Protein 3LQ1 (pdb70)

CATH classification: 3.40.50.970 (+2 more: 3.40.50.1220, 3.40.50.970)

Secondary structure (DSSP, 8-state):
--HHHHHHHHHHHHHHHHHHTT--EEEE---TTTHHHHHHHHH-SS-EEEE-SSHHHHHHHHHHHHHHH---EEEEE-SSHHHHTTHHHHHHHHHTT--EEEEEEE--GGGTTSS-TT----TTTTGGGSSEEEEPPP---SHHHHHHHHHHHHHHHHHHHSSSP--EEEEEE-PSP-----SS-----EEEEE-HHHHHHHHHHTTTS-EEEEE-S---TT-HHHHHHHHHHHT--EEE-GGGSTTSBSS--SSEE--HHHHTTSHHHHHHT--SEEEEESS--S-HHHHHHHHH--SSEEEEE-TT-----TT---SEEE-S-HHHHHHHHHHHS-STT--HHHHHHHHHHHHHHHHHHHHHS---TTHHHHHHHHHS-SEEEEEE-SSHHHHHHHHH----SSEEEEE---SS--SSSHHHHHHHHTTTSSSEEEEEEHHHHHHTGGGGHHHHHTT--EEEEEE------THHHHHHTTPEEEE--SHHHHHHHHHHHTTSSSEEEEEE-/--HHHHHHHHHHHHHHHHHHHT--EEEE---TTTHHHHHHHHS-SS-EEEE-SSHHHHHHHHHHHHHHH---EEEEE-SSHHHHTTHHHHHHHHHTT--EEEEEEE--GGGSSSS-TT----TTTTGGGSSEEEEPPPP--SHHHHHHHHHHHHHHHHHHHSSSP--EEEEEE-PSP-----SS-S----EEEEE-HHHHHHHHHHTTTS-EEEEE-S---TT-HHHHHHHHHHHT--EEE-TTSSTTSBS---SSEE--HHHHTTSHHHHHHT--SEEEEESS--S-HHHHHHHHH--SSEEEEE-TT-----TT---SEEE-S-HHHHHHHHHHHS-SS---HHHHHHHHHHHHHHHHHHHHHTTS--B--HHHHHHHHHHHS-SEEEEEE-TTTHHHHHHHH----SSEEEEE---SS--SSSHHHHHHHHTTTSSSEEEEEEHHHHHHTGGGGHHHHHTT--EEEEEE------HHHHHHHTT-EEEEESBHHHHHHHHHHHHTSSSEEEEEE-

Sequence (1031 aa):
TNHEQVLTDYLAAFIEELVQAGVKEAIISPGSRSTPLALMMAEHPILKIYVDVDERSAGFFALGLAKASKRPVVLLCTSGTAAANYFPAVAEANLSQIPLIVLTADRPHELRNVGAPQAMDQLHLYGSHVKDFTDMALPENSEEMLRYAKWHGSRAVDIAMKTPRGPVHLNFPLREPLVPILEPSPFYYTHEVLDDSSIQKMVTECTGKKGVFVVGPIDKKELEQPMVDLAKKLGWPILADPLSGLRSYGALDEVVIDQYDAFLKEAEIIDKLTPEVVIRFGSMPVSKPLKNWLEQLSDIRFYVVDPGAAWKDPIKAVTDMIHCDERFLLDIMQQNMPDDAKDAAWLNGWTSYNKVAREIVLAEMANEEGKIVAELRRLLPDKAGLFIGNSMPIRDVDTYFSQIDKKIKMLANRGANGIDGVVSSALGASVVFQPMFLLIGDLSFYHDMNGLLMAKKYKMNLTIVIVNNDELDFRFAAAFYDADYHEAKSVDELEEAIDKASYHKGLDIIEVKTNHEQVLTDYLAAFIEELVQAGVKEAIISPGSRSTPLALMMAEHPILKIYVDVDERSAGFFALGLAKASKRPVVLLCTSGTAAANYFPAVAEANLSQIPLIVLTADRPHELRNVGAPQAMDQLHLYGSHVKDFTDMALPENSEEMLRYAKWHGSRAVDIAMKTPRGPVHLNFPLREPLVPILEPSPFTYYTHEVLDDSSIQKMVTECTGKKGVFVVGPIDKKELEQPMVDLAKKLGWPILADPLSGLRSYGALDEVVIDQYDAFLKEAEIIDKLTPEVVIRFGSMPVSKPLKNWLEQLSDIRFYVVDPGAAWKDPIKAVTDMIHCDERFLLDIMQQNMPDDAKDAAWLNGWTSYNKVAREIVLAEMANTTILEEGKIVAELRRLLPDKAGLFIGNSMPIRDVDTYFSQIDKKIKMLANRGANGIDGVVSSALGASVVFQPMFLLIGDLSFYHDMNGLLMAKKYKMNLTIVIVNNDELDFRFAAAFYDADYHEAKSVDELEEAIDKASYHKGLDIIEVK

Structure (mmCIF, N/CA/C/O backbone):
data_3LQ1
#
_entry.id   3LQ1
#
_cell.length_a   99.695
_cell.length_b   99.695
_cell.length_c   259.982
_cell.angle_alpha   90.00
_cell.angle_beta   90.00
_cell.angle_gamma   90.00
#
_symmetry.space_group_name_H-M   'P 43 2 2'
#
loop_
_entity.id
_entity.type
_entity.pdbx_description
1 polymer '2-succinyl-5-enolpyruvyl-6-hydroxy-3-cyclohexene-1-carboxylate synthase'
2 water water
#
loop_
_atom_site.group_PDB
_atom_site.id
_atom_site.type_symbol
_atom_site.label_atom_id
_atom_site.label_alt_id
_atom_site.label_comp_id
_atom_site.label_asym_id
_atom_site.label_entity_id
_atom_site.label_seq_id
_atom_site.pdbx_PDB_ins_code
_atom_site.Cartn_x
_atom_site.Cartn_y
_atom_site.Cartn_z
_atom_site.occupancy
_atom_site.B_iso_or_equiv
_atom_site.auth_seq_id
_atom_site.auth_comp_id
_atom_site.auth_asym_id
_atom_site.auth_atom_id
_atom_site.pdbx_PDB_model_num
ATOM 1 N N . THR A 1 4 ? -13.972 55.107 34.322 1.00 114.37 2 THR A N 1
ATOM 2 C CA . THR A 1 4 ? -12.832 56.030 34.628 1.00 117.59 2 THR A CA 1
ATOM 3 C C . THR A 1 4 ? -11.483 55.301 34.738 1.00 115.34 2 THR A C 1
ATOM 4 O O . THR A 1 4 ? -10.424 55.932 34.668 1.00 115.08 2 THR A O 1
ATOM 8 N N . ASN A 1 5 ? -11.532 53.980 34.908 1.00 112.04 3 ASN A N 1
ATOM 9 C CA . ASN A 1 5 ? -10.332 53.141 34.914 1.00 107.34 3 ASN A CA 1
ATOM 10 C C . ASN A 1 5 ? -9.981 52.662 33.501 1.00 101.61 3 ASN A C 1
ATOM 11 O O . ASN A 1 5 ? -10.878 52.428 32.688 1.00 95.84 3 ASN A O 1
ATOM 16 N N . HIS A 1 6 ? -8.680 52.502 33.242 1.00 96.86 4 HIS A N 1
ATOM 17 C CA . HIS A 1 6 ? -8.108 52.244 31.903 1.00 94.17 4 HIS A CA 1
ATOM 18 C C . HIS A 1 6 ? -8.812 51.194 31.033 1.00 93.47 4 HIS A C 1
ATOM 19 O O . HIS A 1 6 ? -9.063 51.431 29.849 1.00 92.66 4 HIS A O 1
ATOM 26 N N . GLU A 1 7 ? -9.121 50.041 31.621 1.00 92.67 5 GLU A N 1
ATOM 27 C CA . GLU A 1 7 ? -9.724 48.932 30.878 1.00 89.45 5 GLU A CA 1
ATOM 28 C C . GLU A 1 7 ? -11.212 49.144 30.580 1.00 84.70 5 GLU A C 1
ATOM 29 O O . GLU A 1 7 ? -11.720 48.650 29.573 1.00 83.45 5 GLU A O 1
ATOM 35 N N . GLN A 1 8 ? -11.899 49.874 31.459 1.00 81.48 6 GLN A N 1
ATOM 36 C CA . GLN A 1 8 ? -13.290 50.275 31.232 1.00 82.03 6 GLN A CA 1
ATOM 37 C C . GLN A 1 8 ? -13.396 51.292 30.104 1.00 79.91 6 GLN A C 1
ATOM 38 O O . GLN A 1 8 ? -14.328 51.235 29.297 1.00 77.46 6 GLN A O 1
ATOM 44 N N . VAL A 1 9 ? -12.440 52.222 30.085 1.00 78.77 7 VAL A N 1
ATOM 45 C CA . VAL A 1 9 ? -12.328 53.275 29.075 1.00 76.41 7 VAL A CA 1
ATOM 46 C C . VAL A 1 9 ? -12.240 52.648 27.686 1.00 76.65 7 VAL A C 1
ATOM 47 O O . VAL A 1 9 ? -13.017 52.990 26.792 1.00 78.26 7 VAL A O 1
ATOM 51 N N . LEU A 1 10 ? -11.314 51.701 27.547 1.00 75.77 8 LEU A N 1
ATOM 52 C CA . LEU A 1 10 ? -11.106 50.932 26.326 1.00 72.27 8 LEU A CA 1
ATOM 53 C C . LEU A 1 10 ? -12.356 50.164 25.895 1.00 74.77 8 LEU A C 1
ATOM 54 O O . LEU A 1 10 ? -12.655 50.081 24.706 1.00 79.38 8 LEU A O 1
ATOM 59 N N . THR A 1 11 ? -13.083 49.618 26.866 1.00 76.15 9 THR A N 1
ATOM 60 C CA . THR A 1 11 ? -14.279 48.826 26.590 1.00 75.90 9 THR A CA 1
ATOM 61 C C . THR A 1 11 ? -15.449 49.708 26.132 1.00 76.55 9 THR A C 1
ATOM 62 O O . THR A 1 11 ? -16.113 49.383 25.154 1.00 74.66 9 THR A O 1
ATOM 66 N N . ASP A 1 12 ? -15.669 50.826 26.825 1.00 77.42 10 ASP A N 1
ATOM 67 C CA . ASP A 1 12 ? -16.737 51.776 26.492 1.00 76.93 10 ASP A CA 1
ATOM 68 C C . ASP A 1 12 ? -16.572 52.389 25.101 1.00 77.14 10 ASP A C 1
ATOM 69 O O . ASP A 1 12 ? -17.544 52.531 24.355 1.00 78.32 10 ASP A O 1
ATOM 74 N N . TYR A 1 13 ? -15.329 52.745 24.780 1.00 76.51 11 TYR A N 1
ATOM 75 C CA . TYR A 1 13 ? -14.956 53.375 23.516 1.00 72.94 11 TYR A CA 1
ATOM 76 C C . TYR A 1 13 ? -15.221 52.467 22.322 1.00 70.38 11 TYR A C 1
ATOM 77 O O . TYR A 1 13 ? -15.890 52.869 21.367 1.00 69.04 11 TYR A O 1
ATOM 86 N N . LEU A 1 14 ? -14.708 51.241 22.392 1.00 68.21 12 LEU A N 1
ATOM 87 C CA . LEU A 1 14 ? -14.827 50.292 21.290 1.00 70.10 12 LEU A CA 1
ATOM 88 C C . LEU A 1 14 ? -16.247 49.766 21.125 1.00 72.67 12 LEU A C 1
ATOM 89 O O . LEU A 1 14 ? -16.705 49.580 19.999 1.00 74.61 12 LEU A O 1
ATOM 94 N N . ALA A 1 15 ? -16.942 49.554 22.245 1.00 72.77 13 ALA A N 1
ATOM 95 C CA . ALA A 1 15 ? -18.326 49.067 22.233 1.00 70.11 13 ALA A CA 1
ATOM 96 C C . ALA A 1 15 ? -19.279 50.047 21.563 1.00 70.91 13 ALA A C 1
ATOM 97 O O . ALA A 1 15 ? -20.192 49.632 20.855 1.00 70.85 13 ALA A O 1
ATOM 99 N N . ALA A 1 16 ? -19.053 51.341 21.792 1.00 71.33 14 ALA A N 1
ATOM 100 C CA . ALA A 1 16 ? -19.822 52.404 21.154 1.00 71.88 14 ALA A CA 1
ATOM 101 C C . ALA A 1 16 ? -19.646 52.377 19.635 1.00 73.67 14 ALA A C 1
ATOM 102 O O . ALA A 1 16 ? -20.620 52.519 18.889 1.00 73.97 14 ALA A O 1
ATOM 104 N N . PHE A 1 17 ? -18.403 52.173 19.198 1.00 72.57 15 PHE A N 1
ATOM 105 C CA . PHE A 1 17 ? -18.053 52.093 17.784 1.00 71.96 15 PHE A CA 1
ATOM 106 C C . PHE A 1 17 ? -18.634 50.847 17.126 1.00 73.26 15 PHE A C 1
ATOM 107 O O . PHE A 1 17 ? -19.328 50.952 16.114 1.00 78.22 15 PHE A O 1
ATOM 115 N N . ILE A 1 18 ? -18.351 49.684 17.713 1.00 73.42 16 ILE A N 1
ATOM 116 C CA . ILE A 1 18 ? -18.771 48.383 17.174 1.00 73.25 16 ILE A CA 1
ATOM 117 C C . ILE A 1 18 ? -20.297 48.247 17.109 1.00 76.62 16 ILE A C 1
ATOM 118 O O . ILE A 1 18 ? -20.830 47.741 16.117 1.00 80.26 16 ILE A O 1
ATOM 123 N N . GLU A 1 19 ? -20.989 48.729 18.144 1.00 77.91 17 GLU A N 1
ATOM 124 C CA . GLU A 1 19 ? -22.457 48.718 18.176 1.00 78.68 17 GLU A CA 1
ATOM 125 C C . GLU A 1 19 ? -23.062 49.494 17.003 1.00 76.50 17 GLU A C 1
ATOM 126 O O . GLU A 1 19 ? -24.028 49.033 16.391 1.00 73.05 17 GLU A O 1
ATOM 132 N N . GLU A 1 20 ? -22.478 50.648 16.678 1.00 77.53 18 GLU A N 1
ATOM 133 C CA . GLU A 1 20 ? -22.960 51.450 15.551 1.00 79.52 18 GLU A CA 1
ATOM 134 C C . GLU A 1 20 ? -22.726 50.820 14.182 1.00 75.98 18 GLU A C 1
ATOM 135 O O . GLU A 1 20 ? -23.550 50.988 13.287 1.00 76.73 18 GLU A O 1
ATOM 141 N N . LEU A 1 21 ? -21.617 50.098 14.031 1.00 74.46 19 LEU A N 1
ATOM 142 C CA . LEU A 1 21 ? -21.341 49.348 12.806 1.00 70.20 19 LEU A CA 1
ATOM 143 C C . LEU A 1 21 ? -22.434 48.320 12.524 1.00 71.94 19 LEU A C 1
ATOM 144 O O . LEU A 1 21 ? -22.938 48.242 11.403 1.00 74.62 19 LEU A O 1
ATOM 149 N N . VAL A 1 22 ? -22.805 47.554 13.551 1.00 70.38 20 VAL A N 1
ATOM 150 C CA . VAL A 1 22 ? -23.853 46.538 13.433 1.00 72.13 20 VAL A CA 1
ATOM 151 C C . VAL A 1 22 ? -25.219 47.183 13.191 1.00 71.82 20 VAL A C 1
ATOM 152 O O . VAL A 1 22 ? -26.010 46.702 12.375 1.00 77.70 20 VAL A O 1
ATOM 156 N N . GLN A 1 23 ? -25.465 48.298 13.872 1.00 74.01 21 GLN A N 1
ATOM 157 C CA . GLN A 1 23 ? -26.714 49.046 13.738 1.00 76.94 21 GLN A CA 1
ATOM 158 C C . GLN A 1 23 ? -26.846 49.732 12.369 1.00 71.13 21 GLN A C 1
ATOM 159 O O . GLN A 1 23 ? -27.949 50.074 11.949 1.00 71.01 21 GLN A O 1
ATOM 165 N N . ALA A 1 24 ? -25.723 49.925 11.679 1.00 68.45 22 ALA A N 1
ATOM 166 C CA . ALA A 1 24 ? -25.726 50.525 10.346 1.00 70.59 22 ALA A CA 1
ATOM 167 C C . ALA A 1 24 ? -25.694 49.491 9.216 1.00 73.02 22 ALA A C 1
ATOM 168 O O . ALA A 1 24 ? -25.682 49.856 8.036 1.00 77.29 22 ALA A O 1
ATOM 170 N N . GLY A 1 25 ? -25.670 48.208 9.575 1.00 69.61 23 GLY A N 1
ATOM 171 C CA . GLY A 1 25 ? -25.832 47.145 8.588 1.00 70.47 23 GLY A CA 1
ATOM 172 C C . GLY A 1 25 ? -24.707 46.140 8.423 1.00 73.75 23 GLY A C 1
ATOM 173 O O . GLY A 1 25 ? -24.804 45.245 7.576 1.00 74.13 23 GLY A O 1
ATOM 174 N N . VAL A 1 26 ? -23.642 46.277 9.213 1.00 71.75 24 VAL A N 1
ATOM 175 C CA . VAL A 1 26 ? -22.555 45.294 9.195 1.00 67.96 24 VAL A CA 1
ATOM 176 C C . VAL A 1 26 ? -23.005 44.050 9.948 1.00 68.19 24 VAL A C 1
ATOM 177 O O . VAL A 1 26 ? -23.377 44.124 11.119 1.00 71.54 24 VAL A O 1
ATOM 181 N N . LYS A 1 27 ? -22.988 42.914 9.258 1.00 70.16 25 LYS A N 1
ATOM 182 C CA . LYS A 1 27 ? -23.367 41.637 9.853 1.00 71.38 25 LYS A CA 1
ATOM 183 C C . LYS A 1 27 ? -22.160 40.709 9.995 1.00 72.96 25 LYS A C 1
ATOM 184 O O . LYS A 1 27 ? -22.156 39.819 10.845 1.00 76.18 25 LYS A O 1
ATOM 190 N N . GLU A 1 28 ? -21.139 40.927 9.164 1.00 74.94 26 GLU A N 1
ATOM 191 C CA . GLU A 1 28 ? -19.946 40.073 9.145 1.00 74.62 26 GLU A CA 1
ATOM 192 C C . GLU A 1 28 ? -18.643 40.839 9.358 1.00 71.87 26 GLU A C 1
ATOM 193 O O . GLU A 1 28 ? -18.468 41.949 8.854 1.00 75.34 26 GLU A O 1
ATOM 199 N N . ALA A 1 29 ? -17.729 40.218 10.098 1.00 68.03 27 ALA A N 1
ATOM 200 C CA . ALA A 1 29 ? -16.392 40.754 10.310 1.00 64.55 27 ALA A CA 1
ATOM 201 C C . ALA A 1 29 ? -15.362 39.682 9.986 1.00 62.19 27 ALA A C 1
ATOM 202 O O . ALA A 1 29 ? -15.541 38.517 10.343 1.00 64.08 27 ALA A O 1
ATOM 204 N N . ILE A 1 30 ? -14.294 40.081 9.299 1.00 58.63 28 ILE A N 1
ATOM 205 C CA . ILE A 1 30 ? -13.235 39.162 8.894 1.00 62.76 28 ILE A CA 1
ATOM 206 C C . ILE A 1 30 ? -11.955 39.531 9.641 1.00 69.53 28 ILE A C 1
ATOM 207 O O . ILE A 1 30 ? -11.276 40.505 9.300 1.00 69.14 28 ILE A O 1
ATOM 212 N N . ILE A 1 31 ? -11.639 38.737 10.660 1.00 71.74 29 ILE A N 1
ATOM 213 C CA . ILE A 1 31 ? -10.600 39.062 11.635 1.00 69.81 29 ILE A CA 1
ATOM 214 C C . ILE A 1 31 ? -9.286 38.341 11.343 1.00 68.58 29 ILE A C 1
ATOM 215 O O . ILE A 1 31 ? -9.279 37.158 11.011 1.00 75.30 29 ILE A O 1
ATOM 220 N N . SER A 1 32 ? -8.181 39.072 11.455 1.00 66.69 30 SER A N 1
ATOM 221 C CA . SER A 1 32 ? -6.850 38.482 11.477 1.00 72.63 30 SER A CA 1
ATOM 222 C C . SER A 1 32 ? -6.221 38.720 12.853 1.00 76.70 30 SER A C 1
ATOM 223 O O . SER A 1 32 ? -6.311 39.829 13.385 1.00 77.03 30 SER A O 1
ATOM 226 N N . PRO A 1 33 ? -5.590 37.679 13.438 1.00 80.96 31 PRO A N 1
ATOM 227 C CA . PRO A 1 33 ? -5.108 37.767 14.817 1.00 79.79 31 PRO A CA 1
ATOM 228 C C . PRO A 1 33 ? -3.804 38.546 14.978 1.00 79.16 31 PRO A C 1
ATOM 229 O O . PRO A 1 33 ? -3.083 38.775 14.005 1.00 81.51 31 PRO A O 1
ATOM 233 N N . GLY A 1 34 ? -3.522 38.940 16.215 1.00 77.27 32 GLY A N 1
ATOM 234 C CA . GLY A 1 34 ? -2.310 39.668 16.562 1.00 77.09 32 GLY A CA 1
ATOM 235 C C . GLY A 1 34 ? -2.468 40.332 17.914 1.00 78.58 32 GLY A C 1
ATOM 236 O O . GLY A 1 34 ? -3.564 40.334 18.478 1.00 77.42 32 GLY A O 1
ATOM 237 N N . SER A 1 35 ? -1.373 40.895 18.423 1.00 80.56 33 SER A N 1
ATOM 238 C CA . SER A 1 35 ? -1.340 41.533 19.743 1.00 83.73 33 SER A CA 1
ATOM 239 C C . SER A 1 35 ? -2.307 42.711 19.866 1.00 82.79 33 SER A C 1
ATOM 240 O O . SER A 1 35 ? -3.145 42.737 20.766 1.00 83.14 33 SER A O 1
ATOM 243 N N . ARG A 1 36 ? -2.194 43.663 18.942 1.00 83.72 34 ARG A N 1
ATOM 244 C CA . ARG A 1 36 ? -2.913 44.936 19.030 1.00 83.12 34 ARG A CA 1
ATOM 245 C C . ARG A 1 36 ? -4.369 44.847 18.570 1.00 82.83 34 ARG A C 1
ATOM 246 O O . ARG A 1 36 ? -5.186 45.684 18.946 1.00 82.88 34 ARG A O 1
ATOM 254 N N . SER A 1 37 ? -4.692 43.833 17.768 1.00 82.84 35 SER A N 1
ATOM 255 C CA . SER A 1 37 ? -6.057 43.649 17.267 1.00 85.47 35 SER A CA 1
ATOM 256 C C . SER A 1 37 ? -6.956 42.908 18.254 1.00 90.12 35 SER A C 1
ATOM 257 O O . SER A 1 37 ? -8.179 42.887 18.087 1.00 89.81 35 SER A O 1
ATOM 260 N N . THR A 1 38 ? -6.335 42.308 19.272 1.00 92.72 36 THR A N 1
ATOM 261 C CA . THR A 1 38 ? -7.024 41.490 20.283 1.00 92.96 36 THR A CA 1
ATOM 262 C C . THR A 1 38 ? -8.252 42.133 20.968 1.00 90.50 36 THR A C 1
ATOM 263 O O . THR A 1 38 ? -9.305 41.496 21.008 1.00 89.17 36 THR A O 1
ATOM 267 N N . PRO A 1 39 ? -8.140 43.390 21.478 1.00 89.13 37 PRO A N 1
ATOM 268 C CA . PRO A 1 39 ? -9.329 43.929 22.163 1.00 90.28 37 PRO A CA 1
ATOM 269 C C . PRO A 1 39 ? -10.524 44.209 21.243 1.00 90.97 37 PRO A C 1
ATOM 270 O O . PRO A 1 39 ? -11.677 44.076 21.670 1.00 91.40 37 PRO A O 1
ATOM 274 N N . LEU A 1 40 ? -10.240 44.582 19.998 1.00 88.89 38 LEU A N 1
ATOM 275 C CA . LEU A 1 40 ? -11.275 44.789 18.996 1.00 86.45 38 LEU A CA 1
ATOM 276 C C . LEU A 1 40 ? -11.875 43.464 18.531 1.00 86.27 38 LEU A C 1
ATOM 277 O O . LEU A 1 40 ? -13.064 43.393 18.239 1.00 88.37 38 LEU A O 1
ATOM 282 N N . ALA A 1 41 ? -11.050 42.421 18.476 1.00 82.95 39 ALA A N 1
ATOM 283 C CA . ALA A 1 41 ? -11.491 41.096 18.045 1.00 80.82 39 ALA A CA 1
ATOM 284 C C . ALA A 1 41 ? -12.336 40.398 19.106 1.00 84.49 39 ALA A C 1
ATOM 285 O O . ALA A 1 41 ? -13.332 39.744 18.780 1.00 83.87 39 ALA A O 1
ATOM 287 N N . LEU A 1 42 ? -11.928 40.539 20.369 1.00 87.39 40 LEU A N 1
ATOM 288 C CA . LEU A 1 42 ? -12.632 39.937 21.502 1.00 88.23 40 LEU A CA 1
ATOM 289 C C . LEU A 1 42 ? -14.021 40.532 21.685 1.00 86.95 40 LEU A C 1
ATOM 290 O O . LEU A 1 42 ? -14.982 39.810 21.969 1.00 85.85 40 LEU A O 1
ATOM 295 N N . MET A 1 43 ? -14.121 41.847 21.516 1.00 85.53 41 MET A N 1
ATOM 296 C CA . MET A 1 43 ? -15.378 42.540 21.744 1.00 88.74 41 MET A CA 1
ATOM 297 C C . MET A 1 43 ? -16.351 42.395 20.575 1.00 90.67 41 MET A C 1
ATOM 298 O O . MET A 1 43 ? -17.566 42.438 20.770 1.00 94.01 41 MET A O 1
ATOM 303 N N . MET A 1 44 ? -15.818 42.211 19.368 1.00 89.16 42 MET A N 1
ATOM 304 C CA . MET A 1 44 ? -16.650 41.896 18.210 1.00 85.86 42 MET A CA 1
ATOM 305 C C . MET A 1 44 ? -17.228 40.487 18.342 1.00 85.30 42 MET A C 1
ATOM 306 O O . MET A 1 44 ? -18.368 40.238 17.942 1.00 87.14 42 MET A O 1
ATOM 311 N N . ALA A 1 45 ? -16.436 39.581 18.916 1.00 85.07 43 ALA A N 1
ATOM 312 C CA . ALA A 1 45 ? -16.860 38.207 19.192 1.00 84.43 43 ALA A CA 1
ATOM 313 C C . ALA A 1 45 ? -17.987 38.148 20.217 1.00 88.07 43 ALA A C 1
ATOM 314 O O . ALA A 1 45 ? -18.865 37.285 20.132 1.00 89.19 43 ALA A O 1
ATOM 316 N N . GLU A 1 46 ? -17.960 39.079 21.171 1.00 87.68 44 GLU A N 1
ATOM 317 C CA . GLU A 1 46 ? -18.991 39.178 22.200 1.00 88.42 44 GLU A CA 1
ATOM 318 C C . GLU A 1 46 ? -20.324 39.737 21.702 1.00 87.51 44 GLU A C 1
ATOM 319 O O . GLU A 1 46 ? -21.355 39.544 22.353 1.00 90.98 44 GLU A O 1
ATOM 325 N N . HIS A 1 47 ? -20.303 40.427 20.561 1.00 86.01 45 HIS A N 1
ATOM 326 C CA . HIS A 1 47 ? -21.521 40.986 19.984 1.00 84.61 45 HIS A CA 1
ATOM 327 C C . HIS A 1 47 ? -22.436 39.881 19.455 1.00 87.40 45 HIS A C 1
ATOM 328 O O . HIS A 1 47 ? -22.012 39.077 18.619 1.00 89.23 45 HIS A O 1
ATOM 335 N N . PRO A 1 48 ? -23.690 39.842 19.955 1.00 88.43 46 PRO A N 1
ATOM 336 C CA . PRO A 1 48 ? -24.695 38.807 19.674 1.00 88.25 46 PRO A CA 1
ATOM 337 C C . PRO A 1 48 ? -25.039 38.599 18.194 1.00 89.61 46 PRO A C 1
ATOM 338 O O . PRO A 1 48 ? -25.131 37.455 17.745 1.00 92.73 46 PRO A O 1
ATOM 342 N N . ILE A 1 49 ? -25.220 39.687 17.450 1.00 88.06 47 ILE A N 1
ATOM 343 C CA . ILE A 1 49 ? -25.661 39.602 16.055 1.00 87.43 47 ILE A CA 1
ATOM 344 C C . ILE A 1 49 ? -24.479 39.386 15.095 1.00 85.52 47 ILE A C 1
ATOM 345 O O . ILE A 1 49 ? -24.601 38.680 14.089 1.00 87.44 47 ILE A O 1
ATOM 350 N N . LEU A 1 50 ? -23.336 39.975 15.433 1.00 81.53 48 LEU A N 1
ATOM 351 C CA . LEU A 1 50 ? -22.179 40.010 14.544 1.00 79.02 48 LEU A CA 1
ATOM 352 C C . LEU A 1 50 ? -21.494 38.649 14.387 1.00 79.83 48 LEU A C 1
ATOM 353 O O . LEU A 1 50 ? -20.994 38.075 15.357 1.00 83.28 48 LEU A O 1
ATOM 358 N N . LYS A 1 51 ? -21.496 38.147 13.153 1.00 76.71 49 LYS A N 1
ATOM 359 C CA . LYS A 1 51 ? -20.836 36.894 12.800 1.00 75.99 49 LYS A CA 1
ATOM 360 C C . LYS A 1 51 ? -19.369 37.160 12.465 1.00 74.78 49 LYS A C 1
ATOM 361 O O . LYS A 1 51 ? -19.035 38.223 11.943 1.00 76.26 49 LYS A O 1
ATOM 367 N N . ILE A 1 52 ? -18.502 36.193 12.761 1.00 71.95 50 ILE A N 1
ATOM 368 C CA . ILE A 1 52 ? -17.059 36.370 12.608 1.00 70.88 50 ILE A CA 1
ATOM 369 C C . ILE A 1 52 ? -16.361 35.231 11.868 1.00 73.60 50 ILE A C 1
ATOM 370 O O . ILE A 1 52 ? -16.655 34.053 12.093 1.00 77.72 50 ILE A O 1
ATOM 375 N N . TYR A 1 53 ? -15.455 35.613 10.967 1.00 70.68 51 TYR A N 1
ATOM 376 C CA . TYR A 1 53 ? -14.601 34.678 10.241 1.00 68.38 51 TYR A CA 1
ATOM 377 C C . TYR A 1 53 ? -13.147 35.030 10.537 1.00 67.13 51 TYR A C 1
ATOM 378 O O . TYR A 1 53 ? -12.761 36.194 10.458 1.00 70.72 51 TYR A O 1
ATOM 387 N N . VAL A 1 54 ? -12.346 34.031 10.890 1.00 65.92 52 VAL A N 1
ATOM 388 C CA . VAL A 1 54 ? -10.939 34.259 11.203 1.00 64.32 52 VAL A CA 1
ATOM 389 C C . VAL A 1 54 ? -10.060 33.782 10.055 1.00 69.69 52 VAL A C 1
ATOM 390 O O . VAL A 1 54 ? -10.035 32.591 9.735 1.00 76.90 52 VAL A O 1
ATOM 394 N N . ASP A 1 55 ? -9.349 34.723 9.438 1.00 68.09 53 ASP A N 1
ATOM 395 C CA . ASP A 1 55 ? -8.386 34.412 8.388 1.00 68.07 53 ASP A CA 1
ATOM 396 C C . ASP A 1 55 ? -7.014 34.909 8.829 1.00 68.36 53 ASP A C 1
ATOM 397 O O . ASP A 1 55 ? -6.800 36.108 8.990 1.00 74.88 53 ASP A O 1
ATOM 402 N N . VAL A 1 56 ? -6.090 33.975 9.026 1.00 68.29 54 VAL A N 1
ATOM 403 C CA . VAL A 1 56 ? -4.761 34.292 9.555 1.00 72.03 54 VAL A CA 1
ATOM 404 C C . VAL A 1 56 ? -3.836 34.914 8.504 1.00 71.85 54 VAL A C 1
ATOM 405 O O . VAL A 1 56 ? -2.849 35.566 8.847 1.00 79.25 54 VAL A O 1
ATOM 409 N N . ASP A 1 57 ? -4.163 34.709 7.231 1.00 71.55 55 ASP A N 1
ATOM 410 C CA . ASP A 1 57 ? -3.527 35.439 6.143 1.00 66.29 55 ASP A CA 1
ATOM 411 C C . ASP A 1 57 ? -4.373 36.676 5.868 1.00 67.08 55 ASP A C 1
ATOM 412 O O . ASP A 1 57 ? -5.539 36.566 5.475 1.00 66.90 55 ASP A O 1
ATOM 417 N N . GLU A 1 58 ? -3.775 37.847 6.075 1.00 62.45 56 GLU A N 1
ATOM 418 C CA . GLU A 1 58 ? -4.466 39.125 5.894 1.00 60.96 56 GLU A CA 1
ATOM 419 C C . GLU A 1 58 ? -4.789 39.419 4.427 1.00 60.70 56 GLU A C 1
ATOM 420 O O . GLU A 1 58 ? -5.807 40.053 4.130 1.00 56.16 56 GLU A O 1
ATOM 426 N N . ARG A 1 59 ? -3.924 38.965 3.519 1.00 56.74 57 ARG A N 1
ATOM 427 C CA . ARG A 1 59 ? -4.182 39.113 2.090 1.00 59.41 57 ARG A CA 1
ATOM 428 C C . ARG A 1 59 ? -5.428 38.330 1.694 1.00 62.98 57 ARG A C 1
ATOM 429 O O . ARG A 1 59 ? -6.318 38.861 1.023 1.00 63.16 57 ARG A O 1
ATOM 437 N N . SER A 1 60 ? -5.483 37.079 2.145 1.00 62.91 58 SER A N 1
ATOM 438 C CA . SER A 1 60 ? -6.635 36.206 1.949 1.00 63.31 58 SER A CA 1
ATOM 439 C C . SER A 1 60 ? -7.901 36.747 2.625 1.00 64.09 58 SER A C 1
ATOM 440 O O . SER A 1 60 ? -8.992 36.625 2.074 1.00 68.42 58 SER A O 1
ATOM 443 N N . ALA A 1 61 ? -7.744 37.352 3.803 1.00 61.36 59 ALA A N 1
ATOM 444 C CA . ALA A 1 61 ? -8.859 37.958 4.537 1.00 57.78 59 ALA A CA 1
ATOM 445 C C . ALA A 1 61 ? -9.493 39.107 3.764 1.00 59.37 59 ALA A C 1
ATOM 446 O O . ALA A 1 61 ? -10.721 39.245 3.743 1.00 57.59 59 ALA A O 1
ATOM 448 N N . GLY A 1 62 ? -8.642 39.921 3.139 1.00 59.13 60 GLY A N 1
ATOM 449 C CA . GLY A 1 62 ? -9.079 41.071 2.353 1.00 58.19 60 GLY A CA 1
ATOM 450 C C . GLY A 1 62 ? -9.926 40.671 1.163 1.00 59.76 60 GLY A C 1
ATOM 451 O O . GLY A 1 62 ? -10.974 41.267 0.914 1.00 62.72 60 GLY A O 1
ATOM 452 N N . PHE A 1 63 ? -9.471 39.656 0.434 1.00 60.80 61 PHE A N 1
ATOM 453 C CA . PHE A 1 63 ? -10.198 39.147 -0.726 1.00 60.63 61 PHE A CA 1
ATOM 454 C C . PHE A 1 63 ? -11.449 38.350 -0.352 1.00 62.78 61 PHE A C 1
ATOM 455 O O . PHE A 1 63 ? -12.417 38.313 -1.113 1.00 63.40 61 PHE A O 1
ATOM 463 N N . PHE A 1 64 ? -11.421 37.713 0.816 1.00 62.42 62 PHE A N 1
ATOM 464 C CA . PHE A 1 64 ? -12.588 37.024 1.355 1.00 63.85 62 PHE A CA 1
ATOM 465 C C . PHE A 1 64 ? -13.708 38.023 1.637 1.00 65.02 62 PHE A C 1
ATOM 466 O O . PHE A 1 64 ? -14.853 37.818 1.221 1.00 71.23 62 PHE A O 1
ATOM 474 N N . ALA A 1 65 ? -13.356 39.100 2.336 1.00 64.16 63 ALA A N 1
ATOM 475 C CA . ALA A 1 65 ? -14.275 40.186 2.654 1.00 60.37 63 ALA A CA 1
ATOM 476 C C . ALA A 1 65 ? -14.821 40.818 1.384 1.00 62.31 63 ALA A C 1
ATOM 477 O O . ALA A 1 65 ? -16.021 41.055 1.281 1.00 64.45 63 ALA A O 1
ATOM 479 N N . LEU A 1 66 ? -13.921 41.079 0.433 1.00 62.86 64 LEU A N 1
ATOM 480 C CA . LEU A 1 66 ? -14.256 41.596 -0.892 1.00 63.40 64 LEU A CA 1
ATOM 481 C C . LEU A 1 66 ? -15.360 40.772 -1.551 1.00 67.78 64 LEU A C 1
ATOM 482 O O . LEU A 1 66 ? -16.405 41.312 -1.914 1.00 65.60 64 LEU A O 1
ATOM 487 N N . GLY A 1 67 ? -15.121 39.466 -1.668 1.00 71.12 65 GLY A N 1
ATOM 488 C CA . GLY A 1 67 ? -16.059 38.532 -2.287 1.00 73.15 65 GLY A CA 1
ATOM 489 C C . GLY A 1 67 ? -17.396 38.443 -1.580 1.00 75.01 65 GLY A C 1
ATOM 490 O O . GLY A 1 67 ? -18.442 38.377 -2.231 1.00 76.51 65 GLY A O 1
ATOM 491 N N . LEU A 1 68 ? -17.357 38.451 -0.249 1.00 73.00 66 LEU A N 1
ATOM 492 C CA . LEU A 1 68 ? -18.566 38.432 0.574 1.00 73.45 66 LEU A CA 1
ATOM 493 C C . LEU A 1 68 ? -19.391 39.712 0.421 1.00 73.11 66 LEU A C 1
ATOM 494 O O . LEU A 1 68 ? -20.618 39.655 0.379 1.00 73.66 66 LEU A O 1
ATOM 499 N N . ALA A 1 69 ? -18.713 40.853 0.323 1.00 74.35 67 ALA A N 1
ATOM 500 C CA . ALA A 1 69 ? -19.383 42.148 0.175 1.00 74.76 67 ALA A CA 1
ATOM 501 C C . ALA A 1 69 ? -19.865 42.404 -1.254 1.00 70.83 67 ALA A C 1
ATOM 502 O O . ALA A 1 69 ? -20.847 43.120 -1.463 1.00 71.75 67 ALA A O 1
ATOM 504 N N . LYS A 1 70 ? -19.159 41.830 -2.226 1.00 69.34 68 LYS A N 1
ATOM 505 C CA . LYS A 1 70 ? -19.538 41.925 -3.635 1.00 71.25 68 LYS A CA 1
ATOM 506 C C . LYS A 1 70 ? -20.815 41.125 -3.890 1.00 71.47 68 LYS A C 1
ATOM 507 O O . LYS A 1 70 ? -21.699 41.569 -4.622 1.00 74.46 68 LYS A O 1
ATOM 513 N N . ALA A 1 71 ? -20.908 39.957 -3.259 1.00 71.72 69 ALA A N 1
ATOM 514 C CA . ALA A 1 71 ? -22.030 39.048 -3.466 1.00 70.78 69 ALA A CA 1
ATOM 515 C C . ALA A 1 71 ? -23.299 39.448 -2.707 1.00 71.99 69 ALA A C 1
ATOM 516 O O . ALA A 1 71 ? -24.409 39.206 -3.186 1.00 76.51 69 ALA A O 1
ATOM 518 N N . SER A 1 72 ? -23.137 40.059 -1.536 1.00 68.05 70 SER A N 1
ATOM 519 C CA . SER A 1 72 ? -24.278 40.351 -0.665 1.00 66.38 70 SER A CA 1
ATOM 520 C C . SER A 1 72 ? -24.751 41.799 -0.668 1.00 67.54 70 SER A C 1
ATOM 521 O O . SER A 1 72 ? -25.833 42.085 -0.152 1.00 75.26 70 SER A O 1
ATOM 524 N N . LYS A 1 73 ? -23.947 42.699 -1.243 1.00 68.42 71 LYS A N 1
ATOM 525 C CA . LYS A 1 73 ? -24.152 44.166 -1.175 1.00 73.30 71 LYS A CA 1
ATOM 526 C C . LYS A 1 73 ? -24.211 44.677 0.271 1.00 72.66 71 LYS A C 1
ATOM 527 O O . LYS A 1 73 ? -24.841 45.695 0.561 1.00 76.41 71 LYS A O 1
ATOM 533 N N . ARG A 1 74 ? -23.547 43.953 1.165 1.00 72.83 72 ARG A N 1
ATOM 534 C CA . ARG A 1 74 ? -23.541 44.248 2.585 1.00 70.37 72 ARG A CA 1
ATOM 535 C C . ARG A 1 74 ? -22.179 44.850 2.921 1.00 70.21 72 ARG A C 1
ATOM 536 O O . ARG A 1 74 ? -21.172 44.472 2.314 1.00 71.31 72 ARG A O 1
ATOM 544 N N . PRO A 1 75 ? -22.137 45.807 3.864 1.00 68.25 73 PRO A N 1
ATOM 545 C CA . PRO A 1 75 ? -20.828 46.308 4.279 1.00 67.26 73 PRO A CA 1
ATOM 546 C C . PRO A 1 75 ? -20.121 45.285 5.173 1.00 67.18 73 PRO A C 1
ATOM 547 O O . PRO A 1 75 ? -20.733 44.742 6.095 1.00 69.24 73 PRO A O 1
ATOM 551 N N . VAL A 1 76 ? -18.853 45.004 4.875 1.00 63.16 74 VAL A N 1
ATOM 552 C CA . VAL A 1 76 ? -18.096 43.971 5.588 1.00 62.99 74 VAL A CA 1
ATOM 553 C C . VAL A 1 76 ? -16.848 44.554 6.258 1.00 65.64 74 VAL A C 1
ATOM 554 O O . VAL A 1 76 ? -16.062 45.261 5.624 1.00 68.46 74 VAL A O 1
ATOM 558 N N . VAL A 1 77 ? -16.688 44.249 7.546 1.00 66.38 75 VAL A N 1
ATOM 559 C CA . VAL A 1 77 ? -15.545 44.697 8.341 1.00 59.79 75 VAL A CA 1
ATOM 560 C C . VAL A 1 77 ? -14.305 43.824 8.110 1.00 58.27 75 VAL A C 1
ATOM 561 O O . VAL A 1 77 ? -14.403 42.601 8.011 1.00 64.29 75 VAL A O 1
ATOM 565 N N . LEU A 1 78 ? -13.150 44.474 7.982 1.00 56.65 76 LEU A N 1
ATOM 566 C CA . LEU A 1 78 ? -11.855 43.815 8.109 1.00 57.12 76 LEU A CA 1
ATOM 567 C C . LEU A 1 78 ? -11.171 44.319 9.369 1.00 59.96 76 LEU A C 1
ATOM 568 O O . LEU A 1 78 ? -11.299 45.495 9.721 1.00 60.35 76 LEU A O 1
ATOM 573 N N . LEU A 1 79 ? -10.449 43.433 10.048 1.00 61.56 77 LEU A N 1
ATOM 574 C CA . LEU A 1 79 ? -9.697 43.810 11.243 1.00 59.57 77 LEU A CA 1
ATOM 575 C C . LEU A 1 79 ? -8.374 43.059 11.335 1.00 59.20 77 LEU A C 1
ATOM 576 O O . LEU A 1 79 ? -8.350 41.831 11.300 1.00 63.96 77 LEU A O 1
ATOM 581 N N . CYS A 1 80 ? -7.278 43.804 11.440 1.00 60.55 78 CYS A N 1
ATOM 582 C CA . CYS A 1 80 ? -5.951 43.212 11.575 1.00 58.67 78 CYS A CA 1
ATOM 583 C C . CYS A 1 80 ? -5.128 43.966 12.612 1.00 57.68 78 CYS A C 1
ATOM 584 O O . CYS A 1 80 ? -5.524 45.037 13.068 1.00 63.54 78 CYS A O 1
ATOM 587 N N . THR A 1 81 ? -3.978 43.408 12.971 1.00 61.89 79 THR A N 1
ATOM 588 C CA . THR A 1 81 ? -3.095 44.035 13.952 1.00 62.28 79 THR A CA 1
ATOM 589 C C . THR A 1 81 ? -2.126 45.024 13.295 1.00 64.68 79 THR A C 1
ATOM 590 O O . THR A 1 81 ? -2.150 45.208 12.074 1.00 64.04 79 THR A O 1
ATOM 594 N N . SER A 1 82 ? -1.290 45.660 14.115 1.00 59.13 80 SER A N 1
ATOM 595 C CA . SER A 1 82 ? -0.336 46.658 13.647 1.00 59.08 80 SER A CA 1
ATOM 596 C C . SER A 1 82 ? 0.848 46.043 12.910 1.00 56.24 80 SER A C 1
ATOM 597 O O . SER A 1 82 ? 1.210 44.893 13.151 1.00 65.00 80 SER A O 1
ATOM 600 N N . GLY A 1 83 ? 1.446 46.825 12.015 1.00 55.15 81 GLY A N 1
ATOM 601 C CA . GLY A 1 83 ? 2.589 46.376 11.224 1.00 55.11 81 GLY A CA 1
ATOM 602 C C . GLY A 1 83 ? 2.171 45.905 9.846 1.00 59.27 81 GLY A C 1
ATOM 603 O O . GLY A 1 83 ? 1.076 46.233 9.379 1.00 59.40 81 GLY A O 1
ATOM 604 N N . THR A 1 84 ? 3.033 45.105 9.214 1.00 59.59 82 THR A N 1
ATOM 605 C CA . THR A 1 84 ? 2.849 44.628 7.833 1.00 58.73 82 THR A CA 1
ATOM 606 C C . THR A 1 84 ? 1.503 43.958 7.529 1.00 61.79 82 THR A C 1
ATOM 607 O O . THR A 1 84 ? 1.129 43.832 6.361 1.00 63.88 82 THR A O 1
ATOM 611 N N . ALA A 1 85 ? 0.794 43.531 8.576 1.00 56.44 83 ALA A N 1
ATOM 612 C CA . ALA A 1 85 ? -0.546 42.957 8.460 1.00 57.08 83 ALA A CA 1
ATOM 613 C C . ALA A 1 85 ? -1.512 43.883 7.716 1.00 63.04 83 ALA A C 1
ATOM 614 O O . ALA A 1 85 ? -2.254 43.437 6.836 1.00 68.16 83 ALA A O 1
ATOM 616 N N . ALA A 1 86 ? -1.475 45.168 8.068 1.00 62.74 84 ALA A N 1
ATOM 617 C CA . ALA A 1 86 ? -2.292 46.201 7.426 1.00 63.40 84 ALA A CA 1
ATOM 618 C C . ALA A 1 86 ? -1.955 46.389 5.948 1.00 62.87 84 ALA A C 1
ATOM 619 O O . ALA A 1 86 ? -2.839 46.657 5.138 1.00 59.47 84 ALA A O 1
ATOM 621 N N . ALA A 1 87 ? -0.676 46.229 5.611 1.00 60.01 85 ALA A N 1
ATOM 622 C CA . ALA A 1 87 ? -0.198 46.374 4.239 1.00 62.46 85 ALA A CA 1
ATOM 623 C C . ALA A 1 87 ? -0.643 45.232 3.324 1.00 64.19 85 ALA A C 1
ATOM 624 O O . ALA A 1 87 ? -0.673 45.395 2.105 1.00 69.93 85 ALA A O 1
ATOM 626 N N . ASN A 1 88 ? -0.987 44.087 3.914 1.00 64.22 86 ASN A N 1
ATOM 627 C CA . ASN A 1 88 ? -1.479 42.931 3.161 1.00 63.86 86 ASN A CA 1
ATOM 628 C C . ASN A 1 88 ? -2.907 43.120 2.646 1.00 63.78 86 ASN A C 1
ATOM 629 O O . ASN A 1 88 ? -3.348 42.398 1.756 1.00 66.08 86 ASN A O 1
ATOM 634 N N . TYR A 1 89 ? -3.620 44.090 3.213 1.00 61.15 87 TYR A N 1
ATOM 635 C CA . TYR A 1 89 ? -4.963 44.453 2.769 1.00 59.69 87 TYR A CA 1
ATOM 636 C C . TYR A 1 89 ? -4.967 45.227 1.450 1.00 64.33 87 TYR A C 1
ATOM 637 O O . TYR A 1 89 ? -6.011 45.343 0.799 1.00 66.14 87 TYR A O 1
ATOM 646 N N . PHE A 1 90 ? -3.807 45.760 1.073 1.00 60.17 88 PHE A N 1
ATOM 647 C CA . PHE A 1 90 ? -3.683 46.670 -0.070 1.00 62.98 88 PHE A CA 1
ATOM 648 C C . PHE A 1 90 ? -4.201 46.169 -1.435 1.00 64.99 88 PHE A C 1
ATOM 649 O O . PHE A 1 90 ? -4.898 46.927 -2.114 1.00 67.15 88 PHE A O 1
ATOM 657 N N . PRO A 1 91 ? -3.885 44.912 -1.838 1.00 66.04 89 PRO A N 1
ATOM 658 C CA . PRO A 1 91 ? -4.410 44.479 -3.140 1.00 66.30 89 PRO A CA 1
ATOM 659 C C . PRO A 1 91 ? -5.939 44.447 -3.198 1.00 65.09 89 PRO A C 1
ATOM 660 O O . PRO A 1 91 ? -6.518 44.880 -4.193 1.00 73.01 89 PRO A O 1
ATOM 664 N N . ALA A 1 92 ? -6.571 43.972 -2.127 1.00 61.25 90 ALA A N 1
ATOM 665 C CA . ALA A 1 92 ? -8.029 43.885 -2.047 1.00 58.00 90 ALA A CA 1
ATOM 666 C C . ALA A 1 92 ? -8.707 45.242 -1.898 1.00 58.26 90 ALA A C 1
ATOM 667 O O . ALA A 1 92 ? -9.816 45.434 -2.387 1.00 67.17 90 ALA A O 1
ATOM 669 N N . VAL A 1 93 ? -8.043 46.167 -1.213 1.00 60.78 91 VAL A N 1
ATOM 670 C CA . VAL A 1 93 ? -8.535 47.536 -1.055 1.00 57.75 91 VAL A CA 1
ATOM 671 C C . VAL A 1 93 ? -8.530 48.271 -2.403 1.00 58.39 91 VAL A C 1
ATOM 672 O O . VAL A 1 93 ? -9.511 48.930 -2.758 1.00 63.31 91 VAL A O 1
ATOM 676 N N . ALA A 1 94 ? -7.443 48.119 -3.160 1.00 56.59 92 ALA A N 1
ATOM 677 C CA . ALA A 1 94 ? -7.336 48.691 -4.503 1.00 59.09 92 ALA A CA 1
ATOM 678 C C . ALA A 1 94 ? -8.401 48.125 -5.450 1.00 62.92 92 ALA A C 1
ATOM 679 O O . ALA A 1 94 ? -8.951 48.850 -6.284 1.00 67.17 92 ALA A O 1
ATOM 681 N N . GLU A 1 95 ? -8.688 46.834 -5.295 1.00 63.84 93 GLU A N 1
ATOM 682 C CA . GLU A 1 95 ? -9.744 46.161 -6.040 1.00 67.42 93 GLU A CA 1
ATOM 683 C C . GLU A 1 95 ? -11.132 46.659 -5.635 1.00 69.29 93 GLU A C 1
ATOM 684 O O . GLU A 1 95 ? -11.962 46.944 -6.501 1.00 72.94 93 GLU A O 1
ATOM 690 N N . ALA A 1 96 ? -11.365 46.773 -4.326 1.00 66.82 94 ALA A N 1
ATOM 691 C CA . ALA A 1 96 ? -12.626 47.291 -3.778 1.00 63.16 94 ALA A CA 1
ATOM 692 C C . ALA A 1 96 ? -12.911 48.718 -4.218 1.00 62.76 94 ALA A C 1
ATOM 693 O O . ALA A 1 96 ? -14.066 49.092 -4.409 1.00 67.45 94 ALA A O 1
ATOM 695 N N . ASN A 1 97 ? -11.846 49.502 -4.363 1.00 57.21 95 ASN A N 1
ATOM 696 C CA . ASN A 1 97 ? -11.928 50.873 -4.832 1.00 56.55 95 ASN A CA 1
ATOM 697 C C . ASN A 1 97 ? -12.501 50.951 -6.246 1.00 61.28 95 ASN A C 1
ATOM 698 O O . ASN A 1 97 ? -13.470 51.672 -6.492 1.00 57.82 95 ASN A O 1
ATOM 703 N N . LEU A 1 98 ? -11.914 50.173 -7.154 1.00 61.19 96 LEU A N 1
ATOM 704 C CA . LEU A 1 98 ? -12.298 50.197 -8.559 1.00 60.53 96 LEU A CA 1
ATOM 705 C C . LEU A 1 98 ? -13.582 49.426 -8.867 1.00 61.54 96 LEU A C 1
ATOM 706 O O . LEU A 1 98 ? -14.304 49.778 -9.796 1.00 61.41 96 LEU A O 1
ATOM 711 N N . SER A 1 99 ? -13.870 48.383 -8.093 1.00 61.17 97 SER A N 1
ATOM 712 C CA . SER A 1 99 ? -15.094 47.606 -8.294 1.00 60.97 97 SER A CA 1
ATOM 713 C C . SER A 1 99 ? -16.247 48.069 -7.405 1.00 61.51 97 SER A C 1
ATOM 714 O O . SER A 1 99 ? -17.296 47.426 -7.361 1.00 66.89 97 SER A O 1
ATOM 717 N N . GLN A 1 100 ? -16.032 49.184 -6.707 1.00 65.01 98 GLN A N 1
ATOM 718 C CA . GLN A 1 100 ? -17.042 49.846 -5.869 1.00 62.52 98 GLN A CA 1
ATOM 719 C C . GLN A 1 100 ? -17.666 48.952 -4.794 1.00 64.33 98 GLN A C 1
ATOM 720 O O . GLN A 1 100 ? -18.889 48.809 -4.706 1.00 64.10 98 GLN A O 1
ATOM 726 N N . ILE A 1 101 ? -16.797 48.358 -3.979 1.00 62.78 99 ILE A N 1
ATOM 727 C CA . ILE A 1 101 ? -17.192 47.371 -2.976 1.00 60.58 99 ILE A CA 1
ATOM 728 C C . ILE A 1 101 ? -16.950 47.913 -1.556 1.00 60.26 99 ILE A C 1
ATOM 729 O O . ILE A 1 101 ? -15.827 48.307 -1.227 1.00 58.57 99 ILE A O 1
ATOM 734 N N . PRO A 1 102 ? -18.011 47.940 -0.718 1.00 61.49 100 PRO A N 1
ATOM 735 C CA . PRO A 1 102 ? -18.023 48.592 0.601 1.00 63.11 100 PRO A CA 1
ATOM 736 C C . PRO A 1 102 ? -17.307 47.855 1.741 1.00 61.01 100 PRO A C 1
ATOM 737 O O . PRO A 1 102 ? -17.953 47.226 2.583 1.00 66.78 100 PRO A O 1
ATOM 741 N N . LEU A 1 103 ? -15.985 47.967 1.787 1.00 59.62 101 LEU A N 1
ATOM 742 C CA . LEU A 1 103 ? -15.203 47.361 2.862 1.00 59.92 101 LEU A CA 1
ATOM 743 C C . LEU A 1 103 ? -14.880 48.360 3.966 1.00 62.53 101 LEU A C 1
ATOM 744 O O . LEU A 1 103 ? -14.349 49.438 3.701 1.00 66.10 101 LEU A O 1
ATOM 749 N N . ILE A 1 104 ? -15.203 47.998 5.203 1.00 62.28 102 ILE A N 1
ATOM 750 C CA . ILE A 1 104 ? -14.790 48.782 6.365 1.00 65.23 102 ILE A CA 1
ATOM 751 C C . ILE A 1 104 ? -13.474 48.202 6.883 1.00 61.86 102 ILE A C 1
ATOM 752 O O . ILE A 1 104 ? -13.474 47.233 7.641 1.00 67.17 102 ILE A O 1
ATOM 757 N N . VAL A 1 105 ? -12.351 48.776 6.464 1.00 58.41 103 VAL A N 1
ATOM 758 C CA . VAL A 1 105 ? -11.047 48.266 6.901 1.00 59.09 103 VAL A CA 1
ATOM 759 C C . VAL A 1 105 ? -10.563 48.946 8.190 1.00 55.51 103 VAL A C 1
ATOM 760 O O . VAL A 1 105 ? -10.310 50.150 8.224 1.00 59.35 103 VAL A O 1
ATOM 764 N N . LEU A 1 106 ? -10.495 48.155 9.258 1.00 57.65 104 LEU A N 1
ATOM 765 C CA . LEU A 1 106 ? -10.076 48.636 10.573 1.00 56.72 104 LEU A CA 1
ATOM 766 C C . LEU A 1 106 ? -8.698 48.094 10.899 1.00 55.12 104 LEU A C 1
ATOM 767 O O . LEU A 1 106 ? -8.517 46.882 11.017 1.00 53.77 104 LEU A O 1
ATOM 772 N N . THR A 1 107 ? -7.726 48.992 11.036 1.00 56.28 105 THR A N 1
ATOM 773 C CA . THR A 1 107 ? -6.362 48.590 11.365 1.00 55.89 105 THR A CA 1
ATOM 774 C C . THR A 1 107 ? -5.998 49.039 12.767 1.00 57.78 105 THR A C 1
ATOM 775 O O . THR A 1 107 ? -6.075 50.228 13.091 1.00 62.20 105 THR A O 1
ATOM 779 N N . ALA A 1 108 ? -5.622 48.076 13.602 1.00 61.11 106 ALA A N 1
ATOM 780 C CA . ALA A 1 108 ? -5.095 48.371 14.932 1.00 61.50 106 ALA A CA 1
ATOM 781 C C . ALA A 1 108 ? -3.702 48.966 14.781 1.00 61.35 106 ALA A C 1
ATOM 782 O O . ALA A 1 108 ? -2.980 48.642 13.833 1.00 57.30 106 ALA A O 1
ATOM 784 N N . ASP A 1 109 ? -3.332 49.840 15.709 1.00 62.65 107 ASP A N 1
ATOM 785 C CA . ASP A 1 109 ? -2.071 50.565 15.620 1.00 60.62 107 ASP A CA 1
ATOM 786 C C . ASP A 1 109 ? -1.482 50.768 17.009 1.00 63.40 107 ASP A C 1
ATOM 787 O O . ASP A 1 109 ? -2.185 50.659 18.018 1.00 67.20 107 ASP A O 1
ATOM 792 N N . ARG A 1 110 ? -0.183 51.053 17.045 1.00 61.94 108 ARG A N 1
ATOM 793 C CA . ARG A 1 110 ? 0.498 51.505 18.247 1.00 64.71 108 ARG A CA 1
ATOM 794 C C . ARG A 1 110 ? -0.043 52.873 18.678 1.00 65.61 108 ARG A C 1
ATOM 795 O O . ARG A 1 110 ? -0.558 53.624 17.843 1.00 65.17 108 ARG A O 1
ATOM 803 N N . PRO A 1 111 ? 0.065 53.205 19.983 1.00 66.43 109 PRO A N 1
ATOM 804 C CA . PRO A 1 111 ? -0.316 54.550 20.404 1.00 62.72 109 PRO A CA 1
ATOM 805 C C . PRO A 1 111 ? 0.739 55.568 19.982 1.00 61.68 109 PRO A C 1
ATOM 806 O O . PRO A 1 111 ? 1.807 55.186 19.498 1.00 69.65 109 PRO A O 1
ATOM 810 N N . HIS A 1 112 ? 0.437 56.847 20.183 1.00 61.58 110 HIS A N 1
ATOM 811 C CA . HIS A 1 112 ? 1.268 57.957 19.718 1.00 62.46 110 HIS A CA 1
ATOM 812 C C . HIS A 1 112 ? 2.707 57.907 20.225 1.00 68.56 110 HIS A C 1
ATOM 813 O O . HIS A 1 112 ? 3.638 58.205 19.474 1.00 70.94 110 HIS A O 1
ATOM 820 N N . GLU A 1 113 ? 2.881 57.501 21.484 1.00 70.16 111 GLU A N 1
ATOM 821 C CA . GLU A 1 113 ? 4.213 57.352 22.084 1.00 69.91 111 GLU A CA 1
ATOM 822 C C . GLU A 1 113 ? 5.022 56.187 21.501 1.00 71.50 111 GLU A C 1
ATOM 823 O O . GLU A 1 113 ? 6.227 56.100 21.726 1.00 76.96 111 GLU A O 1
ATOM 829 N N . LEU A 1 114 ? 4.365 55.304 20.754 1.00 66.17 112 LEU A N 1
ATOM 830 C CA . LEU A 1 114 ? 5.058 54.204 20.090 1.00 64.55 112 LEU A CA 1
ATOM 831 C C . LEU A 1 114 ? 5.053 54.300 18.548 1.00 65.26 112 LEU A C 1
ATOM 832 O O . LEU A 1 114 ? 5.502 53.376 17.855 1.00 59.20 112 LEU A O 1
ATOM 837 N N . ARG A 1 115 ? 4.581 55.430 18.023 1.00 63.75 113 ARG A N 1
ATOM 838 C CA . ARG A 1 115 ? 4.536 55.666 16.576 1.00 60.55 113 ARG A CA 1
ATOM 839 C C . ARG A 1 115 ? 5.821 56.280 16.046 1.00 56.04 113 ARG A C 1
ATOM 840 O O . ARG A 1 115 ? 6.259 57.318 16.541 1.00 57.06 113 ARG A O 1
ATOM 848 N N . ASN A 1 116 ? 6.392 55.634 15.025 1.00 59.88 114 ASN A N 1
ATOM 849 C CA . ASN A 1 116 ? 7.599 56.096 14.307 1.00 60.92 114 ASN A CA 1
ATOM 850 C C . ASN A 1 116 ? 8.771 56.382 15.237 1.00 62.29 114 ASN A C 1
ATOM 851 O O . ASN A 1 116 ? 9.405 57.435 15.188 1.00 63.52 114 ASN A O 1
ATOM 856 N N . VAL A 1 117 ? 9.046 55.396 16.077 1.00 66.70 115 VAL A N 1
ATOM 857 C CA . VAL A 1 117 ? 9.905 55.559 17.226 1.00 63.88 115 VAL A CA 1
ATOM 858 C C . VAL A 1 117 ? 10.833 54.339 17.322 1.00 62.74 115 VAL A C 1
ATOM 859 O O . VAL A 1 117 ? 11.727 54.282 18.167 1.00 62.42 115 VAL A O 1
ATOM 863 N N . GLY A 1 118 ? 10.624 53.376 16.425 1.00 59.79 116 GLY A N 1
ATOM 864 C CA . GLY A 1 118 ? 11.445 52.164 16.368 1.00 58.65 116 GLY A CA 1
ATOM 865 C C . GLY A 1 118 ? 10.890 51.013 17.193 1.00 60.18 116 GLY A C 1
ATOM 866 O O . GLY A 1 118 ? 11.634 50.123 17.594 1.00 64.36 116 GLY A O 1
ATOM 867 N N . ALA A 1 119 ? 9.583 51.044 17.448 1.00 60.15 117 ALA A N 1
ATOM 868 C CA . ALA A 1 119 ? 8.890 50.013 18.216 1.00 65.64 117 ALA A CA 1
ATOM 869 C C . ALA A 1 119 ? 8.656 48.771 17.352 1.00 70.62 117 ALA A C 1
ATOM 870 O O . ALA A 1 119 ? 8.510 48.897 16.137 1.00 76.25 117 ALA A O 1
ATOM 872 N N . PRO A 1 120 ? 8.644 47.566 17.969 1.00 77.29 118 PRO A N 1
ATOM 873 C CA . PRO A 1 120 ? 8.360 46.333 17.214 1.00 75.22 118 PRO A CA 1
ATOM 874 C C . PRO A 1 120 ? 6.903 46.257 16.749 1.00 71.16 118 PRO A C 1
ATOM 875 O O . PRO A 1 120 ? 6.025 46.800 17.419 1.00 63.61 118 PRO A O 1
ATOM 879 N N . GLN A 1 121 ? 6.668 45.583 15.619 1.00 74.03 119 GLN A N 1
ATOM 880 C CA . GLN A 1 121 ? 5.339 45.483 14.977 1.00 76.82 119 GLN A CA 1
ATOM 881 C C . GLN A 1 121 ? 4.652 46.836 14.761 1.00 72.82 119 GLN A C 1
ATOM 882 O O . GLN A 1 121 ? 3.465 46.994 15.048 1.00 72.33 119 GLN A O 1
ATOM 888 N N . ALA A 1 122 ? 5.412 47.804 14.258 1.00 66.05 120 ALA A N 1
ATOM 889 C CA . ALA A 1 122 ? 4.935 49.175 14.141 1.00 64.87 120 ALA A CA 1
ATOM 890 C C . ALA A 1 122 ? 5.432 49.827 12.861 1.00 64.97 120 ALA A C 1
ATOM 891 O O . ALA A 1 122 ? 6.629 49.812 12.570 1.00 62.82 120 ALA A O 1
ATOM 893 N N . MET A 1 123 ? 4.502 50.393 12.102 1.00 64.10 121 MET A N 1
ATOM 894 C CA . MET A 1 123 ? 4.834 51.151 10.900 1.00 66.87 121 MET A CA 1
ATOM 895 C C . MET A 1 123 ? 3.889 52.336 10.784 1.00 64.04 121 MET A C 1
ATOM 896 O O . MET A 1 123 ? 2.886 52.404 11.501 1.00 60.51 121 MET A O 1
ATOM 901 N N . ASP A 1 124 ? 4.217 53.267 9.892 1.00 65.45 122 ASP A N 1
ATOM 902 C CA . ASP A 1 124 ? 3.350 54.408 9.616 1.00 65.54 122 ASP A CA 1
ATOM 903 C C . ASP A 1 124 ? 2.091 53.940 8.887 1.00 63.90 122 ASP A C 1
ATOM 904 O O . ASP A 1 124 ? 2.157 53.424 7.769 1.00 63.95 122 ASP A O 1
ATOM 909 N N . GLN A 1 125 ? 0.950 54.111 9.546 1.00 56.82 123 GLN A N 1
ATOM 910 C CA . GLN A 1 125 ? -0.324 53.641 9.022 1.00 56.34 123 GLN A CA 1
ATOM 911 C C . GLN A 1 125 ? -1.271 54.791 8.677 1.00 58.07 123 GLN A C 1
ATOM 912 O O . GLN A 1 125 ? -2.431 54.555 8.338 1.00 60.48 123 GLN A O 1
ATOM 918 N N . LEU A 1 126 ? -0.773 56.027 8.760 1.00 58.78 124 LEU A N 1
ATOM 919 C CA . LEU A 1 126 ? -1.543 57.201 8.338 1.00 60.37 124 LEU A CA 1
ATOM 920 C C . LEU A 1 126 ? -1.605 57.252 6.818 1.00 59.14 124 LEU A C 1
ATOM 921 O O . LEU A 1 126 ? -0.563 57.204 6.152 1.00 57.53 124 LEU A O 1
ATOM 926 N N . HIS A 1 127 ? -2.831 57.332 6.292 1.00 61.09 125 HIS A N 1
ATOM 927 C CA . HIS A 1 127 ? -3.125 57.260 4.848 1.00 63.94 125 HIS A CA 1
ATOM 928 C C . HIS A 1 127 ? -2.424 56.082 4.157 1.00 63.54 125 HIS A C 1
ATOM 929 O O . HIS A 1 127 ? -1.791 56.245 3.111 1.00 66.46 125 HIS A O 1
ATOM 936 N N . LEU A 1 128 ? -2.553 54.904 4.768 1.00 63.71 126 LEU A N 1
ATOM 937 C CA . LEU A 1 128 ? -1.827 53.697 4.375 1.00 61.78 126 LEU A CA 1
ATOM 938 C C . LEU A 1 128 ? -2.102 53.286 2.936 1.00 63.65 126 LEU A C 1
ATOM 939 O O . LEU A 1 128 ? -1.196 52.853 2.220 1.00 67.33 126 LEU A O 1
ATOM 944 N N . TYR A 1 129 ? -3.357 53.428 2.524 1.00 61.97 127 TYR A N 1
ATOM 945 C CA . TYR A 1 129 ? -3.792 52.970 1.215 1.00 63.45 127 TYR A CA 1
ATOM 946 C C . TYR A 1 129 ? -3.924 54.122 0.221 1.00 63.90 127 TYR A C 1
ATOM 947 O O . TYR A 1 129 ? -4.290 53.907 -0.934 1.00 67.42 127 TYR A O 1
ATOM 956 N N . GLY A 1 130 ? -3.605 55.333 0.680 1.00 62.78 128 GLY A N 1
ATOM 957 C CA . GLY A 1 130 ? -3.538 56.523 -0.174 1.00 59.57 128 GLY A CA 1
ATOM 958 C C . GLY A 1 130 ? -4.866 56.951 -0.770 1.00 59.48 128 GLY A C 1
ATOM 959 O O . GLY A 1 130 ? -5.839 57.174 -0.048 1.00 55.89 128 GLY A O 1
ATOM 960 N N . SER A 1 131 ? -4.903 57.042 -2.098 1.00 62.11 129 SER A N 1
ATOM 961 C CA . SER A 1 131 ? -6.108 57.452 -2.827 1.00 62.22 129 SER A CA 1
ATOM 962 C C . SER A 1 131 ? -7.092 56.298 -3.033 1.00 61.97 129 SER A C 1
ATOM 963 O O . SER A 1 131 ? -8.213 56.507 -3.503 1.00 64.94 129 SER A O 1
ATOM 966 N N . HIS A 1 132 ? -6.675 55.088 -2.661 1.00 61.09 130 HIS A N 1
ATOM 967 C CA . HIS A 1 132 ? -7.454 53.874 -2.917 1.00 55.60 130 HIS A CA 1
ATOM 968 C C . HIS A 1 132 ? -8.562 53.616 -1.896 1.00 57.50 130 HIS A C 1
ATOM 969 O O . HIS A 1 132 ? -9.186 52.556 -1.918 1.00 60.63 130 HIS A O 1
ATOM 976 N N . VAL A 1 133 ? -8.793 54.570 -0.998 1.00 52.65 131 VAL A N 1
ATOM 977 C CA . VAL A 1 133 ? -9.956 54.523 -0.113 1.00 56.18 131 VAL A CA 1
ATOM 978 C C . VAL A 1 133 ? -10.783 55.797 -0.260 1.00 56.18 131 VAL A C 1
ATOM 979 O O . VAL A 1 133 ? -10.264 56.838 -0.667 1.00 57.46 131 VAL A O 1
ATOM 983 N N . LYS A 1 134 ? -12.069 55.700 0.060 1.00 57.20 132 LYS A N 1
ATOM 984 C CA . LYS A 1 134 ? -12.962 56.855 0.044 1.00 61.25 132 LYS A CA 1
ATOM 985 C C . LYS A 1 134 ? -12.647 57.822 1.185 1.00 62.74 132 LYS A C 1
ATOM 986 O O . LYS A 1 134 ? -12.760 59.038 1.027 1.00 66.87 132 LYS A O 1
ATOM 992 N N . ASP A 1 135 ? -12.245 57.272 2.327 1.00 65.13 133 ASP A N 1
ATOM 993 C CA . ASP A 1 135 ? -12.024 58.069 3.527 1.00 64.73 133 ASP A CA 1
ATOM 994 C C . ASP A 1 135 ? -11.007 57.428 4.470 1.00 63.24 133 ASP A C 1
ATOM 995 O O . ASP A 1 135 ? -10.972 56.205 4.630 1.00 66.05 133 ASP A O 1
ATOM 1000 N N . PHE A 1 136 ? -10.178 58.272 5.078 1.00 60.96 134 PHE A N 1
ATOM 1001 C CA . PHE A 1 136 ? -9.264 57.856 6.130 1.00 58.37 134 PHE A CA 1
ATOM 1002 C C . PHE A 1 136 ? -9.566 58.572 7.451 1.00 60.97 134 PHE A C 1
ATOM 1003 O O . PHE A 1 136 ? -9.770 59.788 7.482 1.00 61.16 134 PHE A O 1
ATOM 1011 N N . THR A 1 137 ? -9.573 57.808 8.538 1.00 58.72 135 THR A N 1
ATOM 1012 C CA . THR A 1 137 ? -9.702 58.366 9.873 1.00 57.66 135 THR A CA 1
ATOM 1013 C C . TH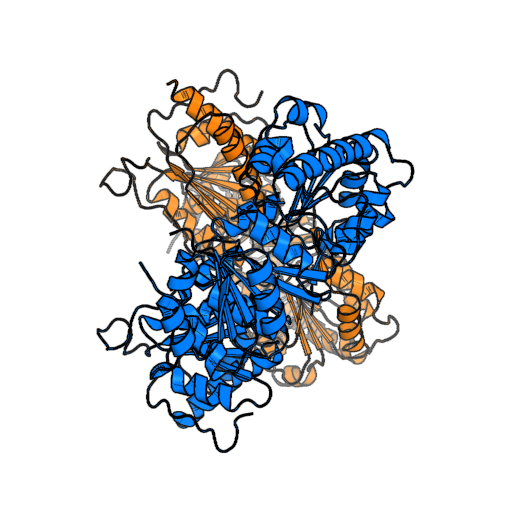R A 1 137 ? -8.642 57.773 10.797 1.00 63.68 135 THR A C 1
ATOM 1014 O O . THR A 1 137 ? -8.568 56.553 10.970 1.00 63.33 135 THR A O 1
ATOM 1018 N N . ASP A 1 138 ? -7.813 58.640 11.373 1.00 63.42 136 ASP A N 1
ATOM 1019 C CA . ASP A 1 138 ? -6.988 58.253 12.509 1.00 61.54 136 ASP A CA 1
ATOM 1020 C C . ASP A 1 138 ? -7.797 58.558 13.762 1.00 56.76 136 ASP A C 1
ATOM 1021 O O . ASP A 1 138 ? -7.904 59.714 14.172 1.00 56.45 136 ASP A O 1
ATOM 1026 N N . MET A 1 139 ? -8.389 57.519 14.344 1.00 56.12 137 MET A N 1
ATOM 1027 C CA . MET A 1 139 ? -9.229 57.656 15.537 1.00 59.74 137 MET A CA 1
ATOM 1028 C C . MET A 1 139 ? -8.436 58.130 16.753 1.00 61.01 137 MET A C 1
ATOM 1029 O O . MET A 1 139 ? -7.221 57.955 16.823 1.00 63.85 137 MET A O 1
ATOM 1034 N N . ALA A 1 140 ? -9.134 58.747 17.701 1.00 63.37 138 ALA A N 1
ATOM 1035 C CA . ALA A 1 140 ? -8.528 59.164 18.961 1.00 60.90 138 ALA A CA 1
ATOM 1036 C C . ALA A 1 140 ? -8.117 57.958 19.800 1.00 61.62 138 ALA A C 1
ATOM 1037 O O . ALA A 1 140 ? -8.676 56.865 19.647 1.00 61.58 138 ALA A O 1
ATOM 1039 N N . LEU A 1 141 ? -7.131 58.160 20.674 1.00 64.41 139 LEU A N 1
ATOM 1040 C CA . LEU A 1 141 ? -6.868 57.224 21.767 1.00 62.82 139 LEU A CA 1
ATOM 1041 C C . LEU A 1 141 ? -8.124 57.117 22.628 1.00 60.11 139 LEU A C 1
ATOM 1042 O O . LEU A 1 141 ? -8.753 58.139 22.914 1.00 61.31 139 LEU A O 1
ATOM 1047 N N . PRO A 1 142 ? -8.506 55.881 23.014 1.00 65.33 140 PRO A N 1
ATOM 1048 C CA . PRO A 1 142 ? -9.717 55.607 23.801 1.00 66.35 140 PRO A CA 1
ATOM 1049 C C . PRO A 1 142 ? -9.969 56.572 24.964 1.00 69.77 140 PRO A C 1
ATOM 1050 O O . PRO A 1 142 ? -9.090 56.786 25.807 1.00 69.78 140 PRO A O 1
ATOM 1054 N N . GLU A 1 143 ? -11.154 57.178 24.955 1.00 70.86 141 GLU A N 1
ATOM 1055 C CA . GLU A 1 143 ? -11.662 57.993 26.060 1.00 73.24 141 GLU A CA 1
ATOM 1056 C C . GLU A 1 143 ? -13.127 57.620 26.269 1.00 75.44 141 GLU A C 1
ATOM 1057 O O . GLU A 1 143 ? -13.783 57.154 25.335 1.00 76.30 141 GLU A O 1
ATOM 1063 N N . ASN A 1 144 ? -13.646 57.821 27.480 1.00 77.50 142 ASN A N 1
ATOM 1064 C CA . ASN A 1 144 ? -15.023 57.415 27.774 1.00 77.37 142 ASN A CA 1
ATOM 1065 C C . ASN A 1 144 ? -15.970 58.520 28.246 1.00 79.17 142 ASN A C 1
ATOM 1066 O O . ASN A 1 144 ? -17.012 58.234 28.841 1.00 80.41 142 ASN A O 1
ATOM 1071 N N . SER A 1 145 ? -15.613 59.772 27.960 1.00 79.52 143 SER A N 1
ATOM 1072 C CA . SER A 1 145 ? -16.478 60.916 28.257 1.00 81.44 143 SER A CA 1
ATOM 1073 C C . SER A 1 145 ? -17.696 60.933 27.330 1.00 86.54 143 SER A C 1
ATOM 1074 O O . SER A 1 145 ? -17.743 60.196 26.344 1.00 89.82 143 SER A O 1
ATOM 1077 N N . GLU A 1 146 ? -18.673 61.776 27.659 1.00 90.38 144 GLU A N 1
ATOM 1078 C CA . GLU A 1 146 ? -19.922 61.883 26.903 1.00 93.56 144 GLU A CA 1
ATOM 1079 C C . GLU A 1 146 ? -19.679 62.308 25.448 1.00 93.25 144 GLU A C 1
ATOM 1080 O O . GLU A 1 146 ? -20.288 61.761 24.522 1.00 91.10 144 GLU A O 1
ATOM 1086 N N . GLU A 1 147 ? -18.778 63.275 25.274 1.00 91.90 145 GLU A N 1
ATOM 1087 C CA . GLU A 1 147 ? -18.344 63.766 23.967 1.00 91.88 145 GLU A CA 1
ATOM 1088 C C . GLU A 1 147 ? -17.682 62.677 23.127 1.00 91.36 145 GLU A C 1
ATOM 1089 O O . GLU A 1 147 ? -18.025 62.482 21.957 1.00 88.98 145 GLU A O 1
ATOM 1095 N N . MET A 1 148 ? -16.745 61.964 23.744 1.00 90.52 146 MET A N 1
ATOM 1096 C CA . MET A 1 148 ? -15.877 61.039 23.028 1.00 86.83 146 MET A CA 1
ATOM 1097 C C . MET A 1 148 ? -16.534 59.687 22.744 1.00 84.27 146 MET A C 1
ATOM 1098 O O . MET A 1 148 ? -16.118 58.967 21.834 1.00 84.00 146 MET A O 1
ATOM 1103 N N . LEU A 1 149 ? -17.562 59.352 23.520 1.00 83.52 147 LEU A N 1
ATOM 1104 C CA . LEU A 1 149 ? -18.316 58.119 23.317 1.00 81.18 147 LEU A CA 1
ATOM 1105 C C . LEU A 1 149 ? -19.272 58.277 22.140 1.00 80.26 147 LEU A C 1
ATOM 1106 O O . LEU A 1 149 ? -19.492 57.339 21.372 1.00 84.33 147 LEU A O 1
ATOM 1111 N N . ARG A 1 150 ? -19.827 59.478 22.006 1.00 78.59 148 ARG A N 1
ATOM 1112 C CA . ARG A 1 150 ? -20.700 59.827 20.894 1.00 79.41 148 ARG A CA 1
ATOM 1113 C C . ARG A 1 150 ? -19.887 59.963 19.608 1.00 76.89 148 ARG A C 1
ATOM 1114 O O . ARG A 1 150 ? -20.369 59.627 18.529 1.00 75.38 148 ARG A O 1
ATOM 1122 N N . TYR A 1 151 ? -18.658 60.462 19.751 1.00 72.91 149 TYR A N 1
ATOM 1123 C CA . TYR A 1 151 ? -17.654 60.534 18.685 1.00 68.67 149 TYR A CA 1
ATOM 1124 C C . TYR A 1 151 ? -17.340 59.155 18.113 1.00 70.28 149 TYR A C 1
ATOM 1125 O O . TYR A 1 151 ? -17.188 58.997 16.897 1.00 67.45 149 TYR A O 1
ATOM 1134 N N . ALA A 1 152 ? -17.230 58.173 19.008 1.00 69.71 150 ALA A N 1
ATOM 1135 C CA . ALA A 1 152 ? -16.990 56.782 18.638 1.00 70.76 150 ALA A CA 1
ATOM 1136 C C . ALA A 1 152 ? -18.190 56.176 17.907 1.00 74.92 150 ALA A C 1
ATOM 1137 O O . ALA A 1 152 ? -18.016 55.419 16.947 1.00 79.13 150 ALA A O 1
ATOM 1139 N N . LYS A 1 153 ? -19.397 56.516 18.363 1.00 77.30 151 LYS A N 1
ATOM 1140 C CA . LYS A 1 153 ? -20.632 56.124 17.684 1.00 78.93 151 LYS A CA 1
ATOM 1141 C C . LYS A 1 153 ? -20.728 56.783 16.311 1.00 77.06 151 LYS A C 1
ATOM 1142 O O . LYS A 1 153 ? -21.006 56.114 15.313 1.00 78.38 151 LYS A O 1
ATOM 1148 N N . TRP A 1 154 ? -20.476 58.093 16.288 1.00 71.24 152 TRP A N 1
ATOM 1149 C CA . TRP A 1 154 ? -20.553 58.931 15.093 1.00 66.98 152 TRP A CA 1
ATOM 1150 C C . TRP A 1 154 ? -19.666 58.410 13.960 1.00 66.86 152 TRP A C 1
ATOM 1151 O O . TRP A 1 154 ? -20.094 58.349 12.810 1.00 68.51 152 TRP A O 1
ATOM 1162 N N . HIS A 1 155 ? -18.443 58.014 14.299 1.00 66.58 153 HIS A N 1
ATOM 1163 C CA . HIS A 1 155 ? -17.516 57.469 13.317 1.00 66.49 153 HIS A CA 1
ATOM 1164 C C . HIS A 1 155 ? -17.892 56.080 12.805 1.00 69.32 153 HIS A C 1
ATOM 1165 O O . HIS A 1 155 ? -17.562 55.731 11.673 1.00 64.67 153 HIS A O 1
ATOM 1172 N N . GLY A 1 156 ? -18.590 55.306 13.634 1.00 70.91 154 GLY A N 1
ATOM 1173 C CA . GLY A 1 156 ? -19.126 54.008 13.227 1.00 70.75 154 GLY A CA 1
ATOM 1174 C C . GLY A 1 156 ? -20.238 54.130 12.204 1.00 73.61 154 GLY A C 1
ATOM 1175 O O . GLY A 1 156 ? -20.343 53.312 11.289 1.00 75.45 154 GLY A O 1
ATOM 1176 N N . SER A 1 157 ? -21.063 55.162 12.363 1.00 72.10 155 SER A N 1
ATOM 1177 C CA . SER A 1 157 ? -22.176 55.427 11.457 1.00 73.57 155 SER A CA 1
ATOM 1178 C C . SER A 1 157 ? -21.690 56.039 10.151 1.00 73.30 155 SER A C 1
ATOM 1179 O O . SER A 1 157 ? -22.188 55.697 9.078 1.00 74.79 155 SER A O 1
ATOM 1182 N N . ARG A 1 158 ? -20.720 56.944 10.261 1.00 70.42 156 ARG A N 1
ATOM 1183 C CA . ARG A 1 158 ? -20.131 57.623 9.113 1.00 69.00 156 ARG A CA 1
ATOM 1184 C C . ARG A 1 158 ? -19.360 56.659 8.204 1.00 67.87 156 ARG A C 1
ATOM 1185 O O . ARG A 1 158 ? -19.467 56.743 6.979 1.00 70.05 156 ARG A O 1
ATOM 1193 N N . ALA A 1 159 ? -18.603 55.750 8.818 1.00 66.32 157 ALA A N 1
ATOM 1194 C CA . ALA A 1 159 ? -17.822 54.743 8.097 1.00 64.40 157 ALA A CA 1
ATOM 1195 C C . ALA A 1 159 ? -18.689 53.943 7.139 1.00 64.39 157 ALA A C 1
ATOM 1196 O O . ALA A 1 159 ? -18.399 53.881 5.945 1.00 62.18 157 ALA A O 1
ATOM 1198 N N . VAL A 1 160 ? -19.763 53.365 7.674 1.00 61.40 158 VAL A N 1
ATOM 1199 C CA . VAL A 1 160 ? -20.662 52.506 6.913 1.00 60.12 158 VAL A CA 1
ATOM 1200 C C . VAL A 1 160 ? -21.455 53.302 5.874 1.00 64.29 158 VAL A C 1
ATOM 1201 O O . VAL A 1 160 ? -21.623 52.852 4.742 1.00 64.59 158 VAL A O 1
ATOM 1205 N N . ASP A 1 161 ? -21.902 54.496 6.254 1.00 66.87 159 ASP A N 1
ATOM 1206 C CA . ASP A 1 161 ? -22.658 55.361 5.353 1.00 66.85 159 ASP A CA 1
ATOM 1207 C C . ASP A 1 161 ? -21.857 55.779 4.113 1.00 68.89 159 ASP A C 1
ATOM 1208 O O . ASP A 1 161 ? -22.344 55.629 2.992 1.00 65.93 159 ASP A O 1
ATOM 1213 N N . ILE A 1 162 ? -20.639 56.283 4.325 1.00 67.19 160 ILE A N 1
ATOM 1214 C CA . ILE A 1 162 ? -19.747 56.704 3.234 1.00 64.99 160 ILE A CA 1
ATOM 1215 C C . ILE A 1 162 ? -19.398 55.526 2.325 1.00 66.41 160 ILE A C 1
ATOM 1216 O O . ILE A 1 162 ? -19.352 55.668 1.101 1.00 69.18 160 ILE A O 1
ATOM 1221 N N . ALA A 1 163 ? -19.192 54.360 2.932 1.00 62.40 161 ALA A N 1
ATOM 1222 C CA . ALA A 1 163 ? -18.852 53.148 2.197 1.00 65.12 161 ALA A CA 1
ATOM 1223 C C . ALA A 1 163 ? -20.008 52.654 1.333 1.00 66.07 161 ALA A C 1
ATOM 1224 O O . ALA A 1 163 ? -19.780 52.090 0.265 1.00 66.12 161 ALA A O 1
ATOM 1226 N N . MET A 1 164 ? -21.235 52.880 1.801 1.00 66.97 162 MET A N 1
ATOM 1227 C CA . MET A 1 164 ? -22.442 52.398 1.127 1.00 65.94 162 MET A CA 1
ATOM 1228 C C . MET A 1 164 ? -23.107 53.436 0.219 1.00 68.99 162 MET A C 1
ATOM 1229 O O . MET A 1 164 ? -23.966 53.088 -0.593 1.00 73.46 162 MET A O 1
ATOM 1234 N N . LYS A 1 165 ? -22.717 54.702 0.364 1.00 71.20 163 LYS A N 1
ATOM 1235 C CA . LYS A 1 165 ? -23.205 55.774 -0.504 1.00 70.00 163 LYS A CA 1
ATOM 1236 C C . LYS A 1 165 ? -22.532 55.637 -1.861 1.00 73.46 163 LYS A C 1
ATOM 1237 O O . LYS A 1 165 ? -21.313 55.481 -1.932 1.00 73.58 163 LYS A O 1
ATOM 1243 N N . THR A 1 166 ? -23.326 55.678 -2.930 1.00 74.89 164 THR A N 1
ATOM 1244 C CA . THR A 1 166 ? -22.795 55.500 -4.282 1.00 75.52 164 THR A CA 1
ATOM 1245 C C . THR A 1 166 ? -22.061 56.770 -4.720 1.00 73.40 164 THR A C 1
ATOM 1246 O O . THR A 1 166 ? -22.583 57.871 -4.529 1.00 79.65 164 THR A O 1
ATOM 1250 N N . PRO A 1 167 ? -20.844 56.632 -5.289 1.00 69.40 165 PRO A N 1
ATOM 1251 C CA . PRO A 1 167 ? -20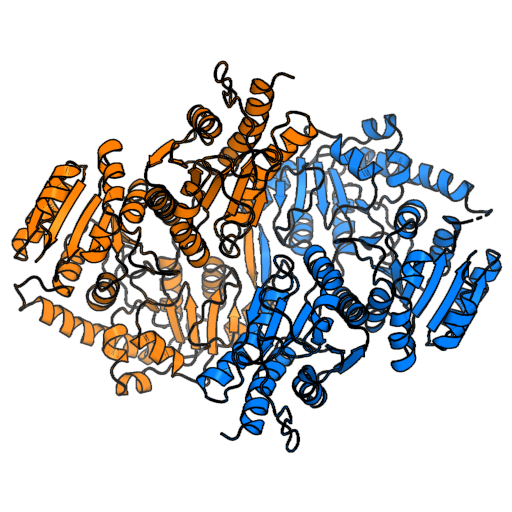.083 55.414 -5.601 1.00 69.66 165 PRO A CA 1
ATOM 1252 C C . PRO A 1 167 ? -19.547 54.702 -4.360 1.00 70.67 165 PRO A C 1
ATOM 1253 O O . PRO A 1 167 ? -18.838 55.302 -3.549 1.00 70.39 165 PRO A O 1
ATOM 1257 N N . ARG A 1 168 ? -19.902 53.431 -4.213 1.00 67.49 166 ARG A N 1
ATOM 1258 C CA . ARG A 1 168 ? -19.476 52.644 -3.061 1.00 65.34 166 ARG A CA 1
ATOM 1259 C C . ARG A 1 168 ? -17.972 52.380 -3.082 1.00 64.91 166 ARG A C 1
ATOM 1260 O O . ARG A 1 168 ? -17.325 52.542 -4.116 1.00 69.32 166 ARG A O 1
ATOM 1268 N N . GLY A 1 169 ? -17.415 52.012 -1.933 1.00 62.55 167 GLY A N 1
ATOM 1269 C CA . GLY A 1 169 ? -15.978 51.783 -1.837 1.00 63.95 167 GLY A CA 1
ATOM 1270 C C . GLY A 1 169 ? -15.451 51.561 -0.431 1.00 63.70 167 GLY A C 1
ATOM 1271 O O . GLY A 1 169 ? -16.211 51.619 0.540 1.00 61.53 167 GLY A O 1
ATOM 1272 N N . PRO A 1 170 ? -14.138 51.297 -0.318 1.00 59.73 168 PRO A N 1
ATOM 1273 C CA . PRO A 1 170 ? -13.484 51.017 0.952 1.00 58.93 168 PRO A CA 1
ATOM 1274 C C . PRO A 1 170 ? -13.286 52.254 1.820 1.00 63.74 168 PRO A C 1
ATOM 1275 O O . PRO A 1 170 ? -13.070 53.358 1.311 1.00 65.35 168 PRO A O 1
ATOM 1279 N N . VAL A 1 171 ? -13.373 52.050 3.130 1.00 62.16 169 VAL A N 1
ATOM 1280 C CA . VAL A 1 171 ? -13.194 53.105 4.115 1.00 62.39 169 VAL A CA 1
ATOM 1281 C C . VAL A 1 171 ? -12.184 52.601 5.151 1.00 62.61 169 VAL A C 1
ATOM 1282 O O . VAL A 1 171 ? -12.331 51.498 5.673 1.00 67.17 169 VAL A O 1
ATOM 1286 N N . HIS A 1 172 ? -11.153 53.401 5.425 1.00 59.14 170 HIS A N 1
ATOM 1287 C CA . HIS A 1 172 ? -10.073 52.992 6.329 1.00 60.39 170 HIS A CA 1
ATOM 1288 C C . HIS A 1 172 ? -10.065 53.743 7.664 1.00 57.92 170 HIS A C 1
ATOM 1289 O O . HIS A 1 172 ? -9.973 54.970 7.698 1.00 58.83 170 HIS A O 1
ATOM 1296 N N . LEU A 1 173 ? -10.148 52.995 8.760 1.00 57.38 171 LEU A N 1
ATOM 1297 C CA . LEU A 1 173 ? -10.055 53.584 10.098 1.00 58.14 171 LEU A CA 1
ATOM 1298 C C . LEU A 1 173 ? -8.893 52.989 10.880 1.00 57.29 171 LEU A C 1
ATOM 1299 O O . LEU A 1 173 ? -8.791 51.770 11.040 1.00 58.75 171 LEU A O 1
ATOM 1304 N N . ASN A 1 174 ? -8.019 53.866 11.360 1.00 55.53 172 ASN A N 1
ATOM 1305 C CA . ASN A 1 174 ? -6.841 53.467 12.114 1.00 59.21 172 ASN A CA 1
ATOM 1306 C C . ASN A 1 174 ? -7.057 53.673 13.610 1.00 60.22 172 ASN A C 1
ATOM 1307 O O . ASN A 1 174 ? -7.475 54.753 14.037 1.00 63.03 172 ASN A O 1
ATOM 1312 N N . PHE A 1 175 ? -6.781 52.634 14.396 1.00 60.71 173 PHE A N 1
ATOM 1313 C CA . PHE A 1 175 ? -7.031 52.660 15.843 1.00 61.17 173 PHE A CA 1
ATOM 1314 C C . PHE A 1 175 ? -5.751 52.548 16.669 1.00 60.96 173 PHE A C 1
ATOM 1315 O O . PHE A 1 175 ? -5.198 51.454 16.812 1.00 62.68 173 PHE A O 1
ATOM 1323 N N . PRO A 1 176 ? -5.273 53.679 17.217 1.00 64.49 174 PRO A N 1
ATOM 1324 C CA . PRO A 1 176 ? -4.181 53.597 18.185 1.00 67.92 174 PRO A CA 1
ATOM 1325 C C . PRO A 1 176 ? -4.695 53.058 19.516 1.00 68.54 174 PRO A C 1
ATOM 1326 O O . PRO A 1 176 ? -5.661 53.583 20.077 1.00 67.88 174 PRO A O 1
ATOM 1330 N N . LEU A 1 177 ? -4.074 51.984 19.989 1.00 71.59 175 LEU A N 1
ATOM 1331 C CA . LEU A 1 177 ? -4.506 51.336 21.221 1.00 72.41 175 LEU A CA 1
ATOM 1332 C C . LEU A 1 177 ? -3.350 51.192 22.193 1.00 70.24 175 LEU A C 1
ATOM 1333 O O . LEU A 1 177 ? -2.302 50.637 21.858 1.00 68.46 175 LEU A O 1
ATOM 1338 N N . ARG A 1 178 ? -3.560 51.709 23.398 1.00 71.64 176 ARG A N 1
ATOM 1339 C CA . ARG A 1 178 ? -2.544 51.728 24.437 1.00 69.83 176 ARG A CA 1
ATOM 1340 C C . ARG A 1 178 ? -2.722 50.537 25.384 1.00 70.79 176 ARG A C 1
ATOM 1341 O O . ARG A 1 178 ? -3.844 50.212 25.780 1.00 66.80 176 ARG A O 1
ATOM 1349 N N . GLU A 1 179 ? -1.606 49.895 25.728 1.00 79.55 177 GLU A N 1
ATOM 1350 C CA . GLU A 1 179 ? -1.581 48.767 26.668 1.00 88.52 177 GLU A CA 1
ATOM 1351 C C . GLU A 1 179 ? -1.909 49.189 28.111 1.00 91.47 177 GLU A C 1
ATOM 1352 O O . GLU A 1 179 ? -1.558 50.299 28.516 1.00 96.06 177 GLU A O 1
ATOM 1358 N N . PRO A 1 180 ? -2.573 48.308 28.897 1.00 93.87 178 PRO A N 1
ATOM 1359 C CA . PRO A 1 180 ? -3.013 46.931 28.616 1.00 94.28 178 PRO A CA 1
ATOM 1360 C C . PRO A 1 180 ? -4.263 46.842 27.740 1.00 92.05 178 PRO A C 1
ATOM 1361 O O . PRO A 1 180 ? -5.160 47.684 27.834 1.00 90.47 178 PRO A O 1
ATOM 1365 N N . LEU A 1 181 ? -4.299 45.815 26.897 1.00 90.66 179 LEU A N 1
ATOM 1366 C CA . LEU A 1 181 ? -5.375 45.626 25.931 1.00 91.01 179 LEU A CA 1
ATOM 1367 C C . LEU A 1 181 ? -6.326 44.524 26.391 1.00 92.67 179 LEU A C 1
ATOM 1368 O O . LEU A 1 181 ? -6.711 43.651 25.608 1.00 92.36 179 LEU A O 1
ATOM 1373 N N . VAL A 1 182 ? -6.693 44.572 27.669 1.00 93.29 180 VAL A N 1
ATOM 1374 C CA . VAL A 1 182 ? -7.616 43.603 28.250 1.00 93.24 180 VAL A CA 1
ATOM 1375 C C . VAL A 1 182 ? -8.964 44.282 28.464 1.00 93.74 180 VAL A C 1
ATOM 1376 O O . VAL A 1 182 ? -9.099 45.124 29.351 1.00 94.50 180 VAL A O 1
ATOM 1380 N N . PRO A 1 183 ? -9.965 43.932 27.638 1.00 94.32 181 PRO A N 1
ATOM 1381 C CA . PRO A 1 183 ? -11.291 44.523 27.787 1.00 93.54 181 PRO A CA 1
ATOM 1382 C C . PRO A 1 183 ? -12.130 43.815 28.847 1.00 92.60 181 PRO A C 1
ATOM 1383 O O . PRO A 1 183 ? -11.857 42.662 29.190 1.00 95.59 181 PRO A O 1
ATOM 1387 N N . ILE A 1 184 ? -13.144 44.510 29.352 1.00 92.02 182 ILE A N 1
ATOM 1388 C CA . ILE A 1 184 ? -14.060 43.940 30.335 1.00 90.48 182 ILE A CA 1
ATOM 1389 C C . ILE A 1 184 ? -15.295 43.374 29.627 1.00 92.13 182 ILE A C 1
ATOM 1390 O O . ILE A 1 184 ? -16.259 44.091 29.339 1.00 87.36 182 ILE A O 1
ATOM 1395 N N . LEU A 1 185 ? -15.235 42.073 29.346 1.00 97.70 183 LEU A N 1
ATOM 1396 C CA . LEU A 1 185 ? -16.286 41.358 28.619 1.00 101.91 183 LEU A CA 1
ATOM 1397 C C . LEU A 1 185 ? -17.377 40.817 29.554 1.00 104.69 183 LEU A C 1
ATOM 1398 O O . LEU A 1 185 ? -18.470 40.463 29.101 1.00 103.28 183 LEU A O 1
ATOM 1403 N N . GLU A 1 186 ? -17.063 40.748 30.849 1.00 108.18 184 GLU A N 1
ATOM 1404 C CA . GLU A 1 186 ? -18.014 40.325 31.881 1.00 109.30 184 GLU A CA 1
ATOM 1405 C C . GLU A 1 186 ? -18.223 41.450 32.912 1.00 106.32 184 GLU A C 1
ATOM 1406 O O . GLU A 1 186 ? -17.305 41.763 33.676 1.00 106.36 184 GLU A O 1
ATOM 1412 N N . PRO A 1 187 ? -19.428 42.063 32.942 1.00 103.22 185 PRO A N 1
ATOM 1413 C CA . PRO A 1 187 ? -20.624 41.762 32.146 1.00 102.72 185 PRO A CA 1
ATOM 1414 C C . PRO A 1 187 ? -20.531 42.279 30.709 1.00 101.62 185 PRO A C 1
ATOM 1415 O O . PRO A 1 187 ? -19.644 43.079 30.398 1.00 99.21 185 PRO A O 1
ATOM 1419 N N . SER A 1 188 ? -21.435 41.806 29.854 1.00 101.26 186 SER A N 1
ATOM 1420 C CA . SER A 1 188 ? -21.418 42.132 28.431 1.00 101.24 186 SER A CA 1
ATOM 1421 C C . SER A 1 188 ? -21.655 43.621 28.179 1.00 99.78 186 SER A C 1
ATOM 1422 O O . SER A 1 188 ? -22.598 44.202 28.723 1.00 99.52 186 SER A O 1
ATOM 1425 N N . PRO A 1 189 ? -20.781 44.245 27.365 1.00 98.73 187 PRO A N 1
ATOM 1426 C CA . PRO A 1 189 ? -20.907 45.650 26.959 1.00 97.85 187 PRO A CA 1
ATOM 1427 C C . PRO A 1 189 ? -22.111 45.920 26.049 1.00 96.47 187 PRO A C 1
ATOM 1428 O O . PRO A 1 189 ? -22.517 47.073 25.894 1.00 95.67 187 PRO A O 1
ATOM 1432 N N . PHE A 1 190 ? -22.666 44.864 25.457 1.00 95.61 188 PHE A N 1
ATOM 1433 C CA . PHE A 1 190 ? -23.854 44.969 24.616 1.00 96.33 188 PHE A CA 1
ATOM 1434 C C . PHE A 1 190 ? -25.020 44.238 25.275 1.00 96.15 188 PHE A C 1
ATOM 1435 O O . PHE A 1 190 ? -26.136 44.752 25.334 1.00 96.85 188 PHE A O 1
ATOM 1443 N N . TYR A 1 203 ? -31.752 54.554 5.269 1.00 120.71 201 TYR A N 1
ATOM 1444 C CA . TYR A 1 203 ? -32.144 55.522 4.248 1.00 121.98 201 TYR A CA 1
ATOM 1445 C C . TYR A 1 203 ? -31.428 55.259 2.928 1.00 123.82 201 TYR A C 1
ATOM 1446 O O . TYR A 1 203 ? -30.202 55.375 2.839 1.00 123.32 201 TYR A O 1
ATOM 1455 N N . TYR A 1 204 ? -32.204 54.904 1.907 1.00 125.38 202 TYR A N 1
ATOM 1456 C CA . TYR A 1 204 ? -31.655 54.602 0.588 1.00 125.49 202 TYR A CA 1
ATOM 1457 C C . TYR A 1 204 ? -31.940 55.726 -0.402 1.00 121.85 202 TYR A C 1
ATOM 1458 O O . TYR A 1 204 ? -33.097 56.083 -0.641 1.00 122.34 202 TYR A O 1
ATOM 1467 N N . THR A 1 205 ? -30.870 56.286 -0.961 1.00 117.67 203 THR A N 1
ATOM 1468 C CA . THR A 1 205 ? -30.974 57.355 -1.952 1.00 112.79 203 THR A CA 1
ATOM 1469 C C . THR A 1 205 ? -30.418 56.903 -3.298 1.00 111.24 203 THR A C 1
ATOM 1470 O O . THR A 1 205 ? -29.414 56.188 -3.360 1.00 110.53 203 THR A O 1
ATOM 1474 N N . HIS A 1 206 ? -31.083 57.319 -4.371 1.00 109.79 204 HIS A N 1
ATOM 1475 C CA . HIS A 1 206 ? -30.619 57.036 -5.726 1.00 105.62 204 HIS A CA 1
ATOM 1476 C C . HIS A 1 206 ? -30.685 58.284 -6.609 1.00 105.48 204 HIS A C 1
ATOM 1477 O O . HIS A 1 206 ? -31.476 59.197 -6.357 1.00 100.69 204 HIS A O 1
ATOM 1484 N N . GLU A 1 207 ? -29.835 58.311 -7.633 1.00 107.25 205 GLU A N 1
ATOM 1485 C CA . GLU A 1 207 ? -29.756 59.424 -8.578 1.00 108.33 205 GLU A CA 1
ATOM 1486 C C . GLU A 1 207 ? -30.930 59.411 -9.564 1.00 109.05 205 GLU A C 1
ATOM 1487 O O . GLU A 1 207 ? -31.289 58.362 -10.106 1.00 108.28 205 GLU A O 1
ATOM 1493 N N . VAL A 1 208 ? -31.514 60.585 -9.795 1.00 109.20 206 VAL A N 1
ATOM 1494 C CA . VAL A 1 208 ? -32.696 60.733 -10.651 1.00 108.69 206 VAL A CA 1
ATOM 1495 C C . VAL A 1 208 ? -32.494 61.860 -11.673 1.00 111.34 206 VAL A C 1
ATOM 1496 O O . VAL A 1 208 ? -32.015 62.942 -11.326 1.00 113.55 206 VAL A O 1
ATOM 1500 N N . LEU A 1 209 ? -32.837 61.583 -12.931 1.00 112.60 207 LEU A N 1
ATOM 1501 C CA . LEU A 1 209 ? -32.787 62.575 -14.006 1.00 114.03 207 LEU A CA 1
ATOM 1502 C C . LEU A 1 209 ? -33.993 63.509 -13.996 1.00 115.88 207 LEU A C 1
ATOM 1503 O O . LEU A 1 209 ? -35.091 63.119 -13.598 1.00 116.10 207 LEU A O 1
ATOM 1508 N N . ASP A 1 210 ? -33.777 64.739 -14.456 1.00 120.10 208 ASP A N 1
ATOM 1509 C CA . ASP A 1 210 ? -34.839 65.738 -14.551 1.00 124.57 208 ASP A CA 1
ATOM 1510 C C . ASP A 1 210 ? -35.782 65.463 -15.719 1.00 125.32 208 ASP A C 1
ATOM 1511 O O . ASP A 1 210 ? -35.422 64.756 -16.662 1.00 126.21 208 ASP A O 1
ATOM 1516 N N . ASP A 1 211 ? -36.984 66.032 -15.641 1.00 126.77 209 ASP A N 1
ATOM 1517 C CA . ASP A 1 211 ? -38.034 65.837 -16.647 1.00 126.89 209 ASP A CA 1
ATOM 1518 C C . ASP A 1 211 ? -37.708 66.503 -17.984 1.00 125.39 209 ASP A C 1
ATOM 1519 O O . ASP A 1 211 ? -38.152 66.045 -19.040 1.00 127.07 209 ASP A O 1
ATOM 1524 N N . SER A 1 212 ? -36.940 67.589 -17.923 1.00 123.59 210 SER A N 1
ATOM 1525 C CA . SER A 1 212 ? -36.418 68.255 -19.111 1.00 121.50 210 SER A CA 1
ATOM 1526 C C . SER A 1 212 ? -35.325 67.397 -19.733 1.00 118.46 210 SER A C 1
ATOM 1527 O O . SER A 1 212 ? -35.232 67.274 -20.956 1.00 116.42 210 SER A O 1
ATOM 1530 N N . SER A 1 213 ? -34.516 66.797 -18.863 1.00 117.42 211 SER A N 1
ATOM 1531 C CA . SER A 1 213 ? -33.340 66.033 -19.257 1.00 114.77 211 SER A CA 1
ATOM 1532 C C . SER A 1 213 ? -33.693 64.683 -19.885 1.00 113.58 211 SER A C 1
ATOM 1533 O O . SER A 1 213 ? -32.984 64.212 -20.778 1.00 113.03 211 SER A O 1
ATOM 1536 N N . ILE A 1 214 ? -34.783 64.068 -19.424 1.00 113.63 212 ILE A N 1
ATOM 1537 C CA . ILE A 1 214 ? -35.249 62.801 -20.005 1.00 112.31 212 ILE A CA 1
ATOM 1538 C C . ILE A 1 214 ? -35.899 62.998 -21.374 1.00 111.49 212 ILE A C 1
ATOM 1539 O O . ILE A 1 214 ? -35.838 62.106 -22.220 1.00 111.94 212 ILE A O 1
ATOM 1544 N N . GLN A 1 215 ? -36.500 64.168 -21.586 1.00 109.82 213 GLN A N 1
ATOM 1545 C CA . GLN A 1 215 ? -37.171 64.482 -22.844 1.00 109.52 213 GLN A CA 1
ATOM 1546 C C . GLN A 1 215 ? -36.190 64.654 -23.997 1.00 107.69 213 GLN A C 1
ATOM 1547 O O . GLN A 1 215 ? -36.505 64.312 -25.137 1.00 107.75 213 GLN A O 1
ATOM 1553 N N . LYS A 1 216 ? -35.007 65.177 -23.684 1.00 106.44 214 LYS A N 1
ATOM 1554 C CA . LYS A 1 216 ? -33.936 65.341 -24.661 1.00 106.13 214 LYS A CA 1
ATOM 1555 C C . LYS A 1 216 ? -33.428 63.985 -25.148 1.00 105.67 214 LYS A C 1
ATOM 1556 O O . LYS A 1 216 ? -33.239 63.788 -26.348 1.00 104.76 214 LYS A O 1
ATOM 1562 N N . MET A 1 217 ? -33.228 63.059 -24.212 1.00 104.09 215 MET A N 1
ATOM 1563 C CA . MET A 1 217 ? -32.725 61.721 -24.526 1.00 103.42 215 MET A CA 1
ATOM 1564 C C . MET A 1 217 ? -33.753 60.884 -25.293 1.00 103.86 215 MET A C 1
ATOM 1565 O O . MET A 1 217 ? -33.406 60.240 -26.284 1.00 101.52 215 MET A O 1
ATOM 1570 N N . VAL A 1 218 ? -35.007 60.918 -24.838 1.00 104.40 216 VAL A N 1
ATOM 1571 C CA . VAL A 1 218 ? -36.112 60.189 -25.474 1.00 102.57 216 VAL A CA 1
ATOM 1572 C C . VAL A 1 218 ? -36.308 60.590 -26.943 1.00 103.14 216 VAL A C 1
ATOM 1573 O O . VAL A 1 218 ? -36.420 59.723 -27.807 1.00 104.56 216 VAL A O 1
ATOM 1577 N N . THR A 1 219 ? -36.299 61.894 -27.215 1.00 104.00 217 THR A N 1
ATOM 1578 C CA . THR A 1 219 ? -36.460 62.426 -28.573 1.00 104.98 217 THR A CA 1
ATOM 1579 C C . THR A 1 219 ? -35.251 62.132 -29.476 1.00 107.14 217 THR A C 1
ATOM 1580 O O . THR A 1 219 ? -35.415 61.875 -30.672 1.00 107.65 217 THR A O 1
ATOM 1584 N N . GLU A 1 220 ? -34.048 62.159 -28.900 1.00 110.07 218 GLU A N 1
ATOM 1585 C CA . GLU A 1 220 ? -32.811 61.954 -29.669 1.00 113.38 218 GLU A CA 1
ATOM 1586 C C . GLU A 1 220 ? -32.611 60.543 -30.218 1.00 113.35 218 GLU A C 1
ATOM 1587 O O . GLU A 1 220 ? -31.970 60.370 -31.255 1.00 114.07 218 GLU A O 1
ATOM 1593 N N . CYS A 1 221 ? -33.150 59.542 -29.529 1.00 113.66 219 CYS A N 1
ATOM 1594 C CA . CYS A 1 221 ? -33.071 58.164 -30.014 1.00 115.89 219 CYS A CA 1
ATOM 1595 C C . CYS A 1 221 ? -34.449 57.507 -30.158 1.00 115.02 219 CYS A C 1
ATOM 1596 O O . CYS A 1 221 ? -34.596 56.302 -29.945 1.00 115.24 219 CYS A O 1
ATOM 1599 N N . THR A 1 222 ? -35.443 58.304 -30.553 1.00 114.22 220 THR A N 1
ATOM 1600 C CA . THR A 1 222 ? -36.831 57.838 -30.657 1.00 113.12 220 THR A CA 1
ATOM 1601 C C . THR A 1 222 ? -37.100 56.928 -31.859 1.00 112.56 220 THR A C 1
ATOM 1602 O O . THR A 1 222 ? -38.051 56.147 -31.845 1.00 115.85 220 THR A O 1
ATOM 1606 N N . GLY A 1 223 ? -36.266 57.035 -32.890 1.00 106.43 221 GLY A N 1
ATOM 1607 C CA . GLY A 1 223 ? -36.416 56.222 -34.089 1.00 102.00 221 GLY A CA 1
ATOM 1608 C C . GLY A 1 223 ? -35.072 55.965 -34.728 1.00 101.71 221 GLY A C 1
ATOM 1609 O O . GLY A 1 223 ? -34.930 56.025 -35.952 1.00 100.97 221 GLY A O 1
ATOM 1610 N N . LYS A 1 224 ? -34.079 55.683 -33.889 1.00 99.70 222 LYS A N 1
ATOM 1611 C CA . LYS A 1 224 ? -32.719 55.482 -34.363 1.00 94.77 222 LYS A CA 1
ATOM 1612 C C . LYS A 1 224 ? -32.255 54.050 -34.142 1.00 90.72 222 LYS A C 1
ATOM 1613 O O . LYS A 1 224 ? -32.761 53.350 -33.264 1.00 89.40 222 LYS A O 1
ATOM 1619 N N . LYS A 1 225 ? -31.302 53.626 -34.965 1.00 89.99 223 LYS A N 1
ATOM 1620 C CA . LYS A 1 225 ? -30.719 52.293 -34.886 1.00 89.65 223 LYS A CA 1
ATOM 1621 C C . LYS A 1 225 ? -29.731 52.236 -33.721 1.00 90.47 223 LYS A C 1
ATOM 1622 O O . LYS A 1 225 ? -28.572 52.650 -33.846 1.00 87.44 223 LYS A O 1
ATOM 1628 N N . GLY A 1 226 ? -30.206 51.729 -32.587 1.00 88.31 224 GLY A N 1
ATOM 1629 C CA . GLY A 1 226 ? -29.423 51.724 -31.358 1.00 86.85 224 GLY A CA 1
ATOM 1630 C C . GLY A 1 226 ? -28.976 50.366 -30.857 1.00 87.78 224 GLY A C 1
ATOM 1631 O O . GLY A 1 226 ? -29.541 49.330 -31.216 1.00 84.84 224 GLY A O 1
ATOM 1632 N N . VAL A 1 227 ? -27.944 50.391 -30.018 1.00 85.66 225 VAL A N 1
ATOM 1633 C CA . VAL A 1 227 ? -27.333 49.192 -29.458 1.00 81.08 225 VAL A CA 1
ATOM 1634 C C . VAL A 1 227 ? -27.190 49.366 -27.944 1.00 78.05 225 VAL A C 1
ATOM 1635 O O . VAL A 1 227 ? -26.714 50.403 -27.478 1.00 78.27 225 VAL A O 1
ATOM 1639 N N . PHE A 1 228 ? -27.618 48.359 -27.186 1.00 73.11 226 PHE A N 1
ATOM 1640 C CA . PHE A 1 228 ? -27.322 48.289 -25.758 1.00 68.19 226 PHE A CA 1
ATOM 1641 C C . PHE A 1 228 ? -26.043 47.501 -25.499 1.00 70.43 226 PHE A C 1
ATOM 1642 O O . PHE A 1 228 ? -25.884 46.381 -25.988 1.00 72.46 226 PHE A O 1
ATOM 1650 N N . VAL A 1 229 ? -25.133 48.098 -24.734 1.00 69.89 227 VAL A N 1
ATOM 1651 C CA . VAL A 1 229 ? -23.900 47.428 -24.319 1.00 69.72 227 VAL A CA 1
ATOM 1652 C C . VAL A 1 229 ? -23.883 47.303 -22.792 1.00 68.74 227 VAL A C 1
ATOM 1653 O O . VAL A 1 229 ? -23.862 48.301 -22.077 1.00 65.93 227 VAL A O 1
ATOM 1657 N N . VAL A 1 230 ? -23.931 46.070 -22.297 1.00 67.51 228 VAL A N 1
ATOM 1658 C CA . VAL A 1 230 ? -23.926 45.834 -20.855 1.00 66.95 228 VAL A CA 1
ATOM 1659 C C . VAL A 1 230 ? -22.695 45.028 -20.471 1.00 70.95 228 VAL A C 1
ATOM 1660 O O . VAL A 1 230 ? -22.523 43.891 -20.915 1.00 75.58 228 VAL A O 1
ATOM 1664 N N . GLY A 1 231 ? -21.834 45.633 -19.658 1.00 67.98 229 GLY A N 1
ATOM 1665 C CA . GLY A 1 231 ? -20.654 44.951 -19.140 1.00 65.68 229 GLY A CA 1
ATOM 1666 C C . GLY A 1 231 ? -20.952 44.339 -17.784 1.00 63.84 229 GLY A C 1
ATOM 1667 O O . GLY A 1 231 ? -22.125 44.182 -17.423 1.00 65.13 229 GLY A O 1
ATOM 1668 N N . PRO A 1 232 ? -19.897 43.975 -17.027 1.00 62.32 230 PRO A N 1
ATOM 1669 C CA . PRO A 1 232 ? -20.074 43.520 -15.645 1.00 62.73 230 PRO A CA 1
ATOM 1670 C C . PRO A 1 232 ? -20.835 44.559 -14.835 1.00 67.03 230 PRO A C 1
ATOM 1671 O O . PRO A 1 232 ? -20.500 45.743 -14.879 1.00 76.42 230 PRO A O 1
ATOM 1675 N N . ILE A 1 233 ? -21.879 44.127 -14.142 1.00 75.69 231 ILE A N 1
ATOM 1676 C CA . ILE A 1 233 ? -22.715 45.058 -13.400 1.00 85.47 231 ILE A CA 1
ATOM 1677 C C . ILE A 1 233 ? -23.034 44.550 -11.991 1.00 94.38 231 ILE A C 1
ATOM 1678 O O . ILE A 1 233 ? -23.180 43.345 -11.766 1.00 93.85 231 ILE A O 1
ATOM 1683 N N . ASP A 1 234 ? -23.102 45.484 -11.046 1.00 106.98 232 ASP A N 1
ATOM 1684 C CA . ASP A 1 234 ? -23.364 45.176 -9.646 1.00 115.53 232 ASP A CA 1
ATOM 1685 C C . ASP A 1 234 ? -24.831 44.806 -9.409 1.00 116.89 232 ASP A C 1
ATOM 1686 O O . ASP A 1 234 ? -25.130 43.673 -9.025 1.00 116.81 232 ASP A O 1
ATOM 1691 N N . LYS A 1 235 ? -25.723 45.760 -9.681 1.00 119.45 233 LYS A N 1
ATOM 1692 C CA . LYS A 1 235 ? -27.142 45.707 -9.293 1.00 121.76 233 LYS A CA 1
ATOM 1693 C C . LYS A 1 235 ? -27.895 44.412 -9.592 1.00 122.24 233 LYS A C 1
ATOM 1694 O O . LYS A 1 235 ? -27.759 43.827 -10.668 1.00 120.99 233 LYS A O 1
ATOM 1700 N N . LYS A 1 236 ? -28.687 43.986 -8.610 1.00 125.19 234 LYS A N 1
ATOM 1701 C CA . LYS A 1 236 ? -29.516 42.786 -8.698 1.00 126.20 234 LYS A CA 1
ATOM 1702 C C . LYS A 1 236 ? -30.734 43.027 -9.586 1.00 125.34 234 LYS A C 1
ATOM 1703 O O . LYS A 1 236 ? -31.108 44.179 -9.832 1.00 124.59 234 LYS A O 1
ATOM 1709 N N . GLU A 1 237 ? -31.345 41.928 -10.043 1.00 123.21 235 GLU A N 1
ATOM 1710 C CA . GLU A 1 237 ? -32.600 41.902 -10.837 1.00 121.29 235 GLU A CA 1
ATOM 1711 C C . GLU A 1 237 ? -32.793 42.995 -11.908 1.00 115.35 235 GLU A C 1
ATOM 1712 O O . GLU A 1 237 ? -33.894 43.517 -12.105 1.00 114.26 235 GLU A O 1
ATOM 1718 N N . LEU A 1 238 ? -31.707 43.317 -12.603 1.00 109.68 236 LEU A N 1
ATOM 1719 C CA . LEU A 1 238 ? -31.719 44.329 -13.652 1.00 103.38 236 LEU A CA 1
ATOM 1720 C C . LEU A 1 238 ? -31.793 43.652 -15.019 1.00 99.93 236 LEU A C 1
ATOM 1721 O O . LEU A 1 238 ? -31.813 44.315 -16.059 1.00 98.46 236 LEU A O 1
ATOM 1726 N N . GLU A 1 239 ? -31.846 42.323 -14.991 1.00 96.27 237 GLU A N 1
ATOM 1727 C CA . GLU A 1 239 ? -31.847 41.482 -16.181 1.00 93.48 237 GLU A CA 1
ATOM 1728 C C . GLU A 1 239 ? -33.113 41.672 -17.018 1.00 92.76 237 GLU A C 1
ATOM 1729 O O . GLU A 1 239 ? -33.038 42.043 -18.190 1.00 89.64 237 GLU A O 1
ATOM 1735 N N . GLN A 1 240 ? -34.265 41.422 -16.396 1.00 93.17 238 GLN A N 1
ATOM 1736 C CA . GLN A 1 240 ? -35.569 41.440 -17.076 1.00 89.49 238 GLN A CA 1
ATOM 1737 C C . GLN A 1 240 ? -36.031 42.805 -17.642 1.00 88.16 238 GLN A C 1
ATOM 1738 O O . GLN A 1 240 ? -36.401 42.858 -18.816 1.00 87.57 238 GLN A O 1
ATOM 1744 N N . PRO A 1 241 ? -36.001 43.903 -16.838 1.00 86.33 239 PRO A N 1
ATOM 1745 C CA . PRO A 1 241 ? -36.470 45.177 -17.414 1.00 86.10 239 PRO A CA 1
ATOM 1746 C C . PRO A 1 241 ? -35.599 45.710 -18.557 1.00 85.25 239 PRO A C 1
ATOM 1747 O O . PRO A 1 241 ? -36.081 46.473 -19.401 1.00 86.11 239 PRO A O 1
ATOM 1751 N N . MET A 1 242 ? -34.334 45.302 -18.573 1.00 82.39 240 MET A N 1
ATOM 1752 C CA . MET A 1 242 ? -33.418 45.620 -19.659 1.00 82.92 240 MET A CA 1
ATOM 1753 C C . MET A 1 242 ? -33.820 44.895 -20.945 1.00 83.56 240 MET A C 1
ATOM 1754 O O . MET A 1 242 ? -33.847 45.493 -22.028 1.00 80.43 240 MET A O 1
ATOM 1759 N N . VAL A 1 243 ? -34.135 43.608 -20.799 1.00 82.39 241 VAL A N 1
ATOM 1760 C CA . VAL A 1 243 ? -34.598 42.751 -21.888 1.00 77.80 241 VAL A CA 1
ATOM 1761 C C . VAL A 1 243 ? -35.893 43.291 -22.502 1.00 77.91 241 VAL A C 1
ATOM 1762 O O . VAL A 1 243 ? -36.015 43.366 -23.729 1.00 76.63 241 VAL A O 1
ATOM 1766 N N . ASP A 1 244 ? -36.825 43.700 -21.639 1.00 75.48 242 ASP A N 1
ATOM 1767 C CA . ASP A 1 244 ? -38.114 44.265 -22.048 1.00 76.78 242 ASP A CA 1
ATOM 1768 C C . ASP A 1 244 ? -37.982 45.520 -22.914 1.00 79.91 242 ASP A C 1
ATOM 1769 O O . ASP A 1 244 ? -38.687 45.659 -23.916 1.00 82.69 242 ASP A O 1
ATOM 1774 N N . LEU A 1 245 ? -37.072 46.414 -22.530 1.00 82.92 243 LEU A N 1
ATOM 1775 C CA . LEU A 1 245 ? -36.866 47.678 -23.238 1.00 84.13 243 LEU A CA 1
ATOM 1776 C C . LEU A 1 245 ? -36.265 47.478 -24.629 1.00 85.17 243 LEU A C 1
ATOM 1777 O O . LEU A 1 245 ? -36.682 48.126 -25.594 1.00 87.47 243 LEU A O 1
ATOM 1782 N N . ALA A 1 246 ? -35.296 46.571 -24.722 1.00 84.85 244 ALA A N 1
ATOM 1783 C CA . ALA A 1 246 ? -34.635 46.254 -25.986 1.00 87.01 244 ALA A CA 1
ATOM 1784 C C . ALA A 1 246 ? -35.585 45.543 -26.946 1.00 89.01 244 ALA A C 1
ATOM 1785 O O . ALA A 1 246 ? -35.471 45.686 -28.163 1.00 86.17 244 ALA A O 1
ATOM 1787 N N . LYS A 1 247 ? -36.513 44.779 -26.372 1.00 93.02 245 LYS A N 1
ATOM 1788 C CA . LYS A 1 247 ? -37.578 44.103 -27.105 1.00 91.42 245 LYS A CA 1
ATOM 1789 C C . LYS A 1 247 ? -38.589 45.129 -27.618 1.00 89.44 245 LYS A C 1
ATOM 1790 O O . LYS A 1 247 ? -39.081 45.017 -28.742 1.00 89.49 245 LYS A O 1
ATOM 1796 N N . LYS A 1 248 ? -38.875 46.130 -26.785 1.00 85.80 246 LYS A N 1
ATOM 1797 C CA . LYS A 1 248 ? -39.797 47.218 -27.119 1.00 84.85 246 LYS A CA 1
ATOM 1798 C C . LYS A 1 248 ? -39.246 48.122 -28.221 1.00 81.51 246 LYS A C 1
ATOM 1799 O O . LYS A 1 248 ? -40.001 48.647 -29.040 1.00 85.92 246 LYS A O 1
ATOM 1805 N N . LEU A 1 249 ? -37.929 48.296 -28.233 1.00 78.19 247 LEU A N 1
ATOM 1806 C CA . LEU A 1 249 ? -37.270 49.197 -29.171 1.00 79.12 247 LEU A CA 1
ATOM 1807 C C . LEU A 1 249 ? -36.781 48.486 -30.430 1.00 79.23 247 LEU A C 1
ATOM 1808 O O . LEU A 1 249 ? -36.589 49.120 -31.467 1.00 81.51 247 LEU A O 1
ATOM 1813 N N . GLY A 1 250 ? -36.585 47.173 -30.333 1.00 78.07 248 GLY A N 1
ATOM 1814 C CA . GLY A 1 250 ? -36.004 46.392 -31.424 1.00 76.56 248 GLY A CA 1
ATOM 1815 C C . GLY A 1 250 ? -34.504 46.605 -31.506 1.00 78.76 248 GLY A C 1
ATOM 1816 O O . GLY A 1 250 ? -33.943 46.722 -32.600 1.00 83.27 248 GLY A O 1
ATOM 1817 N N . TRP A 1 251 ? -33.862 46.657 -30.337 1.00 77.06 249 TRP A N 1
ATOM 1818 C CA . TRP A 1 251 ? -32.427 46.928 -30.220 1.00 69.96 249 TRP A CA 1
ATOM 1819 C C . TRP A 1 251 ? -31.713 45.704 -29.674 1.00 62.90 249 TRP A C 1
ATOM 1820 O O . TRP A 1 251 ? -32.250 45.022 -28.804 1.00 64.21 249 TRP A O 1
ATOM 1831 N N . PRO A 1 252 ? -30.505 45.412 -30.187 1.00 58.46 250 PRO A N 1
ATOM 1832 C CA . PRO A 1 252 ? -29.731 44.292 -29.648 1.00 60.85 250 PRO A CA 1
ATOM 1833 C C . PRO A 1 252 ? -29.061 44.625 -28.309 1.00 65.61 250 PRO A C 1
ATOM 1834 O O . PRO A 1 252 ? -28.718 45.783 -28.054 1.00 63.71 250 PRO A O 1
ATOM 1838 N N . ILE A 1 253 ? -28.893 43.612 -27.464 1.00 63.23 251 ILE A N 1
ATOM 1839 C CA . ILE A 1 253 ? -28.077 43.749 -26.268 1.00 60.80 251 ILE A CA 1
ATOM 1840 C C . ILE A 1 253 ? -26.803 42.938 -26.444 1.00 63.17 251 ILE A C 1
ATOM 1841 O O . ILE A 1 253 ? -26.850 41.713 -26.563 1.00 66.07 251 ILE A O 1
ATOM 1846 N N . LEU A 1 254 ? -25.667 43.624 -26.474 1.00 65.62 252 LEU A N 1
ATOM 1847 C CA . LEU A 1 254 ? -24.377 42.947 -26.470 1.00 68.44 252 LEU A CA 1
ATOM 1848 C C . LEU A 1 254 ? -24.017 42.721 -25.011 1.00 72.02 252 LEU A C 1
ATOM 1849 O O . LEU A 1 254 ? -23.476 43.603 -24.338 1.00 78.26 252 LEU A O 1
ATOM 1854 N N . ALA A 1 255 ? -24.362 41.537 -24.521 1.00 72.16 253 ALA A N 1
ATOM 1855 C CA . ALA A 1 255 ? -24.267 41.230 -23.104 1.00 70.60 253 ALA A CA 1
ATOM 1856 C C . ALA A 1 255 ? -22.958 40.536 -22.776 1.00 75.21 253 ALA A C 1
ATOM 1857 O O . ALA A 1 255 ? -22.617 39.523 -23.386 1.00 79.28 253 ALA A O 1
ATOM 1859 N N . ASP A 1 256 ? -22.230 41.098 -21.812 1.00 74.63 254 ASP A N 1
ATOM 1860 C CA . ASP A 1 256 ? -21.032 40.481 -21.256 1.00 72.55 254 ASP A CA 1
ATOM 1861 C C . ASP A 1 256 ? -21.443 39.236 -20.466 1.00 68.88 254 ASP A C 1
ATOM 1862 O O . ASP A 1 256 ? -22.568 39.179 -19.967 1.00 68.85 254 ASP A O 1
ATOM 1867 N N . PRO A 1 257 ? -20.549 38.229 -20.360 1.00 66.72 255 PRO A N 1
ATOM 1868 C CA . PRO A 1 257 ? -20.835 37.091 -19.476 1.00 67.65 255 PRO A CA 1
ATOM 1869 C C . PRO A 1 257 ? -21.132 37.499 -18.029 1.00 71.80 255 PRO A C 1
ATOM 1870 O O . PRO A 1 257 ? -21.910 36.830 -17.347 1.00 73.40 255 PRO A O 1
ATOM 1874 N N . LEU A 1 258 ? -20.536 38.606 -17.589 1.00 73.22 256 LEU A N 1
ATOM 1875 C CA . LEU A 1 258 ? -20.686 39.086 -16.221 1.00 71.12 256 LEU A CA 1
ATOM 1876 C C . LEU A 1 258 ? -21.853 40.052 -16.034 1.00 70.74 256 LEU A C 1
ATOM 1877 O O . LEU A 1 258 ? -22.060 40.575 -14.937 1.00 71.79 256 LEU A O 1
ATOM 1882 N N . SER A 1 259 ? -22.616 40.282 -17.099 1.00 67.53 257 SER A N 1
ATOM 1883 C CA . SER A 1 259 ? -23.805 41.125 -17.015 1.00 66.01 257 SER A CA 1
ATOM 1884 C C . SER A 1 259 ? -24.973 40.377 -16.378 1.00 64.46 257 SER A C 1
ATOM 1885 O O . SER A 1 259 ? -25.871 40.991 -15.801 1.00 68.75 257 SER A O 1
ATOM 1888 N N . GLY A 1 260 ? -24.957 39.051 -16.489 1.00 69.65 258 GLY A N 1
ATOM 1889 C CA . GLY A 1 260 ? -26.046 38.213 -15.988 1.00 73.85 258 GLY A CA 1
ATOM 1890 C C . GLY A 1 260 ? -27.095 37.894 -17.042 1.00 76.70 258 GLY A C 1
ATOM 1891 O O . GLY A 1 260 ? -27.924 37.003 -16.852 1.00 81.05 258 GLY A O 1
ATOM 1892 N N . LEU A 1 261 ? -27.050 38.617 -18.160 1.00 70.92 259 LEU A N 1
ATOM 1893 C CA . LEU A 1 261 ? -28.048 38.499 -19.222 1.00 72.40 259 LEU A CA 1
ATOM 1894 C C . LEU A 1 261 ? -27.844 37.253 -20.075 1.00 73.61 259 LEU A C 1
ATOM 1895 O O . LEU A 1 261 ? -28.710 36.886 -20.870 1.00 77.32 259 LEU A O 1
ATOM 1900 N N . ARG A 1 262 ? -26.693 36.615 -19.894 1.00 71.18 260 ARG A N 1
ATOM 1901 C CA . ARG A 1 262 ? -26.313 35.422 -20.629 1.00 65.06 260 ARG A CA 1
ATOM 1902 C C . ARG A 1 262 ? -26.718 34.182 -19.833 1.00 65.64 260 ARG A C 1
ATOM 1903 O O . ARG A 1 262 ? -26.500 33.056 -20.279 1.00 64.82 260 ARG A O 1
ATOM 1911 N N . SER A 1 263 ? -27.305 34.408 -18.654 1.00 66.56 261 SER A N 1
ATOM 1912 C CA . SER A 1 263 ? -27.674 33.346 -17.716 1.00 69.27 261 SER A CA 1
ATOM 1913 C C . SER A 1 263 ? -28.621 33.837 -16.609 1.00 72.25 261 SER A C 1
ATOM 1914 O O . SER A 1 263 ? -28.313 33.701 -15.421 1.00 70.07 261 SER A O 1
ATOM 1917 N N . TYR A 1 264 ? -29.773 34.386 -16.994 1.00 74.59 262 TYR A N 1
ATOM 1918 C CA . TYR A 1 264 ? -30.761 34.875 -16.018 1.00 76.05 262 TYR A CA 1
ATOM 1919 C C . TYR A 1 264 ? -31.993 33.979 -15.872 1.00 80.70 262 TYR A C 1
ATOM 1920 O O . TYR A 1 264 ? -32.965 34.347 -15.200 1.00 80.92 262 TYR A O 1
ATOM 1929 N N . GLY A 1 265 ? -31.942 32.805 -16.499 1.00 84.03 263 GLY A N 1
ATOM 1930 C CA . GLY A 1 265 ? -33.006 31.811 -16.374 1.00 85.83 263 GLY A CA 1
ATOM 1931 C C . GLY A 1 265 ? -34.002 31.772 -17.517 1.00 83.90 263 GLY A C 1
ATOM 1932 O O . GLY A 1 265 ? -35.020 31.083 -17.428 1.00 85.14 263 GLY A O 1
ATOM 1933 N N . ALA A 1 266 ? -33.711 32.507 -18.589 1.00 80.60 264 ALA A N 1
ATOM 1934 C CA . ALA A 1 266 ? -34.585 32.542 -19.760 1.00 82.50 264 ALA A CA 1
ATOM 1935 C C . ALA A 1 266 ? -33.810 32.707 -21.064 1.00 83.58 264 ALA A C 1
ATOM 1936 O O . ALA A 1 266 ? -32.778 33.381 -21.103 1.00 85.64 264 ALA A O 1
ATOM 1938 N N . LEU A 1 267 ? -34.312 32.078 -22.124 1.00 84.01 265 LEU A N 1
ATOM 1939 C CA . LEU A 1 267 ? -33.813 32.321 -23.478 1.00 78.23 265 LEU A CA 1
ATOM 1940 C C . LEU A 1 267 ? -34.484 33.562 -24.064 1.00 74.67 265 LEU A C 1
ATOM 1941 O O . LEU A 1 267 ? -35.608 33.911 -23.696 1.00 68.80 265 LEU A O 1
ATOM 1946 N N . ASP A 1 268 ? -33.788 34.225 -24.979 1.00 76.52 266 ASP A N 1
ATOM 1947 C CA . ASP A 1 268 ? -34.127 35.591 -25.336 1.00 78.97 266 ASP A CA 1
ATOM 1948 C C . ASP A 1 268 ? -33.870 35.896 -26.808 1.00 77.53 266 ASP A C 1
ATOM 1949 O O . ASP A 1 268 ? -33.042 35.249 -27.450 1.00 73.26 266 ASP A O 1
ATOM 1954 N N . GLU A 1 269 ? -34.578 36.897 -27.324 1.00 76.12 267 GLU A N 1
ATOM 1955 C CA . GLU A 1 269 ? -34.531 37.248 -28.744 1.00 81.46 267 GLU A CA 1
ATOM 1956 C C . GLU A 1 269 ? -33.785 38.554 -29.027 1.00 81.20 267 GLU A C 1
ATOM 1957 O O . GLU A 1 269 ? -33.778 39.037 -30.163 1.00 84.53 267 GLU A O 1
ATOM 1963 N N . VAL A 1 270 ? -33.153 39.119 -27.999 1.00 80.80 268 VAL A N 1
ATOM 1964 C CA . VAL A 1 270 ? -32.380 40.356 -28.161 1.00 76.47 268 VAL A CA 1
ATOM 1965 C C . VAL A 1 270 ? -30.919 40.254 -27.702 1.00 73.06 268 VAL A C 1
ATOM 1966 O O . VAL A 1 270 ? -30.060 40.995 -28.197 1.00 76.75 268 VAL A O 1
ATOM 1970 N N . VAL A 1 271 ? -30.641 39.343 -26.770 1.00 65.15 269 VAL A N 1
ATOM 1971 C CA . VAL A 1 271 ? -29.283 39.174 -26.240 1.00 63.66 269 VAL A CA 1
ATOM 1972 C C . VAL A 1 271 ? -28.336 38.550 -27.273 1.00 62.57 269 VAL A C 1
ATOM 1973 O O . VAL A 1 271 ? -28.547 37.426 -27.733 1.00 64.14 269 VAL A O 1
ATOM 1977 N N . ILE A 1 272 ? -27.311 39.320 -27.639 1.00 64.57 270 ILE A N 1
ATOM 1978 C CA . ILE A 1 272 ? -26.255 38.904 -28.565 1.00 66.42 270 ILE A CA 1
ATOM 1979 C C . ILE A 1 272 ? -25.027 38.486 -27.753 1.00 69.65 270 ILE A C 1
ATOM 1980 O O . ILE A 1 272 ? -24.562 39.243 -26.897 1.00 70.97 270 ILE A O 1
ATOM 1985 N N . ASP A 1 273 ? -24.511 37.284 -28.011 1.00 72.65 271 ASP A N 1
ATOM 1986 C CA . ASP A 1 273 ? -23.422 36.724 -27.196 1.00 72.99 271 ASP A CA 1
ATOM 1987 C C . ASP A 1 273 ? -22.182 36.276 -27.971 1.00 73.27 271 ASP A C 1
ATOM 1988 O O . ASP A 1 273 ? -21.228 35.774 -27.372 1.00 73.48 271 ASP A O 1
ATOM 1993 N N . GLN A 1 274 ? -22.194 36.461 -29.290 1.00 71.36 272 GLN A N 1
ATOM 1994 C CA . GLN A 1 274 ? -21.089 36.009 -30.137 1.00 68.68 272 GLN A CA 1
ATOM 1995 C C . GLN A 1 274 ? -20.299 37.161 -30.743 1.00 68.38 272 GLN A C 1
ATOM 1996 O O . GLN A 1 274 ? -19.441 36.939 -31.603 1.00 66.82 272 GLN A O 1
ATOM 2002 N N . TYR A 1 275 ? -20.585 38.378 -30.277 1.00 68.40 273 TYR A N 1
ATOM 2003 C CA . TYR A 1 275 ? -19.951 39.613 -30.767 1.00 66.76 273 TYR A CA 1
ATOM 2004 C C . TYR A 1 275 ? -18.415 39.610 -30.729 1.00 68.78 273 TYR A C 1
ATOM 2005 O O . TYR A 1 275 ? -17.778 40.246 -31.566 1.00 68.03 273 TYR A O 1
ATOM 2014 N N . ASP A 1 276 ? -17.839 38.886 -29.768 1.00 69.42 274 ASP A N 1
ATOM 2015 C CA . ASP A 1 276 ? -16.389 38.739 -29.647 1.00 78.68 274 ASP A CA 1
ATOM 2016 C C . ASP A 1 276 ? -15.806 38.076 -30.890 1.00 81.13 274 ASP A C 1
ATOM 2017 O O . ASP A 1 276 ? -14.729 38.450 -31.356 1.00 81.89 274 ASP A O 1
ATOM 2022 N N . ALA A 1 277 ? -16.537 37.099 -31.424 1.00 85.08 275 ALA A N 1
ATOM 2023 C CA . ALA A 1 277 ? -16.151 36.435 -32.657 1.00 83.71 275 ALA A CA 1
ATOM 2024 C C . ALA A 1 277 ? -16.361 37.330 -33.883 1.00 82.86 275 ALA A C 1
ATOM 2025 O O . ALA A 1 277 ? -15.387 37.714 -34.533 1.00 85.03 275 ALA A O 1
ATOM 2027 N N . PHE A 1 278 ? -17.614 37.687 -34.179 1.00 78.53 276 PHE A N 1
ATOM 2028 C CA . PHE A 1 278 ? -17.940 38.289 -35.483 1.00 81.37 276 PHE A CA 1
ATOM 2029 C C . PHE A 1 278 ? -17.533 39.744 -35.723 1.00 84.98 276 PHE A C 1
ATOM 2030 O O . PHE A 1 278 ? -17.543 40.203 -36.867 1.00 81.68 276 PHE A O 1
ATOM 2038 N N . LEU A 1 279 ? -17.169 40.464 -34.662 1.00 89.49 277 LEU A N 1
ATOM 2039 C CA . LEU A 1 279 ? -16.698 41.847 -34.807 1.00 87.98 277 LEU A CA 1
ATOM 2040 C C . LEU A 1 279 ? -15.197 41.940 -35.100 1.00 90.65 277 LEU A C 1
ATOM 2041 O O . LEU A 1 279 ? -14.652 43.038 -35.227 1.00 94.85 277 LEU A O 1
ATOM 2046 N N . LYS A 1 280 ? -14.537 40.789 -35.207 1.00 90.79 278 LYS A N 1
ATOM 2047 C CA . LYS A 1 280 ? -13.147 40.735 -35.656 1.00 95.54 278 LYS A CA 1
ATOM 2048 C C . LYS A 1 280 ? -13.058 40.947 -37.168 1.00 98.24 278 LYS A C 1
ATOM 2049 O O . LYS A 1 280 ? -12.034 41.400 -37.677 1.00 98.77 278 LYS A O 1
ATOM 2055 N N . GLU A 1 281 ? -14.140 40.619 -37.873 1.00 104.16 279 GLU A N 1
ATOM 2056 C CA . GLU A 1 281 ? -14.190 40.702 -39.332 1.00 111.00 279 GLU A CA 1
ATOM 2057 C C . GLU A 1 281 ? -14.603 42.101 -39.793 1.00 110.67 279 GLU A C 1
ATOM 2058 O O . GLU A 1 281 ? -15.513 42.706 -39.222 1.00 109.90 279 GLU A O 1
ATOM 2064 N N . ALA A 1 282 ? -13.936 42.588 -40.839 1.00 111.44 280 ALA A N 1
ATOM 2065 C CA . ALA A 1 282 ? -14.005 43.995 -41.257 1.00 113.19 280 ALA A CA 1
ATOM 2066 C C . ALA A 1 282 ? -15.327 44.446 -41.888 1.00 116.07 280 ALA A C 1
ATOM 2067 O O . ALA A 1 282 ? -15.767 45.576 -41.661 1.00 117.70 280 ALA A O 1
ATOM 2069 N N . GLU A 1 283 ? -15.949 43.574 -42.681 1.00 117.88 281 GLU A N 1
ATOM 2070 C CA . GLU A 1 283 ? -17.200 43.916 -43.366 1.00 117.75 281 GLU A CA 1
ATOM 2071 C C . GLU A 1 283 ? -18.401 43.884 -42.417 1.00 113.86 281 GLU A C 1
ATOM 2072 O O . GLU A 1 283 ? -19.390 44.590 -42.629 1.00 111.71 281 GLU A O 1
ATOM 2078 N N . ILE A 1 284 ? -18.297 43.068 -41.370 1.00 112.46 282 ILE A N 1
ATOM 2079 C CA . ILE A 1 284 ? -19.335 42.957 -40.343 1.00 111.44 282 ILE A CA 1
ATOM 2080 C C . ILE A 1 284 ? -19.308 44.195 -39.436 1.00 109.54 282 ILE A C 1
ATOM 2081 O O . ILE A 1 284 ? -20.356 44.647 -38.962 1.00 108.47 282 ILE A O 1
ATOM 2086 N N . ILE A 1 285 ? -18.100 44.727 -39.211 1.00 107.33 283 ILE A N 1
ATOM 2087 C CA . ILE A 1 285 ? -17.872 46.000 -38.509 1.00 102.41 283 ILE A CA 1
ATOM 2088 C C . ILE A 1 285 ? -18.638 47.141 -39.195 1.00 103.36 283 ILE A C 1
ATOM 2089 O O . ILE A 1 285 ? -19.315 47.937 -38.533 1.00 101.64 283 ILE A O 1
ATOM 2094 N N . ASP A 1 286 ? -18.552 47.179 -40.525 1.00 105.02 284 ASP A N 1
ATOM 2095 C CA . ASP A 1 286 ? -19.156 48.233 -41.337 1.00 106.45 284 ASP A CA 1
ATOM 2096 C C . ASP A 1 286 ? -20.684 48.137 -41.426 1.00 105.88 284 ASP A C 1
ATOM 2097 O O . ASP A 1 286 ? -21.374 49.158 -41.365 1.00 108.08 284 ASP A O 1
ATOM 2102 N N . LYS A 1 287 ? -21.205 46.919 -41.563 1.00 102.92 285 LYS A N 1
ATOM 2103 C CA . LYS A 1 287 ? -22.639 46.713 -41.799 1.00 101.51 285 LYS A CA 1
ATOM 2104 C C . LYS A 1 287 ? -23.514 46.872 -40.554 1.00 95.51 285 LYS A C 1
ATOM 2105 O O . LYS A 1 287 ? -24.711 47.147 -40.661 1.00 91.42 285 LYS A O 1
ATOM 2111 N N . LEU A 1 288 ? -22.910 46.707 -39.380 1.00 90.16 286 LEU A N 1
ATOM 2112 C CA . LEU A 1 288 ? -23.645 46.771 -38.118 1.00 85.61 286 LEU A CA 1
ATOM 2113 C C . LEU A 1 288 ? -23.539 48.129 -37.425 1.00 82.36 286 LEU A C 1
ATOM 2114 O O . LEU A 1 288 ? -23.868 48.256 -36.243 1.00 81.29 286 LEU A O 1
ATOM 2119 N N . THR A 1 289 ? -23.102 49.136 -38.180 1.00 78.81 287 THR A N 1
ATOM 2120 C CA . THR A 1 289 ? -22.872 50.490 -37.677 1.00 75.19 287 THR A CA 1
ATOM 2121 C C . THR A 1 289 ? -24.149 51.171 -37.168 1.00 71.59 287 THR A C 1
ATOM 2122 O O . THR A 1 289 ? -25.066 51.437 -37.946 1.00 75.45 287 THR A O 1
ATOM 2126 N N . PRO A 1 290 ? -24.203 51.454 -35.851 1.00 72.90 288 PRO A N 1
ATOM 2127 C CA . PRO A 1 290 ? -25.390 52.049 -35.247 1.00 71.36 288 PRO A CA 1
ATOM 2128 C C . PRO A 1 290 ? -25.392 53.570 -35.298 1.00 69.69 288 PRO A C 1
ATOM 2129 O O . PRO A 1 290 ? -24.430 54.184 -35.761 1.00 70.61 288 PRO A O 1
ATOM 2133 N N . GLU A 1 291 ? -26.485 54.163 -34.833 1.00 72.08 289 GLU A N 1
ATOM 2134 C CA . GLU A 1 291 ? -26.581 55.610 -34.713 1.00 78.94 289 GLU A CA 1
ATOM 2135 C C . GLU A 1 291 ? -26.360 56.031 -33.263 1.00 79.90 289 GLU A C 1
ATOM 2136 O O . GLU A 1 291 ? -25.729 57.058 -33.001 1.00 78.96 289 GLU A O 1
ATOM 2142 N N . VAL A 1 292 ? -26.898 55.244 -32.328 1.00 78.20 290 VAL A N 1
ATOM 2143 C CA . VAL A 1 292 ? -26.657 55.454 -30.897 1.00 76.10 290 VAL A CA 1
ATOM 2144 C C . VAL A 1 292 ? -26.162 54.186 -30.185 1.00 75.88 290 VAL A C 1
ATOM 2145 O O . VAL A 1 292 ? -26.412 53.066 -30.635 1.00 76.06 290 VAL A O 1
ATOM 2149 N N . VAL A 1 293 ? -25.428 54.382 -29.091 1.00 73.08 291 VAL A N 1
ATOM 2150 C CA . VAL A 1 293 ? -24.981 53.296 -28.221 1.00 67.83 291 VAL A CA 1
ATOM 2151 C C . VAL A 1 293 ? -25.302 53.714 -26.786 1.00 68.62 291 VAL A C 1
ATOM 2152 O O . VAL A 1 293 ? -25.050 54.857 -26.400 1.00 64.36 291 VAL A O 1
ATOM 2156 N N . ILE A 1 294 ? -25.892 52.807 -26.008 1.00 69.93 292 ILE A N 1
ATOM 2157 C CA . ILE A 1 294 ? -26.075 53.039 -24.573 1.00 69.31 292 ILE A CA 1
ATOM 2158 C C . ILE A 1 294 ? -25.321 51.983 -23.758 1.00 67.77 292 ILE A C 1
ATOM 2159 O O . ILE A 1 294 ? -25.646 50.794 -23.820 1.00 64.73 292 ILE A O 1
ATOM 2164 N N . ARG A 1 295 ? -24.311 52.426 -23.008 1.00 66.53 293 ARG A N 1
ATOM 2165 C CA . ARG A 1 295 ? -23.545 51.537 -22.128 1.00 62.97 293 ARG A CA 1
ATOM 2166 C C . ARG A 1 295 ? -24.117 51.438 -20.717 1.00 66.46 293 ARG A C 1
ATOM 2167 O O . ARG A 1 295 ? -24.566 52.431 -20.138 1.00 64.11 293 ARG A O 1
ATOM 2175 N N . PHE A 1 296 ? -24.091 50.221 -20.182 1.00 66.46 294 PHE A N 1
ATOM 2176 C CA . PHE A 1 296 ? -24.423 49.952 -18.792 1.00 64.07 294 PHE A CA 1
ATOM 2177 C C . PHE A 1 296 ? -23.260 49.192 -18.165 1.00 67.28 294 PHE A C 1
ATOM 2178 O O . PHE A 1 296 ? -22.633 48.356 -18.825 1.00 70.10 294 PHE A O 1
ATOM 2186 N N . GLY A 1 297 ? -22.973 49.489 -16.898 1.00 63.78 295 GLY A N 1
ATOM 2187 C CA . GLY A 1 297 ? -21.919 48.798 -16.152 1.00 62.19 295 GLY A CA 1
ATOM 2188 C C . GLY A 1 297 ? -20.513 49.136 -16.610 1.00 60.71 295 GLY A C 1
ATOM 2189 O O . GLY A 1 297 ? -20.297 50.1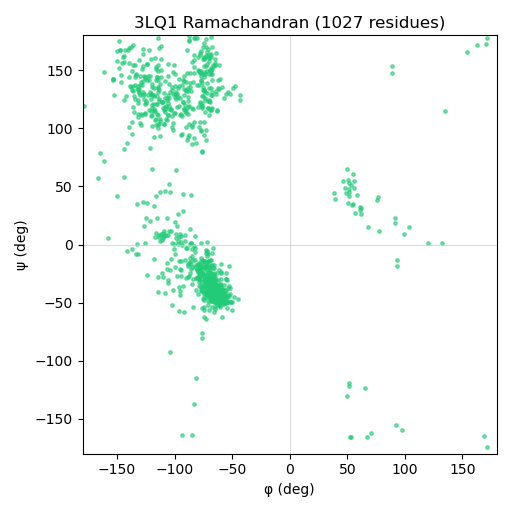33 -17.300 1.00 63.34 295 GLY A O 1
ATOM 2190 N N . SER A 1 298 ? -19.557 48.290 -16.233 1.00 65.06 296 SER A N 1
ATOM 2191 C CA . SER A 1 298 ? -18.152 48.468 -16.613 1.00 72.91 296 SER A CA 1
ATOM 2192 C C . SER A 1 298 ? -17.940 48.157 -18.090 1.00 72.60 296 SER A C 1
ATOM 2193 O O . SER A 1 298 ? -18.876 47.758 -18.790 1.00 78.34 296 SER A O 1
ATOM 2196 N N . MET A 1 299 ? -16.714 48.349 -18.566 1.00 67.41 297 MET A N 1
ATOM 2197 C CA . MET A 1 299 ? -16.375 47.949 -19.924 1.00 72.86 297 MET A CA 1
ATOM 2198 C C . MET A 1 299 ? -16.336 46.430 -20.042 1.00 77.74 297 MET A C 1
ATOM 2199 O O . MET A 1 299 ? -15.787 45.753 -19.165 1.00 82.47 297 MET A O 1
ATOM 2204 N N . PRO A 1 300 ? -16.954 45.890 -21.112 1.00 77.99 298 PRO A N 1
ATOM 2205 C CA . PRO A 1 300 ? -16.907 44.459 -21.408 1.00 74.33 298 PRO A CA 1
ATOM 2206 C C . PRO A 1 300 ? -15.484 43.970 -21.663 1.00 72.93 298 PRO A C 1
ATOM 2207 O O . PRO A 1 300 ? -14.622 44.748 -22.082 1.00 72.02 298 PRO A O 1
ATOM 2211 N N . VAL A 1 301 ? -15.251 42.685 -21.418 1.00 73.08 299 VAL A N 1
ATOM 2212 C CA . VAL A 1 301 ? -13.911 42.109 -21.513 1.00 74.36 299 VAL A CA 1
ATOM 2213 C C . VAL A 1 301 ? -13.420 41.978 -22.962 1.00 75.84 299 VAL A C 1
ATOM 2214 O O . VAL A 1 301 ? -12.216 41.869 -23.203 1.00 77.82 299 VAL A O 1
ATOM 2218 N N . SER A 1 302 ? -14.356 42.021 -23.911 1.00 78.52 300 SER A N 1
ATOM 2219 C CA . SER A 1 302 ? -14.068 41.796 -25.325 1.00 79.26 300 SER A CA 1
ATOM 2220 C C . SER A 1 302 ? -13.262 42.925 -25.957 1.00 79.13 300 SER A C 1
ATOM 2221 O O . SER A 1 302 ? -13.760 44.041 -26.110 1.00 81.82 300 SER A O 1
ATOM 2224 N N . LYS A 1 303 ? -12.015 42.618 -26.310 1.00 79.75 301 LYS A N 1
ATOM 2225 C CA . LYS A 1 303 ? -11.148 43.540 -27.058 1.00 83.48 301 LYS A CA 1
ATOM 2226 C C . LYS A 1 303 ? -11.647 43.884 -28.482 1.00 84.21 301 LYS A C 1
ATOM 2227 O O . LYS A 1 303 ? -11.515 45.034 -28.897 1.00 85.62 301 LYS A O 1
ATOM 2233 N N . PRO A 1 304 ? -12.208 42.900 -29.236 1.00 83.64 302 PRO A N 1
ATOM 2234 C CA . PRO A 1 304 ? -12.783 43.273 -30.538 1.00 80.76 302 PRO A CA 1
ATOM 2235 C C . PRO A 1 304 ? -14.017 44.175 -30.450 1.00 77.74 302 PRO A C 1
ATOM 2236 O O . PRO A 1 304 ? -14.250 44.965 -31.364 1.00 73.51 302 PRO A O 1
ATOM 2240 N N . LEU A 1 305 ? -14.792 44.050 -29.372 1.00 73.47 303 LEU A N 1
ATOM 2241 C CA . LEU A 1 305 ? -15.907 44.965 -29.112 1.00 72.55 303 LEU A CA 1
ATOM 2242 C C . LEU A 1 305 ? -15.390 46.351 -28.731 1.00 76.12 303 LEU A C 1
ATOM 2243 O O . LEU A 1 305 ? -15.902 47.365 -29.215 1.00 78.74 303 LEU A O 1
ATOM 2248 N N . LYS A 1 306 ? -14.381 46.366 -27.858 1.00 72.53 304 LYS A N 1
ATOM 2249 C CA . LYS A 1 306 ? -13.670 47.574 -27.451 1.00 71.50 304 LYS A CA 1
ATOM 2250 C C . LYS A 1 306 ? -13.138 48.341 -28.670 1.00 72.01 304 LYS A C 1
ATOM 2251 O O . LYS A 1 306 ? -13.365 49.549 -28.793 1.00 70.28 304 LYS A O 1
ATOM 2257 N N . ASN A 1 307 ? -12.466 47.624 -29.572 1.00 72.44 305 ASN A N 1
ATOM 2258 C CA . ASN A 1 307 ? -11.927 48.200 -30.807 1.00 75.46 305 ASN A CA 1
ATOM 2259 C C . ASN A 1 307 ? -13.006 48.652 -31.779 1.00 75.35 305 ASN A C 1
ATOM 2260 O O . ASN A 1 307 ? -12.807 49.617 -32.515 1.00 75.42 305 ASN A O 1
ATOM 2265 N N . TRP A 1 308 ? -14.140 47.952 -31.774 1.00 75.49 306 TRP A N 1
ATOM 2266 C CA . TRP A 1 308 ? -15.280 48.308 -32.620 1.00 75.56 306 TRP A CA 1
ATOM 2267 C C . TRP A 1 308 ? -15.931 49.606 -32.149 1.00 72.72 306 TRP A C 1
ATOM 2268 O O . TRP A 1 308 ? -16.171 50.505 -32.954 1.00 72.42 306 TRP A O 1
ATOM 2279 N N . LEU A 1 309 ? -16.190 49.699 -30.845 1.00 73.91 307 LEU A N 1
ATOM 2280 C CA . LEU A 1 309 ? -16.762 50.902 -30.230 1.00 71.29 307 LEU A CA 1
ATOM 2281 C C . LEU A 1 309 ? -15.828 52.114 -30.320 1.00 71.84 307 LEU A C 1
ATOM 2282 O O . LEU A 1 309 ? -16.293 53.251 -30.411 1.00 73.15 307 LEU A O 1
ATOM 2287 N N . GLU A 1 310 ? -14.520 51.856 -30.302 1.00 75.38 308 GLU A N 1
ATOM 2288 C CA . GLU A 1 310 ? -13.502 52.887 -30.512 1.00 81.56 308 GLU A CA 1
ATOM 2289 C C . GLU A 1 310 ? -13.534 53.444 -31.933 1.00 84.32 308 GLU A C 1
ATOM 2290 O O . GLU A 1 310 ? -13.457 54.656 -32.128 1.00 85.05 308 GLU A O 1
ATOM 2296 N N . GLN A 1 311 ? -13.661 52.541 -32.904 1.00 88.31 309 GLN A N 1
ATOM 2297 C CA . GLN A 1 311 ? -13.581 52.861 -34.329 1.00 87.79 309 GLN A CA 1
ATOM 2298 C C . GLN A 1 311 ? -14.749 53.728 -34.812 1.00 90.37 309 GLN A C 1
ATOM 2299 O O . GLN A 1 311 ? -14.555 54.637 -35.628 1.00 92.16 309 GLN A O 1
ATOM 2305 N N . LEU A 1 312 ? -15.948 53.456 -34.298 1.00 91.32 310 LEU A N 1
ATOM 2306 C CA . LEU A 1 312 ? -17.141 54.174 -34.746 1.00 93.53 310 LEU A CA 1
ATOM 2307 C C . LEU A 1 312 ? -17.188 55.619 -34.266 1.00 93.78 310 LEU A C 1
ATOM 2308 O O . LEU A 1 312 ? -16.966 55.913 -33.091 1.00 97.15 310 LEU A O 1
ATOM 2313 N N . SER A 1 313 ? -17.452 56.510 -35.215 1.00 96.04 311 SER A N 1
ATOM 2314 C CA . SER A 1 313 ? -17.503 57.941 -34.968 1.00 97.83 311 SER A CA 1
ATOM 2315 C C . SER A 1 313 ? -18.813 58.524 -35.488 1.00 97.05 311 SER A C 1
ATOM 2316 O O . SER A 1 313 ? -19.561 57.846 -36.202 1.00 93.91 311 SER A O 1
ATOM 2319 N N . ASP A 1 314 ? -19.076 59.775 -35.102 1.00 97.44 312 ASP A N 1
ATOM 2320 C CA . ASP A 1 314 ? -20.286 60.530 -35.467 1.00 99.99 312 ASP A CA 1
ATOM 2321 C C . ASP A 1 314 ? -21.581 59.874 -34.957 1.00 97.38 312 ASP A C 1
ATOM 2322 O O . ASP A 1 314 ? -22.641 59.979 -35.581 1.00 99.75 312 ASP A O 1
ATOM 2327 N N . ILE A 1 315 ? -21.471 59.205 -33.810 1.00 90.98 313 ILE A N 1
ATOM 2328 C CA . ILE A 1 315 ? -22.598 58.539 -33.155 1.00 85.70 313 ILE A CA 1
ATOM 2329 C C . ILE A 1 315 ? -22.957 59.239 -31.841 1.00 84.19 313 ILE A C 1
ATOM 2330 O O . ILE A 1 315 ? -22.235 60.126 -31.383 1.00 82.14 313 ILE A O 1
ATOM 2335 N N . ARG A 1 316 ? -24.077 58.843 -31.245 1.00 82.15 314 ARG A N 1
ATOM 2336 C CA . ARG A 1 316 ? -24.432 59.307 -29.915 1.00 80.38 314 ARG A CA 1
ATOM 2337 C C . ARG A 1 316 ? -24.102 58.203 -28.904 1.00 78.38 314 ARG A C 1
ATOM 2338 O O . ARG A 1 316 ? -24.808 57.198 -28.817 1.00 72.87 314 ARG A O 1
ATOM 2346 N N . PHE A 1 317 ? -23.011 58.389 -28.161 1.00 76.09 315 PHE A N 1
ATOM 2347 C CA . PHE A 1 317 ? -22.531 57.382 -27.217 1.00 73.46 315 PHE A CA 1
ATOM 2348 C C . PHE A 1 317 ? -22.910 57.746 -25.778 1.00 74.05 315 PHE A C 1
ATOM 2349 O O . PHE A 1 317 ? -22.243 58.555 -25.129 1.00 73.27 315 PHE A O 1
ATOM 2357 N N . TYR A 1 318 ? -23.986 57.134 -25.296 1.00 71.55 316 TYR A N 1
ATOM 2358 C CA . TYR A 1 318 ? -24.423 57.275 -23.915 1.00 73.91 316 TYR A CA 1
ATOM 2359 C C . TYR A 1 318 ? -23.708 56.251 -23.042 1.00 73.34 316 TYR A C 1
ATOM 2360 O O . TYR A 1 318 ? -23.570 55.089 -23.426 1.00 73.55 316 TYR A O 1
ATOM 2369 N N . VAL A 1 319 ? -23.231 56.688 -21.879 1.00 73.22 317 VAL A N 1
ATOM 2370 C CA . VAL A 1 319 ? -22.839 55.747 -20.822 1.00 71.32 317 VAL A CA 1
ATOM 2371 C C . VAL A 1 319 ? -23.525 56.080 -19.498 1.00 70.12 317 VAL A C 1
ATOM 2372 O O . VAL A 1 319 ? -23.541 57.239 -19.070 1.00 66.69 317 VAL A O 1
ATOM 2376 N N . VAL A 1 320 ? -24.143 55.067 -18.895 1.00 69.24 318 VAL A N 1
ATOM 2377 C CA . VAL A 1 320 ? -24.826 55.227 -17.620 1.00 71.66 318 VAL A CA 1
ATOM 2378 C C . VAL A 1 320 ? -23.845 54.904 -16.504 1.00 75.00 318 VAL A C 1
ATOM 2379 O O . VAL A 1 320 ? -23.357 53.776 -16.393 1.00 77.30 318 VAL A O 1
ATOM 2383 N N . ASP A 1 321 ? -23.562 55.916 -15.692 1.00 78.18 319 ASP A N 1
ATOM 2384 C CA . ASP A 1 321 ? -22.543 55.850 -14.652 1.00 78.27 319 ASP A CA 1
ATOM 2385 C C . ASP A 1 321 ? -23.056 56.603 -13.421 1.00 75.59 319 ASP A C 1
ATOM 2386 O O . ASP A 1 321 ? -22.802 57.801 -13.271 1.00 74.89 319 ASP A O 1
ATOM 2391 N N . PRO A 1 322 ? -23.793 55.903 -12.536 1.00 76.27 320 PRO A N 1
ATOM 2392 C CA . PRO A 1 322 ? -24.404 56.543 -11.366 1.00 80.02 320 PRO A CA 1
ATOM 2393 C C . PRO A 1 322 ? -23.392 57.024 -10.320 1.00 82.87 320 PRO A C 1
ATOM 2394 O O . PRO A 1 322 ? -23.689 57.947 -9.555 1.00 83.05 320 PRO A O 1
ATOM 2398 N N . GLY A 1 323 ? -22.209 56.413 -10.305 1.00 82.48 321 GLY A N 1
ATOM 2399 C CA . GLY A 1 323 ? -21.174 56.752 -9.334 1.00 86.85 321 GLY A CA 1
ATOM 2400 C C . GLY A 1 323 ? -20.145 57.775 -9.784 1.00 86.65 321 GLY A C 1
ATOM 2401 O O . GLY A 1 323 ? -19.215 58.081 -9.036 1.00 89.82 321 GLY A O 1
ATOM 2402 N N . ALA A 1 324 ? -20.311 58.300 -11.002 1.00 83.16 322 ALA A N 1
ATOM 2403 C CA . ALA A 1 324 ? -19.376 59.262 -11.618 1.00 77.55 322 ALA A CA 1
ATOM 2404 C C . ALA A 1 324 ? -17.916 58.779 -11.675 1.00 76.79 322 ALA A C 1
ATOM 2405 O O . ALA A 1 324 ? -16.980 59.571 -11.550 1.00 78.38 322 ALA A O 1
ATOM 2407 N N . ALA A 1 325 ? -17.740 57.475 -11.885 1.00 74.40 323 ALA A N 1
ATOM 2408 C CA . ALA A 1 325 ? -16.422 56.843 -11.881 1.00 72.47 323 ALA A CA 1
ATOM 2409 C C . ALA A 1 325 ? -15.645 57.071 -13.176 1.00 69.37 323 ALA A C 1
ATOM 2410 O O . ALA A 1 325 ? -14.433 56.843 -13.218 1.00 73.97 323 ALA A O 1
ATOM 2412 N N . TRP A 1 326 ? -16.356 57.522 -14.213 1.00 68.25 324 TRP A N 1
ATOM 2413 C CA . TRP A 1 326 ? -15.810 57.790 -15.553 1.00 61.85 324 TRP A CA 1
ATOM 2414 C C . TRP A 1 326 ? -15.012 56.623 -16.136 1.00 62.03 324 TRP A C 1
ATOM 2415 O O . TRP A 1 326 ? -13.859 56.775 -16.544 1.00 59.17 324 TRP A O 1
ATOM 2426 N N . LYS A 1 327 ? -15.638 55.452 -16.156 1.00 64.66 325 LYS A N 1
ATOM 2427 C CA . LYS A 1 327 ? -15.025 54.279 -16.764 1.00 68.99 325 LYS A CA 1
ATOM 2428 C C . LYS A 1 327 ? -15.309 54.281 -18.262 1.00 69.43 325 LYS A C 1
ATOM 2429 O O . LYS A 1 327 ? -16.419 53.973 -18.692 1.00 71.73 325 LYS A O 1
ATOM 2435 N N . ASP A 1 328 ? -14.292 54.658 -19.034 1.00 67.40 326 ASP A N 1
ATOM 2436 C CA . ASP A 1 328 ? -14.372 54.792 -20.488 1.00 62.22 326 ASP A CA 1
ATOM 2437 C C . ASP A 1 328 ? -12.946 54.866 -21.061 1.00 58.94 326 ASP A C 1
ATOM 2438 O O . ASP A 1 328 ? -12.460 55.950 -21.385 1.00 61.24 326 ASP A O 1
ATOM 2443 N N . PRO A 1 329 ? -12.269 53.703 -21.191 1.00 63.11 327 PRO A N 1
ATOM 2444 C CA . PRO A 1 329 ? -10.902 53.607 -21.726 1.00 65.95 327 PRO A CA 1
ATOM 2445 C C . PRO A 1 329 ? -10.819 53.843 -23.225 1.00 70.79 327 PRO A C 1
ATOM 2446 O O . PRO A 1 329 ? -9.739 53.757 -23.816 1.00 76.29 327 PRO A O 1
ATOM 2450 N N . ILE A 1 330 ? -11.962 54.143 -23.821 1.00 72.98 328 ILE A N 1
ATOM 2451 C CA . ILE A 1 330 ? -12.085 54.338 -25.246 1.00 74.43 328 ILE A CA 1
ATOM 2452 C C . ILE A 1 330 ? -12.267 55.833 -25.531 1.00 71.89 328 ILE A C 1
ATOM 2453 O O . ILE A 1 330 ? -12.025 56.301 -26.650 1.00 70.30 328 ILE A O 1
ATOM 2458 N N . LYS A 1 331 ? -12.609 56.574 -24.471 1.00 69.94 329 LYS A N 1
ATOM 2459 C CA . LYS A 1 331 ? -12.956 58.016 -24.495 1.00 72.07 329 LYS A CA 1
ATOM 2460 C C . LYS A 1 331 ? -14.075 58.333 -25.486 1.00 71.11 329 LYS A C 1
ATOM 2461 O O . LYS A 1 331 ? -14.094 59.408 -26.089 1.00 73.11 329 LYS A O 1
ATOM 2467 N N . ALA A 1 332 ? -15.011 57.400 -25.631 1.00 70.45 330 ALA A N 1
ATOM 2468 C CA . ALA A 1 332 ? -16.043 57.483 -26.654 1.00 69.81 330 ALA A CA 1
ATOM 2469 C C . ALA A 1 332 ? -17.262 58.294 -26.237 1.00 71.77 330 ALA A C 1
ATOM 2470 O O . ALA A 1 332 ? -18.052 58.684 -27.099 1.00 77.12 330 ALA A O 1
ATOM 2472 N N . VAL A 1 333 ? -17.409 58.538 -24.932 1.00 69.34 331 VAL A N 1
ATOM 2473 C CA . VAL A 1 333 ? -18.600 59.197 -24.369 1.00 67.84 331 VAL A CA 1
ATOM 2474 C C . VAL A 1 333 ? -18.987 60.494 -25.097 1.00 69.89 331 VAL A C 1
ATOM 2475 O O . VAL A 1 333 ? -18.133 61.311 -25.450 1.00 67.89 331 VAL A O 1
ATOM 2479 N N . THR A 1 334 ? -20.281 60.622 -25.372 1.00 72.79 332 THR A N 1
ATOM 2480 C CA . THR A 1 334 ? -20.866 61.844 -25.901 1.00 74.21 332 THR A CA 1
ATOM 2481 C C . THR A 1 334 ? -21.811 62.395 -24.836 1.00 72.58 332 THR A C 1
ATOM 2482 O O . THR A 1 334 ? -21.851 63.602 -24.591 1.00 70.23 332 THR A O 1
ATOM 2486 N N . ASP A 1 335 ? -22.560 61.494 -24.200 1.00 75.77 333 ASP A N 1
ATOM 2487 C CA . ASP A 1 335 ? -23.514 61.866 -23.157 1.00 79.31 333 ASP A CA 1
ATOM 2488 C C . ASP A 1 335 ? -23.321 61.013 -21.900 1.00 76.46 333 ASP A C 1
ATOM 2489 O O . ASP A 1 335 ? -23.697 59.840 -21.858 1.00 76.41 333 ASP A O 1
ATOM 2494 N N . MET A 1 336 ? -22.728 61.616 -20.877 1.00 71.31 334 MET A N 1
ATOM 2495 C CA . MET A 1 336 ? -22.498 60.937 -19.613 1.00 69.14 334 MET A CA 1
ATOM 2496 C C . MET A 1 336 ? -23.748 61.051 -18.735 1.00 69.75 334 MET A C 1
ATOM 2497 O O . MET A 1 336 ? -24.162 62.152 -18.373 1.00 74.29 334 MET A O 1
ATOM 2502 N N . ILE A 1 337 ? -24.352 59.907 -18.416 1.00 67.96 335 ILE A N 1
ATOM 2503 C CA . ILE A 1 337 ? -25.605 59.861 -17.653 1.00 68.54 335 ILE A CA 1
ATOM 2504 C C . ILE A 1 337 ? -25.369 59.413 -16.205 1.00 71.99 335 ILE A C 1
ATOM 2505 O O . ILE A 1 337 ? -25.025 58.256 -15.952 1.00 72.02 335 ILE A O 1
ATOM 2510 N N . HIS A 1 338 ? -25.565 60.331 -15.261 1.00 73.42 336 HIS A N 1
ATOM 2511 C CA . HIS A 1 338 ? -25.321 60.043 -13.849 1.00 75.14 336 HIS A CA 1
ATOM 2512 C C . HIS A 1 338 ? -26.598 59.710 -13.091 1.00 74.61 336 HIS A C 1
ATOM 2513 O O . HIS A 1 338 ? -26.988 60.437 -12.177 1.00 80.74 336 HIS A O 1
ATOM 2520 N N . CYS A 1 339 ? -27.250 58.612 -13.457 1.00 73.78 337 CYS A N 1
ATOM 2521 C CA . CYS A 1 339 ? -28.441 58.192 -12.722 1.00 75.05 337 CYS A CA 1
ATOM 2522 C C . CYS A 1 339 ? -28.547 56.688 -12.497 1.00 74.48 337 CYS A C 1
ATOM 2523 O O . CYS A 1 339 ? -27.786 55.905 -13.074 1.00 71.35 337 CYS A O 1
ATOM 2526 N N . ASP A 1 340 ? -29.491 56.313 -11.635 1.00 74.04 338 ASP A N 1
ATOM 2527 C CA . ASP A 1 340 ? -29.768 54.921 -11.291 1.00 79.07 338 ASP A CA 1
ATOM 2528 C C . ASP A 1 340 ? -30.234 54.139 -12.520 1.00 80.58 338 ASP A C 1
ATOM 2529 O O . ASP A 1 340 ? -31.075 54.623 -13.286 1.00 84.14 338 ASP A O 1
ATOM 2534 N N . GLU A 1 341 ? -29.674 52.943 -12.698 1.00 78.20 339 GLU A N 1
ATOM 2535 C CA . GLU A 1 341 ? -29.950 52.097 -13.865 1.00 80.28 339 GLU A CA 1
ATOM 2536 C C . GLU A 1 341 ? -31.409 51.651 -13.957 1.00 79.28 339 GLU A C 1
ATOM 2537 O O . GLU A 1 341 ? -32.014 51.737 -15.026 1.00 74.36 339 GLU A O 1
ATOM 2543 N N . ARG A 1 342 ? -31.962 51.187 -12.834 1.00 82.07 340 ARG A N 1
ATOM 2544 C CA . ARG A 1 342 ? -33.363 50.761 -12.759 1.00 88.15 340 ARG A CA 1
ATOM 2545 C C . ARG A 1 342 ? -34.329 51.911 -13.066 1.00 88.04 340 ARG A C 1
ATOM 2546 O O . ARG A 1 342 ? -35.352 51.706 -13.727 1.00 87.35 340 ARG A O 1
ATOM 2554 N N . PHE A 1 343 ? -33.981 53.112 -12.603 1.00 87.81 341 PHE A N 1
ATOM 2555 C CA . PHE A 1 343 ? -34.756 54.320 -12.886 1.00 89.23 341 PHE A CA 1
ATOM 2556 C C . PHE A 1 343 ? -34.823 54.624 -14.383 1.00 85.35 341 PHE A C 1
ATOM 2557 O O . PHE A 1 343 ? -35.906 54.877 -14.910 1.00 86.10 341 PHE A O 1
ATOM 2565 N N . LEU A 1 344 ? -33.666 54.597 -15.047 1.00 82.58 342 LEU A N 1
ATOM 2566 C CA . LEU A 1 344 ? -33.561 54.939 -16.466 1.00 82.08 342 LEU A CA 1
ATOM 2567 C C . LEU A 1 344 ? -34.317 53.943 -17.338 1.00 83.62 342 LEU A C 1
ATOM 2568 O O . LEU A 1 344 ? -35.014 54.341 -18.272 1.00 85.18 342 LEU A O 1
ATOM 2573 N N . LEU A 1 345 ? -34.177 52.657 -17.016 1.00 85.09 343 LEU A N 1
ATOM 2574 C CA . LEU A 1 345 ? -34.853 51.587 -17.742 1.00 84.79 343 LEU A CA 1
ATOM 2575 C C . LEU A 1 345 ? -36.369 51.699 -17.633 1.00 86.69 343 LEU A C 1
ATOM 2576 O O . LEU A 1 345 ? -37.075 51.427 -18.602 1.00 89.22 343 LEU A O 1
ATOM 2581 N N . ASP A 1 346 ? -36.854 52.118 -16.464 1.00 89.71 344 ASP A N 1
ATOM 2582 C CA . ASP A 1 346 ? -38.291 52.247 -16.214 1.00 95.28 344 ASP A CA 1
ATOM 2583 C C . ASP A 1 346 ? -38.936 53.447 -16.900 1.00 96.11 344 ASP A C 1
ATOM 2584 O O . ASP A 1 346 ? -40.040 53.325 -17.434 1.00 98.90 344 ASP A O 1
ATOM 2589 N N . ILE A 1 347 ? -38.259 54.596 -16.885 1.00 96.37 345 ILE A N 1
ATOM 2590 C CA . ILE A 1 347 ? -38.783 55.789 -17.565 1.00 96.46 345 ILE A CA 1
ATOM 2591 C C . ILE A 1 347 ? -38.693 55.666 -19.084 1.00 93.82 345 ILE A C 1
ATOM 2592 O O . ILE A 1 347 ? -39.514 56.234 -19.799 1.00 98.95 345 ILE A O 1
ATOM 2597 N N . MET A 1 348 ? -37.698 54.925 -19.566 1.00 89.86 346 MET A N 1
ATOM 2598 C CA . MET A 1 348 ? -37.603 54.614 -20.988 1.00 90.76 346 MET A CA 1
ATOM 2599 C C . MET A 1 348 ? -38.663 53.592 -21.400 1.00 92.54 346 MET A C 1
ATOM 2600 O O . MET A 1 348 ? -39.154 53.628 -22.523 1.00 90.56 346 MET A O 1
ATOM 2605 N N . GLN A 1 349 ? -39.019 52.690 -20.485 1.00 94.24 347 GLN A N 1
ATOM 2606 C CA . GLN A 1 349 ? -40.117 51.745 -20.711 1.00 95.89 347 GLN A CA 1
ATOM 2607 C C . GLN A 1 349 ? -41.487 52.421 -20.741 1.00 98.18 347 GLN A C 1
ATOM 2608 O O . GLN A 1 349 ? -42.424 51.904 -21.348 1.00 100.30 347 GLN A O 1
ATOM 2614 N N . GLN A 1 350 ? -41.597 53.575 -20.089 1.00 101.19 348 GLN A N 1
ATOM 2615 C CA . GLN A 1 350 ? -42.857 54.304 -20.022 1.00 106.20 348 GLN A CA 1
ATOM 2616 C C . GLN A 1 350 ? -42.997 55.353 -21.132 1.00 107.15 348 GLN A C 1
ATOM 2617 O O . GLN A 1 350 ? -44.097 55.562 -21.651 1.00 109.97 348 GLN A O 1
ATOM 2623 N N . ASN A 1 351 ? -41.890 55.992 -21.508 1.00 105.85 349 ASN A N 1
ATOM 2624 C CA . ASN A 1 351 ? -41.952 57.174 -22.378 1.00 108.12 349 ASN A CA 1
ATOM 2625 C C . ASN A 1 351 ? -41.507 57.002 -23.839 1.00 107.34 349 ASN A C 1
ATOM 2626 O O . ASN A 1 351 ? -41.881 57.810 -24.693 1.00 108.87 349 ASN A O 1
ATOM 2631 N N . MET A 1 352 ? -40.716 55.970 -24.125 1.00 106.95 350 MET A N 1
ATOM 2632 C CA . MET A 1 352 ? -40.306 55.675 -25.504 1.00 106.33 350 MET A CA 1
ATOM 2633 C C . MET A 1 352 ? -41.465 55.004 -26.259 1.00 110.61 350 MET A C 1
ATOM 2634 O O . MET A 1 352 ? -42.196 54.208 -25.668 1.00 110.23 350 MET A O 1
ATOM 2639 N N . PRO A 1 353 ? -41.648 55.339 -27.556 1.00 115.96 351 PRO A N 1
ATOM 2640 C CA . PRO A 1 353 ? -42.766 54.801 -28.349 1.00 119.92 351 PRO A CA 1
ATOM 2641 C C . PRO A 1 353 ? -42.656 53.308 -28.683 1.00 123.97 351 PRO A C 1
ATOM 2642 O O . PRO A 1 353 ? -41.567 52.731 -28.610 1.00 121.80 351 PRO A O 1
ATOM 2646 N N . ASP A 1 354 ? -43.790 52.707 -29.050 1.00 130.22 352 ASP A N 1
ATOM 2647 C CA . ASP A 1 354 ? -43.878 51.278 -29.369 1.00 134.38 352 ASP A CA 1
ATOM 2648 C C . ASP A 1 354 ? -43.735 51.031 -30.868 1.00 136.28 352 ASP A C 1
ATOM 2649 O O . ASP A 1 354 ? -43.289 49.962 -31.290 1.00 137.38 352 ASP A O 1
ATOM 2654 N N . ASP A 1 355 ? -44.116 52.029 -31.664 1.00 138.11 353 ASP A N 1
ATOM 2655 C CA . ASP A 1 355 ? -44.148 51.917 -33.126 1.00 139.06 353 ASP A CA 1
ATOM 2656 C C . ASP A 1 355 ? -42.796 52.243 -33.777 1.00 136.69 353 ASP A C 1
ATOM 2657 O O . ASP A 1 355 ? -42.707 52.421 -34.996 1.00 136.16 353 ASP A O 1
ATOM 2662 N N . ALA A 1 356 ? -41.752 52.301 -32.953 1.00 133.54 354 ALA A N 1
ATOM 2663 C CA . ALA A 1 356 ? -40.405 52.656 -33.391 1.00 130.71 354 ALA A CA 1
ATOM 2664 C C . ALA A 1 356 ? -39.617 51.466 -33.938 1.00 128.68 354 ALA A C 1
ATOM 2665 O O . ALA A 1 356 ? -38.495 51.636 -34.422 1.00 127.77 354 ALA A O 1
ATOM 2667 N N . LYS A 1 357 ? -40.212 50.275 -33.863 1.00 127.06 355 LYS A N 1
ATOM 2668 C CA . LYS A 1 357 ? -39.539 49.024 -34.223 1.00 125.54 355 LYS A CA 1
ATOM 2669 C C . LYS A 1 357 ? -39.221 48.861 -35.711 1.00 125.55 355 LYS A C 1
ATOM 2670 O O . LYS A 1 357 ? -40.117 48.808 -36.560 1.00 126.28 355 LYS A O 1
ATOM 2676 N N . ASP A 1 358 ? -37.924 48.803 -35.999 1.00 122.52 356 ASP A N 1
ATOM 2677 C CA . ASP A 1 358 ? -37.407 48.411 -37.301 1.00 119.41 356 ASP A CA 1
ATOM 2678 C C . ASP A 1 358 ? -36.966 46.955 -37.166 1.00 117.78 356 ASP A C 1
ATOM 2679 O O . ASP A 1 358 ? -36.028 46.649 -36.419 1.00 119.70 356 ASP A O 1
ATOM 2684 N N . ALA A 1 359 ? -37.663 46.065 -37.872 1.00 111.02 357 ALA A N 1
ATOM 2685 C CA . ALA A 1 359 ? -37.408 44.627 -37.789 1.00 103.34 357 ALA A CA 1
ATOM 2686 C C . ALA A 1 359 ? -36.066 44.238 -38.404 1.00 100.61 357 ALA A C 1
ATOM 2687 O O . ALA A 1 359 ? -35.383 43.357 -37.885 1.00 98.31 357 ALA A O 1
ATOM 2689 N N . ALA A 1 360 ? -35.691 44.924 -39.486 1.00 95.59 358 ALA A N 1
ATOM 2690 C CA . ALA A 1 360 ? -34.452 44.657 -40.229 1.00 92.26 358 ALA A CA 1
ATOM 2691 C C . ALA A 1 360 ? -33.165 44.922 -39.437 1.00 91.30 358 ALA A C 1
ATOM 2692 O O . ALA A 1 360 ? -32.131 44.301 -39.701 1.00 89.62 358 ALA A O 1
ATOM 2694 N N . TRP A 1 361 ? -33.239 45.846 -38.479 1.00 87.62 359 TRP A N 1
ATOM 2695 C CA . TRP A 1 361 ? -32.098 46.205 -37.633 1.00 83.59 359 TRP A CA 1
ATOM 2696 C C . TRP A 1 361 ? -31.725 45.088 -36.652 1.00 77.26 359 TRP A C 1
ATOM 2697 O O . TRP A 1 361 ? -30.585 44.615 -36.660 1.00 75.66 359 TRP A O 1
ATOM 2708 N N . LEU A 1 362 ? -32.687 44.662 -35.833 1.00 71.99 360 LEU A N 1
ATOM 2709 C CA . LEU A 1 362 ? -32.488 43.539 -34.911 1.00 73.21 360 LEU A CA 1
ATOM 2710 C C . LEU A 1 362 ? -32.175 42.234 -35.648 1.00 75.78 360 LEU A C 1
ATOM 2711 O O . LEU A 1 362 ? -31.297 41.474 -35.223 1.00 77.25 360 LEU A O 1
ATOM 2716 N N . ASN A 1 363 ? -32.887 41.999 -36.753 1.00 79.49 361 ASN A N 1
ATOM 2717 C CA . ASN A 1 363 ? -32.687 40.821 -37.603 1.00 78.68 361 ASN A CA 1
ATOM 2718 C C . ASN A 1 363 ? -31.236 40.635 -38.046 1.00 77.05 361 ASN A C 1
ATOM 2719 O O . ASN A 1 363 ? -30.711 39.520 -37.994 1.00 76.53 361 ASN A O 1
ATOM 2724 N N . GLY A 1 364 ? -30.601 41.731 -38.465 1.00 75.38 362 GLY A N 1
ATOM 2725 C CA . GLY A 1 364 ? -29.196 41.731 -38.877 1.00 78.76 362 GLY A CA 1
ATOM 2726 C C . GLY A 1 364 ? -28.249 41.263 -37.786 1.00 82.49 362 GLY A C 1
ATOM 2727 O O . GLY A 1 364 ? -27.330 40.490 -38.052 1.00 80.60 362 GLY A O 1
ATOM 2728 N N . TRP A 1 365 ? -28.497 41.718 -36.556 1.00 84.85 363 TRP A N 1
ATOM 2729 C CA . TRP A 1 365 ? -27.695 41.340 -35.391 1.00 81.09 363 TRP A CA 1
ATOM 2730 C C . TRP A 1 365 ? -27.865 39.873 -35.012 1.00 79.62 363 TRP A C 1
ATOM 2731 O O . TRP A 1 365 ? -26.875 39.167 -34.798 1.00 79.15 363 TRP A O 1
ATOM 2742 N N . THR A 1 366 ? -29.119 39.423 -34.941 1.00 75.93 364 THR A N 1
ATOM 2743 C CA . THR A 1 366 ? -29.441 38.033 -34.608 1.00 76.82 364 THR A CA 1
ATOM 2744 C C . THR A 1 366 ? -28.927 37.035 -35.649 1.00 77.67 364 THR A C 1
ATOM 2745 O O . THR A 1 366 ? -28.587 35.904 -35.298 1.00 80.70 364 THR A O 1
ATOM 2749 N N . SER A 1 367 ? -28.856 37.464 -36.912 1.00 75.86 365 SER A N 1
ATOM 2750 C CA . SER A 1 367 ? -28.350 36.629 -38.007 1.00 76.45 365 SER A CA 1
ATOM 2751 C C . SER A 1 367 ? -26.872 36.272 -37.855 1.00 77.51 365 SER A C 1
ATOM 2752 O O . SER A 1 367 ? -26.528 35.088 -37.848 1.00 78.87 365 SER A O 1
ATOM 2755 N N . TYR A 1 368 ? -26.011 37.286 -37.717 1.00 79.54 366 TYR A N 1
ATOM 2756 C CA . TYR A 1 368 ? -24.578 37.072 -37.444 1.00 77.39 366 TYR A CA 1
ATOM 2757 C C . TYR A 1 368 ? -24.351 36.254 -36.171 1.00 75.09 366 TYR A C 1
ATOM 2758 O O . TYR A 1 368 ? -23.418 35.453 -36.104 1.00 75.99 366 TYR A O 1
ATOM 2767 N N . ASN A 1 369 ? -25.217 36.466 -35.180 1.00 73.50 367 ASN A N 1
ATOM 2768 C CA . ASN A 1 369 ? -25.178 35.749 -33.911 1.00 75.46 367 ASN A CA 1
ATOM 2769 C C . ASN A 1 369 ? -25.443 34.253 -34.074 1.00 78.92 367 ASN A C 1
ATOM 2770 O O . ASN A 1 369 ? -24.717 33.430 -33.508 1.00 80.76 367 ASN A O 1
ATOM 2775 N N . LYS A 1 370 ? -26.473 33.913 -34.854 1.00 83.88 368 LYS A N 1
ATOM 2776 C CA . LYS A 1 370 ? -26.801 32.517 -35.181 1.00 81.29 368 LYS A CA 1
ATOM 2777 C C . LYS A 1 370 ? -25.682 31.853 -35.986 1.00 79.53 368 LYS A C 1
ATOM 2778 O O . LYS A 1 370 ? -25.327 30.703 -35.721 1.00 78.33 368 LYS A O 1
ATOM 2784 N N . VAL A 1 371 ? -25.137 32.594 -36.953 1.00 78.64 369 VAL A N 1
ATOM 2785 C CA . VAL A 1 371 ? -24.054 32.122 -37.826 1.00 82.15 369 VAL A CA 1
ATOM 2786 C C . VAL A 1 371 ? -22.779 31.807 -37.036 1.00 84.58 369 VAL A C 1
ATOM 2787 O O . VAL A 1 371 ? -22.192 30.732 -37.199 1.00 86.18 369 VAL A O 1
ATOM 2791 N N . ALA A 1 372 ? -22.380 32.731 -36.163 1.00 85.29 370 ALA A N 1
ATOM 2792 C CA . ALA A 1 372 ? -21.166 32.573 -35.361 1.00 83.67 370 ALA A CA 1
ATOM 2793 C C . ALA A 1 372 ? -21.274 31.484 -34.291 1.00 85.09 370 ALA A C 1
ATOM 2794 O O . ALA A 1 372 ? -20.259 30.905 -33.902 1.00 87.75 370 ALA A O 1
ATOM 2796 N N . ARG A 1 373 ? -22.494 31.208 -33.825 1.00 87.83 371 ARG A N 1
ATOM 2797 C CA . ARG A 1 373 ? -22.751 30.094 -32.903 1.00 94.80 371 ARG A CA 1
ATOM 2798 C C . ARG A 1 373 ? -22.430 28.741 -33.533 1.00 98.96 371 ARG A C 1
ATOM 2799 O O . ARG A 1 373 ? -21.935 27.840 -32.854 1.00 98.96 371 ARG A O 1
ATOM 2807 N N . GLU A 1 374 ? -22.718 28.616 -34.829 1.00 103.28 372 GLU A N 1
ATOM 2808 C CA . GLU A 1 374 ? -22.418 27.411 -35.601 1.00 106.75 372 GLU A CA 1
ATOM 2809 C C . GLU A 1 374 ? -20.921 27.185 -35.749 1.00 106.27 372 GLU A C 1
ATOM 2810 O O . GLU A 1 374 ? -20.451 26.060 -35.592 1.00 108.09 372 GLU A O 1
ATOM 2816 N N . ILE A 1 375 ? -20.187 28.257 -36.050 1.00 106.13 373 ILE A N 1
ATOM 2817 C CA . ILE A 1 375 ? -18.730 28.211 -36.198 1.00 108.31 373 ILE A CA 1
ATOM 2818 C C . ILE A 1 375 ? -18.070 27.743 -34.895 1.00 111.99 373 ILE A C 1
ATOM 2819 O O . ILE A 1 375 ? -17.148 26.923 -34.919 1.00 115.42 373 ILE A O 1
ATOM 2824 N N . VAL A 1 376 ? -18.572 28.249 -33.769 1.00 114.01 374 VAL A N 1
ATOM 2825 C CA . VAL A 1 376 ? -18.098 27.868 -32.436 1.00 115.21 374 VAL A CA 1
ATOM 2826 C C . VAL A 1 376 ? -18.450 26.411 -32.094 1.00 117.27 374 VAL A C 1
ATOM 2827 O O . VAL A 1 376 ? -17.578 25.641 -31.678 1.00 119.66 374 VAL A O 1
ATOM 2831 N N . LEU A 1 377 ? -19.710 26.031 -32.305 1.00 117.25 375 LEU A N 1
ATOM 2832 C CA . LEU A 1 377 ? -20.187 24.682 -31.967 1.00 117.29 375 LEU A CA 1
ATOM 2833 C C . LEU A 1 377 ? -19.681 23.564 -32.892 1.00 119.76 375 LEU A C 1
ATOM 2834 O O . LEU A 1 377 ? -19.782 22.383 -32.549 1.00 119.91 375 LEU A O 1
ATOM 2839 N N . ALA A 1 378 ? -19.134 23.936 -34.050 1.00 123.04 376 ALA A N 1
ATOM 2840 C CA . ALA A 1 378 ? -18.547 22.968 -34.979 1.00 127.51 376 ALA A CA 1
ATOM 2841 C C . ALA A 1 378 ? -17.220 22.413 -34.464 1.00 131.88 376 ALA A C 1
ATOM 2842 O O . ALA A 1 378 ? -16.833 21.294 -34.807 1.00 134.22 376 ALA A O 1
ATOM 2844 N N . GLU A 1 379 ? -16.533 23.199 -33.638 1.00 135.24 377 GLU A N 1
ATOM 2845 C CA . GLU A 1 379 ? -15.253 22.795 -33.065 1.00 137.56 377 GLU A CA 1
ATOM 2846 C C . GLU A 1 379 ? -15.380 22.061 -31.729 1.00 139.57 377 GLU A C 1
ATOM 2847 O O . GLU A 1 379 ? -14.534 21.227 -31.405 1.00 140.01 377 GLU A O 1
ATOM 2853 N N . MET A 1 380 ? -16.434 22.359 -30.965 1.00 142.30 378 MET A N 1
ATOM 2854 C CA . MET A 1 380 ? -16.544 21.870 -29.577 1.00 144.96 378 MET A CA 1
ATOM 2855 C C . MET A 1 380 ? -17.147 20.473 -29.411 1.00 148.24 378 MET A C 1
ATOM 2856 O O . MET A 1 380 ? -17.962 20.237 -28.512 1.00 150.68 378 MET A O 1
ATOM 2861 N N . ALA A 1 381 ? -16.728 19.547 -30.271 1.00 150.16 379 ALA A N 1
ATOM 2862 C CA . ALA A 1 381 ? -17.076 18.137 -30.132 1.00 150.94 379 ALA A CA 1
ATOM 2863 C C . ALA A 1 381 ? -15.824 17.273 -30.295 1.00 151.44 379 ALA A C 1
ATOM 2864 O O . ALA A 1 381 ? -15.882 16.167 -30.840 1.00 151.34 379 ALA A O 1
ATOM 2866 N N . ASN A 1 382 ? -14.696 17.793 -29.812 1.00 152.69 380 ASN A N 1
ATOM 2867 C CA . ASN A 1 382 ? -13.401 17.121 -29.919 1.00 152.29 380 ASN A CA 1
ATOM 2868 C C . ASN A 1 382 ? -12.953 16.480 -28.605 1.00 151.55 380 ASN A C 1
ATOM 2869 O O . ASN A 1 382 ? -13.710 16.430 -27.630 1.00 150.41 380 ASN A O 1
ATOM 2874 N N . GLU A 1 387 ? -8.877 22.037 -25.619 1.00 122.05 385 GLU A N 1
ATOM 2875 C CA . GLU A 1 387 ? -9.917 21.695 -24.654 1.00 122.77 385 GLU A CA 1
ATOM 2876 C C . GLU A 1 387 ? -10.176 22.855 -23.680 1.00 124.34 385 GLU A C 1
ATOM 2877 O O . GLU A 1 387 ? -10.956 22.723 -22.730 1.00 123.89 385 GLU A O 1
ATOM 2883 N N . GLU A 1 388 ? -9.530 23.993 -23.934 1.00 125.89 386 GLU A N 1
ATOM 2884 C CA . GLU A 1 388 ? -9.672 25.185 -23.090 1.00 126.44 386 GLU A CA 1
ATOM 2885 C C . GLU A 1 388 ? -10.993 25.921 -23.356 1.00 124.71 386 GLU A C 1
ATOM 2886 O O . GLU A 1 388 ? -11.443 26.728 -22.538 1.00 125.13 386 GLU A O 1
ATOM 2892 N N . GLY A 1 389 ? -11.609 25.635 -24.500 1.00 121.44 387 GLY A N 1
ATOM 2893 C CA . GLY A 1 389 ? -12.922 26.180 -24.830 1.00 116.62 387 GLY A CA 1
ATOM 2894 C C . GLY A 1 389 ? -14.053 25.215 -24.534 1.00 114.13 387 GLY A C 1
ATOM 2895 O O . GLY A 1 389 ? -15.183 25.630 -24.262 1.00 114.35 387 GLY A O 1
ATOM 2896 N N . LYS A 1 390 ? -13.734 23.923 -24.581 1.00 112.09 388 LYS A N 1
ATOM 2897 C CA . LYS A 1 390 ? -14.707 22.850 -24.391 1.00 108.54 388 LYS A CA 1
ATOM 2898 C C . LYS A 1 390 ? -15.041 22.699 -22.914 1.00 104.65 388 LYS A C 1
ATOM 2899 O O . LYS A 1 390 ? -16.110 22.203 -22.556 1.00 103.07 388 LYS A O 1
ATOM 2905 N N . ILE A 1 391 ? -14.113 23.144 -22.070 1.00 101.52 389 ILE A N 1
ATOM 2906 C CA . ILE A 1 391 ? -14.266 23.126 -20.618 1.00 98.52 389 ILE A CA 1
ATOM 2907 C C . ILE A 1 391 ? -15.339 24.120 -20.136 1.00 93.11 389 ILE A C 1
ATOM 2908 O O . ILE A 1 391 ? -16.023 23.869 -19.144 1.00 88.42 389 ILE A O 1
ATOM 2913 N N . VAL A 1 392 ? -15.489 25.227 -20.863 1.00 89.40 390 VAL A N 1
ATOM 2914 C CA . VAL A 1 392 ? -16.521 26.221 -20.591 1.00 89.22 390 VAL A CA 1
ATOM 2915 C C . VAL A 1 392 ? -17.869 25.670 -21.053 1.00 93.65 390 VAL A C 1
ATOM 2916 O O . VAL A 1 392 ? -18.866 25.753 -20.327 1.00 92.65 390 VAL A O 1
ATOM 2920 N N . ALA A 1 393 ? -17.872 25.093 -22.257 1.00 94.16 391 ALA A N 1
ATOM 2921 C CA . ALA A 1 393 ? -19.072 24.549 -22.889 1.00 94.06 391 ALA A CA 1
ATOM 2922 C C . ALA A 1 393 ? -19.673 23.385 -22.100 1.00 95.16 391 ALA A C 1
ATOM 2923 O O . ALA A 1 393 ? -20.898 23.277 -21.976 1.00 96.76 391 ALA A O 1
ATOM 2925 N N . GLU A 1 394 ? -18.805 22.530 -21.561 1.00 93.88 392 GLU A N 1
ATOM 2926 C CA . GLU A 1 394 ? -19.233 21.428 -20.703 1.00 94.14 392 GLU A CA 1
ATOM 2927 C C . GLU A 1 394 ? -19.759 21.929 -19.369 1.00 92.54 392 GLU A C 1
ATOM 2928 O O . GLU A 1 394 ? -20.723 21.381 -18.831 1.00 93.50 392 GLU A O 1
ATOM 2934 N N . LEU A 1 395 ? -19.121 22.978 -18.853 1.00 90.62 393 LEU A N 1
ATOM 2935 C CA . LEU A 1 395 ? -19.533 23.609 -17.608 1.00 85.23 393 LEU A CA 1
ATOM 2936 C C . LEU A 1 395 ? -20.894 24.281 -17.763 1.00 81.42 393 LEU A C 1
ATOM 2937 O O . LEU A 1 395 ? -21.732 24.181 -16.869 1.00 79.71 393 LEU A O 1
ATOM 2942 N N . ARG A 1 396 ? -21.117 24.925 -18.910 1.00 78.11 394 ARG A N 1
ATOM 2943 C CA . ARG A 1 396 ? -22.407 25.548 -19.222 1.00 80.65 394 ARG A CA 1
ATOM 2944 C C . ARG A 1 396 ? -23.569 24.557 -19.136 1.00 86.83 394 ARG A C 1
ATOM 2945 O O . ARG A 1 396 ? -24.624 24.882 -18.586 1.00 86.33 394 ARG A O 1
ATOM 2953 N N . ARG A 1 397 ? -23.360 23.349 -19.657 1.00 92.31 395 ARG A N 1
ATOM 2954 C CA . ARG A 1 397 ? -24.396 22.321 -19.639 1.00 97.81 395 ARG A CA 1
ATOM 2955 C C . ARG A 1 397 ? -24.550 21.645 -18.272 1.00 100.67 395 ARG A C 1
ATOM 2956 O O . ARG A 1 397 ? -25.672 21.380 -17.832 1.00 102.94 395 ARG A O 1
ATOM 2964 N N . LEU A 1 398 ? -23.429 21.380 -17.604 1.00 101.68 396 LEU A N 1
ATOM 2965 C CA . LEU A 1 398 ? -23.435 20.594 -16.364 1.00 102.43 396 LEU A CA 1
ATOM 2966 C C . LEU A 1 398 ? -23.881 21.336 -15.101 1.00 102.01 396 LEU A C 1
ATOM 2967 O O . LEU A 1 398 ? -24.208 20.701 -14.094 1.00 102.37 396 LEU A O 1
ATOM 2972 N N . LEU A 1 399 ? -23.893 22.668 -15.164 1.00 100.92 397 LEU A N 1
ATOM 2973 C CA . LEU A 1 399 ? -24.271 23.520 -14.029 1.00 97.93 397 LEU A CA 1
ATOM 2974 C C . LEU A 1 399 ? -25.755 23.401 -13.664 1.00 94.42 397 LEU A C 1
ATOM 2975 O O . LEU A 1 399 ? -26.585 23.174 -14.543 1.00 91.94 397 LEU A O 1
ATOM 2980 N N . PRO A 1 400 ? -26.087 23.531 -12.362 1.00 94.93 398 PRO A N 1
ATOM 2981 C CA . PRO A 1 400 ? -27.485 23.529 -11.904 1.00 97.70 398 PRO A CA 1
ATOM 2982 C C . PRO A 1 400 ? -28.295 24.748 -12.358 1.00 101.96 398 PRO A C 1
ATOM 2983 O O . PRO A 1 400 ? -27.730 25.712 -12.879 1.00 103.88 398 PRO A O 1
ATOM 2987 N N . ASP A 1 401 ? -29.610 24.692 -12.143 1.00 107.20 399 ASP A N 1
ATOM 2988 C CA . ASP A 1 401 ? -30.541 25.757 -12.544 1.00 110.67 399 ASP A CA 1
ATOM 2989 C C . ASP A 1 401 ? -30.385 27.042 -11.725 1.00 108.32 399 ASP A C 1
ATOM 2990 O O . ASP A 1 401 ? -30.787 28.121 -12.169 1.00 109.33 399 ASP A O 1
ATOM 2995 N N . LYS A 1 402 ? -29.815 26.912 -10.530 1.00 103.82 400 LYS A N 1
ATOM 2996 C CA . LYS A 1 402 ? -29.535 28.046 -9.664 1.00 101.47 400 LYS A CA 1
ATOM 2997 C C . LYS A 1 402 ? -28.146 27.833 -9.073 1.00 101.65 400 LYS A C 1
ATOM 2998 O O . LYS A 1 402 ? -27.963 26.982 -8.200 1.00 106.98 400 LYS A O 1
ATOM 3004 N N . ALA A 1 403 ? -27.167 28.590 -9.570 1.00 96.28 401 ALA A N 1
ATOM 3005 C CA . ALA A 1 403 ? -25.765 28.402 -9.188 1.00 89.67 401 ALA A CA 1
ATOM 3006 C C . ALA A 1 403 ? -24.946 29.694 -9.236 1.00 87.34 401 ALA A C 1
ATOM 3007 O O . ALA A 1 403 ? -25.387 30.702 -9.790 1.00 86.82 401 ALA A O 1
ATOM 3009 N N . GLY A 1 404 ? -23.753 29.648 -8.645 1.00 84.75 402 GLY A N 1
ATOM 3010 C CA . GLY A 1 404 ? -22.800 30.754 -8.702 1.00 78.23 402 GLY A CA 1
ATOM 3011 C C . GLY A 1 404 ? -21.507 30.322 -9.367 1.00 74.95 402 GLY A C 1
ATOM 3012 O O . GLY A 1 404 ? -21.017 29.221 -9.119 1.00 77.16 402 GLY A O 1
ATOM 3013 N N . LEU A 1 405 ? -20.957 31.180 -10.222 1.00 71.33 403 LEU A N 1
ATOM 3014 C CA . LEU A 1 405 ? -19.684 30.891 -10.877 1.00 71.10 403 LEU A CA 1
ATOM 3015 C C . LEU A 1 405 ? -18.715 32.066 -10.800 1.00 72.28 403 LEU A C 1
ATOM 3016 O O . LEU A 1 405 ? -18.927 33.096 -11.441 1.00 74.82 403 LEU A O 1
ATOM 3021 N N . PHE A 1 406 ? -17.657 31.903 -10.009 1.00 72.39 404 PHE A N 1
ATOM 3022 C CA . PHE A 1 406 ? -16.555 32.861 -10.001 1.00 69.39 404 PHE A CA 1
ATOM 3023 C C . PHE A 1 406 ? -15.537 32.469 -11.061 1.00 68.50 404 PHE A C 1
ATOM 3024 O O . PHE A 1 406 ? -15.136 31.308 -11.147 1.00 71.27 404 PHE A O 1
ATOM 3032 N N . ILE A 1 407 ? -15.126 33.446 -11.864 1.00 66.92 405 ILE A N 1
ATOM 3033 C CA . ILE A 1 407 ? -14.193 33.220 -12.964 1.00 66.10 405 ILE A CA 1
ATOM 3034 C C . ILE A 1 407 ? -12.883 33.963 -12.696 1.00 68.38 405 ILE A C 1
ATOM 3035 O O . ILE A 1 407 ? -12.899 35.128 -12.291 1.00 66.57 405 ILE A O 1
ATOM 3040 N N . GLY A 1 408 ? -11.760 33.275 -12.916 1.00 73.42 406 GLY A N 1
ATOM 3041 C CA . GLY A 1 408 ? -10.422 33.873 -12.833 1.00 72.16 406 GLY A CA 1
ATOM 3042 C C . GLY A 1 408 ? -10.152 34.844 -13.969 1.00 72.94 406 GLY A C 1
ATOM 3043 O O . GLY A 1 408 ? -10.805 34.787 -15.012 1.00 72.91 406 GLY A O 1
ATOM 3044 N N . ASN A 1 409 ? -9.172 35.722 -13.771 1.00 78.25 407 ASN A N 1
ATOM 3045 C CA . ASN A 1 409 ? -8.939 36.854 -14.677 1.00 84.23 407 ASN A CA 1
ATOM 3046 C C . ASN A 1 409 ? -7.998 36.611 -15.857 1.00 87.73 407 ASN A C 1
ATOM 3047 O O . ASN A 1 409 ? -7.815 37.495 -16.701 1.00 88.61 407 ASN A O 1
ATOM 3052 N N . SER A 1 410 ? -7.436 35.425 -15.913 1.00 92.43 408 SER A N 1
ATOM 3053 C CA . SER A 1 410 ? -6.546 35.045 -16.980 1.00 100.06 408 SER A CA 1
ATOM 3054 C C . SER A 1 410 ? -7.327 34.570 -18.195 1.00 102.86 408 SER A C 1
ATOM 3055 O O . SER A 1 410 ? -8.323 35.162 -18.572 1.00 100.15 408 SER A O 1
ATOM 3058 N N . MET A 1 411 ? -6.860 33.491 -18.806 1.00 106.75 409 MET A N 1
ATOM 3059 C CA . MET A 1 411 ? -7.531 32.922 -19.980 1.00 109.14 409 MET A CA 1
ATOM 3060 C C . MET A 1 411 ? -8.993 32.462 -19.775 1.00 107.22 409 MET A C 1
ATOM 3061 O O . MET A 1 411 ? -9.758 32.482 -20.741 1.00 108.52 409 MET A O 1
ATOM 3066 N N . PRO A 1 412 ? -9.383 32.028 -18.543 1.00 104.84 410 PRO A N 1
ATOM 3067 C CA . PRO A 1 412 ? -10.801 31.712 -18.294 1.00 104.99 410 PRO A CA 1
ATOM 3068 C C . PRO A 1 412 ? -11.848 32.801 -18.583 1.00 105.88 410 PRO A C 1
ATOM 3069 O O . PRO A 1 412 ? -13.009 32.466 -18.820 1.00 107.83 410 PRO A O 1
ATOM 3073 N N . ILE A 1 413 ? -11.458 34.073 -18.562 1.00 106.89 411 ILE A N 1
ATOM 3074 C CA . ILE A 1 413 ? -12.405 35.161 -18.829 1.00 107.38 411 ILE A CA 1
ATOM 3075 C C . ILE A 1 413 ? -12.601 35.431 -20.337 1.00 106.77 411 ILE A C 1
ATOM 3076 O O . ILE A 1 413 ? -13.682 35.843 -20.764 1.00 107.07 411 ILE A O 1
ATOM 3081 N N . ARG A 1 414 ? -11.566 35.174 -21.134 1.00 103.74 412 ARG A N 1
ATOM 3082 C CA . ARG A 1 414 ? -11.643 35.342 -22.584 1.00 103.45 412 ARG A CA 1
ATOM 3083 C C . ARG A 1 414 ? -12.374 34.180 -23.250 1.00 102.22 412 ARG A C 1
ATOM 3084 O O . ARG A 1 414 ? -12.979 34.346 -24.311 1.00 101.53 412 ARG A O 1
ATOM 3092 N N . ASP A 1 415 ? -12.307 33.009 -22.618 1.00 100.28 413 ASP A N 1
ATOM 3093 C CA . ASP A 1 415 ? -12.935 31.793 -23.134 1.00 99.82 413 ASP A CA 1
ATOM 3094 C C . ASP A 1 415 ? -14.383 31.635 -22.673 1.00 98.64 413 ASP A C 1
ATOM 3095 O O . ASP A 1 415 ? -15.149 30.875 -23.264 1.00 97.17 413 ASP A O 1
ATOM 3100 N N . VAL A 1 416 ? -14.758 32.355 -21.620 1.00 96.07 414 VAL A N 1
ATOM 3101 C CA . VAL A 1 416 ? -16.152 32.388 -21.188 1.00 94.40 414 VAL A CA 1
ATOM 3102 C C . VAL A 1 416 ? -16.928 33.388 -22.059 1.00 95.78 414 VAL A C 1
ATOM 3103 O O . VAL A 1 416 ? -18.152 33.351 -22.130 1.00 97.06 414 VAL A O 1
ATOM 3107 N N . ASP A 1 417 ? -16.198 34.269 -22.737 1.00 97.33 415 ASP A N 1
ATOM 3108 C CA . ASP A 1 417 ? -16.802 35.247 -23.627 1.00 96.24 415 ASP A CA 1
ATOM 3109 C C . ASP A 1 417 ? -17.131 34.629 -24.981 1.00 97.27 415 ASP A C 1
ATOM 3110 O O . ASP A 1 417 ? -18.069 35.057 -25.652 1.00 98.08 415 ASP A O 1
ATOM 3115 N N . THR A 1 418 ? -16.363 33.618 -25.376 1.00 98.17 416 THR A N 1
ATOM 3116 C CA . THR A 1 418 ? -16.533 33.000 -26.687 1.00 98.34 416 THR A CA 1
ATOM 3117 C C . THR A 1 418 ? -17.424 31.763 -26.613 1.00 94.33 416 THR A C 1
ATOM 3118 O O . THR A 1 418 ? -18.265 31.543 -27.488 1.00 94.66 416 THR A O 1
ATOM 3122 N N . TYR A 1 419 ? -17.248 30.977 -25.554 1.00 90.22 417 TYR A N 1
ATOM 3123 C CA . TYR A 1 419 ? -17.850 29.650 -25.467 1.00 84.71 417 TYR A CA 1
ATOM 3124 C C . TYR A 1 419 ? -18.978 29.538 -24.437 1.00 80.39 417 TYR A C 1
ATOM 3125 O O . TYR A 1 419 ? -19.439 28.436 -24.141 1.00 86.35 417 TYR A O 1
ATOM 3134 N N . PHE A 1 420 ? -19.428 30.666 -23.897 1.00 76.75 418 PHE A N 1
ATOM 3135 C CA . PHE A 1 420 ? -20.573 30.658 -22.984 1.00 77.70 418 PHE A CA 1
ATOM 3136 C C . PHE A 1 420 ? -21.677 31.544 -23.534 1.00 78.82 418 PHE A C 1
ATOM 3137 O O . PHE A 1 420 ? -21.802 32.708 -23.153 1.00 81.43 418 PHE A O 1
ATOM 3145 N N . SER A 1 421 ? -22.476 30.976 -24.434 1.00 80.95 419 SER A N 1
ATOM 3146 C CA . SER A 1 421 ? -23.640 31.656 -24.984 1.00 79.32 419 SER A CA 1
ATOM 3147 C C . SER A 1 421 ? -24.808 31.564 -23.998 1.00 75.70 419 SER A C 1
ATOM 3148 O O . SER A 1 421 ? -24.681 30.945 -22.938 1.00 75.28 419 SER A O 1
ATOM 3151 N N . GLN A 1 422 ? -25.935 32.179 -24.345 1.00 70.67 420 GLN A N 1
ATOM 3152 C CA . GLN A 1 422 ? -27.081 32.261 -23.440 1.00 70.44 420 GLN A CA 1
ATOM 3153 C C . GLN A 1 422 ? -27.701 30.899 -23.111 1.00 73.45 420 GLN A C 1
ATOM 3154 O O . GLN A 1 422 ? -27.937 30.078 -23.999 1.00 78.59 420 GLN A O 1
ATOM 3160 N N . ILE A 1 423 ? -27.931 30.673 -21.819 1.00 74.64 421 ILE A N 1
ATOM 3161 C CA . ILE A 1 423 ? -28.538 29.447 -21.303 1.00 76.96 421 ILE A CA 1
ATOM 3162 C C . ILE A 1 423 ? -29.777 29.832 -20.478 1.00 79.98 421 ILE A C 1
ATOM 3163 O O . ILE A 1 423 ? -29.867 30.958 -19.985 1.00 83.26 421 ILE A O 1
ATOM 3168 N N . ASP A 1 424 ? -30.733 28.913 -20.350 1.00 85.41 422 ASP A N 1
ATOM 3169 C CA . ASP A 1 424 ? -31.960 29.163 -19.582 1.00 90.68 422 ASP A CA 1
ATOM 3170 C C . ASP A 1 424 ? -31.860 28.723 -18.114 1.00 90.40 422 ASP A C 1
ATOM 3171 O O . ASP A 1 424 ? -32.792 28.127 -17.562 1.00 89.73 422 ASP A O 1
ATOM 3176 N N . LYS A 1 425 ? -30.721 29.028 -17.492 1.00 88.40 423 LYS A N 1
ATOM 3177 C CA . LYS A 1 425 ? -30.503 28.779 -16.068 1.00 87.45 423 LYS A CA 1
ATOM 3178 C C . LYS A 1 425 ? -30.058 30.069 -15.385 1.00 82.70 423 LYS A C 1
ATOM 3179 O O . LYS A 1 425 ? -29.361 30.875 -15.993 1.00 81.03 423 LYS A O 1
ATOM 3185 N N . LYS A 1 426 ? -30.477 30.265 -14.134 1.00 80.92 424 LYS A N 1
ATOM 3186 C CA . LYS A 1 426 ? -30.022 31.402 -13.330 1.00 79.16 424 LYS A CA 1
ATOM 3187 C C . LYS A 1 426 ? -28.617 31.137 -12.798 1.00 78.91 424 LYS A C 1
ATOM 3188 O O . LYS A 1 426 ? -28.436 30.336 -11.881 1.00 79.63 424 LYS A O 1
ATOM 3194 N N . ILE A 1 427 ? -27.619 31.792 -13.384 1.00 78.74 425 ILE A N 1
ATOM 3195 C CA . ILE A 1 427 ? -26.242 31.658 -12.909 1.00 79.85 425 ILE A CA 1
ATOM 3196 C C . ILE A 1 427 ? -25.618 33.022 -12.604 1.00 80.11 425 ILE A C 1
ATOM 3197 O O . ILE A 1 427 ? -25.403 33.835 -13.511 1.00 79.79 425 ILE A O 1
ATOM 3202 N N . LYS A 1 428 ? -25.347 33.265 -11.321 1.00 79.64 426 LYS A N 1
ATOM 3203 C CA . LYS A 1 428 ? -24.620 34.461 -10.893 1.00 79.36 426 LYS A CA 1
ATOM 3204 C C . LYS A 1 428 ? -23.146 34.341 -11.234 1.00 75.30 426 LYS A C 1
ATOM 3205 O O . LYS A 1 428 ? -22.439 33.488 -10.698 1.00 75.74 426 LYS A O 1
ATOM 3211 N N . MET A 1 429 ? -22.694 35.195 -12.143 1.00 76.40 427 MET A N 1
ATOM 3212 C CA . MET A 1 429 ? -21.311 35.159 -12.589 1.00 76.79 427 MET A CA 1
ATOM 3213 C C . MET A 1 429 ? -20.529 36.349 -12.059 1.00 78.67 427 MET A C 1
ATOM 3214 O O . MET A 1 429 ? -20.939 37.503 -12.210 1.00 80.77 427 MET A O 1
ATOM 3219 N N . LEU A 1 430 ? -19.410 36.042 -11.407 1.00 77.85 428 LEU A N 1
ATOM 3220 C CA . LEU A 1 430 ? -18.640 37.028 -10.663 1.00 75.60 428 LEU A CA 1
ATOM 3221 C C . LEU A 1 430 ? -17.174 36.981 -11.049 1.00 72.72 428 LEU A C 1
ATOM 3222 O O . LEU A 1 430 ? -16.609 35.908 -11.247 1.00 73.99 428 LEU A O 1
ATOM 3227 N N . ALA A 1 431 ? -16.567 38.156 -11.160 1.00 70.93 429 ALA A N 1
ATOM 3228 C CA . ALA A 1 431 ? -15.135 38.272 -11.387 1.00 69.46 429 ALA A CA 1
ATOM 3229 C C . ALA A 1 431 ? -14.622 39.562 -10.757 1.00 71.35 429 ALA A C 1
ATOM 3230 O O . ALA A 1 431 ? -15.394 40.493 -10.517 1.00 69.07 429 ALA A O 1
ATOM 3232 N N . ASN A 1 432 ? -13.322 39.598 -10.476 1.00 68.90 430 ASN A N 1
ATOM 3233 C CA . ASN A 1 432 ? -12.670 40.803 -9.997 1.00 65.98 430 ASN A CA 1
ATOM 3234 C C . ASN A 1 432 ? -12.197 41.622 -11.184 1.00 68.78 430 ASN A C 1
ATOM 3235 O O . ASN A 1 432 ? -11.098 41.417 -11.699 1.00 68.63 430 ASN A O 1
ATOM 3240 N N . ARG A 1 433 ? -13.042 42.548 -11.621 1.00 72.33 431 ARG A N 1
ATOM 3241 C CA . ARG A 1 433 ? -12.807 43.251 -12.873 1.00 77.21 431 ARG A CA 1
ATOM 3242 C C . ARG A 1 433 ? -12.417 44.718 -12.695 1.00 76.90 431 ARG A C 1
ATOM 3243 O O . ARG A 1 433 ? -12.387 45.482 -13.663 1.00 78.68 431 ARG A O 1
ATOM 3251 N N . GLY A 1 434 ? -12.108 45.107 -11.461 1.00 76.87 432 GLY A N 1
ATOM 3252 C CA . GLY A 1 434 ? -11.628 46.454 -11.187 1.00 80.58 432 GLY A CA 1
ATOM 3253 C C . GLY A 1 434 ? -10.183 46.611 -11.609 1.00 85.46 432 GLY A C 1
ATOM 3254 O O . GLY A 1 434 ? -9.894 47.144 -12.680 1.00 86.38 432 GLY A O 1
ATOM 3255 N N . ALA A 1 435 ? -9.273 46.134 -10.766 1.00 93.19 433 ALA A N 1
ATOM 3256 C CA . ALA A 1 435 ? -7.841 46.186 -11.055 1.00 96.61 433 ALA A CA 1
ATOM 3257 C C . ALA A 1 435 ? -7.334 44.852 -11.598 1.00 101.56 433 ALA A C 1
ATOM 3258 O O . ALA A 1 435 ? -6.120 44.658 -11.746 1.00 102.76 433 ALA A O 1
ATOM 3260 N N . ASN A 1 436 ? -8.281 43.957 -11.896 1.00 103.31 434 ASN A N 1
ATOM 3261 C CA . ASN A 1 436 ? -8.021 42.588 -12.365 1.00 100.67 434 ASN A CA 1
ATOM 3262 C C . ASN A 1 436 ? -7.013 41.860 -11.467 1.00 97.36 434 ASN A C 1
ATOM 3263 O O . ASN A 1 436 ? -7.151 41.862 -10.238 1.00 95.13 434 ASN A O 1
ATOM 3268 N N . GLY A 1 437 ? -5.995 41.265 -12.082 1.00 90.87 435 GLY A N 1
ATOM 3269 C CA . GLY A 1 437 ? -4.936 40.592 -11.348 1.00 85.41 435 GLY A CA 1
ATOM 3270 C C . GLY A 1 437 ? -5.247 39.138 -11.065 1.00 82.84 435 GLY A C 1
ATOM 3271 O O . GLY A 1 437 ? -6.408 38.757 -10.860 1.00 75.94 435 GLY A O 1
ATOM 3272 N N . ILE A 1 438 ? -4.195 38.327 -11.041 1.00 79.71 436 ILE A N 1
ATOM 3273 C CA . ILE A 1 438 ? -4.319 36.892 -10.795 1.00 79.32 436 ILE A CA 1
ATOM 3274 C C . ILE A 1 438 ? -4.391 36.535 -9.300 1.00 76.12 436 ILE A C 1
ATOM 3275 O O . ILE A 1 438 ? -4.543 35.365 -8.940 1.00 77.84 436 ILE A O 1
ATOM 3280 N N . ASP A 1 439 ? -4.301 37.550 -8.441 1.00 70.77 437 ASP A N 1
ATOM 3281 C CA . ASP A 1 439 ? -4.234 37.346 -6.997 1.00 69.39 437 ASP A CA 1
ATOM 3282 C C . ASP A 1 439 ? -5.588 37.384 -6.299 1.00 68.07 437 ASP A C 1
ATOM 3283 O O . ASP A 1 439 ? -6.461 38.181 -6.650 1.00 72.09 437 ASP A O 1
ATOM 3288 N N . GLY A 1 440 ? -5.743 36.498 -5.316 1.00 64.50 438 GLY A N 1
ATOM 3289 C CA . GLY A 1 440 ? -6.877 36.504 -4.399 1.00 58.47 438 GLY A CA 1
ATOM 3290 C C . GLY A 1 440 ? -8.217 35.962 -4.865 1.00 64.08 438 GLY A C 1
ATOM 3291 O O . GLY A 1 440 ? -9.225 36.146 -4.176 1.00 63.38 438 GLY A O 1
ATOM 3292 N N . VAL A 1 441 ? -8.252 35.279 -6.009 1.00 63.18 439 VAL A N 1
ATOM 3293 C CA . VAL A 1 441 ? -9.546 34.875 -6.576 1.00 66.02 439 VAL A CA 1
ATOM 3294 C C . VAL A 1 441 ? -10.180 33.654 -5.893 1.00 62.66 439 VAL A C 1
ATOM 3295 O O . VAL A 1 441 ? -11.390 33.442 -6.003 1.00 66.52 439 VAL A O 1
ATOM 3299 N N . VAL A 1 442 ? -9.369 32.876 -5.178 1.00 56.07 440 VAL A N 1
ATOM 3300 C CA . VAL A 1 442 ? -9.879 31.746 -4.401 1.00 57.57 440 VAL A CA 1
ATOM 3301 C C . VAL A 1 442 ? -10.666 32.263 -3.198 1.00 61.81 440 VAL A C 1
ATOM 3302 O O . VAL A 1 442 ? -11.823 31.877 -2.999 1.00 65.40 440 VAL A O 1
ATOM 3306 N N . SER A 1 443 ? -10.045 33.156 -2.424 1.00 60.63 441 SER A N 1
ATOM 3307 C CA . SER A 1 443 ? -10.690 33.776 -1.264 1.00 63.03 441 SER A CA 1
ATOM 3308 C C . SER A 1 443 ? -11.921 34.584 -1.665 1.00 62.01 441 SER A C 1
ATOM 3309 O O . SER A 1 443 ? -12.914 34.595 -0.942 1.00 63.57 441 SER A O 1
ATOM 3312 N N . SER A 1 444 ? -11.841 35.247 -2.820 1.00 63.70 442 SER A N 1
ATOM 3313 C CA . SER A 1 444 ? -12.969 35.971 -3.402 1.00 64.05 442 SER A CA 1
ATOM 3314 C C . SER A 1 444 ? -14.166 35.056 -3.655 1.00 65.26 442 SER A C 1
ATOM 3315 O O . SER A 1 444 ? -15.279 35.353 -3.219 1.00 65.03 442 SER A O 1
ATOM 3318 N N . ALA A 1 445 ? -13.915 33.934 -4.330 1.00 69.92 443 ALA A N 1
ATOM 3319 C CA . ALA A 1 445 ? -14.927 32.907 -4.589 1.00 70.94 443 ALA A CA 1
ATOM 3320 C C . ALA A 1 445 ? -15.481 32.324 -3.298 1.00 72.40 443 ALA A C 1
ATOM 3321 O O . ALA A 1 445 ? -16.678 32.055 -3.188 1.00 78.09 443 ALA A O 1
ATOM 3323 N N . LEU A 1 446 ? -14.593 32.146 -2.325 1.00 72.23 444 LEU A N 1
ATOM 3324 C CA . LEU A 1 446 ? -14.929 31.557 -1.037 1.00 73.20 444 LEU A CA 1
ATOM 3325 C C . LEU A 1 446 ? -15.756 32.503 -0.166 1.00 73.63 444 LEU A C 1
ATOM 3326 O O . LEU A 1 446 ? -16.569 32.055 0.645 1.00 78.70 444 LEU A O 1
ATOM 3331 N N . GLY A 1 447 ? -15.537 33.806 -0.332 1.00 72.51 445 GLY A N 1
ATOM 3332 C CA . GLY A 1 447 ? -16.340 34.821 0.346 1.00 72.38 445 GLY A CA 1
ATOM 3333 C C . GLY A 1 447 ? -17.720 34.902 -0.276 1.00 71.88 445 GLY A C 1
ATOM 3334 O O . GLY A 1 447 ? -18.728 35.006 0.426 1.00 68.56 445 GLY A O 1
ATOM 3335 N N . ALA A 1 448 ? -17.754 34.833 -1.605 1.00 72.18 446 ALA A N 1
ATOM 3336 C CA . ALA A 1 448 ? -18.995 34.833 -2.371 1.00 70.45 446 ALA A CA 1
ATOM 3337 C C . ALA A 1 448 ? -19.846 33.582 -2.118 1.00 72.46 446 ALA A C 1
ATOM 3338 O O . ALA A 1 448 ? -21.074 33.630 -2.238 1.00 73.31 446 ALA A O 1
ATOM 3340 N N . SER A 1 449 ? -19.188 32.481 -1.747 1.00 71.88 447 SER A N 1
ATOM 3341 C CA . SER A 1 449 ? -19.854 31.203 -1.469 1.00 72.31 447 SER A CA 1
ATOM 3342 C C . SER A 1 449 ? -20.774 31.222 -0.249 1.00 76.14 447 SER A C 1
ATOM 3343 O O . SER A 1 449 ? -21.633 30.352 -0.101 1.00 81.53 447 SER A O 1
ATOM 3346 N N . VAL A 1 450 ? -20.590 32.221 0.612 1.00 79.62 448 VAL A N 1
ATOM 3347 C CA . VAL A 1 450 ? -21.452 32.448 1.771 1.00 81.44 448 VAL A CA 1
ATOM 3348 C C . VAL A 1 450 ? -22.860 32.877 1.314 1.00 84.49 448 VAL A C 1
ATOM 3349 O O . VAL A 1 450 ? -23.863 32.566 1.966 1.00 86.81 448 VAL A O 1
ATOM 3353 N N . VAL A 1 451 ? -22.926 33.551 0.168 1.00 84.47 449 VAL A N 1
ATOM 3354 C CA . VAL A 1 451 ? -24.179 34.093 -0.354 1.00 83.56 449 VAL A CA 1
ATOM 3355 C C . VAL A 1 451 ? -24.837 33.169 -1.381 1.00 83.75 449 VAL A C 1
ATOM 3356 O O . VAL A 1 451 ? -25.983 32.757 -1.200 1.00 87.53 449 VAL A O 1
ATOM 3360 N N . PHE A 1 452 ? -24.111 32.847 -2.450 1.00 80.56 450 PHE A N 1
ATOM 3361 C CA . PHE A 1 452 ? -24.659 32.044 -3.544 1.00 82.91 450 PHE A CA 1
ATOM 3362 C C . PHE A 1 452 ? -24.252 30.574 -3.451 1.00 83.53 450 PHE A C 1
ATOM 3363 O O . PHE A 1 452 ? -23.077 30.261 -3.284 1.00 84.96 450 PHE A O 1
ATOM 3371 N N . GLN A 1 453 ? -25.233 29.679 -3.544 1.00 82.09 451 GLN A N 1
ATOM 3372 C CA . GLN A 1 453 ? -24.978 28.238 -3.481 1.00 80.83 451 GLN A CA 1
ATOM 3373 C C . GLN A 1 453 ? -25.732 27.461 -4.569 1.00 78.65 451 GLN A C 1
ATOM 3374 O O . GLN A 1 453 ? -26.900 27.748 -4.831 1.00 76.59 451 GLN A O 1
ATOM 3380 N N . PRO A 1 454 ? -25.067 26.483 -5.218 1.00 78.61 452 PRO A N 1
ATOM 3381 C CA . PRO A 1 454 ? -23.659 26.091 -5.067 1.00 78.56 452 PRO A CA 1
ATOM 3382 C C . PRO A 1 454 ? -22.686 27.015 -5.799 1.00 75.57 452 PRO A C 1
ATOM 3383 O O . PRO A 1 454 ? -23.041 27.600 -6.824 1.00 73.50 452 PRO A O 1
ATOM 3387 N N . MET A 1 455 ? -21.475 27.145 -5.260 1.00 74.68 453 MET A N 1
ATOM 3388 C CA . MET A 1 455 ? -20.451 27.994 -5.866 1.00 74.53 453 MET A CA 1
ATOM 3389 C C . MET A 1 455 ? -19.409 27.204 -6.631 1.00 75.95 453 MET A C 1
ATOM 3390 O O . MET A 1 455 ? -18.905 26.183 -6.160 1.00 80.31 453 MET A O 1
ATOM 3395 N N . PHE A 1 456 ? -19.094 27.702 -7.819 1.00 74.39 454 PHE A N 1
ATOM 3396 C CA . PHE A 1 456 ? -18.150 27.062 -8.713 1.00 75.24 454 PHE A CA 1
ATOM 3397 C C . PHE A 1 456 ? -17.044 28.052 -9.039 1.00 73.38 454 PHE A C 1
ATOM 3398 O O . PHE A 1 456 ? -17.293 29.250 -9.136 1.00 77.04 454 PHE A O 1
ATOM 3406 N N . LEU A 1 457 ? -15.823 27.553 -9.196 1.00 69.97 455 LEU A N 1
ATOM 3407 C CA . LEU A 1 457 ? -14.691 28.403 -9.539 1.00 69.63 455 LEU A CA 1
ATOM 3408 C C . LEU A 1 457 ? -13.928 27.862 -10.742 1.00 70.03 455 LEU A C 1
ATOM 3409 O O . LEU A 1 457 ? -13.298 26.808 -10.672 1.00 72.59 455 LEU A O 1
ATOM 3414 N N . LEU A 1 458 ? -14.005 28.589 -11.850 1.00 70.99 456 LEU A N 1
ATOM 3415 C CA . LEU A 1 458 ? -13.174 28.303 -13.006 1.00 71.66 456 LEU A CA 1
ATOM 3416 C C . LEU A 1 458 ? -11.920 29.152 -12.882 1.00 71.58 456 LEU A C 1
ATOM 3417 O O . LEU A 1 458 ? -11.998 30.379 -12.791 1.00 75.11 456 LEU A O 1
ATOM 3422 N N . ILE A 1 459 ? -10.765 28.493 -12.876 1.00 72.53 457 ILE A N 1
ATOM 3423 C CA . ILE A 1 459 ? -9.511 29.138 -12.499 1.00 72.48 457 ILE A CA 1
ATOM 3424 C C . ILE A 1 459 ? -8.317 28.540 -13.250 1.00 71.99 457 ILE A C 1
ATOM 3425 O O . ILE A 1 459 ? -8.356 27.386 -13.667 1.00 81.01 457 ILE A O 1
ATOM 3430 N N . GLY A 1 460 ? -7.275 29.343 -13.448 1.00 73.48 458 GLY A N 1
ATOM 3431 C CA . GLY A 1 460 ? -6.008 28.859 -13.988 1.00 69.74 458 GLY A CA 1
ATOM 3432 C C . GLY A 1 460 ? -5.098 28.390 -12.866 1.00 74.68 458 GLY A C 1
ATOM 3433 O O . GLY A 1 460 ? -5.364 28.654 -11.691 1.00 76.14 458 GLY A O 1
ATOM 3434 N N . ASP A 1 461 ? -4.025 27.695 -13.232 1.00 75.79 459 ASP A N 1
ATOM 3435 C CA . ASP A 1 461 ? -3.074 27.146 -12.261 1.00 76.47 459 ASP A CA 1
ATOM 3436 C C . ASP A 1 461 ? -2.251 28.212 -11.534 1.00 76.55 459 ASP A C 1
ATOM 3437 O O . ASP A 1 461 ? -1.939 28.053 -10.351 1.00 76.37 459 ASP A O 1
ATOM 3442 N N . LEU A 1 462 ? -1.916 29.292 -12.244 1.00 78.12 460 LEU A N 1
ATOM 3443 C CA . LEU A 1 462 ? -1.183 30.425 -11.666 1.00 79.67 460 LEU A CA 1
ATOM 3444 C C . LEU A 1 462 ? -1.968 31.130 -10.557 1.00 78.05 460 LEU A C 1
ATOM 3445 O O . LEU A 1 462 ? -1.422 31.405 -9.486 1.00 77.43 460 LEU A O 1
ATOM 3450 N N . SER A 1 463 ? -3.245 31.405 -10.822 1.00 72.77 461 SER A N 1
ATOM 3451 C CA . SER A 1 463 ? -4.133 32.022 -9.842 1.00 72.06 461 SER A CA 1
ATOM 3452 C C . SER A 1 463 ? -4.401 31.094 -8.665 1.00 72.28 461 SER A C 1
ATOM 3453 O O . SER A 1 463 ? -4.477 31.549 -7.519 1.00 72.27 461 SER A O 1
ATOM 3456 N N . PHE A 1 464 ? -4.543 29.799 -8.953 1.00 71.15 462 PHE A N 1
ATOM 3457 C CA . PHE A 1 464 ? -4.811 28.806 -7.917 1.00 70.59 462 PHE A CA 1
ATOM 3458 C C . PHE A 1 464 ? -3.678 28.724 -6.906 1.00 73.24 462 PHE A C 1
ATOM 3459 O O . PHE A 1 464 ? -3.932 28.668 -5.707 1.00 69.24 462 PHE A O 1
ATOM 3467 N N . TYR A 1 465 ? -2.445 28.716 -7.409 1.00 74.21 463 TYR A N 1
ATOM 3468 C CA . TYR A 1 465 ? -1.249 28.721 -6.578 1.00 77.65 463 TYR A CA 1
ATOM 3469 C C . TYR A 1 465 ? -1.152 29.997 -5.745 1.00 82.02 463 TYR A C 1
ATOM 3470 O O . TYR A 1 465 ? -0.826 29.943 -4.556 1.00 87.88 463 TYR A O 1
ATOM 3479 N N . HIS A 1 466 ? -1.435 31.129 -6.390 1.00 80.63 464 HIS A N 1
ATOM 3480 C CA . HIS A 1 466 ? -1.284 32.462 -5.807 1.00 75.90 464 HIS A CA 1
ATOM 3481 C C . HIS A 1 466 ? -2.076 32.618 -4.511 1.00 75.02 464 HIS A C 1
ATOM 3482 O O . HIS A 1 466 ? -1.555 33.116 -3.510 1.00 72.02 464 HIS A O 1
ATOM 3489 N N . ASP A 1 467 ? -3.329 32.171 -4.540 1.00 72.63 465 ASP A N 1
ATOM 3490 C CA . ASP A 1 467 ? -4.209 32.252 -3.385 1.00 73.14 465 ASP A CA 1
ATOM 3491 C C . ASP A 1 467 ? -4.594 30.846 -2.916 1.00 74.16 465 ASP A C 1
ATOM 3492 O O . ASP A 1 467 ? -5.748 30.581 -2.569 1.00 75.27 465 ASP A O 1
ATOM 3497 N N . MET A 1 468 ? -3.612 29.950 -2.904 1.00 74.40 466 MET A N 1
ATOM 3498 C CA . MET A 1 468 ? -3.828 28.571 -2.470 1.00 75.91 466 MET A CA 1
ATOM 3499 C C . MET A 1 468 ? -4.201 28.478 -0.998 1.00 80.53 466 MET A C 1
ATOM 3500 O O . MET A 1 468 ? -5.115 27.739 -0.637 1.00 83.03 466 MET A O 1
ATOM 3505 N N . ASN A 1 469 ? -3.518 29.250 -0.157 1.00 81.32 467 ASN A N 1
ATOM 3506 C CA . ASN A 1 469 ? -3.731 29.154 1.284 1.00 81.24 467 ASN A CA 1
ATOM 3507 C C . ASN A 1 469 ? -5.065 29.717 1.792 1.00 78.68 467 ASN A C 1
ATOM 3508 O O . ASN A 1 469 ? -5.410 29.551 2.958 1.00 80.66 467 ASN A O 1
ATOM 3513 N N . GLY A 1 470 ? -5.827 30.341 0.894 1.00 78.82 468 GLY A N 1
ATOM 3514 C CA . GLY A 1 470 ? -7.196 30.770 1.185 1.00 74.18 468 GLY A CA 1
ATOM 3515 C C . GLY A 1 470 ? -8.166 29.608 1.324 1.00 74.62 468 GLY A C 1
ATOM 3516 O O . GLY A 1 470 ? -9.278 29.776 1.826 1.00 73.66 468 GLY A O 1
ATOM 3517 N N . LEU A 1 471 ? -7.730 28.424 0.892 1.00 77.12 469 LEU A N 1
ATOM 3518 C CA . LEU A 1 471 ? -8.507 27.187 1.005 1.00 74.93 469 LEU A CA 1
ATOM 3519 C C . LEU A 1 471 ? -8.688 26.686 2.441 1.00 73.15 469 LEU A C 1
ATOM 3520 O O . LEU A 1 471 ? -9.515 25.808 2.691 1.00 76.22 469 LEU A O 1
ATOM 3525 N N . LEU A 1 472 ? -7.912 27.244 3.370 1.00 74.72 470 LEU A N 1
ATOM 3526 C CA . LEU A 1 472 ? -8.055 26.977 4.802 1.00 74.24 470 LEU A CA 1
ATOM 3527 C C . LEU A 1 472 ? -9.432 27.405 5.310 1.00 76.41 470 LEU A C 1
ATOM 3528 O O . LEU A 1 472 ? -10.014 26.744 6.175 1.00 78.77 470 LEU A O 1
ATOM 3533 N N . MET A 1 473 ? -9.939 28.506 4.752 1.00 77.37 471 MET A N 1
ATOM 3534 C CA . MET A 1 473 ? -11.261 29.045 5.076 1.00 75.27 471 MET A CA 1
ATOM 3535 C C . MET A 1 473 ? -12.384 28.087 4.691 1.00 78.03 471 MET A C 1
ATOM 3536 O O . MET A 1 473 ? -13.400 28.004 5.384 1.00 79.87 471 MET A O 1
ATOM 3541 N N . ALA A 1 474 ? -12.190 27.374 3.583 1.00 80.33 472 ALA A N 1
ATOM 3542 C CA . ALA A 1 474 ? -13.109 26.322 3.156 1.00 85.14 472 ALA A CA 1
ATOM 3543 C C . ALA A 1 474 ? -13.069 25.126 4.108 1.00 85.49 472 ALA A C 1
ATOM 3544 O O . ALA A 1 474 ? -14.099 24.501 4.366 1.00 83.98 472 ALA A O 1
ATOM 3546 N N . LYS A 1 475 ? -11.881 24.826 4.633 1.00 85.72 473 LYS A N 1
ATOM 3547 C CA . LYS A 1 475 ? -11.696 23.700 5.542 1.00 87.32 473 LYS A CA 1
ATOM 3548 C C . LYS A 1 475 ? -12.243 23.977 6.943 1.00 87.35 473 LYS A C 1
ATOM 3549 O O . LYS A 1 475 ? -13.049 23.199 7.457 1.00 87.88 473 LYS A O 1
ATOM 3555 N N . LYS A 1 476 ? -11.814 25.084 7.548 1.00 86.84 474 LYS A N 1
ATOM 3556 C CA . LYS A 1 476 ? -12.162 25.370 8.944 1.00 86.83 474 LYS A CA 1
ATOM 3557 C C . LYS A 1 476 ? -13.586 25.901 9.144 1.00 84.32 474 LYS A C 1
ATOM 3558 O O . LYS A 1 476 ? -14.117 25.841 10.255 1.00 86.30 474 LYS A O 1
ATOM 3564 N N . TYR A 1 477 ? -14.202 26.411 8.080 1.00 82.55 475 TYR A N 1
ATOM 3565 C CA . TYR A 1 477 ? -15.599 26.850 8.160 1.00 82.82 475 TYR A CA 1
ATOM 3566 C C . TYR A 1 477 ? -16.566 25.961 7.381 1.00 81.99 475 TYR A C 1
ATOM 3567 O O . TYR A 1 477 ? -17.755 26.280 7.275 1.00 79.64 475 TYR A O 1
ATOM 3576 N N . LYS A 1 478 ? -16.043 24.840 6.876 1.00 86.46 476 LYS A N 1
ATOM 3577 C CA . LYS A 1 478 ? -16.813 23.813 6.155 1.00 90.96 476 LYS A CA 1
ATOM 3578 C C . LYS A 1 478 ? -17.694 24.401 5.055 1.00 89.19 476 LYS A C 1
ATOM 3579 O O . LYS A 1 478 ? -18.924 24.358 5.120 1.00 91.31 476 LYS A O 1
ATOM 3585 N N . MET A 1 479 ? -17.030 24.965 4.053 1.00 86.11 477 MET A N 1
ATOM 3586 C CA . MET A 1 479 ? -17.693 25.692 2.982 1.00 83.24 477 MET A CA 1
ATOM 3587 C C . MET A 1 479 ? -17.835 24.840 1.727 1.00 80.55 477 MET A C 1
ATOM 3588 O O . MET A 1 479 ? -17.061 23.907 1.507 1.00 81.67 477 MET A O 1
ATOM 3593 N N . ASN A 1 480 ? -18.831 25.165 0.910 1.00 76.02 478 ASN A N 1
ATOM 3594 C CA . ASN A 1 480 ? -19.039 24.464 -0.344 1.00 77.48 478 ASN A CA 1
ATOM 3595 C C . ASN A 1 480 ? -18.551 25.267 -1.549 1.00 76.64 478 ASN A C 1
ATOM 3596 O O . ASN A 1 480 ? -19.066 26.351 -1.842 1.00 77.22 478 ASN A O 1
ATOM 3601 N N . LEU A 1 481 ? -17.550 24.719 -2.235 1.00 73.10 479 LEU A N 1
ATOM 3602 C CA . LEU A 1 481 ? -16.977 25.328 -3.432 1.00 73.30 479 LEU A CA 1
ATOM 3603 C C . LEU A 1 481 ? -16.381 24.258 -4.339 1.00 73.37 479 LEU A C 1
ATOM 3604 O O . LEU A 1 481 ? -15.594 23.420 -3.890 1.00 74.59 479 LEU A O 1
ATOM 3609 N N . THR A 1 482 ? -16.765 24.297 -5.612 1.00 74.55 480 THR A N 1
ATOM 3610 C CA . THR A 1 482 ? -16.228 23.390 -6.618 1.00 75.89 480 THR A CA 1
ATOM 3611 C C . THR A 1 482 ? -15.242 24.145 -7.500 1.00 74.25 480 THR A C 1
ATOM 3612 O O . THR A 1 482 ? -15.612 25.102 -8.170 1.00 74.64 480 THR A O 1
ATOM 3616 N N . ILE A 1 483 ? -13.990 23.700 -7.498 1.00 73.78 481 ILE A N 1
ATOM 3617 C CA . ILE A 1 483 ? -12.924 24.383 -8.224 1.00 71.40 481 ILE A CA 1
ATOM 3618 C C . ILE A 1 483 ? -12.521 23.615 -9.473 1.00 70.94 481 ILE A C 1
ATOM 3619 O O . ILE A 1 483 ? -12.174 22.439 -9.402 1.00 76.54 481 ILE A O 1
ATOM 3624 N N . VAL A 1 484 ? -12.574 24.289 -10.616 1.00 69.13 482 VAL A N 1
ATOM 3625 C CA . VAL A 1 484 ? -12.088 23.722 -11.863 1.00 68.02 482 VAL A CA 1
ATOM 3626 C C . VAL A 1 484 ? -10.797 24.432 -12.262 1.00 67.85 482 VAL A C 1
ATOM 3627 O O . VAL A 1 484 ? -10.798 25.628 -12.552 1.00 71.57 482 VAL A O 1
ATOM 3631 N N . ILE A 1 485 ? -9.699 23.682 -12.257 1.00 71.61 483 ILE A N 1
ATOM 3632 C CA . ILE A 1 485 ? -8.389 24.214 -12.615 1.00 70.29 483 ILE A CA 1
ATOM 3633 C C . ILE A 1 485 ? -8.019 23.862 -14.048 1.00 73.10 483 ILE A C 1
ATOM 3634 O O . ILE A 1 485 ? -7.817 22.692 -14.381 1.00 79.34 483 ILE A O 1
ATOM 3639 N N . VAL A 1 486 ? -7.935 24.883 -14.892 1.00 79.90 484 VAL A N 1
ATOM 3640 C CA . VAL A 1 486 ? -7.387 24.721 -16.231 1.00 84.60 484 VAL A CA 1
ATOM 3641 C C . VAL A 1 486 ? -5.867 24.817 -16.111 1.00 91.04 484 VAL A C 1
ATOM 3642 O O . VAL A 1 486 ? -5.291 25.908 -16.147 1.00 92.39 484 VAL A O 1
ATOM 3646 N N . ASN A 1 487 ? -5.234 23.661 -15.929 1.00 99.83 485 ASN A N 1
ATOM 3647 C CA . ASN A 1 487 ? -3.780 23.571 -15.838 1.00 107.14 485 ASN A CA 1
ATOM 3648 C C . ASN A 1 487 ? -3.164 23.384 -17.224 1.00 112.87 485 ASN A C 1
ATOM 3649 O O . ASN A 1 487 ? -2.997 22.256 -17.702 1.00 112.49 485 ASN A O 1
ATOM 3654 N N . ASN A 1 488 ? -2.848 24.504 -17.869 1.00 120.39 486 ASN A N 1
ATOM 3655 C CA . ASN A 1 488 ? -2.160 24.490 -19.158 1.00 127.31 486 ASN A CA 1
ATOM 3656 C C . ASN A 1 488 ? -0.654 24.298 -18.987 1.00 129.14 486 ASN A C 1
ATOM 3657 O O . ASN A 1 488 ? -0.026 23.580 -19.771 1.00 132.46 486 ASN A O 1
ATOM 3662 N N . ASP A 1 489 ? -0.103 24.942 -17.952 1.00 128.89 487 ASP A N 1
ATOM 3663 C CA . ASP A 1 489 ? 1.307 24.832 -17.544 1.00 129.89 487 ASP A CA 1
ATOM 3664 C C . ASP A 1 489 ? 2.309 25.114 -18.667 1.00 129.24 487 ASP A C 1
ATOM 3665 O O . ASP A 1 489 ? 2.520 26.264 -19.050 1.00 128.60 487 ASP A O 1
ATOM 3670 N N . GLU A 1 515 ? 4.985 21.987 -12.978 1.00 112.12 513 GLU A N 1
ATOM 3671 C CA . GLU A 1 515 ? 5.721 20.958 -12.249 1.00 108.98 513 GLU A CA 1
ATOM 3672 C C . GLU A 1 515 ? 4.955 20.473 -11.015 1.00 106.09 513 GLU A C 1
ATOM 3673 O O . GLU A 1 515 ? 5.354 19.500 -10.374 1.00 105.04 513 GLU A O 1
ATOM 3679 N N . LEU A 1 516 ? 3.849 21.147 -10.702 1.00 104.13 514 LEU A N 1
ATOM 3680 C CA . LEU A 1 516 ? 3.109 20.913 -9.459 1.00 100.90 514 LEU A CA 1
ATOM 3681 C C . LEU A 1 516 ? 2.044 19.828 -9.551 1.00 97.68 514 LEU A C 1
ATOM 3682 O O . LEU A 1 516 ? 1.264 19.785 -10.503 1.00 99.47 514 LEU A O 1
ATOM 3687 N N . ASP A 1 517 ? 2.018 18.962 -8.540 1.00 94.84 515 ASP A N 1
ATOM 3688 C CA . ASP A 1 517 ? 1.015 17.908 -8.423 1.00 94.14 515 ASP A CA 1
ATOM 3689 C C . ASP A 1 517 ? -0.032 18.340 -7.398 1.00 89.79 515 ASP A C 1
ATOM 3690 O O . ASP A 1 517 ? 0.188 18.225 -6.189 1.00 89.38 515 ASP A O 1
ATOM 3695 N N . PHE A 1 518 ? -1.181 18.804 -7.889 1.00 85.22 516 PHE A N 1
ATOM 3696 C CA . PHE A 1 518 ? -2.196 19.445 -7.043 1.00 83.37 516 PHE A CA 1
ATOM 3697 C C . PHE A 1 518 ? -2.986 18.521 -6.112 1.00 85.06 516 PHE A C 1
ATOM 3698 O O . PHE A 1 518 ? -3.785 18.995 -5.295 1.00 82.07 516 PHE A O 1
ATOM 3706 N N . ARG A 1 519 ? -2.748 17.213 -6.228 1.00 89.15 517 ARG A N 1
ATOM 3707 C CA . ARG A 1 519 ? -3.359 16.207 -5.354 1.00 90.22 517 ARG A CA 1
ATOM 3708 C C . ARG A 1 519 ? -2.939 16.407 -3.898 1.00 87.57 517 ARG A C 1
ATOM 3709 O O . ARG A 1 519 ? -3.747 16.238 -2.982 1.00 87.07 517 ARG A O 1
ATOM 3717 N N . PHE A 1 520 ? -1.674 16.780 -3.704 1.00 88.57 518 PHE A N 1
ATOM 3718 C CA . PHE A 1 520 ? -1.109 16.996 -2.374 1.00 89.84 518 PHE A CA 1
ATOM 3719 C C . PHE A 1 520 ? -1.663 18.253 -1.711 1.00 89.21 518 PHE A C 1
ATOM 3720 O O . PHE A 1 520 ? -1.809 18.303 -0.486 1.00 86.64 518 PHE A O 1
ATOM 3728 N N . ALA A 1 521 ? -1.970 19.255 -2.532 1.00 89.64 519 ALA A N 1
ATOM 3729 C CA . ALA A 1 521 ? -2.635 20.471 -2.076 1.00 88.14 519 ALA A CA 1
ATOM 3730 C C . ALA A 1 521 ? -4.064 20.173 -1.630 1.00 87.11 519 ALA A C 1
ATOM 3731 O O . ALA A 1 521 ? -4.529 20.709 -0.622 1.00 89.26 519 ALA A O 1
ATOM 3733 N N . ALA A 1 522 ? -4.741 19.307 -2.384 1.00 83.67 520 ALA A N 1
ATOM 3734 C CA . ALA A 1 522 ? -6.110 18.888 -2.081 1.00 81.93 520 ALA A CA 1
ATOM 3735 C C . ALA A 1 522 ? -6.199 18.124 -0.763 1.00 79.18 520 ALA A C 1
ATOM 3736 O O . ALA A 1 522 ? -7.094 18.373 0.048 1.00 73.84 520 ALA A O 1
ATOM 3738 N N . ALA A 1 523 ? -5.257 17.205 -0.558 1.00 79.89 521 ALA A N 1
ATOM 3739 C CA . ALA A 1 523 ? -5.206 16.384 0.649 1.00 82.24 521 ALA A CA 1
ATOM 3740 C C . ALA A 1 523 ? -4.912 17.227 1.888 1.00 83.91 521 ALA A C 1
ATOM 3741 O O . ALA A 1 523 ? -5.447 16.960 2.967 1.00 82.54 521 ALA A O 1
ATOM 3743 N N . PHE A 1 524 ? -4.075 18.249 1.707 1.00 84.90 522 PHE A N 1
ATOM 3744 C CA . PHE A 1 524 ? -3.716 19.198 2.761 1.00 85.69 522 PHE A CA 1
ATOM 3745 C C . PHE A 1 524 ? -4.922 19.982 3.285 1.00 83.42 522 PHE A C 1
ATOM 3746 O O . PHE A 1 524 ? -5.058 20.178 4.492 1.00 85.01 522 PHE A O 1
ATOM 3754 N N . TYR A 1 525 ? -5.793 20.415 2.378 1.00 82.13 523 TYR A N 1
ATOM 3755 C CA . TYR A 1 525 ? -6.953 21.221 2.757 1.00 83.64 523 TYR A CA 1
ATOM 3756 C C . TYR A 1 525 ? -8.259 20.425 2.852 1.00 82.69 523 TYR A C 1
ATOM 3757 O O . TYR A 1 525 ? -9.345 21.011 2.825 1.00 78.66 523 TYR A O 1
ATOM 3766 N N . ASP A 1 526 ? -8.131 19.098 2.976 1.00 86.34 524 ASP A N 1
ATOM 3767 C CA . ASP A 1 526 ? -9.262 18.152 3.101 1.00 90.84 524 ASP A CA 1
ATOM 3768 C C . ASP A 1 526 ? -10.219 18.141 1.909 1.00 89.91 524 ASP A C 1
ATOM 3769 O O . ASP A 1 526 ? -11.408 17.853 2.057 1.00 91.96 524 ASP A O 1
ATOM 3774 N N . ALA A 1 527 ? -9.689 18.442 0.730 1.00 86.94 525 ALA A N 1
ATOM 3775 C CA . ALA A 1 527 ? -10.497 18.535 -0.475 1.00 87.10 525 ALA A CA 1
ATOM 3776 C C . ALA A 1 527 ? -10.547 17.207 -1.214 1.00 90.85 525 ALA A C 1
ATOM 3777 O O . ALA A 1 527 ? -9.565 16.459 -1.233 1.00 92.68 525 ALA A O 1
ATOM 3779 N N . ASP A 1 528 ? -11.698 16.920 -1.818 1.00 92.70 526 ASP A N 1
ATOM 3780 C CA . ASP A 1 528 ? -11.832 15.779 -2.715 1.00 92.49 526 ASP A CA 1
ATOM 3781 C C . ASP A 1 528 ? -11.180 16.129 -4.048 1.00 91.99 526 ASP A C 1
ATOM 3782 O O . ASP A 1 528 ? -11.583 17.086 -4.713 1.00 95.22 526 ASP A O 1
ATOM 3787 N N . TYR A 1 529 ? -10.162 15.360 -4.420 1.00 89.59 527 TYR A N 1
ATOM 3788 C CA . TYR A 1 529 ? -9.445 15.582 -5.670 1.00 84.79 527 TYR A CA 1
ATOM 3789 C C . TYR A 1 529 ? -10.049 14.769 -6.813 1.00 86.99 527 TYR A C 1
ATOM 3790 O O . TYR A 1 529 ? -10.458 13.621 -6.628 1.00 89.19 527 TYR A O 1
ATOM 3799 N N . HIS A 1 530 ? -10.113 15.388 -7.988 1.00 88.79 528 HIS A N 1
ATOM 3800 C CA . HIS A 1 530 ? -10.555 14.733 -9.215 1.00 87.03 528 HIS A CA 1
ATOM 3801 C C . HIS A 1 530 ? -9.600 15.134 -10.330 1.00 90.73 528 HIS A C 1
ATOM 3802 O O . HIS A 1 530 ? -9.222 16.302 -10.441 1.00 94.11 528 HIS A O 1
ATOM 3809 N N . GLU A 1 531 ? -9.198 14.165 -11.145 1.00 95.82 529 GLU A N 1
ATOM 3810 C CA . GLU A 1 531 ? -8.416 14.458 -12.338 1.00 99.58 529 GLU A CA 1
ATOM 3811 C C . GLU A 1 531 ? -9.238 14.104 -13.570 1.00 100.64 529 GLU A C 1
ATOM 3812 O O . GLU A 1 531 ? -9.516 12.931 -13.822 1.00 105.24 529 GLU A O 1
ATOM 3818 N N . ALA A 1 532 ? -9.640 15.128 -14.318 1.00 97.13 530 ALA A N 1
ATOM 3819 C CA . ALA A 1 532 ? -10.413 14.933 -15.538 1.00 95.89 530 ALA A CA 1
ATOM 3820 C C . ALA A 1 532 ? -9.495 14.907 -16.753 1.00 97.29 530 ALA A C 1
ATOM 3821 O O . ALA A 1 532 ? -8.890 15.920 -17.110 1.00 96.69 530 ALA A O 1
ATOM 3823 N N . LYS A 1 533 ? -9.388 13.734 -17.373 1.00 101.38 531 LYS A N 1
ATOM 3824 C CA . LYS A 1 533 ? -8.583 13.554 -18.581 1.00 103.40 531 LYS A CA 1
ATOM 3825 C C . LYS A 1 533 ? -9.452 13.574 -19.840 1.00 102.74 531 LYS A C 1
ATOM 3826 O O . LYS A 1 533 ? -8.950 13.792 -20.946 1.00 102.78 531 LYS A O 1
ATOM 3832 N N . SER A 1 534 ? -10.753 13.352 -19.659 1.00 102.50 532 SER A N 1
ATOM 3833 C CA . SER A 1 534 ? -11.707 13.346 -20.767 1.00 102.61 532 SER A CA 1
ATOM 3834 C C . SER A 1 534 ? -12.986 14.115 -20.428 1.00 99.95 532 SER A C 1
ATOM 3835 O O . SER A 1 534 ? -13.193 14.525 -19.281 1.00 98.93 532 SER A O 1
ATOM 3838 N N . VAL A 1 535 ? -13.831 14.294 -21.443 1.00 96.44 533 VAL A N 1
ATOM 3839 C CA . VAL A 1 535 ? -15.134 14.954 -21.323 1.00 94.61 533 VAL A CA 1
ATOM 3840 C C . VAL A 1 535 ? -16.045 14.226 -20.322 1.00 96.92 533 VAL A C 1
ATOM 3841 O O . VAL A 1 535 ? -16.720 14.859 -19.503 1.00 97.11 533 VAL A O 1
ATOM 3845 N N . ASP A 1 536 ? -16.031 12.896 -20.380 1.00 99.38 534 ASP A N 1
ATOM 3846 C CA . ASP A 1 536 ? -16.835 12.060 -19.488 1.00 101.30 534 ASP A CA 1
ATOM 3847 C C . ASP A 1 536 ? -16.306 12.059 -18.054 1.00 101.98 534 ASP A C 1
ATOM 3848 O O . ASP A 1 536 ? -17.080 11.908 -17.105 1.00 102.46 534 ASP A O 1
ATOM 3853 N N . GLU A 1 537 ? -14.992 12.233 -17.909 1.00 101.98 535 GLU A N 1
ATOM 3854 C CA . GLU A 1 537 ? -14.349 12.315 -16.594 1.00 102.55 535 GLU A CA 1
ATOM 3855 C C . GLU A 1 537 ? -14.713 13.601 -15.860 1.00 100.84 535 GLU A C 1
ATOM 3856 O O . GLU A 1 537 ? -14.759 13.626 -14.628 1.00 99.19 535 GLU A O 1
ATOM 3862 N N . LEU A 1 538 ? -14.967 14.661 -16.627 1.00 100.73 536 LEU A N 1
ATOM 3863 C CA . LEU A 1 538 ? -15.452 15.926 -16.083 1.00 99.07 536 LEU A CA 1
ATOM 3864 C C . LEU A 1 538 ? -16.893 15.801 -15.584 1.00 100.91 536 LEU A C 1
ATOM 3865 O O . LEU A 1 538 ? -17.216 16.317 -14.515 1.00 103.27 536 LEU A O 1
ATOM 3870 N N . GLU A 1 539 ? -17.736 15.108 -16.355 1.00 101.57 537 GLU A N 1
ATOM 3871 C CA . GLU A 1 539 ? -19.136 14.850 -15.991 1.00 99.91 537 GLU A CA 1
ATOM 3872 C C . GLU A 1 539 ? -19.285 14.131 -14.652 1.00 99.81 537 GLU A C 1
ATOM 3873 O O . GLU A 1 539 ? -20.141 14.493 -13.841 1.00 98.46 537 GLU A O 1
ATOM 3879 N N . GLU A 1 540 ? -18.446 13.118 -14.438 1.00 100.21 538 GLU A N 1
ATOM 3880 C CA . GLU A 1 540 ? -18.441 12.331 -13.204 1.00 101.91 538 GLU A CA 1
ATOM 3881 C C . GLU A 1 540 ? -17.981 13.169 -12.018 1.00 99.04 538 GLU A C 1
ATOM 3882 O O . GLU A 1 540 ? -18.486 13.009 -10.903 1.00 98.15 538 GLU A O 1
ATOM 3888 N N . ALA A 1 541 ? -17.024 14.059 -12.276 1.00 95.90 539 ALA A N 1
ATOM 3889 C CA . ALA A 1 541 ? -16.461 14.939 -11.257 1.00 90.72 539 ALA A CA 1
ATOM 3890 C C . ALA A 1 541 ? -17.471 15.976 -10.770 1.00 88.35 539 ALA A C 1
ATOM 3891 O O . ALA A 1 541 ? -17.623 16.164 -9.562 1.00 86.52 539 ALA A O 1
ATOM 3893 N N . ILE A 1 542 ? -18.161 16.622 -11.713 1.00 86.94 540 ILE A N 1
ATOM 3894 C CA . ILE A 1 542 ? -19.196 17.621 -11.415 1.00 90.34 540 ILE A CA 1
ATOM 3895 C C . ILE A 1 542 ? -20.356 17.007 -10.620 1.00 94.18 540 ILE A C 1
ATOM 3896 O O . ILE A 1 542 ? -20.819 17.593 -9.635 1.00 92.18 540 ILE A O 1
ATOM 3901 N N . ASP A 1 543 ? -20.793 15.820 -11.046 1.00 100.99 541 ASP A N 1
ATOM 3902 C CA . ASP A 1 543 ? -21.868 15.068 -10.387 1.00 106.40 541 ASP A CA 1
ATOM 3903 C C . ASP A 1 543 ? -21.547 14.710 -8.935 1.00 107.16 541 ASP A C 1
ATOM 3904 O O . ASP A 1 543 ? -22.412 14.803 -8.058 1.00 104.77 541 ASP A O 1
ATOM 3909 N N . LYS A 1 544 ? -20.299 14.306 -8.702 1.00 109.42 542 LYS A N 1
ATOM 3910 C CA . LYS A 1 544 ? -19.794 13.991 -7.369 1.00 112.63 542 LYS A CA 1
ATOM 3911 C C . LYS A 1 544 ? -19.674 15.254 -6.509 1.00 113.04 542 LYS A C 1
ATOM 3912 O O . LYS A 1 544 ? -19.948 15.220 -5.306 1.00 113.35 542 LYS A O 1
ATOM 3918 N N . ALA A 1 545 ? -19.277 16.360 -7.142 1.00 113.76 543 ALA A N 1
ATOM 3919 C CA . ALA A 1 545 ? -19.029 17.630 -6.452 1.00 113.67 543 ALA A CA 1
ATOM 3920 C C . ALA A 1 545 ? -20.293 18.267 -5.882 1.00 114.76 543 ALA A C 1
ATOM 3921 O O . ALA A 1 545 ? -20.290 18.755 -4.751 1.00 114.18 543 ALA A O 1
ATOM 3923 N N . SER A 1 546 ? -21.370 18.245 -6.665 1.00 116.67 544 SER A N 1
ATOM 3924 C CA . SER A 1 546 ? -22.653 18.813 -6.251 1.00 119.32 544 SER A CA 1
ATOM 3925 C C . SER A 1 546 ? -23.382 17.916 -5.251 1.00 120.05 544 SER A C 1
ATOM 3926 O O . SER A 1 546 ? -24.346 18.340 -4.611 1.00 119.77 544 SER A O 1
ATOM 3929 N N . TYR A 1 547 ? -22.905 16.681 -5.119 1.00 123.69 545 TYR A N 1
ATOM 3930 C CA . TYR A 1 547 ? -23.520 15.694 -4.240 1.00 127.11 545 TYR A CA 1
ATOM 3931 C C . TYR A 1 547 ? -23.176 15.889 -2.760 1.00 123.72 545 TYR A C 1
ATOM 3932 O O . TYR A 1 547 ? -23.952 15.489 -1.888 1.00 126.18 545 TYR A O 1
ATOM 3941 N N . HIS A 1 548 ? -22.026 16.500 -2.473 1.00 118.12 546 HIS A N 1
ATOM 3942 C CA . HIS A 1 548 ? -21.629 16.745 -1.082 1.00 111.19 546 HIS A CA 1
ATOM 3943 C C . HIS A 1 548 ? -21.255 18.194 -0.779 1.00 106.44 546 HIS A C 1
ATOM 3944 O O . HIS A 1 548 ? -20.629 18.879 -1.597 1.00 101.10 546 HIS A O 1
ATOM 3951 N N . LYS A 1 549 ? -21.663 18.649 0.405 1.00 102.32 547 LYS A N 1
ATOM 3952 C CA . LYS A 1 549 ? -21.338 19.986 0.889 1.00 100.01 547 LYS A CA 1
ATOM 3953 C C . LYS A 1 549 ? -19.910 20.003 1.421 1.00 94.11 547 LYS A C 1
ATOM 3954 O O . LYS A 1 549 ? -19.640 19.546 2.534 1.00 90.21 547 LYS A O 1
ATOM 3960 N N . GLY A 1 550 ? -19.000 20.523 0.604 1.00 90.81 548 GLY A N 1
ATOM 3961 C CA . GLY A 1 550 ? -17.584 20.564 0.941 1.00 83.07 548 GLY A CA 1
ATOM 3962 C C . GLY A 1 550 ? -16.737 21.013 -0.230 1.00 79.37 548 GLY A C 1
ATOM 3963 O O . GLY A 1 550 ? -17.257 21.390 -1.284 1.00 78.32 548 GLY A O 1
ATOM 3964 N N . LEU A 1 551 ? -15.424 20.958 -0.043 1.00 76.93 549 LEU A N 1
ATOM 3965 C CA . LEU A 1 551 ? -14.485 21.481 -1.024 1.00 76.38 549 LEU A CA 1
ATOM 3966 C C . LEU A 1 551 ? -14.102 20.440 -2.075 1.00 76.58 549 LEU A C 1
ATOM 3967 O O . LEU A 1 551 ? -13.628 19.347 -1.747 1.00 74.91 549 LEU A O 1
ATOM 3972 N N . ASP A 1 552 ? -14.321 20.792 -3.339 1.00 78.20 550 ASP A N 1
ATOM 3973 C CA . ASP A 1 552 ? -13.978 19.929 -4.468 1.00 78.93 550 ASP A CA 1
ATOM 3974 C C . ASP A 1 552 ? -13.019 20.626 -5.414 1.00 78.69 550 ASP A C 1
ATOM 3975 O O . ASP A 1 552 ? -13.145 21.823 -5.666 1.00 81.01 550 ASP A O 1
ATOM 3980 N N . ILE A 1 553 ? -12.070 19.864 -5.942 1.00 77.99 551 ILE A N 1
ATOM 3981 C CA . ILE A 1 553 ? -11.062 20.400 -6.848 1.00 82.55 551 ILE A CA 1
ATOM 3982 C C . ILE A 1 553 ? -10.840 19.461 -8.041 1.00 82.67 551 ILE A C 1
ATOM 3983 O O . ILE A 1 553 ? -10.451 18.298 -7.885 1.00 83.68 551 ILE A O 1
ATOM 3988 N N . ILE A 1 554 ? -11.122 19.990 -9.228 1.00 77.41 552 ILE A N 1
ATOM 3989 C CA . ILE A 1 554 ? -11.070 19.243 -10.476 1.00 71.65 552 ILE A CA 1
ATOM 3990 C C . ILE A 1 554 ? -9.965 19.830 -11.349 1.00 74.38 552 ILE A C 1
ATOM 3991 O O . ILE A 1 554 ? -10.065 20.967 -11.811 1.00 77.99 552 ILE A O 1
ATOM 3996 N N . GLU A 1 555 ? -8.908 19.055 -11.561 1.00 71.90 553 GLU A N 1
ATOM 3997 C CA . GLU A 1 555 ? -7.785 19.499 -12.377 1.00 78.57 553 GLU A CA 1
ATOM 3998 C C . GLU A 1 555 ? -7.904 18.960 -13.800 1.00 82.16 553 GLU A C 1
ATOM 3999 O O . GLU A 1 555 ? -8.125 17.764 -14.003 1.00 86.66 553 GLU A O 1
ATOM 4005 N N . VAL A 1 556 ? -7.771 19.853 -14.779 1.00 80.40 554 VAL A N 1
ATOM 4006 C CA . VAL A 1 556 ? -7.764 19.463 -16.188 1.00 82.99 554 VAL A CA 1
ATOM 4007 C C . VAL A 1 556 ? -6.412 19.810 -16.819 1.00 87.30 554 VAL A C 1
ATOM 4008 O O . VAL A 1 556 ? -6.106 20.981 -17.058 1.00 92.35 554 VAL A O 1
ATOM 4012 N N . LYS A 1 557 ? -5.609 18.779 -17.072 1.00 88.43 555 LYS A N 1
ATOM 4013 C CA . LYS A 1 557 ? -4.257 18.946 -17.606 1.00 91.19 555 LYS A CA 1
ATOM 4014 C C . LYS A 1 557 ? -4.252 18.963 -19.132 1.00 89.36 555 LYS A C 1
ATOM 4015 O O . LYS A 1 557 ? -4.899 19.801 -19.758 1.00 87.43 555 LYS A O 1
ATOM 4021 N N . THR B 1 4 ? 9.161 65.998 -35.685 1.00 91.85 2 THR B N 1
ATOM 4022 C CA . THR B 1 4 ? 7.716 66.373 -35.620 1.00 92.99 2 THR B CA 1
ATOM 4023 C C . THR B 1 4 ? 7.520 67.883 -35.475 1.00 91.95 2 THR B C 1
ATOM 4024 O O . THR B 1 4 ? 8.439 68.604 -35.080 1.00 92.51 2 THR B O 1
ATOM 4028 N N . ASN B 1 5 ? 6.320 68.352 -35.806 1.00 92.32 3 ASN B N 1
ATOM 4029 C CA . ASN B 1 5 ? 5.950 69.748 -35.609 1.00 93.75 3 ASN B CA 1
ATOM 4030 C C . ASN B 1 5 ? 5.453 69.962 -34.178 1.00 95.53 3 ASN B C 1
ATOM 4031 O O . ASN B 1 5 ? 4.246 69.902 -33.917 1.00 93.54 3 ASN B O 1
ATOM 4036 N N . HIS B 1 6 ? 6.399 70.223 -33.271 1.00 94.92 4 HIS B N 1
ATOM 4037 C CA . HIS B 1 6 ? 6.136 70.413 -31.836 1.00 93.97 4 HIS B CA 1
ATOM 4038 C C . HIS B 1 6 ? 5.079 71.466 -31.523 1.00 89.33 4 HIS B C 1
ATOM 4039 O O . HIS B 1 6 ? 4.275 71.291 -30.610 1.00 88.66 4 HIS B O 1
ATOM 4046 N N . GLU B 1 7 ? 5.082 72.545 -32.299 1.00 87.20 5 GLU B N 1
ATOM 4047 C CA . GLU B 1 7 ? 4.191 73.678 -32.069 1.00 84.02 5 GLU B CA 1
ATOM 4048 C C . GLU B 1 7 ? 2.734 73.398 -32.447 1.00 81.58 5 GLU B C 1
ATOM 4049 O O . GLU B 1 7 ? 1.821 73.856 -31.760 1.00 78.27 5 GLU B O 1
ATOM 4055 N N . GLN B 1 8 ? 2.521 72.643 -33.524 1.00 78.64 6 GLN B N 1
ATOM 4056 C CA . GLN B 1 8 ? 1.172 72.220 -33.909 1.00 76.09 6 GLN B CA 1
ATOM 4057 C C . GLN B 1 8 ? 0.620 71.171 -32.953 1.00 74.80 6 GLN B C 1
ATOM 4058 O O . GLN B 1 8 ? -0.556 71.228 -32.577 1.00 71.71 6 GLN B O 1
ATOM 4064 N N . VAL B 1 9 ? 1.477 70.218 -32.580 1.00 72.03 7 VAL B N 1
ATOM 4065 C CA . VAL B 1 9 ? 1.143 69.167 -31.617 1.00 71.25 7 VAL B CA 1
ATOM 4066 C C . VAL B 1 9 ? 0.643 69.795 -30.312 1.00 72.08 7 VAL B C 1
ATOM 4067 O O . VAL B 1 9 ? -0.432 69.440 -29.817 1.00 72.49 7 VAL B O 1
ATOM 4071 N N . LEU B 1 10 ? 1.406 70.760 -29.801 1.00 69.26 8 LEU B N 1
ATOM 4072 C CA . LEU B 1 10 ? 1.069 71.468 -28.574 1.00 73.14 8 LEU B CA 1
ATOM 4073 C C . LEU B 1 10 ? -0.202 72.304 -28.724 1.00 73.93 8 LEU B C 1
ATOM 4074 O O . LEU B 1 10 ? -0.992 72.411 -27.780 1.00 77.12 8 LEU B O 1
ATOM 4079 N N . THR B 1 11 ? -0.397 72.876 -29.912 1.00 75.02 9 THR B N 1
ATOM 4080 C CA . THR B 1 11 ? -1.596 73.659 -30.210 1.00 74.46 9 THR B CA 1
ATOM 4081 C C . THR B 1 11 ? -2.856 72.791 -30.192 1.00 71.39 9 THR B C 1
ATOM 4082 O O . THR B 1 11 ? -3.831 73.141 -29.527 1.00 71.38 9 THR B O 1
ATOM 4086 N N . ASP B 1 12 ? -2.808 71.657 -30.892 1.00 66.72 10 ASP B N 1
ATOM 4087 C CA . ASP B 1 12 ? -3.942 70.737 -30.998 1.00 71.70 10 ASP B CA 1
ATOM 4088 C C . ASP B 1 12 ? -4.357 70.157 -29.650 1.00 72.25 10 ASP B C 1
ATOM 4089 O O . ASP B 1 12 ? -5.547 70.138 -29.318 1.00 74.37 10 ASP B O 1
ATOM 4094 N N . TYR B 1 13 ? -3.360 69.696 -28.893 1.00 71.23 11 TYR B N 1
ATOM 4095 C CA . TYR B 1 13 ? -3.542 69.046 -27.591 1.00 68.87 11 TYR B CA 1
ATOM 4096 C C . TYR B 1 13 ? -4.252 69.956 -26.593 1.00 66.73 11 TYR B C 1
ATOM 4097 O O . TYR B 1 13 ? -5.189 69.532 -25.915 1.00 69.78 11 TYR B O 1
ATOM 4106 N N . LEU B 1 14 ? -3.825 71.213 -26.534 1.00 63.22 12 LEU B N 1
ATOM 4107 C CA . LEU B 1 14 ? -4.412 72.159 -25.598 1.00 65.02 12 LEU B CA 1
ATOM 4108 C C . LEU B 1 14 ? -5.751 72.694 -26.082 1.00 69.14 12 LEU B C 1
ATOM 4109 O O . LEU B 1 14 ? -6.655 72.906 -25.271 1.00 71.32 12 LEU B O 1
ATOM 4114 N N . ALA B 1 15 ? -5.881 72.886 -27.397 1.00 71.87 13 ALA B N 1
ATOM 4115 C CA . ALA B 1 15 ? -7.137 73.341 -28.007 1.00 67.63 13 ALA B CA 1
ATOM 4116 C C . ALA B 1 15 ? -8.287 72.390 -27.709 1.00 62.49 13 ALA B C 1
ATOM 4117 O O . ALA B 1 15 ? -9.377 72.829 -27.354 1.00 65.61 13 ALA B O 1
ATOM 4119 N N . ALA B 1 16 ? -8.018 71.092 -27.839 1.00 61.42 14 ALA B N 1
ATOM 4120 C CA . ALA B 1 16 ? -8.983 70.038 -27.545 1.00 59.60 14 ALA B CA 1
ATOM 4121 C C . ALA B 1 16 ? -9.442 70.060 -26.084 1.00 62.86 14 ALA B C 1
ATOM 4122 O O . ALA B 1 16 ? -10.627 69.861 -25.799 1.00 61.80 14 ALA B O 1
ATOM 4124 N N . PHE B 1 17 ? -8.499 70.319 -25.176 1.00 66.66 15 PHE B N 1
ATOM 4125 C CA . PHE B 1 17 ? -8.783 70.417 -23.745 1.00 65.14 15 PHE B CA 1
ATOM 4126 C C . PHE B 1 17 ? -9.573 71.681 -23.395 1.00 66.72 15 PHE B C 1
ATOM 4127 O O . PHE B 1 17 ? -10.576 71.604 -22.676 1.00 67.89 15 PHE B O 1
ATOM 4135 N N . ILE B 1 18 ? -9.116 72.829 -23.901 1.00 63.64 16 ILE B N 1
ATOM 4136 C CA . ILE B 1 18 ? -9.720 74.134 -23.586 1.00 66.07 16 ILE B CA 1
ATOM 4137 C C . ILE B 1 18 ? -11.154 74.246 -24.116 1.00 68.67 16 ILE B C 1
ATOM 4138 O O . ILE B 1 18 ? -12.068 74.626 -23.369 1.00 71.79 16 ILE B O 1
ATOM 4143 N N . GLU B 1 19 ? -11.341 73.884 -25.387 1.00 68.04 17 GLU B N 1
ATOM 4144 C CA . GLU B 1 19 ? -12.658 73.897 -26.038 1.00 72.27 17 GLU B CA 1
ATOM 4145 C C . GLU B 1 19 ? -13.720 73.136 -25.235 1.00 71.97 17 GLU B C 1
ATOM 4146 O O . GLU B 1 19 ? -14.846 73.615 -25.075 1.00 70.67 17 GLU B O 1
ATOM 4152 N N . GLU B 1 20 ? -13.342 71.971 -24.712 1.00 73.49 18 GLU B N 1
ATOM 4153 C CA . GLU B 1 20 ? -14.260 71.138 -23.942 1.00 76.00 18 GLU B CA 1
ATOM 4154 C C . GLU B 1 20 ? -14.638 71.690 -22.572 1.00 75.15 18 GLU B C 1
ATOM 4155 O O . GLU B 1 20 ? -15.736 71.418 -22.092 1.00 72.62 18 GLU B O 1
ATOM 4161 N N . LEU B 1 21 ? -13.739 72.461 -21.956 1.00 76.22 19 LEU B N 1
ATOM 4162 C CA . LEU B 1 21 ? -14.028 73.128 -20.683 1.00 71.60 19 LEU B CA 1
ATOM 4163 C C . LEU B 1 21 ? -15.122 74.173 -20.860 1.00 72.87 19 LEU B C 1
ATOM 4164 O O . LEU B 1 21 ? -16.045 74.261 -20.046 1.00 71.67 19 LEU B O 1
ATOM 4169 N N . VAL B 1 22 ? -15.004 74.956 -21.932 1.00 73.53 20 VAL B N 1
ATOM 4170 C CA . VAL B 1 22 ? -15.986 75.985 -22.276 1.00 74.56 20 VAL B CA 1
ATOM 4171 C C . VAL B 1 22 ? -17.333 75.347 -22.618 1.00 73.70 20 VAL B C 1
ATOM 4172 O O . VAL B 1 22 ? -18.382 75.800 -22.149 1.00 72.19 20 VAL B O 1
ATOM 4176 N N . GLN B 1 23 ? -17.283 74.274 -23.405 1.00 72.68 21 GLN B N 1
ATOM 4177 C CA . GLN B 1 23 ? -18.474 73.535 -23.808 1.00 77.27 21 GLN B CA 1
ATOM 4178 C C . GLN B 1 23 ? -19.144 72.826 -22.626 1.00 74.67 21 GLN B C 1
ATOM 4179 O O . GLN B 1 23 ? -20.348 72.568 -22.661 1.00 75.10 21 GLN B O 1
ATOM 4185 N N . ALA B 1 24 ? -18.364 72.526 -21.586 1.00 74.82 22 ALA B N 1
ATOM 4186 C CA . ALA B 1 24 ? -18.892 71.942 -20.347 1.00 71.35 22 ALA B CA 1
ATOM 4187 C C . ALA B 1 24 ? -19.382 72.980 -19.331 1.00 69.66 22 ALA B C 1
ATOM 4188 O O . ALA B 1 24 ? -20.028 72.620 -18.347 1.00 73.44 22 ALA B O 1
ATOM 4190 N N . GLY B 1 25 ? -19.074 74.256 -19.561 1.00 67.30 23 GLY B N 1
ATOM 4191 C CA . GLY B 1 25 ? -19.669 75.337 -18.770 1.00 64.23 23 GLY B CA 1
ATOM 4192 C C . GLY B 1 25 ? -18.750 76.411 -18.214 1.00 70.54 23 GLY B C 1
ATOM 4193 O O . GLY B 1 25 ? -19.210 77.319 -17.518 1.00 72.47 23 GLY B O 1
ATOM 4194 N N . VAL B 1 26 ? -17.456 76.319 -18.510 1.00 70.46 24 VAL B N 1
ATOM 4195 C CA . VAL B 1 26 ? -16.491 77.298 -18.011 1.00 68.43 24 VAL B CA 1
ATOM 4196 C C . VAL B 1 26 ? -16.569 78.582 -18.838 1.00 71.70 24 VAL B C 1
ATOM 4197 O O . VAL B 1 26 ? -16.375 78.562 -20.055 1.00 74.79 24 VAL B O 1
ATOM 4201 N N . LYS B 1 27 ? -16.871 79.691 -18.168 1.00 76.12 25 LYS B N 1
ATOM 4202 C CA . LYS B 1 27 ? -16.939 80.999 -18.821 1.00 76.33 25 LYS B CA 1
ATOM 4203 C C . LYS B 1 27 ? -15.735 81.872 -18.474 1.00 77.75 25 LYS B C 1
ATOM 4204 O O . LYS B 1 27 ? -15.323 82.706 -19.285 1.00 79.61 25 LYS B O 1
ATOM 4210 N N . GLU B 1 28 ? -15.177 81.681 -17.276 1.00 75.92 26 GLU B N 1
ATOM 4211 C CA . GLU B 1 28 ? -14.043 82.491 -16.816 1.00 72.03 26 GLU B CA 1
ATOM 4212 C C . GLU B 1 28 ? -12.795 81.690 -16.464 1.00 71.44 26 GLU B C 1
ATOM 4213 O O . GLU B 1 28 ? -12.880 80.585 -15.932 1.00 70.23 26 GLU B O 1
ATOM 4219 N N . ALA B 1 29 ? -11.639 82.281 -16.755 1.00 73.34 27 ALA B N 1
ATOM 4220 C CA . ALA B 1 29 ? -10.346 81.729 -16.369 1.00 72.26 27 ALA B CA 1
ATOM 4221 C C . ALA B 1 29 ? -9.497 82.814 -15.714 1.00 72.90 27 ALA B C 1
ATOM 4222 O O . ALA B 1 29 ? -9.365 83.917 -16.250 1.00 77.39 27 ALA B O 1
ATOM 4224 N N . ILE B 1 30 ? -8.928 82.495 -14.554 1.00 68.62 28 ILE B N 1
ATOM 4225 C CA . ILE B 1 30 ? -8.102 83.441 -13.806 1.00 61.51 28 ILE B CA 1
ATOM 4226 C C . ILE B 1 30 ? -6.636 83.042 -13.950 1.00 62.77 28 ILE B C 1
ATOM 4227 O O . ILE B 1 30 ? -6.207 82.008 -13.427 1.00 66.28 28 ILE B O 1
ATOM 4232 N N . ILE B 1 31 ? -5.878 83.874 -14.657 1.00 56.84 29 ILE B N 1
ATOM 4233 C CA . ILE B 1 31 ? -4.504 83.553 -15.040 1.00 57.07 29 ILE B CA 1
ATOM 4234 C C . ILE B 1 31 ? -3.458 84.299 -14.207 1.00 58.72 29 ILE B C 1
ATOM 4235 O O . ILE B 1 31 ? -3.610 85.486 -13.904 1.00 58.80 29 ILE B O 1
ATOM 4240 N N . SER B 1 32 ? -2.406 83.579 -13.835 1.00 57.70 30 SER B N 1
ATOM 4241 C CA . SER B 1 32 ? -1.186 84.178 -13.330 1.00 64.90 30 SER B CA 1
ATOM 4242 C C . SER B 1 32 ? -0.058 83.895 -14.330 1.00 70.12 30 SER B C 1
ATOM 4243 O O . SER B 1 32 ? 0.106 82.755 -14.771 1.00 70.32 30 SER B O 1
ATOM 4246 N N . PRO B 1 33 ? 0.712 84.933 -14.705 1.00 77.48 31 PRO B N 1
ATOM 4247 C CA . PRO B 1 33 ? 1.720 84.788 -15.762 1.00 80.77 31 PRO B CA 1
ATOM 4248 C C . PRO B 1 33 ? 2.983 84.040 -15.336 1.00 77.73 31 PRO B C 1
ATOM 4249 O O . PRO B 1 33 ? 3.192 83.782 -14.149 1.00 78.78 31 PRO B O 1
ATOM 4253 N N . GLY B 1 34 ? 3.813 83.714 -16.322 1.00 75.57 32 GLY B N 1
ATOM 4254 C CA . GLY B 1 34 ? 5.041 82.951 -16.120 1.00 78.22 32 GLY B CA 1
ATOM 4255 C C . GLY B 1 34 ? 5.393 82.231 -17.406 1.00 80.40 32 GLY B C 1
ATOM 4256 O O . GLY B 1 34 ? 4.554 82.122 -18.302 1.00 80.84 32 GLY B O 1
ATOM 4257 N N . SER B 1 35 ? 6.626 81.736 -17.493 1.00 82.55 33 SER B N 1
ATOM 4258 C CA . SER B 1 35 ? 7.145 81.124 -18.722 1.00 87.49 33 SER B CA 1
ATOM 4259 C C . SER B 1 35 ? 6.398 79.866 -19.171 1.00 88.78 33 SER B C 1
ATOM 4260 O O . SER B 1 35 ? 6.153 79.684 -20.367 1.00 87.82 33 SER B O 1
ATOM 4263 N N . ARG B 1 36 ? 6.030 79.015 -18.216 1.00 89.48 34 ARG B N 1
ATOM 4264 C CA . ARG B 1 36 ? 5.432 77.719 -18.536 1.00 91.79 34 ARG B CA 1
ATOM 4265 C C . ARG B 1 36 ? 3.917 77.796 -18.729 1.00 88.88 34 ARG B C 1
ATOM 4266 O O . ARG B 1 36 ? 3.335 76.951 -19.409 1.00 88.17 34 ARG B O 1
ATOM 4274 N N . SER B 1 37 ? 3.285 78.804 -18.133 1.00 87.61 35 SER B N 1
ATOM 4275 C CA . SER B 1 37 ? 1.840 78.986 -18.264 1.00 89.33 35 SER B CA 1
ATOM 4276 C C . SER B 1 37 ? 1.468 79.705 -19.560 1.00 94.36 35 SER B C 1
ATOM 4277 O O . SER B 1 37 ? 0.297 79.715 -19.946 1.00 95.43 35 SER B O 1
ATOM 4280 N N . THR B 1 38 ? 2.475 80.287 -20.218 1.00 96.51 36 THR B N 1
ATOM 4281 C CA . THR B 1 38 ? 2.311 81.062 -21.460 1.00 95.84 36 THR B CA 1
ATOM 4282 C C . THR B 1 38 ? 1.535 80.368 -22.603 1.00 95.67 36 THR B C 1
ATOM 4283 O O . THR B 1 38 ? 0.617 80.984 -23.148 1.00 97.05 36 THR B O 1
ATOM 4287 N N . PRO B 1 39 ? 1.881 79.099 -22.960 1.00 92.28 37 PRO B N 1
ATOM 4288 C CA . PRO B 1 39 ? 1.118 78.450 -24.041 1.00 89.41 37 PRO B CA 1
ATOM 4289 C C . PRO B 1 39 ? -0.368 78.249 -23.734 1.00 87.24 37 PRO B C 1
ATOM 4290 O O . PRO B 1 39 ? -1.211 78.418 -24.621 1.00 89.15 37 PRO B O 1
ATOM 4294 N N . LEU B 1 40 ? -0.673 77.897 -22.489 1.00 85.37 38 LEU B N 1
ATOM 4295 C CA . LEU B 1 40 ? -2.049 77.761 -22.042 1.00 81.59 38 LEU B CA 1
ATOM 4296 C C . LEU B 1 40 ? -2.736 79.118 -21.939 1.00 79.50 38 LEU B C 1
ATOM 4297 O O . LEU B 1 40 ? -3.903 79.245 -22.300 1.00 80.23 38 LEU B O 1
ATOM 4302 N N . ALA B 1 41 ? -2.001 80.128 -21.474 1.00 77.97 39 ALA B N 1
ATOM 4303 C CA . ALA B 1 41 ? -2.554 81.471 -21.280 1.00 79.98 39 ALA B CA 1
ATOM 4304 C C . ALA B 1 41 ? -2.892 82.155 -22.596 1.00 78.61 39 ALA B C 1
ATOM 4305 O O . ALA B 1 41 ? -3.947 82.781 -22.718 1.00 76.51 39 ALA B O 1
ATOM 4307 N N . LEU B 1 42 ? -1.995 82.024 -23.571 1.00 82.04 40 LEU B N 1
ATOM 4308 C CA . LEU B 1 42 ? -2.185 82.614 -24.891 1.00 84.94 40 LEU B CA 1
ATOM 4309 C C . LEU B 1 42 ? -3.385 82.000 -25.595 1.00 86.68 40 LEU B C 1
ATOM 4310 O O . LEU B 1 42 ? -4.201 82.713 -26.185 1.00 84.36 40 LEU B O 1
ATOM 4315 N N . MET B 1 43 ? -3.497 80.678 -25.505 1.00 88.54 41 MET B N 1
ATOM 4316 C CA . MET B 1 43 ? -4.523 79.960 -26.239 1.00 90.19 41 MET B CA 1
ATOM 4317 C C . MET B 1 43 ? -5.891 80.038 -25.571 1.00 91.05 41 MET B C 1
ATOM 4318 O O . MET B 1 43 ? -6.913 79.879 -26.235 1.00 96.87 41 MET B O 1
ATOM 4323 N N . MET B 1 44 ? -5.916 80.287 -24.264 1.00 89.66 42 MET B N 1
ATOM 4324 C CA . MET B 1 44 ? -7.177 80.553 -23.580 1.00 85.84 42 MET B CA 1
ATOM 4325 C C . MET B 1 44 ? -7.681 81.957 -23.901 1.00 85.40 42 MET B C 1
ATOM 4326 O O . MET B 1 44 ? -8.889 82.196 -23.914 1.00 88.01 42 MET B O 1
ATOM 4331 N N . ALA B 1 45 ? -6.747 82.876 -24.150 1.00 87.91 43 ALA B N 1
ATOM 4332 C CA . ALA B 1 45 ? -7.068 84.252 -24.541 1.00 88.79 43 ALA B CA 1
ATOM 4333 C C . ALA B 1 45 ? -7.693 84.308 -25.927 1.00 91.13 43 ALA B C 1
ATOM 4334 O O . ALA B 1 45 ? -8.634 85.071 -26.158 1.00 92.68 43 ALA B O 1
ATOM 4336 N N . GLU B 1 46 ? -7.180 83.472 -26.831 1.00 90.19 44 GLU B N 1
ATOM 4337 C CA . GLU B 1 46 ? -7.666 83.389 -28.208 1.00 89.71 44 GLU B CA 1
ATOM 4338 C C . GLU B 1 46 ? -9.072 82.807 -28.342 1.00 87.96 44 GLU B C 1
ATOM 4339 O O . GLU B 1 46 ? -9.711 82.967 -29.384 1.00 89.17 44 GLU B O 1
ATOM 4345 N N . HIS B 1 47 ? -9.543 82.128 -27.298 1.00 86.83 45 HIS B N 1
ATOM 4346 C CA . HIS B 1 47 ? -10.889 81.570 -27.292 1.00 85.77 45 HIS B CA 1
ATOM 4347 C C . HIS B 1 47 ? -11.930 82.685 -27.200 1.00 88.82 45 HIS B C 1
ATOM 4348 O O . HIS B 1 47 ? -11.873 83.510 -26.284 1.00 89.90 45 HIS B O 1
ATOM 4355 N N . PRO B 1 48 ? -12.870 82.716 -28.168 1.00 90.87 46 PRO B N 1
ATOM 4356 C CA . PRO B 1 48 ? -13.866 83.779 -28.329 1.00 90.33 46 PRO B CA 1
ATOM 4357 C C . PRO B 1 48 ? -14.807 83.975 -27.138 1.00 88.55 46 PRO B C 1
ATOM 4358 O O . PRO B 1 48 ? -15.067 85.117 -26.755 1.00 92.11 46 PRO B O 1
ATOM 4362 N N . ILE B 1 49 ? -15.301 82.883 -26.557 1.00 83.43 47 ILE B N 1
ATOM 4363 C CA . ILE B 1 49 ? -16.265 82.966 -25.451 1.00 83.82 47 ILE B CA 1
ATOM 4364 C C . ILE B 1 49 ? -15.586 83.263 -24.101 1.00 82.95 47 ILE B C 1
ATOM 4365 O O . ILE B 1 49 ? -16.064 84.104 -23.332 1.00 84.84 47 ILE B O 1
ATOM 4370 N N . LEU B 1 50 ? -14.461 82.592 -23.849 1.00 79.91 48 LEU B N 1
ATOM 4371 C CA . LEU B 1 50 ? -13.785 82.588 -22.544 1.00 78.62 48 LEU B CA 1
ATOM 4372 C C . LEU B 1 50 ? -13.263 83.954 -22.085 1.00 77.87 48 LEU B C 1
ATOM 4373 O O . LEU B 1 50 ? -12.387 84.541 -22.727 1.00 79.35 48 LEU B O 1
ATOM 4378 N N . LYS B 1 51 ? -13.823 84.447 -20.979 1.00 74.60 49 LYS B N 1
ATOM 4379 C CA . LYS B 1 51 ? -13.405 85.713 -20.373 1.00 76.05 49 LYS B CA 1
ATOM 4380 C C . LYS B 1 51 ? -12.199 85.476 -19.462 1.00 78.16 49 LYS B C 1
ATOM 4381 O O . LYS B 1 51 ? -12.140 84.479 -18.741 1.00 77.85 49 LYS B O 1
ATOM 4387 N N . ILE B 1 52 ? -11.240 86.397 -19.497 1.00 78.59 50 ILE B N 1
ATOM 4388 C CA . ILE B 1 52 ? -9.980 86.215 -18.780 1.00 77.05 50 ILE B CA 1
ATOM 4389 C C . ILE B 1 52 ? -9.605 87.378 -17.869 1.00 77.75 50 ILE B C 1
ATOM 4390 O O . ILE B 1 52 ? -9.623 88.544 -18.280 1.00 80.11 50 ILE B O 1
ATOM 4395 N N . TYR B 1 53 ? -9.295 87.038 -16.619 1.00 76.01 51 TYR B N 1
ATOM 4396 C CA . TYR B 1 53 ? -8.780 87.988 -15.642 1.00 72.29 51 TYR B CA 1
ATOM 4397 C C . TYR B 1 53 ? -7.338 87.613 -15.317 1.00 71.26 51 TYR B C 1
ATOM 4398 O O . TYR B 1 53 ? -7.016 86.431 -15.169 1.00 71.91 51 TYR B O 1
ATOM 4407 N N . VAL B 1 54 ? -6.472 88.619 -15.223 1.00 70.80 52 VAL B N 1
ATOM 4408 C CA . VAL B 1 54 ? -5.062 88.406 -14.907 1.00 67.11 52 VAL B CA 1
ATOM 4409 C C . VAL B 1 54 ? -4.760 88.900 -13.492 1.00 70.32 52 VAL B C 1
ATOM 4410 O O . VAL B 1 54 ? -4.920 90.084 -13.189 1.00 70.06 52 VAL B O 1
ATOM 4414 N N . ASP B 1 55 ? -4.331 87.974 -12.638 1.00 69.65 53 ASP B N 1
ATOM 4415 C CA . ASP B 1 55 ? -3.953 88.272 -11.262 1.00 69.81 53 ASP B CA 1
ATOM 4416 C C . ASP B 1 55 ? -2.536 87.750 -11.038 1.00 72.88 53 ASP B C 1
ATOM 4417 O O . ASP B 1 55 ? -2.302 86.540 -11.045 1.00 77.56 53 ASP B O 1
ATOM 4422 N N . VAL B 1 56 ? -1.597 88.671 -10.846 1.00 74.03 54 VAL B N 1
ATOM 4423 C CA . VAL B 1 56 ? -0.177 88.333 -10.681 1.00 76.08 54 VAL B CA 1
ATOM 4424 C C . VAL B 1 56 ? 0.149 87.654 -9.344 1.00 74.56 54 VAL B C 1
ATOM 4425 O O . VAL B 1 56 ? 1.127 86.911 -9.244 1.00 75.81 54 VAL B O 1
ATOM 4429 N N . ASP B 1 57 ? -0.670 87.918 -8.329 1.00 71.96 55 ASP B N 1
ATOM 4430 C CA . ASP B 1 57 ? -0.574 87.229 -7.046 1.00 69.54 55 ASP B CA 1
ATOM 4431 C C . ASP B 1 57 ? -1.427 85.961 -7.129 1.00 65.62 55 ASP B C 1
ATOM 4432 O O . ASP B 1 57 ? -2.654 86.036 -7.202 1.00 64.52 55 ASP B O 1
ATOM 4437 N N . GLU B 1 58 ? -0.764 84.806 -7.104 1.00 63.55 56 GLU B N 1
ATOM 4438 C CA . GLU B 1 58 ? -1.428 83.506 -7.219 1.00 59.79 56 GLU B CA 1
ATOM 4439 C C . GLU B 1 58 ? -2.344 83.175 -6.039 1.00 60.14 56 GLU B C 1
ATOM 4440 O O . GLU B 1 58 ? -3.340 82.469 -6.211 1.00 64.48 56 GLU B O 1
ATOM 4446 N N . ARG B 1 59 ? -2.012 83.676 -4.849 1.00 62.82 57 ARG B N 1
ATOM 4447 C CA . ARG B 1 59 ? -2.880 83.499 -3.682 1.00 61.30 57 ARG B CA 1
ATOM 4448 C C . ARG B 1 59 ? -4.172 84.278 -3.856 1.00 62.85 57 ARG B C 1
ATOM 4449 O O . ARG B 1 59 ? -5.261 83.734 -3.652 1.00 65.12 57 ARG B O 1
ATOM 4457 N N . SER B 1 60 ? -4.035 85.546 -4.243 1.00 60.59 58 SER B N 1
ATOM 4458 C CA . SER B 1 60 ? -5.169 86.402 -4.568 1.00 57.67 58 SER B CA 1
ATOM 4459 C C . SER B 1 60 ? -5.981 85.808 -5.722 1.00 58.25 58 SER B C 1
ATOM 4460 O O . SER B 1 60 ? -7.209 85.786 -5.663 1.00 59.19 58 SER B O 1
ATOM 4463 N N . ALA B 1 61 ? -5.281 85.309 -6.745 1.00 56.99 59 ALA B N 1
ATOM 4464 C CA . ALA B 1 61 ? -5.895 84.664 -7.914 1.00 59.59 59 ALA B CA 1
ATOM 4465 C C . ALA B 1 61 ? -6.844 83.541 -7.522 1.00 60.11 59 ALA B C 1
ATOM 4466 O O . ALA B 1 61 ? -7.983 83.491 -7.995 1.00 66.85 59 ALA B O 1
ATOM 4468 N N . GLY B 1 62 ? -6.368 82.659 -6.647 1.00 58.48 60 GLY B N 1
ATOM 4469 C CA . GLY B 1 62 ? -7.164 81.548 -6.146 1.00 60.84 60 GLY B CA 1
ATOM 4470 C C . GLY B 1 62 ? -8.430 81.985 -5.435 1.00 62.53 60 GLY B C 1
ATOM 4471 O O . GLY B 1 62 ? -9.499 81.416 -5.651 1.00 64.04 60 GLY B O 1
ATOM 4472 N N . PHE B 1 63 ? -8.304 83.000 -4.584 1.00 63.75 61 PHE B N 1
ATOM 4473 C CA . PHE B 1 63 ? -9.439 83.518 -3.834 1.00 64.21 61 PHE B CA 1
ATOM 4474 C C . PHE B 1 63 ? -10.412 84.320 -4.700 1.00 66.40 61 PHE B C 1
ATOM 4475 O O . PHE B 1 63 ? -11.611 84.363 -4.413 1.00 61.96 61 PHE B O 1
ATOM 4483 N N . PHE B 1 64 ? -9.889 84.944 -5.754 1.00 66.10 62 PHE B N 1
ATOM 4484 C CA . PHE B 1 64 ? -10.711 85.652 -6.730 1.00 67.72 62 PHE B CA 1
ATOM 4485 C C . PHE B 1 64 ? -11.581 84.662 -7.505 1.00 67.26 62 PHE B C 1
ATOM 4486 O O . PHE B 1 64 ? -12.776 84.894 -7.691 1.00 68.17 62 PHE B O 1
ATOM 4494 N N . ALA B 1 65 ? -10.971 83.558 -7.936 1.00 62.16 63 ALA B N 1
ATOM 4495 C CA . ALA B 1 65 ? -11.692 82.456 -8.570 1.00 63.07 63 ALA B CA 1
ATOM 4496 C C . ALA B 1 65 ? -12.694 81.816 -7.613 1.00 64.46 63 ALA B C 1
ATOM 4497 O O . ALA B 1 65 ? -13.782 81.411 -8.030 1.00 64.67 63 ALA B O 1
ATOM 4499 N N . LEU B 1 66 ? -12.311 81.729 -6.340 1.00 60.42 64 LEU B N 1
ATOM 4500 C CA . LEU B 1 66 ? -13.156 81.165 -5.301 1.00 61.22 64 LEU B CA 1
ATOM 4501 C C . LEU B 1 66 ? -14.456 81.952 -5.161 1.00 63.22 64 LEU B C 1
ATOM 4502 O O . LEU B 1 66 ? -15.533 81.368 -5.210 1.00 63.76 64 LEU B O 1
ATOM 4507 N N . GLY B 1 67 ? -14.347 83.272 -5.012 1.00 66.62 65 GLY B N 1
ATOM 4508 C CA . GLY B 1 67 ? -15.512 84.144 -4.850 1.00 64.22 65 GLY B CA 1
ATOM 4509 C C . GLY B 1 67 ? -16.401 84.216 -6.083 1.00 66.48 65 GLY B C 1
ATOM 4510 O O . GLY B 1 67 ? -17.629 84.298 -5.968 1.00 63.81 65 GLY B O 1
ATOM 4511 N N . LEU B 1 68 ? -15.776 84.181 -7.259 1.00 62.03 66 LEU B N 1
ATOM 4512 C CA . LEU B 1 68 ? -16.502 84.175 -8.529 1.00 65.65 66 LEU B CA 1
ATOM 4513 C C . LEU B 1 68 ? -17.314 82.893 -8.730 1.00 67.90 66 LEU B C 1
ATOM 4514 O O . LEU B 1 68 ? -18.485 82.956 -9.107 1.00 70.75 66 LEU B O 1
ATOM 4519 N N . ALA B 1 69 ? -16.692 81.745 -8.461 1.00 66.42 67 ALA B N 1
ATOM 4520 C CA . ALA B 1 69 ? -17.360 80.448 -8.570 1.00 68.00 67 ALA B CA 1
ATOM 4521 C C . ALA B 1 69 ? -18.418 80.242 -7.490 1.00 69.74 67 ALA B C 1
ATOM 4522 O O . ALA B 1 69 ? -19.420 79.555 -7.722 1.00 74.87 67 ALA B O 1
ATOM 4524 N N . LYS B 1 70 ? -18.181 80.832 -6.317 1.00 68.28 68 LYS B N 1
ATOM 4525 C CA . LYS B 1 70 ? -19.105 80.763 -5.185 1.00 70.08 68 LYS B CA 1
ATOM 4526 C C . LYS B 1 70 ? -20.406 81.496 -5.503 1.00 69.62 68 LYS B C 1
ATOM 4527 O O . LYS B 1 70 ? -21.495 80.986 -5.234 1.00 67.90 68 LYS B O 1
ATOM 4533 N N . ALA B 1 71 ? -20.276 82.686 -6.086 1.00 69.78 69 ALA B N 1
ATOM 4534 C CA . ALA B 1 71 ? -21.421 83.550 -6.359 1.00 71.73 69 ALA B CA 1
ATOM 4535 C C . ALA B 1 71 ? -22.230 83.107 -7.581 1.00 68.22 69 ALA B C 1
ATOM 4536 O O . ALA B 1 71 ? -23.453 83.221 -7.587 1.00 67.22 69 ALA B O 1
ATOM 4538 N N . SER B 1 72 ? -21.547 82.592 -8.599 1.00 69.63 70 SER B N 1
ATOM 4539 C CA . SER B 1 72 ? -22.183 82.279 -9.880 1.00 70.55 70 SER B CA 1
ATOM 4540 C C . SER B 1 72 ? -22.653 80.837 -10.043 1.00 69.48 70 SER B C 1
ATOM 4541 O O . SER B 1 72 ? -23.411 80.548 -10.972 1.00 75.65 70 SER B O 1
ATOM 4544 N N . LYS B 1 73 ? -22.197 79.950 -9.153 1.00 69.88 71 LYS B N 1
ATOM 4545 C CA . LYS B 1 73 ? -22.419 78.490 -9.239 1.00 67.64 71 LYS B CA 1
ATOM 4546 C C . LYS B 1 73 ? -21.792 77.881 -10.499 1.00 68.83 71 LYS B C 1
ATOM 4547 O O . LYS B 1 73 ? -22.223 76.833 -10.983 1.00 71.69 71 LYS B O 1
ATOM 4553 N N . ARG B 1 74 ? -20.758 78.542 -11.006 1.00 68.37 72 ARG B N 1
ATOM 4554 C CA . ARG B 1 74 ? -20.167 78.221 -12.292 1.00 69.65 72 ARG B CA 1
ATOM 4555 C C . ARG B 1 74 ? -18.763 77.659 -12.072 1.00 72.10 72 ARG B C 1
ATOM 4556 O O . ARG B 1 74 ? -18.107 78.014 -11.094 1.00 74.37 72 ARG B O 1
ATOM 4564 N N . PRO B 1 75 ? -18.300 76.767 -12.968 1.00 71.28 73 PRO B N 1
ATOM 4565 C CA . PRO B 1 75 ? -16.910 76.321 -12.873 1.00 68.16 73 PRO B CA 1
ATOM 4566 C C . PRO B 1 75 ? -15.931 77.387 -13.368 1.00 69.14 73 PRO B C 1
ATOM 4567 O O . PRO B 1 75 ? -16.089 77.913 -14.473 1.00 73.94 73 PRO B O 1
ATOM 4571 N N . VAL B 1 76 ? -14.936 77.708 -12.544 1.00 64.88 74 VAL B N 1
ATOM 4572 C CA . VAL B 1 76 ? -13.942 78.723 -12.895 1.00 61.71 74 VAL B CA 1
ATOM 4573 C C . VAL B 1 76 ? -12.537 78.123 -12.916 1.00 59.05 74 VAL B C 1
ATOM 4574 O O . VAL B 1 76 ? -12.117 77.477 -11.957 1.00 63.87 74 VAL B O 1
ATOM 4578 N N . VAL B 1 77 ? -11.827 78.345 -14.020 1.00 55.24 75 VAL B N 1
ATOM 4579 C CA . VAL B 1 77 ? -10.459 77.870 -14.206 1.00 54.88 75 VAL B CA 1
ATOM 4580 C C . VAL B 1 77 ? -9.437 78.751 -13.483 1.00 61.85 75 VAL B C 1
ATOM 4581 O O . VAL B 1 77 ? -9.547 79.979 -13.495 1.00 69.06 75 VAL B O 1
ATOM 4585 N N . LEU B 1 78 ? -8.468 78.111 -12.828 1.00 61.26 76 LEU B N 1
ATOM 4586 C CA . LEU B 1 78 ? -7.239 78.773 -12.404 1.00 57.78 76 LEU B CA 1
ATOM 4587 C C . LEU B 1 78 ? -6.081 78.286 -13.260 1.00 56.65 76 LEU B C 1
ATOM 4588 O O . LEU B 1 78 ? -6.003 77.101 -13.587 1.00 61.21 76 LEU B O 1
ATOM 4593 N N . LEU B 1 79 ? -5.188 79.198 -13.626 1.00 52.38 77 LEU B N 1
ATOM 4594 C CA . LEU B 1 79 ? -3.983 78.828 -14.364 1.00 56.27 77 LEU B CA 1
ATOM 4595 C C . LEU B 1 79 ? -2.757 79.551 -13.818 1.00 56.77 77 LEU B C 1
ATOM 4596 O O . LEU B 1 79 ? -2.803 80.758 -13.584 1.00 55.16 77 LEU B O 1
ATOM 4601 N N . CYS B 1 80 ? -1.677 78.802 -13.598 1.00 55.25 78 CYS B N 1
ATOM 4602 C CA . CYS B 1 80 ? -0.410 79.372 -13.147 1.00 56.09 78 CYS B CA 1
ATOM 4603 C C . CYS B 1 80 ? 0.774 78.589 -13.695 1.00 55.92 78 CYS B C 1
ATOM 4604 O O . CYS B 1 80 ? 0.624 77.476 -14.214 1.00 47.72 78 CYS B O 1
ATOM 4607 N N . THR B 1 81 ? 1.955 79.179 -13.554 1.00 59.55 79 THR B N 1
ATOM 4608 C CA . THR B 1 81 ? 3.192 78.571 -14.020 1.00 60.19 79 THR B CA 1
ATOM 4609 C C . THR B 1 81 ? 3.748 77.572 -12.990 1.00 63.90 79 THR B C 1
ATOM 4610 O O . THR B 1 81 ? 3.175 77.390 -11.909 1.00 62.50 79 THR B O 1
ATOM 4614 N N . SER B 1 82 ? 4.853 76.924 -13.346 1.00 63.94 80 SER B N 1
ATOM 4615 C CA . SER B 1 82 ? 5.478 75.907 -12.511 1.00 67.37 80 SER B CA 1
ATOM 4616 C C . SER B 1 82 ? 6.206 76.494 -11.298 1.00 68.83 80 SER B C 1
ATOM 4617 O O . SER B 1 82 ? 6.541 77.679 -11.276 1.00 74.75 80 SER B O 1
ATOM 4620 N N . GLY B 1 83 ? 6.442 75.652 -10.293 1.00 66.40 81 GLY B N 1
ATOM 4621 C CA . GLY B 1 83 ? 7.139 76.061 -9.076 1.00 61.01 81 GLY B CA 1
ATOM 4622 C C . GLY B 1 83 ? 6.184 76.523 -7.995 1.00 58.88 81 GLY B C 1
ATOM 4623 O O . GLY B 1 83 ? 5.006 76.152 -8.001 1.00 61.60 81 GLY B O 1
ATOM 4624 N N . THR B 1 84 ? 6.690 77.363 -7.090 1.00 58.66 82 THR B N 1
ATOM 4625 C CA . THR B 1 84 ? 5.950 77.834 -5.905 1.00 59.33 82 THR B CA 1
ATOM 4626 C C . THR B 1 84 ? 4.649 78.590 -6.192 1.00 61.00 82 THR B C 1
ATOM 4627 O O . THR B 1 84 ? 3.822 78.751 -5.293 1.00 59.95 82 THR B O 1
ATOM 4631 N N . ALA B 1 85 ? 4.480 79.048 -7.435 1.00 60.98 83 ALA B N 1
ATOM 4632 C CA . ALA B 1 85 ? 3.241 79.687 -7.888 1.00 60.65 83 ALA B CA 1
ATOM 4633 C C . ALA B 1 85 ? 2.028 78.801 -7.614 1.00 60.72 83 ALA B C 1
ATOM 4634 O O . ALA B 1 85 ? 0.997 79.276 -7.136 1.00 61.87 83 ALA B O 1
ATOM 4636 N N . ALA B 1 86 ? 2.182 77.510 -7.900 1.00 57.92 84 ALA B N 1
ATOM 4637 C CA . ALA B 1 86 ? 1.142 76.517 -7.675 1.00 55.07 84 ALA B CA 1
ATOM 4638 C C . ALA B 1 86 ? 0.852 76.299 -6.192 1.00 57.46 84 ALA B C 1
ATOM 4639 O O . ALA B 1 86 ? -0.288 76.030 -5.816 1.00 59.87 84 ALA B O 1
ATOM 4641 N N . ALA B 1 87 ? 1.884 76.432 -5.359 1.00 60.22 85 ALA B N 1
ATOM 4642 C CA . ALA B 1 87 ? 1.738 76.303 -3.908 1.00 59.86 85 ALA B CA 1
ATOM 4643 C C . ALA B 1 87 ? 0.897 77.423 -3.291 1.00 61.13 85 ALA B C 1
ATOM 4644 O O . ALA B 1 87 ? 0.240 77.209 -2.275 1.00 64.09 85 ALA B O 1
ATOM 4646 N N . ASN B 1 88 ? 0.908 78.599 -3.920 1.00 61.20 86 ASN B N 1
ATOM 4647 C CA . ASN B 1 88 ? 0.101 79.745 -3.489 1.00 61.21 86 ASN B CA 1
ATOM 4648 C C . ASN B 1 88 ? -1.416 79.552 -3.612 1.00 64.13 86 ASN B C 1
ATOM 4649 O O . ASN B 1 88 ? -2.187 80.256 -2.956 1.00 63.48 86 ASN B O 1
ATOM 4654 N N . TYR B 1 89 ? -1.832 78.603 -4.450 1.00 62.63 87 TYR B N 1
ATOM 4655 C CA . TYR B 1 89 ? -3.243 78.256 -4.624 1.00 59.59 87 TYR B CA 1
ATOM 4656 C C . TYR B 1 89 ? -3.833 77.529 -3.421 1.00 63.08 87 TYR B C 1
ATOM 4657 O O . TYR B 1 89 ? -5.055 77.534 -3.230 1.00 62.92 87 TYR B O 1
ATOM 4666 N N . PHE B 1 90 ? -2.962 76.893 -2.634 1.00 59.99 88 PHE B N 1
ATOM 4667 C CA . PHE B 1 90 ? -3.361 76.000 -1.537 1.00 59.49 88 PHE B CA 1
ATOM 4668 C C . PHE B 1 90 ? -4.427 76.518 -0.549 1.00 57.38 88 PHE B C 1
ATOM 4669 O O . PHE B 1 90 ? -5.355 75.771 -0.239 1.00 62.92 88 PHE B O 1
ATOM 4677 N N . PRO B 1 91 ? -4.320 77.784 -0.068 1.00 54.63 89 PRO B N 1
ATOM 4678 C CA . PRO B 1 91 ? -5.385 78.229 0.838 1.00 58.15 89 PRO B CA 1
ATOM 4679 C C . PRO B 1 91 ? -6.770 78.299 0.193 1.00 62.89 89 PRO B C 1
ATOM 4680 O O . PRO B 1 91 ? -7.762 77.938 0.835 1.00 64.88 89 PRO B O 1
ATOM 4684 N N . ALA B 1 92 ? -6.828 78.738 -1.063 1.00 62.53 90 ALA B N 1
ATOM 4685 C CA . ALA B 1 92 ? -8.093 78.840 -1.788 1.00 62.81 90 ALA B CA 1
ATOM 4686 C C . ALA B 1 92 ? -8.661 77.469 -2.154 1.00 60.24 90 ALA B C 1
ATOM 4687 O O . ALA B 1 92 ? -9.872 77.251 -2.075 1.00 60.84 90 ALA B O 1
ATOM 4689 N N . VAL B 1 93 ? -7.776 76.555 -2.548 1.00 52.99 91 VAL B N 1
ATOM 4690 C CA . VAL B 1 93 ? -8.157 75.185 -2.866 1.00 52.56 91 VAL B CA 1
ATOM 4691 C C . VAL B 1 93 ? -8.729 74.483 -1.631 1.00 58.24 91 VAL B C 1
ATOM 4692 O O . VAL B 1 93 ? -9.778 73.836 -1.716 1.00 64.71 91 VAL B O 1
ATOM 4696 N N . ALA B 1 94 ? -8.058 74.649 -0.488 1.00 60.05 92 ALA B N 1
ATOM 4697 C CA . ALA B 1 94 ? -8.509 74.078 0.790 1.00 63.63 92 ALA B CA 1
ATOM 4698 C C . ALA B 1 94 ? -9.890 74.580 1.225 1.00 60.58 92 ALA B C 1
ATOM 4699 O O . ALA B 1 94 ? -10.690 73.812 1.759 1.00 67.63 92 ALA B O 1
ATOM 4701 N N . GLU B 1 95 ? -10.156 75.862 0.983 1.00 62.12 93 GLU B N 1
ATOM 4702 C CA . GLU B 1 95 ? -11.455 76.471 1.278 1.00 65.36 93 GLU B CA 1
ATOM 4703 C C . GLU B 1 95 ? -12.542 75.997 0.308 1.00 65.00 93 GLU B C 1
ATOM 4704 O O . GLU B 1 95 ? -13.670 75.724 0.726 1.00 65.01 93 GLU B O 1
ATOM 4710 N N . ALA B 1 96 ? -12.188 75.894 -0.975 1.00 64.88 94 ALA B N 1
ATOM 4711 C CA . ALA B 1 96 ? -13.094 75.393 -2.016 1.00 61.89 94 ALA B CA 1
ATOM 4712 C C . ALA B 1 96 ? -13.568 73.983 -1.698 1.00 61.43 94 ALA B C 1
ATOM 4713 O O . ALA B 1 96 ? -14.751 73.667 -1.846 1.00 61.95 94 ALA B O 1
ATOM 4715 N N . ASN B 1 97 ? -12.632 73.156 -1.240 1.00 63.30 95 ASN B N 1
ATOM 4716 C CA . ASN B 1 97 ? -12.918 71.799 -0.800 1.00 64.77 95 ASN B CA 1
ATOM 4717 C C . ASN B 1 97 ? -13.977 71.708 0.297 1.00 66.43 95 ASN B C 1
ATOM 4718 O O . ASN B 1 97 ? -14.877 70.875 0.216 1.00 69.67 95 ASN B O 1
ATOM 4723 N N . LEU B 1 98 ? -13.875 72.571 1.306 1.00 66.05 96 LEU B N 1
ATOM 4724 C CA . LEU B 1 98 ? -14.804 72.531 2.438 1.00 68.82 96 LEU B CA 1
ATOM 4725 C C . LEU B 1 98 ? -16.103 73.312 2.217 1.00 70.55 96 LEU B C 1
ATOM 4726 O O . LEU B 1 98 ? -17.110 73.046 2.878 1.00 73.25 96 LEU B O 1
ATOM 4731 N N . SER B 1 99 ? -16.082 74.261 1.286 1.00 69.97 97 SER B N 1
ATOM 4732 C CA . SER B 1 99 ? -17.272 75.046 0.975 1.00 73.73 97 SER B CA 1
ATOM 4733 C C . SER B 1 99 ? -17.959 74.611 -0.322 1.00 75.31 97 SER B C 1
ATOM 4734 O O . SER B 1 99 ? -18.852 75.308 -0.809 1.00 79.23 97 SER B O 1
ATOM 4737 N N . GLN B 1 100 ? -17.540 73.458 -0.854 1.00 74.60 98 GLN B N 1
ATOM 4738 C CA . GLN B 1 100 ? -18.101 72.846 -2.072 1.00 72.00 98 GLN B CA 1
ATOM 4739 C C . GLN B 1 100 ? -18.096 73.761 -3.298 1.00 70.77 98 GLN B C 1
ATOM 4740 O O . GLN B 1 100 ? -19.152 74.069 -3.863 1.00 68.41 98 GLN B O 1
ATOM 4746 N N . ILE B 1 101 ? -16.903 74.186 -3.704 1.00 67.67 99 ILE B N 1
ATOM 4747 C CA . ILE B 1 101 ? -16.756 75.172 -4.771 1.00 66.23 99 ILE B CA 1
ATOM 4748 C C . ILE B 1 101 ? -15.971 74.595 -5.955 1.00 68.13 99 ILE B C 1
ATOM 4749 O O . ILE B 1 101 ? -14.827 74.172 -5.790 1.00 71.35 99 ILE B O 1
ATOM 4754 N N . PRO B 1 102 ? -16.596 74.576 -7.151 1.00 67.28 100 PRO B N 1
ATOM 4755 C CA . PRO B 1 102 ? -16.044 73.960 -8.361 1.00 65.01 100 PRO B CA 1
ATOM 4756 C C . PRO B 1 102 ? -14.948 74.772 -9.059 1.00 67.45 100 PRO B C 1
ATOM 4757 O O . PRO B 1 102 ? -15.209 75.455 -10.052 1.00 72.36 100 PRO B O 1
ATOM 4761 N N . LEU B 1 103 ? -13.725 74.682 -8.545 1.00 68.05 101 LEU B N 1
ATOM 4762 C CA . LEU B 1 103 ? -12.574 75.303 -9.191 1.00 61.63 101 LEU B CA 1
ATOM 4763 C C . LEU B 1 103 ? -11.844 74.282 -10.050 1.00 59.85 101 LEU B C 1
ATOM 4764 O O . LEU B 1 103 ? -11.741 73.112 -9.693 1.00 62.31 101 LEU B O 1
ATOM 4769 N N . ILE B 1 104 ? -11.347 74.730 -11.193 1.00 58.80 102 ILE B N 1
ATOM 4770 C CA . ILE B 1 104 ? -10.577 73.875 -12.071 1.00 56.61 102 ILE B CA 1
ATOM 4771 C C . ILE B 1 104 ? -9.161 74.422 -12.056 1.00 60.86 102 ILE B C 1
ATOM 4772 O O . ILE B 1 104 ? -8.831 75.342 -12.811 1.00 64.24 102 ILE B O 1
ATOM 4777 N N . VAL B 1 105 ? -8.328 73.879 -11.174 1.00 55.86 103 VAL B N 1
ATOM 4778 C CA . VAL B 1 105 ? -6.969 74.394 -11.046 1.00 52.18 103 VAL B CA 1
ATOM 4779 C C . VAL B 1 105 ? -6.027 73.689 -12.007 1.00 48.90 103 VAL B C 1
ATOM 4780 O O . VAL B 1 105 ? -5.858 72.469 -11.968 1.00 58.87 103 VAL B O 1
ATOM 4784 N N . LEU B 1 106 ? -5.463 74.482 -12.910 1.00 54.10 104 LEU B N 1
ATOM 4785 C CA . LEU B 1 106 ? -4.516 73.997 -13.902 1.00 54.93 104 LEU B CA 1
ATOM 4786 C C . LEU B 1 106 ? -3.153 74.562 -13.573 1.00 54.86 104 LEU B C 1
ATOM 4787 O O . LEU B 1 106 ? -2.981 75.775 -13.471 1.00 59.40 104 LEU B O 1
ATOM 4792 N N . THR B 1 107 ? -2.191 73.671 -13.382 1.00 54.75 105 THR B N 1
ATOM 4793 C CA . THR B 1 107 ? -0.845 74.067 -13.020 1.00 52.15 105 THR B CA 1
ATOM 4794 C C . THR B 1 107 ? 0.104 73.582 -14.101 1.00 55.71 105 THR B C 1
ATOM 4795 O O . THR B 1 107 ? 0.176 72.380 -14.389 1.00 54.38 105 THR B O 1
ATOM 4799 N N . ALA B 1 108 ? 0.805 74.527 -14.721 1.00 58.65 106 ALA B N 1
ATOM 4800 C CA . ALA B 1 108 ? 1.842 74.204 -15.696 1.00 62.81 106 ALA B CA 1
ATOM 4801 C C . ALA B 1 108 ? 3.008 73.538 -14.976 1.00 62.96 106 ALA B C 1
ATOM 4802 O O . ALA B 1 108 ? 3.249 73.802 -13.798 1.00 67.32 106 ALA B O 1
ATOM 4804 N N . ASP B 1 109 ? 3.717 72.663 -15.676 1.00 61.21 107 ASP B N 1
ATOM 4805 C CA . ASP B 1 109 ? 4.801 71.913 -15.060 1.00 64.30 107 ASP B CA 1
ATOM 4806 C C . ASP B 1 109 ? 5.946 71.714 -16.046 1.00 63.41 107 ASP B C 1
ATOM 4807 O O . ASP B 1 109 ? 5.756 71.788 -17.260 1.00 65.55 107 ASP B O 1
ATOM 4812 N N . ARG B 1 110 ? 7.138 71.484 -15.506 1.00 65.12 108 ARG B N 1
ATOM 4813 C CA . ARG B 1 110 ? 8.283 71.056 -16.292 1.00 65.91 108 ARG B CA 1
ATOM 4814 C C . ARG B 1 110 ? 8.030 69.636 -16.807 1.00 63.38 108 ARG B C 1
ATOM 4815 O O . ARG B 1 110 ? 7.308 68.869 -16.165 1.00 66.47 108 ARG B O 1
ATOM 4823 N N . PRO B 1 111 ? 8.610 69.282 -17.973 1.00 61.51 109 PRO B N 1
ATOM 4824 C CA . PRO B 1 111 ? 8.444 67.925 -18.485 1.00 57.82 109 PRO B CA 1
ATOM 4825 C C . PRO B 1 111 ? 9.254 66.923 -17.667 1.00 64.16 109 PRO B C 1
ATOM 4826 O O . PRO B 1 111 ? 10.084 67.323 -16.844 1.00 63.80 109 PRO B O 1
ATOM 4830 N N . HIS B 1 112 ? 9.022 65.637 -17.918 1.00 63.56 110 HIS B N 1
ATOM 4831 C CA . HIS B 1 112 ? 9.606 64.540 -17.145 1.00 61.72 110 HIS B CA 1
ATOM 4832 C C . HIS B 1 112 ? 11.128 64.615 -16.988 1.00 65.32 110 HIS B C 1
ATOM 4833 O O . HIS B 1 112 ? 11.661 64.298 -15.922 1.00 64.63 110 HIS B O 1
ATOM 4840 N N . GLU B 1 113 ? 11.813 65.062 -18.041 1.00 65.33 111 GLU B N 1
ATOM 4841 C CA . GLU B 1 113 ? 13.273 65.181 -18.026 1.00 66.34 111 GLU B CA 1
ATOM 4842 C C . GLU B 1 113 ? 13.780 66.318 -17.139 1.00 67.35 111 GLU B C 1
ATOM 4843 O O . GLU B 1 113 ? 14.950 66.342 -16.766 1.00 69.99 111 GLU B O 1
ATOM 4849 N N . LEU B 1 114 ? 12.897 67.254 -16.806 1.00 65.46 112 LEU B N 1
ATOM 4850 C CA . LEU B 1 114 ? 13.252 68.353 -15.917 1.00 60.67 112 LEU B CA 1
ATOM 4851 C C . LEU B 1 114 ? 12.462 68.316 -14.607 1.00 64.06 112 LEU B C 1
ATOM 4852 O O . LEU B 1 114 ? 12.315 69.335 -13.927 1.00 65.15 112 LEU B O 1
ATOM 4857 N N . ARG B 1 115 ? 11.965 67.130 -14.259 1.00 64.49 113 ARG B N 1
ATOM 4858 C CA . ARG B 1 115 ? 11.233 66.919 -13.012 1.00 63.91 113 ARG B CA 1
ATOM 4859 C C . ARG B 1 115 ? 12.140 66.310 -11.954 1.00 66.66 113 ARG B C 1
ATOM 4860 O O . ARG B 1 115 ? 12.800 65.296 -12.212 1.00 66.50 113 ARG B O 1
ATOM 4868 N N . ASN B 1 116 ? 12.153 66.936 -10.773 1.00 66.76 114 ASN B N 1
ATOM 4869 C CA . ASN B 1 116 ? 12.921 66.478 -9.600 1.00 62.48 114 ASN B CA 1
ATOM 4870 C C . ASN B 1 116 ? 14.377 66.194 -9.931 1.00 61.62 114 ASN B C 1
ATOM 4871 O O . ASN B 1 116 ? 14.897 65.101 -9.697 1.00 61.16 114 ASN B O 1
ATOM 4876 N N . VAL B 1 117 ? 15.017 67.215 -10.484 1.00 62.46 115 VAL B N 1
ATOM 4877 C CA . VAL B 1 117 ? 16.298 67.074 -11.142 1.00 65.44 115 VAL B CA 1
ATOM 4878 C C . VAL B 1 117 ? 17.194 68.282 -10.823 1.00 65.97 115 VAL B C 1
ATOM 4879 O O . VAL B 1 117 ? 18.375 68.309 -11.177 1.00 68.30 115 VAL B O 1
ATOM 4883 N N . GLY B 1 118 ? 16.625 69.269 -10.132 1.00 61.82 116 GLY B N 1
ATOM 4884 C CA . GLY B 1 118 ? 17.349 70.483 -9.770 1.00 65.95 116 GLY B CA 1
ATOM 4885 C C . GLY B 1 118 ? 17.204 71.597 -10.789 1.00 70.89 116 GLY B C 1
ATOM 4886 O O . GLY B 1 118 ? 18.006 72.532 -10.811 1.00 74.07 116 GLY B O 1
ATOM 4887 N N . ALA B 1 119 ? 16.180 71.489 -11.635 1.00 73.93 117 ALA B N 1
ATOM 4888 C CA . ALA B 1 119 ? 15.878 72.494 -12.652 1.00 73.12 117 ALA B CA 1
ATOM 4889 C C . ALA B 1 119 ? 15.282 73.749 -12.011 1.00 72.42 117 ALA B C 1
ATOM 4890 O O . ALA B 1 119 ? 14.606 73.649 -10.987 1.00 69.57 117 ALA B O 1
ATOM 4892 N N . PRO B 1 120 ? 15.537 74.935 -12.604 1.00 78.04 118 PRO B N 1
ATOM 4893 C CA . PRO B 1 120 ? 14.955 76.175 -12.079 1.00 81.36 118 PRO B CA 1
ATOM 4894 C C . PRO B 1 120 ? 13.441 76.259 -12.285 1.00 83.00 118 PRO B C 1
ATOM 4895 O O . PRO B 1 120 ? 12.919 75.707 -13.258 1.00 79.57 118 PRO B O 1
ATOM 4899 N N . GLN B 1 121 ? 12.765 76.947 -11.361 1.00 88.11 119 GLN B N 1
ATOM 4900 C CA . GLN B 1 121 ? 11.297 77.089 -11.334 1.00 87.20 119 GLN B CA 1
ATOM 4901 C C . GLN B 1 121 ? 10.547 75.760 -11.421 1.00 81.55 119 GLN B C 1
ATOM 4902 O O . GLN B 1 121 ? 9.539 75.647 -12.123 1.00 83.15 119 GLN B O 1
ATOM 4908 N N . ALA B 1 122 ? 11.049 74.767 -10.695 1.00 74.22 120 ALA B N 1
ATOM 4909 C CA . ALA B 1 122 ? 10.513 73.415 -10.752 1.00 71.60 120 ALA B CA 1
ATOM 4910 C C . ALA B 1 122 ? 10.380 72.809 -9.361 1.00 71.64 120 ALA B C 1
ATOM 4911 O O . ALA B 1 122 ? 11.305 72.876 -8.553 1.00 76.59 120 ALA B O 1
ATOM 4913 N N . MET B 1 123 ? 9.214 72.231 -9.093 1.00 72.29 121 MET B N 1
ATOM 4914 C CA . MET B 1 123 ? 8.974 71.474 -7.869 1.00 70.67 121 MET B CA 1
ATOM 4915 C C . MET B 1 123 ? 8.060 70.283 -8.167 1.00 72.28 121 MET B C 1
ATOM 4916 O O . MET B 1 123 ? 7.399 70.250 -9.213 1.00 74.23 121 MET B O 1
ATOM 4921 N N . ASP B 1 124 ? 8.037 69.307 -7.260 1.00 71.05 122 ASP B N 1
ATOM 4922 C CA . ASP B 1 124 ? 7.148 68.157 -7.395 1.00 68.39 122 ASP B CA 1
ATOM 4923 C C . ASP B 1 124 ? 5.700 68.598 -7.209 1.00 67.51 122 ASP B C 1
ATOM 4924 O O . ASP B 1 124 ? 5.312 69.074 -6.141 1.00 68.56 122 ASP B O 1
ATOM 4929 N N . GLN B 1 125 ? 4.916 68.444 -8.271 1.00 66.00 123 GLN B N 1
ATOM 4930 C CA . GLN B 1 125 ? 3.545 68.940 -8.300 1.00 65.83 123 GLN B CA 1
ATOM 4931 C C . GLN B 1 125 ? 2.495 67.824 -8.335 1.00 63.21 123 GLN B C 1
ATOM 4932 O O . GLN B 1 125 ? 1.298 68.101 -8.405 1.00 63.12 123 GLN B O 1
ATOM 4938 N N . LEU B 1 126 ? 2.949 66.571 -8.272 1.00 60.09 124 LEU B N 1
ATOM 4939 C CA . LEU B 1 126 ? 2.054 65.419 -8.191 1.00 61.60 124 LEU B CA 1
ATOM 4940 C C . LEU B 1 126 ? 1.351 65.399 -6.844 1.00 62.64 124 LEU B C 1
ATOM 4941 O O . LEU B 1 126 ? 2.007 65.484 -5.800 1.00 64.30 124 LEU B O 1
ATOM 4946 N N . HIS B 1 127 ? 0.022 65.288 -6.883 1.00 62.49 125 HIS B N 1
ATOM 4947 C CA . HIS B 1 127 ? -0.835 65.337 -5.690 1.00 67.36 125 HIS B CA 1
ATOM 4948 C C . HIS B 1 127 ? -0.505 66.533 -4.792 1.00 67.58 125 HIS B C 1
ATOM 4949 O O . HIS B 1 127 ? -0.430 66.402 -3.565 1.00 65.35 125 HIS B O 1
ATOM 4956 N N . LEU B 1 128 ? -0.315 67.689 -5.430 1.00 64.59 126 LEU B N 1
ATOM 4957 C CA . LEU B 1 128 ? 0.181 68.904 -4.786 1.00 61.86 126 LEU B CA 1
ATOM 4958 C C . LEU B 1 128 ? -0.692 69.344 -3.623 1.00 59.49 126 LEU B C 1
ATOM 4959 O O . LEU B 1 128 ? -0.188 69.803 -2.601 1.00 66.87 126 LEU B O 1
ATOM 4964 N N . TYR B 1 129 ? -2.001 69.193 -3.794 1.00 54.57 127 TYR B N 1
ATOM 4965 C CA . TYR B 1 129 ? -2.964 69.628 -2.803 1.00 51.97 127 TYR B CA 1
ATOM 4966 C C . TYR B 1 129 ? -3.540 68.447 -2.023 1.00 53.20 127 TYR B C 1
ATOM 4967 O O . TYR B 1 129 ? -4.515 68.604 -1.282 1.00 55.92 127 TYR B O 1
ATOM 4976 N N . GLY B 1 130 ? -2.924 67.275 -2.194 1.00 52.67 128 GLY B N 1
ATOM 4977 C CA . GLY B 1 130 ? -3.268 66.063 -1.446 1.00 54.15 128 GLY B CA 1
ATOM 4978 C C . GLY B 1 130 ? -4.738 65.686 -1.451 1.00 61.11 128 GLY B C 1
ATOM 4979 O O . GLY B 1 130 ? -5.325 65.457 -2.508 1.00 68.09 128 GLY B O 1
ATOM 4980 N N . SER B 1 131 ? -5.336 65.650 -0.262 1.00 63.52 129 SER B N 1
ATOM 4981 C CA . SER B 1 131 ? -6.738 65.260 -0.096 1.00 62.49 129 SER B CA 1
ATOM 4982 C C . SER B 1 131 ? -7.714 66.432 -0.259 1.00 61.10 129 SER B C 1
ATOM 4983 O O . SER B 1 131 ? -8.930 66.252 -0.152 1.00 63.19 129 SER B O 1
ATOM 4986 N N . HIS B 1 132 ? -7.186 67.623 -0.528 1.00 59.80 130 HIS B N 1
ATOM 4987 C CA . HIS B 1 132 ? -8.020 68.825 -0.638 1.00 64.59 130 HIS B CA 1
ATOM 4988 C C . HIS B 1 132 ? -8.625 69.046 -2.035 1.00 66.44 130 HIS B C 1
ATOM 4989 O O . HIS B 1 132 ? -9.320 70.035 -2.261 1.00 70.36 130 HIS B O 1
ATOM 4996 N N . VAL B 1 133 ? -8.353 68.134 -2.967 1.00 65.35 131 VAL B N 1
ATOM 4997 C CA . VAL B 1 133 ? -9.067 68.111 -4.246 1.00 62.64 131 VAL B CA 1
ATOM 4998 C C . VAL B 1 133 ? -9.864 66.825 -4.389 1.00 61.48 131 VAL B C 1
ATOM 4999 O O . VAL B 1 133 ? -9.510 65.799 -3.804 1.00 60.44 131 VAL B O 1
ATOM 5003 N N . LYS B 1 134 ? -10.945 66.896 -5.165 1.00 63.72 132 LYS B N 1
ATOM 5004 C CA . LYS B 1 134 ? -11.773 65.730 -5.473 1.00 57.37 132 LYS B CA 1
ATOM 5005 C C . LYS B 1 134 ? -11.057 64.759 -6.406 1.00 57.20 132 LYS B C 1
ATOM 5006 O O . LYS B 1 134 ? -11.285 63.551 -6.338 1.00 52.39 132 LYS B O 1
ATOM 5012 N N . ASP B 1 135 ? -10.200 65.294 -7.276 1.00 53.52 133 ASP B N 1
ATOM 5013 C CA . ASP B 1 135 ? -9.490 64.489 -8.263 1.00 51.38 133 ASP B CA 1
ATOM 5014 C C . ASP B 1 135 ? -8.170 65.141 -8.654 1.00 52.48 133 ASP B C 1
ATOM 5015 O O . ASP B 1 135 ? -8.078 66.366 -8.754 1.00 56.68 133 ASP B O 1
ATOM 5020 N N . PHE B 1 136 ? -7.154 64.308 -8.866 1.00 48.35 134 PHE B N 1
ATOM 5021 C CA . PHE B 1 136 ? -5.888 64.750 -9.432 1.00 50.89 134 PHE B CA 1
ATOM 5022 C C . PHE B 1 136 ? -5.580 64.031 -10.752 1.00 48.47 134 PHE B C 1
ATOM 5023 O O . PHE B 1 136 ? -5.716 62.811 -10.846 1.00 49.76 134 PHE B O 1
ATOM 5031 N N . THR B 1 137 ? -5.128 64.787 -11.749 1.00 46.48 135 THR B N 1
ATOM 5032 C CA . THR B 1 137 ? -4.652 64.206 -12.998 1.00 49.23 135 THR B CA 1
ATOM 5033 C C . THR B 1 137 ? -3.308 64.810 -13.396 1.00 53.84 135 THR B C 1
ATOM 5034 O O . THR B 1 137 ? -3.177 66.025 -13.505 1.00 59.82 135 THR B O 1
ATOM 5038 N N . ASP B 1 138 ? -2.306 63.959 -13.593 1.00 54.54 136 ASP B N 1
ATOM 5039 C CA . ASP B 1 138 ? -1.078 64.390 -14.248 1.00 56.90 136 ASP B CA 1
ATOM 5040 C C . ASP B 1 138 ? -1.227 64.056 -15.725 1.00 58.99 136 ASP B C 1
ATOM 5041 O O . ASP B 1 138 ? -1.272 62.883 -16.100 1.00 63.60 136 ASP B O 1
ATOM 5046 N N . MET B 1 139 ? -1.321 65.090 -16.555 1.00 59.73 137 MET B N 1
ATOM 5047 C CA . MET B 1 139 ? -1.567 64.915 -17.985 1.00 58.41 137 MET B CA 1
ATOM 5048 C C . MET B 1 139 ? -0.376 64.316 -18.698 1.00 61.56 137 MET B C 1
ATOM 5049 O O . MET B 1 139 ? 0.754 64.392 -18.212 1.00 63.46 137 MET B O 1
ATOM 5054 N N . ALA B 1 140 ? -0.646 63.711 -19.850 1.00 60.18 138 ALA B N 1
ATOM 5055 C CA . ALA B 1 140 ? 0.399 63.289 -20.766 1.00 60.66 138 ALA B CA 1
ATOM 5056 C C . ALA B 1 140 ? 1.109 64.516 -21.311 1.00 60.49 138 ALA B C 1
ATOM 5057 O O . ALA B 1 140 ? 0.532 65.609 -21.364 1.00 57.66 138 ALA B O 1
ATOM 5059 N N . LEU B 1 141 ? 2.369 64.330 -21.697 1.00 63.46 139 LEU B N 1
ATOM 5060 C CA . LEU B 1 141 ? 3.062 65.284 -22.549 1.00 66.08 139 LEU B CA 1
ATOM 5061 C C . LEU B 1 141 ? 2.282 65.375 -23.862 1.00 67.68 139 LEU B C 1
ATOM 5062 O O . LEU B 1 141 ? 1.749 64.359 -24.332 1.00 68.38 139 LEU B O 1
ATOM 5067 N N . PRO B 1 142 ? 2.183 66.592 -24.437 1.00 66.92 140 PRO B N 1
ATOM 5068 C CA . PRO B 1 142 ? 1.353 66.832 -25.625 1.00 70.50 140 PRO B CA 1
ATOM 5069 C C . PRO B 1 142 ? 1.596 65.880 -26.804 1.00 68.89 140 PRO B C 1
ATOM 5070 O O . PRO B 1 142 ? 2.742 65.638 -27.187 1.00 66.90 140 PRO B O 1
ATOM 5074 N N . GLU B 1 143 ? 0.501 65.318 -27.318 1.00 70.20 141 GLU B N 1
ATOM 5075 C CA . GLU B 1 143 ? 0.476 64.523 -28.552 1.00 72.41 141 GLU B CA 1
ATOM 5076 C C . GLU B 1 143 ? -0.791 64.882 -29.333 1.00 74.68 141 GLU B C 1
ATOM 5077 O O . GLU B 1 143 ? -1.769 65.356 -28.745 1.00 72.73 141 GLU B O 1
ATOM 5083 N N . ASN B 1 144 ? -0.784 64.666 -30.647 1.00 78.33 142 ASN B N 1
ATOM 5084 C CA . ASN B 1 144 ? -1.954 65.018 -31.464 1.00 79.91 142 ASN B CA 1
ATOM 5085 C C . ASN B 1 144 ? -2.532 63.887 -32.316 1.00 82.61 142 ASN B C 1
ATOM 5086 O O . ASN B 1 144 ? -3.211 64.138 -33.314 1.00 87.47 142 ASN B O 1
ATOM 5091 N N . SER B 1 145 ? -2.268 62.647 -31.910 1.00 83.07 143 SER B N 1
ATOM 5092 C CA . SER B 1 145 ? -2.875 61.486 -32.552 1.00 82.71 143 SER B CA 1
ATOM 5093 C C . SER B 1 145 ? -4.369 61.434 -32.233 1.00 85.13 143 SER B C 1
ATOM 5094 O O . SER B 1 145 ? -4.831 62.100 -31.301 1.00 87.24 143 SER B O 1
ATOM 5097 N N . GLU B 1 146 ? -5.108 60.654 -33.022 1.00 88.56 144 GLU B N 1
ATOM 5098 C CA . GLU B 1 146 ? -6.557 60.476 -32.869 1.00 89.61 144 GLU B CA 1
ATOM 5099 C C . GLU B 1 146 ? -6.928 60.140 -31.424 1.00 87.20 144 GLU B C 1
ATOM 5100 O O . GLU B 1 146 ? -7.817 60.767 -30.839 1.00 83.07 144 GLU B O 1
ATOM 5106 N N . GLU B 1 147 ? -6.218 59.154 -30.874 1.00 88.17 145 GLU B N 1
ATOM 5107 C CA . GLU B 1 147 ? -6.337 58.714 -29.485 1.00 88.45 145 GLU B CA 1
ATOM 5108 C C . GLU B 1 147 ? -6.122 59.843 -28.479 1.00 86.86 145 GLU B C 1
ATOM 5109 O O . GLU B 1 147 ? -6.946 60.052 -27.586 1.00 84.73 145 GLU B O 1
ATOM 5115 N N . MET B 1 148 ? -5.022 60.575 -28.643 1.00 84.51 146 MET B N 1
ATOM 5116 C CA . MET B 1 148 ? -4.582 61.535 -27.634 1.00 83.01 146 MET B CA 1
ATOM 5117 C C . MET B 1 148 ? -5.341 62.854 -27.656 1.00 79.51 146 MET B C 1
ATOM 5118 O O . MET B 1 148 ? -5.396 63.563 -26.649 1.00 79.15 146 MET B O 1
ATOM 5123 N N . LEU B 1 149 ? -5.933 63.173 -28.802 1.00 78.42 147 LEU B N 1
ATOM 5124 C CA . LEU B 1 149 ? -6.761 64.362 -28.935 1.00 72.93 147 LEU B CA 1
ATOM 5125 C C . LEU B 1 149 ? -8.127 64.113 -28.301 1.00 69.33 147 LEU B C 1
ATOM 5126 O O . LEU B 1 149 ? -8.749 65.026 -27.751 1.00 68.74 147 LEU B O 1
ATOM 5131 N N . ARG B 1 150 ? -8.576 62.862 -28.374 1.00 69.07 148 ARG B N 1
ATOM 5132 C CA . ARG B 1 150 ? -9.797 62.424 -27.712 1.00 71.57 148 ARG B CA 1
ATOM 5133 C C . ARG B 1 150 ? -9.582 62.367 -26.202 1.00 73.06 148 ARG B C 1
ATOM 5134 O O . ARG B 1 150 ? -10.486 62.690 -25.436 1.00 74.45 148 ARG B O 1
ATOM 5142 N N . TYR B 1 151 ? -8.377 61.951 -25.802 1.00 66.77 149 TYR B N 1
ATOM 5143 C CA . TYR B 1 151 ? -7.923 61.926 -24.408 1.00 66.92 149 TYR B CA 1
ATOM 5144 C C . TYR B 1 151 ? -7.973 63.320 -23.771 1.00 70.68 149 TYR B C 1
ATOM 5145 O O . TYR B 1 151 ? -8.429 63.477 -22.631 1.00 69.03 149 TYR B O 1
ATOM 5154 N N . ALA B 1 152 ? -7.509 64.318 -24.522 1.00 68.38 150 ALA B N 1
ATOM 5155 C CA . ALA B 1 152 ? -7.486 65.705 -24.072 1.00 63.71 150 ALA B CA 1
ATOM 5156 C C . ALA B 1 152 ? -8.892 66.286 -23.949 1.00 68.37 150 ALA B C 1
ATOM 5157 O O . ALA B 1 152 ? -9.180 67.019 -22.998 1.00 71.73 150 ALA B O 1
ATOM 5159 N N . LYS B 1 153 ? -9.758 65.950 -24.906 1.00 71.41 151 LYS B N 1
ATOM 5160 C CA . LYS B 1 153 ? -11.163 66.355 -24.868 1.00 70.23 151 LYS B CA 1
ATOM 5161 C C . LYS B 1 153 ? -11.880 65.723 -23.684 1.00 67.81 151 LYS B C 1
ATOM 5162 O O . LYS B 1 153 ? -12.575 66.412 -22.934 1.00 69.66 151 LYS B O 1
ATOM 5168 N N . TRP B 1 154 ? -11.679 64.413 -23.525 1.00 68.15 152 TRP B N 1
ATOM 5169 C CA . TRP B 1 154 ? -12.311 63.596 -22.482 1.00 66.85 152 TRP B CA 1
ATOM 5170 C C . TRP B 1 154 ? -12.034 64.146 -21.084 1.00 65.22 152 TRP B C 1
ATOM 5171 O O . TRP B 1 154 ? -12.952 64.301 -20.275 1.00 66.76 152 TRP B O 1
ATOM 5182 N N . HIS B 1 155 ? -10.769 64.469 -20.829 1.00 64.37 153 HIS B N 1
ATOM 5183 C CA . HIS B 1 155 ? -10.334 65.008 -19.544 1.00 64.14 153 HIS B CA 1
ATOM 5184 C C . HIS B 1 155 ? -10.871 66.400 -19.231 1.00 68.82 153 HIS B C 1
ATOM 5185 O O . HIS B 1 155 ? -11.034 66.746 -18.059 1.00 69.08 153 HIS B O 1
ATOM 5192 N N . GLY B 1 156 ? -11.138 67.187 -20.275 1.00 68.69 154 GLY B N 1
ATOM 5193 C CA . GLY B 1 156 ? -11.786 68.489 -20.133 1.00 64.93 154 GLY B CA 1
ATOM 5194 C C . GLY B 1 156 ? -13.213 68.361 -19.633 1.00 72.47 154 GLY B C 1
ATOM 5195 O O . GLY B 1 156 ? -13.625 69.083 -18.719 1.00 79.31 154 GLY B O 1
ATOM 5196 N N . SER B 1 157 ? -13.956 67.427 -20.225 1.00 70.14 155 SER B N 1
ATOM 5197 C CA . SER B 1 157 ? -15.344 67.165 -19.848 1.00 69.08 155 SER B CA 1
ATOM 5198 C C . SER B 1 157 ? -15.413 66.533 -18.469 1.00 68.30 155 SER B C 1
ATOM 5199 O O . SER B 1 157 ? -16.325 66.824 -17.692 1.00 66.88 155 SER B O 1
ATOM 5202 N N . ARG B 1 158 ? -14.441 65.667 -18.185 1.00 67.12 156 ARG B N 1
ATOM 5203 C CA . ARG B 1 158 ? -14.363 64.953 -16.916 1.00 69.47 156 ARG B CA 1
ATOM 5204 C C . ARG B 1 158 ? -14.078 65.892 -15.742 1.00 67.80 156 ARG B C 1
ATOM 5205 O O . ARG B 1 158 ? -14.725 65.792 -14.695 1.00 66.27 156 ARG B O 1
ATOM 5213 N N . ALA B 1 159 ? -13.127 66.805 -15.940 1.00 65.15 157 ALA B N 1
ATOM 5214 C CA . ALA B 1 159 ? -12.726 67.777 -14.923 1.00 65.44 157 ALA B CA 1
ATOM 5215 C C . ALA B 1 159 ? -13.902 68.595 -14.418 1.00 65.32 157 ALA B C 1
ATOM 5216 O O . ALA B 1 159 ? -14.121 68.691 -13.210 1.00 69.85 157 ALA B O 1
ATOM 5218 N N . VAL B 1 160 ? -14.663 69.161 -15.351 1.00 67.20 158 VAL B N 1
ATOM 5219 C CA . VAL B 1 160 ? -15.808 70.009 -15.019 1.00 63.55 158 VAL B CA 1
ATOM 5220 C C . VAL B 1 160 ? -16.920 69.182 -14.384 1.00 61.13 158 VAL B C 1
ATOM 5221 O O . VAL B 1 160 ? -17.535 69.613 -13.406 1.00 63.26 158 VAL B O 1
ATOM 5225 N N . ASP B 1 161 ? -17.148 67.987 -14.925 1.00 58.94 159 ASP B N 1
ATOM 5226 C CA . ASP B 1 161 ? -18.221 67.114 -14.452 1.00 62.27 159 ASP B CA 1
ATOM 5227 C C . ASP B 1 161 ? -18.047 66.675 -13.000 1.00 66.14 159 ASP B C 1
ATOM 5228 O O . ASP B 1 161 ? -18.999 66.752 -12.222 1.00 66.40 159 ASP B O 1
ATOM 5233 N N . ILE B 1 162 ? -16.836 66.226 -12.651 1.00 69.12 160 ILE B N 1
ATOM 5234 C CA . ILE B 1 162 ? -16.483 65.857 -11.270 1.00 69.40 160 ILE B CA 1
ATOM 5235 C C . ILE B 1 162 ? -16.631 67.059 -10.337 1.00 69.98 160 ILE B C 1
ATOM 5236 O O . ILE B 1 162 ? -17.228 66.945 -9.262 1.00 71.03 160 ILE B O 1
ATOM 5241 N N . ALA B 1 163 ? -16.115 68.208 -10.776 1.00 67.15 161 ALA B N 1
ATOM 5242 C CA . ALA B 1 163 ? -16.206 69.456 -10.021 1.00 64.92 161 ALA B CA 1
ATOM 5243 C C . ALA B 1 163 ? -17.643 69.907 -9.764 1.00 66.54 161 ALA B C 1
ATOM 5244 O O . ALA B 1 163 ? -17.938 70.430 -8.691 1.00 71.44 161 ALA B O 1
ATOM 5246 N N . MET B 1 164 ? -18.528 69.687 -10.737 1.00 64.90 162 MET B N 1
ATOM 5247 C CA . MET B 1 164 ? -19.922 70.136 -10.637 1.00 60.57 162 MET B CA 1
ATOM 5248 C C . MET B 1 164 ? -20.862 69.098 -10.022 1.00 62.18 162 MET B C 1
ATOM 5249 O O . MET B 1 164 ? -21.993 69.424 -9.650 1.00 69.20 162 MET B O 1
ATOM 5254 N N . LYS B 1 165 ? -20.395 67.856 -9.912 1.00 65.18 163 LYS B N 1
ATOM 5255 C CA . LYS B 1 165 ? -21.168 66.786 -9.283 1.00 69.02 163 LYS B CA 1
ATOM 5256 C C . LYS B 1 165 ? -21.165 66.992 -7.774 1.00 70.98 163 LYS B C 1
ATOM 5257 O O . LYS B 1 165 ? -20.116 67.252 -7.191 1.00 75.12 163 LYS B O 1
ATOM 5263 N N . THR B 1 166 ? -22.337 66.889 -7.150 1.00 70.62 164 THR B N 1
ATOM 5264 C CA . THR B 1 166 ? -22.444 67.046 -5.699 1.00 72.70 164 THR B CA 1
ATOM 5265 C C . THR B 1 166 ? -21.896 65.804 -4.978 1.00 75.34 164 THR B C 1
ATOM 5266 O O . THR B 1 166 ? -22.216 64.677 -5.367 1.00 74.68 164 THR B O 1
ATOM 5270 N N . PRO B 1 167 ? -21.050 65.999 -3.941 1.00 76.24 165 PRO B N 1
ATOM 5271 C CA . PRO B 1 167 ? -20.593 67.271 -3.366 1.00 74.57 165 PRO B CA 1
ATOM 5272 C C . PRO B 1 167 ? -19.535 67.950 -4.233 1.00 72.72 165 PRO B C 1
ATOM 5273 O O . PRO B 1 167 ? -18.547 67.323 -4.615 1.00 75.35 165 PRO B O 1
ATOM 5277 N N . ARG B 1 168 ? -19.760 69.218 -4.555 1.00 67.39 166 ARG B N 1
ATOM 5278 C CA . ARG B 1 168 ? -18.878 69.953 -5.457 1.00 70.32 166 ARG B CA 1
ATOM 5279 C C . ARG B 1 168 ? -17.504 70.216 -4.844 1.00 66.72 166 ARG B C 1
ATOM 5280 O O . ARG B 1 168 ? -17.315 70.070 -3.639 1.00 70.76 166 ARG B O 1
ATOM 5288 N N . GLY B 1 169 ? -16.539 70.575 -5.679 1.00 60.52 167 GLY B N 1
ATOM 5289 C CA . GLY B 1 169 ? -15.204 70.843 -5.179 1.00 63.30 167 GLY B CA 1
ATOM 5290 C C . GLY B 1 169 ? -14.152 71.022 -6.252 1.00 65.83 167 GLY B C 1
ATOM 5291 O O . GLY B 1 169 ? -14.418 70.803 -7.435 1.00 68.69 167 GLY B O 1
ATOM 5292 N N . PRO B 1 170 ? -12.941 71.425 -5.837 1.00 61.93 168 PRO B N 1
ATOM 5293 C CA . PRO B 1 170 ? -11.847 71.683 -6.757 1.00 58.20 168 PRO B CA 1
ATOM 5294 C C . PRO B 1 170 ? -11.252 70.404 -7.330 1.00 59.67 168 PRO B C 1
ATOM 5295 O O . PRO B 1 170 ? -11.238 69.364 -6.666 1.00 62.27 168 PRO B O 1
ATOM 5299 N N . VAL B 1 171 ? -10.792 70.490 -8.573 1.00 55.01 169 VAL B N 1
ATOM 5300 C CA . VAL B 1 171 ? -10.049 69.409 -9.203 1.00 53.67 169 VAL B CA 1
ATOM 5301 C C . VAL B 1 171 ? -8.728 69.976 -9.702 1.00 52.88 169 VAL B C 1
ATOM 5302 O O . VAL B 1 171 ? -8.665 71.118 -10.145 1.00 57.42 169 VAL B O 1
ATOM 5306 N N . HIS B 1 172 ? -7.672 69.181 -9.619 1.00 54.09 170 HIS B N 1
ATOM 5307 C CA . HIS B 1 172 ? -6.356 69.648 -10.020 1.00 56.97 170 HIS B CA 1
ATOM 5308 C C . HIS B 1 172 ? -5.851 68.867 -11.227 1.00 57.21 170 HIS B C 1
ATOM 5309 O O . HIS B 1 172 ? -5.848 67.635 -11.230 1.00 62.86 170 HIS B O 1
ATOM 5316 N N . LEU B 1 173 ? -5.438 69.599 -12.256 1.00 53.60 171 LEU B N 1
ATOM 5317 C CA . LEU B 1 173 ? -4.889 68.992 -13.466 1.00 54.66 171 LEU B CA 1
ATOM 5318 C C . LEU B 1 173 ? -3.523 69.602 -13.749 1.00 52.63 171 LEU B C 1
ATOM 5319 O O . LEU B 1 173 ? -3.392 70.816 -13.898 1.00 59.63 171 LEU B O 1
ATOM 5324 N N . ASN B 1 174 ? -2.506 68.750 -13.791 1.00 54.77 172 ASN B N 1
ATOM 5325 C CA . ASN B 1 174 ? -1.114 69.179 -13.923 1.00 58.11 172 ASN B CA 1
ATOM 5326 C C . ASN B 1 174 ? -0.575 68.904 -15.332 1.00 58.78 172 ASN B C 1
ATOM 5327 O O . ASN B 1 174 ? -0.694 67.788 -15.838 1.00 62.69 172 ASN B O 1
ATOM 5332 N N . PHE B 1 175 ? 0.015 69.923 -15.954 1.00 63.26 173 PHE B N 1
ATOM 5333 C CA . PHE B 1 175 ? 0.427 69.855 -17.361 1.00 61.46 173 PHE B CA 1
ATOM 5334 C C . PHE B 1 175 ? 1.941 69.934 -17.561 1.00 58.49 173 PHE B C 1
ATOM 5335 O O . PHE B 1 175 ? 2.508 71.028 -17.533 1.00 62.94 173 PHE B O 1
ATOM 5343 N N . PRO B 1 176 ? 2.603 68.780 -17.769 1.00 57.81 174 PRO B N 1
ATOM 5344 C CA . PRO B 1 176 ? 4.008 68.835 -18.173 1.00 63.37 174 PRO B CA 1
ATOM 5345 C C . PRO B 1 176 ? 4.139 69.377 -19.597 1.00 69.07 174 PRO B C 1
ATOM 5346 O O . PRO B 1 176 ? 3.543 68.831 -20.536 1.00 69.95 174 PRO B O 1
ATOM 5350 N N . LEU B 1 177 ? 4.892 70.466 -19.739 1.00 67.40 175 LEU B N 1
ATOM 5351 C CA . LEU B 1 177 ? 5.020 71.153 -21.021 1.00 71.38 175 LEU B CA 1
ATOM 5352 C C . LEU B 1 177 ? 6.476 71.304 -21.440 1.00 74.76 175 LEU B C 1
ATOM 5353 O O . LEU B 1 177 ? 7.287 71.870 -20.707 1.00 78.04 175 LEU B O 1
ATOM 5358 N N . ARG B 1 178 ? 6.789 70.798 -22.629 1.00 79.26 176 ARG B N 1
ATOM 5359 C CA . ARG B 1 178 ? 8.157 70.761 -23.137 1.00 82.04 176 ARG B CA 1
ATOM 5360 C C . ARG B 1 178 ? 8.434 71.948 -24.058 1.00 87.38 176 ARG B C 1
ATOM 5361 O O . ARG B 1 178 ? 7.611 72.281 -24.915 1.00 87.13 176 ARG B O 1
ATOM 5369 N N . GLU B 1 179 ? 9.593 72.577 -23.862 1.00 95.27 177 GLU B N 1
ATOM 5370 C CA . GLU B 1 179 ? 10.043 73.711 -24.678 1.00 99.41 177 GLU B CA 1
ATOM 5371 C C . GLU B 1 179 ? 10.409 73.289 -26.112 1.00 102.21 177 GLU B C 1
ATOM 5372 O O . GLU B 1 179 ? 10.896 72.171 -26.314 1.00 105.26 177 GLU B O 1
ATOM 5378 N N . PRO B 1 180 ? 10.175 74.172 -27.115 1.00 102.06 178 PRO B N 1
ATOM 5379 C CA . PRO B 1 180 ? 9.641 75.544 -27.060 1.00 98.60 178 PRO B CA 1
ATOM 5380 C C . PRO B 1 180 ? 8.125 75.605 -26.855 1.00 96.25 178 PRO B C 1
ATOM 5381 O O . PRO B 1 180 ? 7.395 74.722 -27.310 1.00 93.97 178 PRO B O 1
ATOM 5385 N N . LEU B 1 181 ? 7.675 76.648 -26.167 1.00 96.24 179 LEU B N 1
ATOM 5386 C CA . LEU B 1 181 ? 6.289 76.747 -25.720 1.00 99.82 179 LEU B CA 1
ATOM 5387 C C . LEU B 1 181 ? 5.496 77.795 -26.499 1.00 98.96 179 LEU B C 1
ATOM 5388 O O . LEU B 1 181 ? 4.771 78.599 -25.907 1.00 102.42 179 LEU B O 1
ATOM 5393 N N . VAL B 1 182 ? 5.629 77.780 -27.823 1.00 94.94 180 VAL B N 1
ATOM 5394 C CA . VAL B 1 182 ? 4.957 78.766 -28.666 1.00 92.15 180 VAL B CA 1
ATOM 5395 C C . VAL B 1 182 ? 3.793 78.133 -29.432 1.00 88.93 180 VAL B C 1
ATOM 5396 O O . VAL B 1 182 ? 4.008 77.352 -30.359 1.00 89.64 180 VAL B O 1
ATOM 5400 N N . PRO B 1 183 ? 2.551 78.456 -29.033 1.00 86.78 181 PRO B N 1
ATOM 5401 C CA . PRO B 1 183 ? 1.399 77.975 -29.786 1.00 85.35 181 PRO B CA 1
ATOM 5402 C C . PRO B 1 183 ? 1.158 78.793 -31.055 1.00 86.49 181 PRO B C 1
ATOM 5403 O O . PRO B 1 183 ? 1.466 79.988 -31.092 1.00 85.70 181 PRO B O 1
ATOM 5407 N N . ILE B 1 184 ? 0.621 78.142 -32.083 1.00 87.55 182 ILE B N 1
ATOM 5408 C CA . ILE B 1 184 ? 0.258 78.822 -33.322 1.00 89.61 182 ILE B CA 1
ATOM 5409 C C . ILE B 1 184 ? -1.163 79.364 -33.177 1.00 90.36 182 ILE B C 1
ATOM 5410 O O . ILE B 1 184 ? -2.114 78.603 -32.970 1.00 89.30 182 ILE B O 1
ATOM 5415 N N . LEU B 1 185 ? -1.293 80.684 -33.278 1.00 92.54 183 LEU B N 1
ATOM 5416 C CA . LEU B 1 185 ? -2.559 81.362 -33.002 1.00 95.57 183 LEU B CA 1
ATOM 5417 C C . LEU B 1 185 ? -3.305 81.818 -34.262 1.00 99.94 183 LEU B C 1
ATOM 5418 O O . LEU B 1 185 ? -4.518 82.036 -34.215 1.00 101.22 183 LEU B O 1
ATOM 5423 N N . GLU B 1 186 ? -2.580 81.969 -35.373 1.00 105.10 184 GLU B N 1
ATOM 5424 C CA . GLU B 1 186 ? -3.200 82.228 -36.681 1.00 108.50 184 GLU B CA 1
ATOM 5425 C C . GLU B 1 186 ? -2.944 81.082 -37.681 1.00 104.97 184 GLU B C 1
ATOM 5426 O O . GLU B 1 186 ? -1.790 80.743 -37.959 1.00 105.39 184 GLU B O 1
ATOM 5432 N N . PRO B 1 187 ? -4.022 80.455 -38.198 1.00 102.84 185 PRO B N 1
ATOM 5433 C CA . PRO B 1 187 ? -5.438 80.712 -37.895 1.00 101.45 185 PRO B CA 1
ATOM 5434 C C . PRO B 1 187 ? -5.839 80.231 -36.500 1.00 101.55 185 PRO B C 1
ATOM 5435 O O . PRO B 1 187 ? -5.109 79.446 -35.884 1.00 99.56 185 PRO B O 1
ATOM 5439 N N . SER B 1 188 ? -6.975 80.726 -36.011 1.00 100.92 186 SER B N 1
ATOM 5440 C CA . SER B 1 188 ? -7.479 80.386 -34.683 1.00 99.32 186 SER B CA 1
ATOM 5441 C C . SER B 1 188 ? -7.755 78.885 -34.572 1.00 99.60 186 SER B C 1
ATOM 5442 O O . SER B 1 188 ? -8.343 78.295 -35.480 1.00 101.94 186 SER B O 1
ATOM 5445 N N . PRO B 1 189 ? -7.308 78.258 -33.465 1.00 97.91 187 PRO B N 1
ATOM 5446 C CA . PRO B 1 189 ? -7.571 76.836 -33.217 1.00 95.23 187 PRO B CA 1
ATOM 5447 C C . PRO B 1 189 ? -9.035 76.555 -32.855 1.00 95.46 187 PRO B C 1
ATOM 5448 O O . PRO B 1 189 ? -9.441 75.393 -32.800 1.00 95.66 187 PRO B O 1
ATOM 5452 N N . PHE B 1 190 ? -9.806 77.617 -32.619 1.00 95.72 188 PHE B N 1
ATOM 5453 C CA . PHE B 1 190 ? -11.233 77.521 -32.319 1.00 101.73 188 PHE B CA 1
ATOM 5454 C C . PHE B 1 190 ? -12.051 78.275 -33.376 1.00 107.27 188 PHE B C 1
ATOM 5455 O O . PHE B 1 190 ? -12.714 79.273 -33.069 1.00 105.52 188 PHE B O 1
ATOM 5463 N N . THR B 1 191 ? -11.993 77.789 -34.617 1.00 113.16 189 THR B N 1
ATOM 5464 C CA . THR B 1 191 ? -12.664 78.427 -35.761 1.00 116.44 189 THR B CA 1
ATOM 5465 C C . THR B 1 191 ? -14.194 78.393 -35.694 1.00 115.83 189 THR B C 1
ATOM 5466 O O . THR B 1 191 ? -14.784 77.570 -34.994 1.00 117.24 189 THR B O 1
ATOM 5470 N N . TYR B 1 203 ? -26.463 67.626 -18.657 1.00 121.33 201 TYR B N 1
ATOM 5471 C CA . TYR B 1 203 ? -27.401 66.698 -18.037 1.00 121.86 201 TYR B CA 1
ATOM 5472 C C . TYR B 1 203 ? -27.475 66.911 -16.527 1.00 121.49 201 TYR B C 1
ATOM 5473 O O . TYR B 1 203 ? -26.472 66.781 -15.819 1.00 121.40 201 TYR B O 1
ATOM 5482 N N . TYR B 1 204 ? -28.669 67.245 -16.045 1.00 121.97 202 TYR B N 1
ATOM 5483 C CA . TYR B 1 204 ? -28.868 67.604 -14.641 1.00 124.31 202 TYR B CA 1
ATOM 5484 C C . TYR B 1 204 ? -29.537 66.48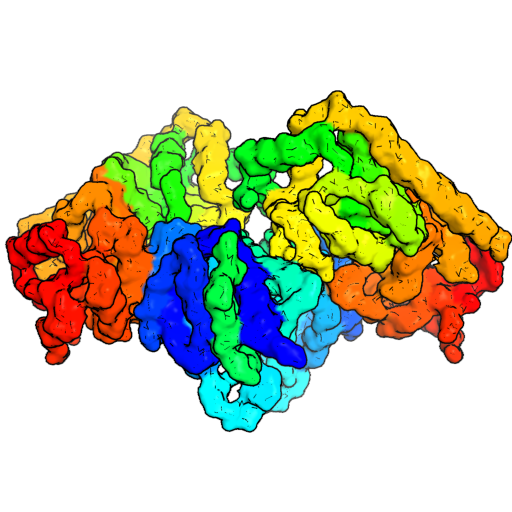4 -13.846 1.00 121.56 202 TYR B C 1
ATOM 5485 O O . TYR B 1 204 ? -30.596 65.979 -14.230 1.00 120.46 202 TYR B O 1
ATOM 5494 N N . THR B 1 205 ? -28.899 66.099 -12.741 1.00 118.48 203 THR B N 1
ATOM 5495 C CA . THR B 1 205 ? -29.402 65.038 -11.866 1.00 114.24 203 THR B CA 1
ATOM 5496 C C . THR B 1 205 ? -29.437 65.470 -10.404 1.00 112.76 203 THR B C 1
ATOM 5497 O O . THR B 1 205 ? -28.570 66.217 -9.946 1.00 112.48 203 THR B O 1
ATOM 5501 N N . HIS B 1 206 ? -30.446 64.993 -9.681 1.00 111.04 204 HIS B N 1
ATOM 5502 C CA . HIS B 1 206 ? -30.546 65.201 -8.237 1.00 110.77 204 HIS B CA 1
ATOM 5503 C C . HIS B 1 206 ? -30.825 63.878 -7.519 1.00 113.47 204 HIS B C 1
ATOM 5504 O O . HIS B 1 206 ? -31.311 62.922 -8.129 1.00 113.21 204 HIS B O 1
ATOM 5511 N N . GLU B 1 207 ? -30.511 63.828 -6.226 1.00 114.86 205 GLU B N 1
ATOM 5512 C CA . GLU B 1 207 ? -30.648 62.600 -5.443 1.00 115.37 205 GLU B CA 1
ATOM 5513 C C . GLU B 1 207 ? -31.998 62.519 -4.735 1.00 114.98 205 GLU B C 1
ATOM 5514 O O . GLU B 1 207 ? -32.473 63.502 -4.165 1.00 111.84 205 GLU B O 1
ATOM 5520 N N . VAL B 1 208 ? -32.598 61.331 -4.780 1.00 119.94 206 VAL B N 1
ATOM 5521 C CA . VAL B 1 208 ? -33.996 61.117 -4.394 1.00 120.88 206 VAL B CA 1
ATOM 5522 C C . VAL B 1 208 ? -34.139 59.986 -3.363 1.00 122.33 206 VAL B C 1
ATOM 5523 O O . VAL B 1 208 ? -33.572 58.905 -3.533 1.00 124.17 206 VAL B O 1
ATOM 5527 N N . LEU B 1 209 ? -34.876 60.258 -2.286 1.00 123.11 207 LEU B N 1
ATOM 5528 C CA . LEU B 1 209 ? -35.227 59.238 -1.297 1.00 124.31 207 LEU B CA 1
ATOM 5529 C C . LEU B 1 209 ? -36.366 58.357 -1.793 1.00 125.07 207 LEU B C 1
ATOM 5530 O O . LEU B 1 209 ? -37.256 58.824 -2.506 1.00 123.43 207 LEU B O 1
ATOM 5535 N N . ASP B 1 210 ? -36.345 57.089 -1.389 1.00 127.59 208 ASP B N 1
ATOM 5536 C CA . ASP B 1 210 ? -37.365 56.120 -1.793 1.00 130.84 208 ASP B CA 1
ATOM 5537 C C . ASP B 1 210 ? -38.719 56.358 -1.122 1.00 130.07 208 ASP B C 1
ATOM 5538 O O . ASP B 1 210 ? -38.815 57.113 -0.151 1.00 129.78 208 ASP B O 1
ATOM 5543 N N . ASP B 1 211 ? -39.753 55.705 -1.654 1.00 130.46 209 ASP B N 1
ATOM 5544 C CA . ASP B 1 211 ? -41.137 55.879 -1.198 1.00 131.41 209 ASP B CA 1
ATOM 5545 C C . ASP B 1 211 ? -41.384 55.382 0.228 1.00 129.35 209 ASP B C 1
ATOM 5546 O O . ASP B 1 211 ? -42.226 55.931 0.943 1.00 127.60 209 ASP B O 1
ATOM 5551 N N . SER B 1 212 ? -40.650 54.344 0.627 1.00 128.30 210 SER B N 1
ATOM 5552 C CA . SER B 1 212 ? -40.701 53.830 1.996 1.00 128.01 210 SER B CA 1
ATOM 5553 C C . SER B 1 212 ? -39.956 54.760 2.952 1.00 126.80 210 SER B C 1
ATOM 5554 O O . SER B 1 212 ? -40.371 54.945 4.099 1.00 125.68 210 SER B O 1
ATOM 5557 N N . SER B 1 213 ? -38.860 55.339 2.459 1.00 125.82 211 SER B N 1
ATOM 5558 C CA . SER B 1 213 ? -38.000 56.225 3.243 1.00 122.99 211 SER B CA 1
ATOM 5559 C C . SER B 1 213 ? -38.672 57.558 3.576 1.00 122.49 211 SER B C 1
ATOM 5560 O O . SER B 1 213 ? -38.566 58.038 4.708 1.00 122.86 211 SER B O 1
ATOM 5563 N N . ILE B 1 214 ? -39.362 58.143 2.595 1.00 121.21 212 ILE B N 1
ATOM 5564 C CA . ILE B 1 214 ? -40.077 59.413 2.795 1.00 119.42 212 ILE B CA 1
ATOM 5565 C C . ILE B 1 214 ? -41.310 59.260 3.689 1.00 116.59 212 ILE B C 1
ATOM 5566 O O . ILE B 1 214 ? -41.710 60.209 4.362 1.00 115.14 212 ILE B O 1
ATOM 5571 N N . GLN B 1 215 ? -41.896 58.064 3.693 1.00 115.15 213 GLN B N 1
ATOM 5572 C CA . GLN B 1 215 ? -43.052 57.770 4.531 1.00 114.65 213 GLN B CA 1
ATOM 5573 C C . GLN B 1 215 ? -42.687 57.673 6.005 1.00 111.65 213 GLN B C 1
ATOM 5574 O O . GLN B 1 215 ? -43.408 58.201 6.852 1.00 109.71 213 GLN B O 1
ATOM 5580 N N . LYS B 1 216 ? -41.563 57.016 6.298 1.00 110.73 214 LYS B N 1
ATOM 5581 C CA . LYS B 1 216 ? -41.096 56.830 7.676 1.00 110.12 214 LYS B CA 1
ATOM 5582 C C . LYS B 1 216 ? -40.702 58.147 8.343 1.00 108.30 214 LYS B C 1
ATOM 5583 O O . LYS B 1 216 ? -40.874 58.309 9.551 1.00 104.48 214 LYS B O 1
ATOM 5589 N N . MET B 1 217 ? -40.180 59.077 7.545 1.00 109.62 215 MET B N 1
ATOM 5590 C CA . MET B 1 217 ? -39.808 60.410 8.015 1.00 109.08 215 MET B CA 1
ATOM 5591 C C . MET B 1 217 ? -41.037 61.293 8.256 1.00 109.10 215 MET B C 1
ATOM 5592 O O . MET B 1 217 ? -41.092 62.010 9.256 1.00 107.75 215 MET B O 1
ATOM 5597 N N . VAL B 1 218 ? -42.010 61.231 7.344 1.00 109.84 216 VAL B N 1
ATOM 5598 C CA . VAL B 1 218 ? -43.271 61.979 7.473 1.00 110.66 216 VAL B CA 1
ATOM 5599 C C . VAL B 1 218 ? -44.058 61.539 8.713 1.00 111.11 216 VAL B C 1
ATOM 5600 O O . VAL B 1 218 ? -44.534 62.381 9.480 1.00 110.61 216 VAL B O 1
ATOM 5604 N N . THR B 1 219 ? -44.147 60.225 8.917 1.00 112.05 217 THR B N 1
ATOM 5605 C CA . THR B 1 219 ? -44.810 59.639 10.086 1.00 115.56 217 THR B CA 1
ATOM 5606 C C . THR B 1 219 ? -44.078 59.990 11.391 1.00 118.09 217 THR B C 1
ATOM 5607 O O . THR B 1 219 ? -44.714 60.179 12.432 1.00 119.25 217 THR B O 1
ATOM 5611 N N . GLU B 1 220 ? -42.750 60.095 11.316 1.00 119.80 218 GLU B N 1
ATOM 5612 C CA . GLU B 1 220 ? -41.903 60.351 12.484 1.00 122.32 218 GLU B CA 1
ATOM 5613 C C . GLU B 1 220 ? -42.142 61.709 13.139 1.00 123.34 218 GLU B C 1
ATOM 5614 O O . GLU B 1 220 ? -42.094 61.824 14.364 1.00 126.13 218 GLU B O 1
ATOM 5620 N N . CYS B 1 221 ? -42.393 62.728 12.324 1.00 122.90 219 CYS B N 1
ATOM 5621 C CA . CYS B 1 221 ? -42.588 64.082 12.836 1.00 123.86 219 CYS B CA 1
ATOM 5622 C C . CYS B 1 221 ? -43.882 64.727 12.340 1.00 124.08 219 CYS B C 1
ATOM 5623 O O . CYS B 1 221 ? -43.924 65.934 12.093 1.00 125.90 219 CYS B O 1
ATOM 5626 N N . THR B 1 222 ? -44.936 63.920 12.223 1.00 123.20 220 THR B N 1
ATOM 5627 C CA . THR B 1 222 ? -46.234 64.389 11.726 1.00 123.58 220 THR B CA 1
ATOM 5628 C C . THR B 1 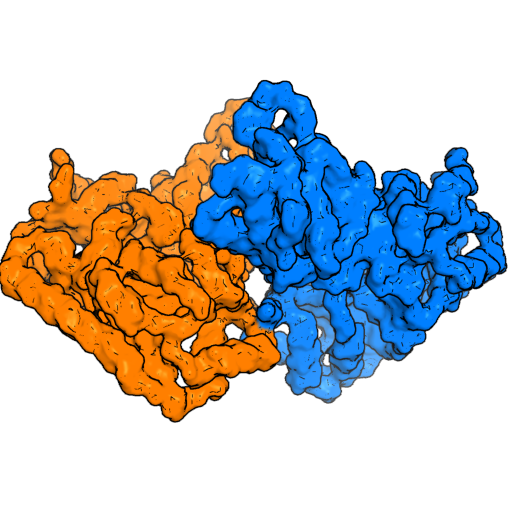222 ? -46.956 65.345 12.689 1.00 120.69 220 THR B C 1
ATOM 5629 O O . THR B 1 222 ? -47.667 66.254 12.252 1.00 121.31 220 THR B O 1
ATOM 5633 N N . GLY B 1 223 ? -46.759 65.139 13.989 1.00 115.17 221 GLY B N 1
ATOM 5634 C CA . GLY B 1 223 ? -47.384 65.969 15.011 1.00 110.87 221 GLY B CA 1
ATOM 5635 C C . GLY B 1 223 ? -46.439 66.163 16.173 1.00 108.30 221 GLY B C 1
ATOM 5636 O O . GLY B 1 223 ? -46.754 65.809 17.311 1.00 106.42 221 GLY B O 1
ATOM 5637 N N . LYS B 1 224 ? -45.264 66.711 15.871 1.00 108.81 222 LYS B N 1
ATOM 5638 C CA . LYS B 1 224 ? -44.210 66.914 16.862 1.00 105.81 222 LYS B CA 1
ATOM 5639 C C . LYS B 1 224 ? -43.709 68.355 16.848 1.00 102.75 222 LYS B C 1
ATOM 5640 O O . LYS B 1 224 ? -43.758 69.027 15.814 1.00 102.19 222 LYS B O 1
ATOM 5646 N N . LYS B 1 225 ? -43.238 68.824 18.002 1.00 100.58 223 LYS B N 1
ATOM 5647 C CA . LYS B 1 225 ? -42.713 70.184 18.141 1.00 99.92 223 LYS B CA 1
ATOM 5648 C C . LYS B 1 225 ? -41.337 70.283 17.488 1.00 97.89 223 LYS B C 1
ATOM 5649 O O . LYS B 1 225 ? -40.344 69.787 18.026 1.00 98.23 223 LYS B O 1
ATOM 5655 N N . GLY B 1 226 ? -41.289 70.923 16.323 1.00 94.31 224 GLY B N 1
ATOM 5656 C CA . GLY B 1 226 ? -40.090 70.908 15.496 1.00 89.47 224 GLY B CA 1
ATOM 5657 C C . GLY B 1 226 ? -39.445 72.237 15.175 1.00 88.25 224 GLY B C 1
ATOM 5658 O O . GLY B 1 226 ? -40.079 73.288 15.258 1.00 85.41 224 GLY B O 1
ATOM 5659 N N . VAL B 1 227 ? -38.168 72.174 14.806 1.00 86.33 225 VAL B N 1
ATOM 5660 C CA . VAL B 1 227 ? -37.358 73.352 14.517 1.00 85.96 225 VAL B CA 1
ATOM 5661 C C . VAL B 1 227 ? -36.540 73.131 13.243 1.00 87.06 225 VAL B C 1
ATOM 5662 O O . VAL B 1 227 ? -35.847 72.118 13.107 1.00 89.69 225 VAL B O 1
ATOM 5666 N N . PHE B 1 228 ? -36.636 74.071 12.307 1.00 84.82 226 PHE B N 1
ATOM 5667 C CA . PHE B 1 228 ? -35.711 74.119 11.184 1.00 82.43 226 PHE B CA 1
ATOM 5668 C C . PHE B 1 228 ? -34.476 74.903 11.598 1.00 80.78 226 PHE B C 1
ATOM 5669 O O . PHE B 1 228 ? -34.587 75.981 12.185 1.00 82.36 226 PHE B O 1
ATOM 5677 N N . VAL B 1 229 ? -33.302 74.346 11.314 1.00 77.46 227 VAL B N 1
ATOM 5678 C CA . VAL B 1 229 ? -32.040 75.046 11.549 1.00 74.04 227 VAL B CA 1
ATOM 5679 C C . VAL B 1 229 ? -31.311 75.169 10.217 1.00 74.14 227 VAL B C 1
ATOM 5680 O O . VAL B 1 229 ? -30.866 74.173 9.647 1.00 76.66 227 VAL B O 1
ATOM 5684 N N . VAL B 1 230 ? -31.213 76.390 9.704 1.00 70.79 228 VAL B N 1
ATOM 5685 C CA . VAL B 1 230 ? -30.571 76.605 8.412 1.00 70.43 228 VAL B CA 1
ATOM 5686 C C . VAL B 1 230 ? -29.325 77.466 8.576 1.00 68.94 228 VAL B C 1
ATOM 5687 O O . VAL B 1 230 ? -29.417 78.666 8.827 1.00 70.33 228 VAL B O 1
ATOM 5691 N N . GLY B 1 231 ? -28.162 76.839 8.432 1.00 69.17 229 GLY B N 1
ATOM 5692 C CA . GLY B 1 231 ? -26.891 77.555 8.420 1.00 73.93 229 GLY B CA 1
ATOM 5693 C C . GLY B 1 231 ? -26.577 78.071 7.026 1.00 76.08 229 GLY B C 1
ATOM 5694 O O . GLY B 1 231 ? -27.472 78.134 6.181 1.00 80.56 229 GLY B O 1
ATOM 5695 N N . PRO B 1 232 ? -25.306 78.451 6.775 1.00 74.87 230 PRO B N 1
ATOM 5696 C CA . PRO B 1 232 ? -24.878 78.904 5.446 1.00 76.53 230 PRO B CA 1
ATOM 5697 C C . PRO B 1 232 ? -25.153 77.862 4.363 1.00 82.89 230 PRO B C 1
ATOM 5698 O O . PRO B 1 232 ? -24.760 76.702 4.498 1.00 85.59 230 PRO B O 1
ATOM 5702 N N . ILE B 1 233 ? -25.856 78.279 3.314 1.00 88.97 231 ILE B N 1
ATOM 5703 C CA . ILE B 1 233 ? -26.236 77.375 2.232 1.00 95.40 231 ILE B CA 1
ATOM 5704 C C . ILE B 1 233 ? -26.059 78.046 0.866 1.00 101.02 231 ILE B C 1
ATOM 5705 O O . ILE B 1 233 ? -26.403 79.216 0.684 1.00 100.85 231 ILE B O 1
ATOM 5710 N N . ASP B 1 234 ? -25.486 77.298 -0.073 1.00 109.55 232 ASP B N 1
ATOM 5711 C CA . ASP B 1 234 ? -25.166 77.814 -1.398 1.00 116.69 232 ASP B CA 1
ATOM 5712 C C . ASP B 1 234 ? -26.413 77.935 -2.278 1.00 118.51 232 ASP B C 1
ATOM 5713 O O . ASP B 1 234 ? -26.710 79.023 -2.776 1.00 115.98 232 ASP B O 1
ATOM 5718 N N . LYS B 1 235 ? -27.137 76.821 -2.422 1.00 123.26 233 LYS B N 1
ATOM 5719 C CA . LYS B 1 235 ? -28.266 76.651 -3.359 1.00 126.41 233 LYS B CA 1
ATOM 5720 C C . LYS B 1 235 ? -29.263 77.808 -3.464 1.00 128.18 233 LYS B C 1
ATOM 5721 O O . LYS B 1 235 ? -29.786 78.292 -2.457 1.00 127.08 233 LYS B O 1
ATOM 5727 N N . LYS B 1 236 ? -29.514 78.228 -4.703 1.00 131.23 234 LYS B N 1
ATOM 5728 C CA . LYS B 1 236 ? -30.375 79.371 -5.001 1.00 132.83 234 LYS B CA 1
ATOM 5729 C C . LYS B 1 236 ? -31.863 79.064 -4.844 1.00 130.53 234 LYS B C 1
ATOM 5730 O O . LYS B 1 236 ? -32.273 77.899 -4.882 1.00 129.73 234 LYS B O 1
ATOM 5736 N N . GLU B 1 237 ? -32.648 80.136 -4.689 1.00 127.29 235 GLU B N 1
ATOM 5737 C CA . GLU B 1 237 ? -34.122 80.124 -4.530 1.00 124.01 235 GLU B CA 1
ATOM 5738 C C . GLU B 1 237 ? -34.722 78.993 -3.676 1.00 117.95 235 GLU B C 1
ATOM 5739 O O . GLU B 1 237 ? -35.732 78.382 -4.031 1.00 117.62 235 GLU B O 1
ATOM 5745 N N . LEU B 1 238 ? -34.081 78.743 -2.539 1.00 111.53 236 LEU B N 1
ATOM 5746 C CA . LEU B 1 238 ? -34.533 77.752 -1.575 1.00 105.43 236 LEU B CA 1
ATOM 5747 C C . LEU B 1 238 ? -35.283 78.468 -0.453 1.00 101.88 236 LEU B C 1
ATOM 5748 O O . LEU B 1 238 ? -35.899 77.827 0.403 1.00 95.33 236 LEU B O 1
ATOM 5753 N N . GLU B 1 239 ? -35.221 79.801 -0.485 1.00 100.77 237 GLU B N 1
ATOM 5754 C CA . GLU B 1 239 ? -35.755 80.679 0.559 1.00 101.35 237 GLU B CA 1
ATOM 5755 C C . GLU B 1 239 ? -37.250 80.481 0.772 1.00 101.30 237 GLU B C 1
ATOM 5756 O O . GLU B 1 239 ? -37.678 80.085 1.856 1.00 100.52 237 GLU B O 1
ATOM 5762 N N . GLN B 1 240 ? -38.026 80.752 -0.276 1.00 101.88 238 GLN B N 1
ATOM 5763 C CA . GLN B 1 240 ? -39.488 80.706 -0.216 1.00 99.91 238 GLN B CA 1
ATOM 5764 C C . GLN B 1 240 ? -40.109 79.327 0.105 1.00 95.26 238 GLN B C 1
ATOM 5765 O O . GLN B 1 240 ? -41.012 79.268 0.942 1.00 96.65 238 GLN B O 1
ATOM 5771 N N . PRO B 1 241 ? -39.633 78.225 -0.531 1.00 91.03 239 PRO B N 1
ATOM 5772 C CA . PRO B 1 241 ? -40.228 76.930 -0.153 1.00 89.77 239 PRO B CA 1
ATOM 5773 C C . PRO B 1 241 ? -39.941 76.483 1.289 1.00 90.47 239 PRO B C 1
ATOM 5774 O O . PRO B 1 241 ? -40.738 75.736 1.867 1.00 88.26 239 PRO B O 1
ATOM 5778 N N . MET B 1 242 ? -38.821 76.943 1.849 1.00 91.07 240 MET B N 1
ATOM 5779 C CA . MET B 1 242 ? -38.474 76.703 3.251 1.00 90.04 240 MET B CA 1
ATOM 5780 C C . MET B 1 242 ? -39.455 77.428 4.170 1.00 89.00 240 MET B C 1
ATOM 5781 O O . MET B 1 242 ? -39.957 76.846 5.135 1.00 86.06 240 MET B O 1
ATOM 5786 N N . VAL B 1 243 ? -39.717 78.694 3.850 1.00 87.19 241 VAL B N 1
ATOM 5787 C CA . VAL B 1 243 ? -40.664 79.535 4.584 1.00 87.66 241 VAL B CA 1
ATOM 5788 C C . VAL B 1 243 ? -42.061 78.914 4.591 1.00 90.18 241 VAL B C 1
ATOM 5789 O O . VAL B 1 243 ? -42.688 78.794 5.649 1.00 90.76 241 VAL B O 1
ATOM 5793 N N . ASP B 1 244 ? -42.514 78.492 3.410 1.00 90.15 242 ASP B N 1
ATOM 5794 C CA . ASP B 1 244 ? -43.852 77.934 3.220 1.00 91.96 242 ASP B CA 1
ATOM 5795 C C . ASP B 1 244 ? -44.078 76.621 3.964 1.00 92.04 242 ASP B C 1
ATOM 5796 O O . ASP B 1 244 ? -45.174 76.383 4.473 1.00 95.08 242 ASP B O 1
ATOM 5801 N N . LEU B 1 245 ? -43.045 75.783 4.028 1.00 90.47 243 LEU B N 1
ATOM 5802 C CA . LEU B 1 245 ? -43.122 74.512 4.749 1.00 87.59 243 LEU B CA 1
ATOM 5803 C C . LEU B 1 245 ? -43.210 74.726 6.259 1.00 87.30 243 LEU B C 1
ATOM 5804 O O . LEU B 1 245 ? -43.970 74.042 6.946 1.00 87.67 243 LEU B O 1
ATOM 5809 N N . ALA B 1 246 ? -42.443 75.691 6.758 1.00 91.04 244 ALA B N 1
ATOM 5810 C CA . ALA B 1 246 ? -42.431 76.032 8.181 1.00 95.45 244 ALA B CA 1
ATOM 5811 C C . ALA B 1 246 ? -43.705 76.748 8.612 1.00 97.94 244 ALA B C 1
ATOM 5812 O O . ALA B 1 246 ? -44.134 76.624 9.763 1.00 97.66 244 ALA B O 1
ATOM 5814 N N . LYS B 1 247 ? -44.292 77.499 7.679 1.00 100.83 245 LYS B N 1
ATOM 5815 C CA . LYS B 1 247 ? -45.571 78.175 7.885 1.00 101.94 245 LYS B CA 1
ATOM 5816 C C . LYS B 1 247 ? -46.697 77.144 7.922 1.00 99.57 245 LYS B C 1
ATOM 5817 O O . LYS B 1 247 ? -47.666 77.291 8.669 1.00 100.55 245 LYS B O 1
ATOM 5823 N N . LYS B 1 248 ? -46.546 76.097 7.114 1.00 97.70 246 LYS B N 1
ATOM 5824 C CA . LYS B 1 248 ? -47.484 74.983 7.067 1.00 100.24 246 LYS B CA 1
ATOM 5825 C C . LYS B 1 248 ? -47.387 74.124 8.325 1.00 100.85 246 LYS B C 1
ATOM 5826 O O . LYS B 1 248 ? -48.405 73.755 8.912 1.00 106.07 246 LYS B O 1
ATOM 5832 N N . LEU B 1 249 ? -46.159 73.821 8.736 1.00 100.76 247 LEU B N 1
ATOM 5833 C CA . LEU B 1 249 ? -45.914 72.943 9.881 1.00 99.52 247 LEU B CA 1
ATOM 5834 C C . LEU B 1 249 ? -46.081 73.633 11.234 1.00 97.65 247 LEU B C 1
ATOM 5835 O O . LEU B 1 249 ? -46.302 72.970 12.250 1.00 96.38 247 LEU B O 1
ATOM 5840 N N . GLY B 1 250 ? -45.981 74.960 11.242 1.00 97.08 248 GLY B N 1
ATOM 5841 C CA . GLY B 1 250 ? -46.021 75.727 12.484 1.00 97.96 248 GLY B CA 1
ATOM 5842 C C . GLY B 1 250 ? -44.711 75.623 13.246 1.00 98.27 248 GLY B C 1
ATOM 5843 O O . GLY B 1 250 ? -44.700 75.549 14.478 1.00 99.29 248 GLY B O 1
ATOM 5844 N N . TRP B 1 251 ? -43.607 75.619 12.499 1.00 95.51 249 TRP B N 1
ATOM 5845 C CA . TRP B 1 251 ? -42.265 75.436 13.051 1.00 91.30 249 TRP B CA 1
ATOM 5846 C C . TRP B 1 251 ? -41.432 76.704 12.846 1.00 88.57 249 TRP B C 1
ATOM 5847 O O . TRP B 1 251 ? -41.578 77.377 11.824 1.00 91.06 249 TRP B O 1
ATOM 5858 N N . PRO B 1 252 ? -40.565 77.044 13.822 1.00 85.15 250 PRO B N 1
ATOM 5859 C CA . PRO B 1 252 ? -39.606 78.139 13.640 1.00 83.95 250 PRO B CA 1
ATOM 5860 C C . PRO B 1 252 ? -38.455 77.787 12.687 1.00 83.51 250 PRO B C 1
ATOM 5861 O O . PRO B 1 252 ? -38.112 76.609 12.531 1.00 81.39 250 PRO B O 1
ATOM 5865 N N . ILE B 1 253 ? -37.877 78.807 12.053 1.00 80.46 251 ILE B N 1
ATOM 5866 C CA . ILE B 1 253 ? -36.642 78.642 11.287 1.00 78.98 251 ILE B CA 1
ATOM 5867 C C . ILE B 1 253 ? -35.519 79.435 11.942 1.00 80.79 251 ILE B C 1
ATOM 5868 O O . ILE B 1 253 ? -35.461 80.665 11.826 1.00 80.00 251 ILE B O 1
ATOM 5873 N N . LEU B 1 254 ? -34.630 78.724 12.630 1.00 81.20 252 LEU B N 1
ATOM 5874 C CA . LEU B 1 254 ? -33.411 79.326 13.147 1.00 79.82 252 LEU B CA 1
ATOM 5875 C C . LEU B 1 254 ? -32.459 79.531 11.974 1.00 80.63 252 LEU B C 1
ATOM 5876 O O . LEU B 1 254 ? -31.724 78.622 11.577 1.00 82.50 252 LEU B O 1
ATOM 5881 N N . ALA B 1 255 ? -32.508 80.737 11.412 1.00 78.40 253 ALA B N 1
ATOM 5882 C CA . ALA B 1 255 ? -31.839 81.043 10.154 1.00 76.84 253 ALA B CA 1
ATOM 5883 C C . ALA B 1 255 ? -30.575 81.855 10.354 1.00 75.57 253 ALA B C 1
ATOM 5884 O O . ALA B 1 255 ? -30.581 82.866 11.052 1.00 74.76 253 ALA B O 1
ATOM 5886 N N . ASP B 1 256 ? -29.498 81.399 9.721 1.00 76.68 254 ASP B N 1
ATOM 5887 C CA . ASP B 1 256 ? -28.212 82.085 9.717 1.00 78.47 254 ASP B CA 1
ATOM 5888 C C . ASP B 1 256 ? -28.299 83.340 8.846 1.00 78.42 254 ASP B C 1
ATOM 5889 O O . ASP B 1 256 ? -29.144 83.409 7.954 1.00 76.68 254 ASP B O 1
ATOM 5894 N N . PRO B 1 257 ? -27.436 84.344 9.106 1.00 80.99 255 PRO B N 1
ATOM 5895 C CA . PRO B 1 257 ? -27.296 85.476 8.181 1.00 83.08 255 PRO B CA 1
ATOM 5896 C C . PRO B 1 257 ? -26.845 85.069 6.772 1.00 84.72 255 PRO B C 1
ATOM 5897 O O . PRO B 1 257 ? -27.116 85.785 5.803 1.00 83.90 255 PRO B O 1
ATOM 5901 N N . LEU B 1 258 ? -26.166 83.928 6.675 1.00 84.49 256 LEU B N 1
ATOM 5902 C CA . LEU B 1 258 ? -25.633 83.427 5.412 1.00 83.53 256 LEU B CA 1
ATOM 5903 C C . LEU B 1 258 ? -26.550 82.398 4.761 1.00 80.52 256 LEU B C 1
ATOM 5904 O O . LEU B 1 258 ? -26.222 81.837 3.715 1.00 83.73 256 LEU B O 1
ATOM 5909 N N . SER B 1 259 ? -27.700 82.157 5.383 1.00 79.18 257 SER B N 1
ATOM 5910 C CA . SER B 1 259 ? -28.698 81.251 4.825 1.00 78.99 257 SER B CA 1
ATOM 5911 C C . SER B 1 259 ? -29.522 81.925 3.726 1.00 81.06 257 SER B C 1
ATOM 5912 O O . SER B 1 259 ? -30.099 81.248 2.876 1.00 85.84 257 SER B O 1
ATOM 5915 N N . GLY B 1 260 ? -29.576 83.256 3.750 1.00 82.05 258 GLY B N 1
ATOM 5916 C CA . GLY B 1 260 ? -30.349 84.025 2.775 1.00 83.35 258 GLY B CA 1
ATOM 5917 C C . GLY B 1 260 ? -31.763 84.343 3.232 1.00 85.02 258 GLY B C 1
ATOM 5918 O O . GLY B 1 260 ? -32.399 85.258 2.703 1.00 84.51 258 GLY B O 1
ATOM 5919 N N . LEU B 1 261 ? -32.243 83.593 4.227 1.00 83.88 259 LEU B N 1
ATOM 5920 C CA . LEU B 1 261 ? -33.581 83.758 4.806 1.00 82.49 259 LEU B CA 1
ATOM 5921 C C . LEU B 1 261 ? -33.702 85.014 5.668 1.00 83.14 259 LEU B C 1
ATOM 5922 O O . LEU B 1 261 ? -34.794 85.363 6.130 1.00 80.84 259 LEU B O 1
ATOM 5927 N N . ARG B 1 262 ? -32.571 85.677 5.886 1.00 86.42 260 ARG B N 1
ATOM 5928 C CA . ARG B 1 262 ? -32.507 86.910 6.651 1.00 86.26 260 ARG B CA 1
ATOM 5929 C C . ARG B 1 262 ? -32.762 88.112 5.739 1.00 84.35 260 ARG B C 1
ATOM 5930 O O . ARG B 1 262 ? -33.034 89.215 6.214 1.00 83.86 260 ARG B O 1
ATOM 5938 N N . SER B 1 263 ? -32.668 87.886 4.429 1.00 83.65 261 SER B N 1
ATOM 5939 C CA . SER B 1 263 ? -32.817 88.946 3.435 1.00 82.01 261 SER B CA 1
ATOM 5940 C C . SER B 1 263 ? -33.125 88.385 2.047 1.00 83.07 261 SER B C 1
ATOM 5941 O O . SER B 1 263 ? -32.275 88.415 1.154 1.00 83.83 261 SER B O 1
ATOM 5944 N N . TYR B 1 264 ? -34.342 87.882 1.867 1.00 83.48 262 TYR B N 1
ATOM 5945 C CA . TYR B 1 264 ? -34.763 87.341 0.570 1.00 87.28 262 TYR B CA 1
ATOM 5946 C C . TYR B 1 264 ? -35.824 88.207 -0.116 1.00 92.28 262 TYR B C 1
ATOM 5947 O O . TYR B 1 264 ? -36.340 87.841 -1.175 1.00 93.81 262 TYR B O 1
ATOM 5956 N N . GLY B 1 265 ? -36.145 89.345 0.497 1.00 94.62 263 GLY B N 1
ATOM 5957 C CA . GLY B 1 265 ? -37.064 90.316 -0.091 1.00 98.58 263 GLY B CA 1
ATOM 5958 C C . GLY B 1 265 ? -38.464 90.335 0.494 1.00 101.73 263 GLY B C 1
ATOM 5959 O O . GLY B 1 265 ? -39.380 90.908 -0.103 1.00 104.20 263 GLY B O 1
ATOM 5960 N N . ALA B 1 266 ? -38.629 89.710 1.659 1.00 102.32 264 ALA B N 1
ATOM 5961 C CA . ALA B 1 266 ? -39.916 89.671 2.356 1.00 103.91 264 ALA B CA 1
ATOM 5962 C C . ALA B 1 266 ? -39.739 89.510 3.864 1.00 105.07 264 ALA B C 1
ATOM 5963 O O . ALA B 1 266 ? -38.843 88.795 4.318 1.00 109.11 264 ALA B O 1
ATOM 5965 N N . LEU B 1 267 ? -40.594 90.184 4.632 1.00 104.65 265 LEU B N 1
ATOM 5966 C CA . LEU B 1 267 ? -40.676 89.974 6.077 1.00 101.04 265 LEU B CA 1
ATOM 5967 C C . LEU B 1 267 ? -41.445 88.694 6.390 1.00 99.70 265 LEU B C 1
ATOM 5968 O O . LEU B 1 267 ? -42.138 88.147 5.527 1.00 98.36 265 LEU B O 1
ATOM 5973 N N . ASP B 1 268 ? -41.323 88.222 7.628 1.00 101.46 266 ASP B N 1
ATOM 5974 C CA . ASP B 1 268 ? -41.806 86.896 7.984 1.00 104.70 266 ASP B CA 1
ATOM 5975 C C . ASP B 1 268 ? -42.297 86.792 9.423 1.00 109.60 266 ASP B C 1
ATOM 5976 O O . ASP B 1 268 ? -42.190 87.740 10.208 1.00 113.23 266 ASP B O 1
ATOM 5981 N N . GLU B 1 269 ? -42.832 85.620 9.753 1.00 110.91 267 GLU B N 1
ATOM 5982 C CA . GLU B 1 269 ? -43.258 85.297 11.109 1.00 113.71 267 GLU B CA 1
ATOM 5983 C C . GLU B 1 269 ? -42.740 83.916 11.517 1.00 112.21 267 GLU B C 1
ATOM 5984 O O . GLU B 1 269 ? -42.994 83.457 12.632 1.00 115.38 267 GLU B O 1
ATOM 5990 N N . VAL B 1 270 ? -42.015 83.266 10.607 1.00 107.94 268 VAL B N 1
ATOM 5991 C CA . VAL B 1 270 ? -41.424 81.946 10.870 1.00 101.40 268 VAL B CA 1
ATOM 5992 C C . VAL B 1 270 ? -39.894 81.981 10.993 1.00 97.32 268 VAL B C 1
ATOM 5993 O O . VAL B 1 270 ? -39.307 81.150 11.687 1.00 98.93 268 VAL B O 1
ATOM 5997 N N . VAL B 1 271 ? -39.259 82.941 10.323 1.00 92.05 269 VAL B N 1
ATOM 5998 C CA . VAL B 1 271 ? -37.812 83.129 10.424 1.00 86.44 269 VAL B CA 1
ATOM 5999 C C . VAL B 1 271 ? -37.499 83.836 11.736 1.00 85.08 269 VAL B C 1
ATOM 6000 O O . VAL B 1 271 ? -38.018 84.917 12.012 1.00 87.64 269 VAL B O 1
ATOM 6004 N N . ILE B 1 272 ? -36.668 83.195 12.549 1.00 85.72 270 ILE B N 1
ATOM 6005 C CA . ILE B 1 272 ? -36.251 83.747 13.832 1.00 85.67 270 ILE B CA 1
ATOM 6006 C C . ILE B 1 272 ? -34.734 83.974 13.846 1.00 85.04 270 ILE B C 1
ATOM 6007 O O . ILE B 1 272 ? -33.954 83.082 13.499 1.00 85.68 270 ILE B O 1
ATOM 6012 N N . ASP B 1 273 ? -34.337 85.187 14.228 1.00 83.04 271 ASP B N 1
ATOM 6013 C CA . ASP B 1 273 ? -32.964 85.656 14.054 1.00 85.56 271 ASP B CA 1
ATOM 6014 C C . ASP B 1 273 ? -32.309 86.191 15.330 1.00 85.42 271 ASP B C 1
ATOM 6015 O O . ASP B 1 273 ? -31.285 86.877 15.269 1.00 86.38 271 ASP B O 1
ATOM 6020 N N . GLN B 1 274 ? -32.903 85.878 16.477 1.00 85.25 272 GLN B N 1
ATOM 6021 C CA . GLN B 1 274 ? -32.413 86.386 17.757 1.00 84.35 272 GLN B CA 1
ATOM 6022 C C . GLN B 1 274 ? -31.949 85.273 18.690 1.00 84.31 272 GLN B C 1
ATOM 6023 O O . GLN B 1 274 ? -31.606 85.530 19.846 1.00 83.34 272 GLN B O 1
ATOM 6029 N N . TYR B 1 275 ? -31.924 84.047 18.164 1.00 85.24 273 TYR B N 1
ATOM 6030 C CA . TYR B 1 275 ? -31.507 82.843 18.896 1.00 84.65 273 TYR B CA 1
ATOM 6031 C C . TYR B 1 275 ? -30.114 82.948 19.518 1.00 88.46 273 TYR B C 1
ATOM 6032 O O . TYR B 1 275 ? -29.846 82.332 20.548 1.00 91.72 273 TYR B O 1
ATOM 6041 N N . ASP B 1 276 ? -29.245 83.736 18.884 1.00 89.88 274 ASP B N 1
ATOM 6042 C CA . ASP B 1 276 ? -27.892 83.988 19.370 1.00 93.42 274 ASP B CA 1
ATOM 6043 C C . ASP B 1 276 ? -27.917 84.688 20.727 1.00 95.13 274 ASP B C 1
ATOM 6044 O O . ASP B 1 276 ? -27.027 84.484 21.550 1.00 97.23 274 ASP B O 1
ATOM 6049 N N . ALA B 1 277 ? -28.952 85.494 20.955 1.00 94.82 275 ALA B N 1
ATOM 6050 C CA . ALA B 1 277 ? -29.099 86.235 22.201 1.00 94.58 275 ALA B CA 1
ATOM 6051 C C . ALA B 1 277 ? -29.738 85.423 23.330 1.00 94.64 275 ALA B C 1
ATOM 6052 O O . ALA B 1 277 ? -29.161 85.319 24.415 1.00 94.93 275 ALA B O 1
ATOM 6054 N N . PHE B 1 278 ? -30.911 84.840 23.078 1.00 93.65 276 PHE B N 1
ATOM 6055 C CA . PHE B 1 278 ? -31.708 84.244 24.164 1.00 94.19 276 PHE B CA 1
ATOM 6056 C C . PHE B 1 278 ? -31.406 82.791 24.536 1.00 95.81 276 PHE B C 1
ATOM 6057 O O . PHE B 1 278 ? -31.834 82.324 25.596 1.00 96.03 276 PHE B O 1
ATOM 6065 N N . LEU B 1 279 ? -30.687 82.074 23.675 1.00 97.71 277 LEU B N 1
ATOM 6066 C CA . LEU B 1 279 ? -30.284 80.699 23.990 1.00 99.01 277 LEU B CA 1
ATOM 6067 C C . LEU B 1 279 ? -29.033 80.661 24.871 1.00 102.39 277 LEU B C 1
ATOM 6068 O O . LEU B 1 279 ? -28.579 79.588 25.275 1.00 104.02 277 LEU B O 1
ATOM 6073 N N . LYS B 1 280 ? -28.486 81.843 25.158 1.00 105.23 278 LYS B N 1
ATOM 6074 C CA . LYS B 1 280 ? -27.454 82.016 26.178 1.00 107.48 278 LYS B CA 1
ATOM 6075 C C . LYS B 1 280 ? -28.079 81.853 27.563 1.00 110.31 278 LYS B C 1
ATOM 6076 O O . LYS B 1 280 ? -27.430 81.371 28.492 1.00 112.73 278 LYS B O 1
ATOM 6082 N N . GLU B 1 281 ? -29.344 82.258 27.683 1.00 113.36 279 GLU B N 1
ATOM 6083 C CA . GLU B 1 281 ? -30.108 82.129 28.920 1.00 115.15 279 GLU B CA 1
ATOM 6084 C C . GLU B 1 281 ? -30.624 80.701 29.087 1.00 114.06 279 GLU B C 1
ATOM 6085 O O . GLU B 1 281 ? -31.412 80.217 28.270 1.00 112.75 279 GLU B O 1
ATOM 6091 N N . ALA B 1 282 ? -30.181 80.047 30.161 1.00 115.46 280 ALA B N 1
ATOM 6092 C CA . ALA B 1 282 ? -30.438 78.620 30.399 1.00 117.13 280 ALA B CA 1
ATOM 6093 C C . ALA B 1 282 ? -31.893 78.268 30.728 1.00 118.10 280 ALA B C 1
ATOM 6094 O O . ALA B 1 282 ? -32.297 77.109 30.599 1.00 119.40 280 ALA B O 1
ATOM 6096 N N . GLU B 1 283 ? -32.668 79.266 31.148 1.00 117.96 281 GLU B N 1
ATOM 6097 C CA . GLU B 1 283 ? -34.088 79.087 31.447 1.00 117.22 281 GLU B CA 1
ATOM 6098 C C . GLU B 1 283 ? -34.910 78.984 30.160 1.00 115.62 281 GLU B C 1
ATOM 6099 O O . GLU B 1 283 ? -35.988 78.384 30.146 1.00 114.29 281 GLU B O 1
ATOM 6105 N N . ILE B 1 284 ? -34.383 79.570 29.086 1.00 113.96 282 ILE B N 1
ATOM 6106 C CA . ILE B 1 284 ? -35.019 79.549 27.767 1.00 112.76 282 ILE B CA 1
ATOM 6107 C C . ILE B 1 284 ? -34.578 78.303 26.985 1.00 110.45 282 ILE B C 1
ATOM 6108 O O . ILE B 1 284 ? -35.315 77.806 26.127 1.00 107.89 282 ILE B O 1
ATOM 6113 N N . ILE B 1 285 ? -33.373 77.814 27.297 1.00 109.79 283 ILE B N 1
ATOM 6114 C CA . ILE B 1 285 ? -32.849 76.529 26.800 1.00 107.34 283 ILE B CA 1
ATOM 6115 C C . ILE B 1 285 ? -33.825 75.388 27.131 1.00 108.71 283 ILE B C 1
ATOM 6116 O O . ILE B 1 285 ? -34.204 74.606 26.253 1.00 104.82 283 ILE B O 1
ATOM 6121 N N . ASP B 1 286 ? -34.241 75.336 28.398 1.00 112.88 284 ASP B N 1
ATOM 6122 C CA . ASP B 1 286 ? -35.141 74.307 28.916 1.00 114.75 284 ASP B CA 1
ATOM 6123 C C . ASP B 1 286 ? -36.568 74.472 28.391 1.00 112.37 284 ASP B C 1
ATOM 6124 O O . ASP B 1 286 ? -37.246 73.481 28.106 1.00 113.15 284 ASP B O 1
ATOM 6129 N N . LYS B 1 287 ? -37.012 75.722 28.269 1.00 108.35 285 LYS B N 1
ATOM 6130 C CA . LYS B 1 287 ? -38.371 76.039 27.827 1.00 106.65 285 LYS B CA 1
ATOM 6131 C C . LYS B 1 287 ? -38.638 75.676 26.367 1.00 104.33 285 LYS B C 1
ATOM 6132 O O . LYS B 1 287 ? -39.706 75.157 26.037 1.00 102.77 285 LYS B O 1
ATOM 6138 N N . LEU B 1 288 ? -37.655 75.933 25.507 1.00 101.89 286 LEU B N 1
ATOM 6139 C CA . LEU B 1 288 ? -37.822 75.772 24.062 1.00 99.00 286 LEU B CA 1
ATOM 6140 C C . LEU B 1 288 ? -37.307 74.437 23.514 1.00 96.93 286 LEU B C 1
ATOM 6141 O O . LEU B 1 288 ? -36.943 74.346 22.337 1.00 94.72 286 LEU B O 1
ATOM 6146 N N . THR B 1 289 ? -37.296 73.413 24.367 1.00 93.65 287 THR B N 1
ATOM 6147 C CA . THR B 1 289 ? -36.808 72.081 24.006 1.00 89.12 287 THR B CA 1
ATOM 6148 C C . THR B 1 289 ? -37.725 71.415 22.980 1.00 87.84 287 THR B C 1
ATOM 6149 O O . THR B 1 289 ? -38.900 71.175 23.266 1.00 85.38 287 THR B O 1
ATOM 6153 N N . PRO B 1 290 ? -37.187 71.123 21.780 1.00 88.09 288 PRO B N 1
ATOM 6154 C CA . PRO B 1 290 ? -37.981 70.529 20.712 1.00 87.85 288 PRO B CA 1
ATOM 6155 C C . PRO B 1 290 ? -38.015 69.004 20.765 1.00 88.57 288 PRO B C 1
ATOM 6156 O O . PRO B 1 290 ? -37.353 68.394 21.609 1.00 90.99 288 PRO B O 1
ATOM 6160 N N . GLU B 1 291 ? -38.802 68.408 19.874 1.00 89.25 289 GLU B N 1
ATOM 6161 C CA . GLU B 1 291 ? -38.876 66.958 19.737 1.00 91.36 289 GLU B CA 1
ATOM 6162 C C . GLU B 1 291 ? -38.146 66.509 18.473 1.00 91.67 289 GLU B C 1
ATOM 6163 O O . GLU B 1 291 ? -37.564 65.420 18.433 1.00 89.35 289 GLU B O 1
ATOM 6169 N N . VAL B 1 292 ? -38.188 67.356 17.446 1.00 89.69 290 VAL B N 1
ATOM 6170 C CA . VAL B 1 292 ? -37.499 67.097 16.183 1.00 89.48 290 VAL B CA 1
ATOM 6171 C C . VAL B 1 292 ? -36.714 68.316 15.709 1.00 85.68 290 VAL B C 1
ATOM 6172 O O . VAL B 1 292 ? -37.205 69.443 15.749 1.00 84.14 290 VAL B O 1
ATOM 6176 N N . VAL B 1 293 ? -35.476 68.075 15.291 1.00 83.86 291 VAL B N 1
ATOM 6177 C CA . VAL B 1 293 ? -34.626 69.110 14.712 1.00 80.89 291 VAL B CA 1
ATOM 6178 C C . VAL B 1 293 ? -34.260 68.665 13.300 1.00 78.14 291 VAL B C 1
ATOM 6179 O O . VAL B 1 293 ? -33.835 67.529 13.092 1.00 79.38 291 VAL B O 1
ATOM 6183 N N . ILE B 1 294 ? -34.457 69.548 12.329 1.00 77.56 292 ILE B N 1
ATOM 6184 C CA . ILE B 1 294 ? -34.013 69.279 10.968 1.00 79.61 292 ILE B CA 1
ATOM 6185 C C . ILE B 1 294 ? -33.103 70.400 10.462 1.00 76.82 292 ILE B C 1
ATOM 6186 O O . ILE B 1 294 ? -33.494 71.569 10.442 1.00 75.32 292 ILE B O 1
ATOM 6191 N N . ARG B 1 295 ? -31.880 70.018 10.090 1.00 76.43 293 ARG B N 1
ATOM 6192 C CA . ARG B 1 295 ? -30.835 70.949 9.663 1.00 75.29 293 ARG B CA 1
ATOM 6193 C C . ARG B 1 295 ? -30.675 71.055 8.147 1.00 74.67 293 ARG B C 1
ATOM 6194 O O . ARG B 1 295 ? -30.853 70.075 7.423 1.00 79.32 293 ARG B O 1
ATOM 6202 N N . PHE B 1 296 ? -30.317 72.253 7.687 1.00 71.75 294 PHE B N 1
ATOM 6203 C CA . PHE B 1 296 ? -29.983 72.511 6.284 1.00 68.57 294 PHE B CA 1
ATOM 6204 C C . PHE B 1 296 ? -28.695 73.322 6.199 1.00 66.65 294 PHE B C 1
ATOM 6205 O O . PHE B 1 296 ? -28.423 74.153 7.068 1.00 71.28 294 PHE B O 1
ATOM 6213 N N . GLY B 1 297 ? -27.910 73.076 5.150 1.00 65.30 295 GLY B N 1
ATOM 6214 C CA . GLY B 1 297 ? -26.636 73.769 4.929 1.00 63.79 295 GLY B CA 1
ATOM 6215 C C . GLY B 1 297 ? -25.563 73.441 5.956 1.00 68.17 295 GLY B C 1
ATOM 6216 O O . GLY B 1 297 ? -25.690 72.478 6.716 1.00 68.12 295 GLY B O 1
ATOM 6217 N N . SER B 1 298 ? -24.508 74.256 5.986 1.00 71.67 296 SER B N 1
ATOM 6218 C CA . SER B 1 298 ? -23.427 74.112 6.968 1.00 73.54 296 SER B CA 1
ATOM 6219 C C . SER B 1 298 ? -23.894 74.454 8.382 1.00 73.74 296 SER B C 1
ATOM 6220 O O . SER B 1 298 ? -25.050 74.826 8.590 1.00 73.58 296 SER B O 1
ATOM 6223 N N . MET B 1 299 ? -22.997 74.319 9.354 1.00 73.99 297 MET B N 1
ATOM 6224 C CA . MET B 1 299 ? -23.310 74.722 10.720 1.00 78.48 297 MET B CA 1
ATOM 6225 C C . MET B 1 299 ? -23.368 76.237 10.838 1.00 80.13 297 MET B C 1
ATOM 6226 O O . MET B 1 299 ? -22.545 76.934 10.239 1.00 82.45 297 MET B O 1
ATOM 6231 N N . PRO B 1 300 ? -24.361 76.750 11.590 1.00 81.64 298 PRO B N 1
ATOM 6232 C CA . PRO B 1 300 ? -24.525 78.186 11.822 1.00 82.47 298 PRO B CA 1
ATOM 6233 C C . PRO B 1 300 ? -23.363 78.788 12.605 1.00 82.06 298 PRO B C 1
ATOM 6234 O O . PRO B 1 300 ? -22.641 78.068 13.298 1.00 84.83 298 PRO B O 1
ATOM 6238 N N . VAL B 1 301 ? -23.201 80.104 12.498 1.00 82.58 299 VAL B N 1
ATOM 6239 C CA . VAL B 1 301 ? -22.070 80.808 13.111 1.00 81.69 299 VAL B CA 1
ATOM 6240 C C . VAL B 1 301 ? -22.204 80.983 14.631 1.00 82.47 299 VAL B C 1
ATOM 6241 O O . VAL B 1 301 ? -21.227 81.299 15.312 1.00 87.74 299 VAL B O 1
ATOM 6245 N N . SER B 1 302 ? -23.409 80.765 15.153 1.00 80.28 300 SER B N 1
ATOM 6246 C CA . SER B 1 302 ? -23.698 80.978 16.565 1.00 82.21 300 SER B CA 1
ATOM 6247 C C . SER B 1 302 ? -23.145 79.867 17.448 1.00 81.41 300 SER B C 1
ATOM 6248 O O . SER B 1 302 ? -23.534 78.703 17.315 1.00 79.65 300 SER B O 1
ATOM 6251 N N . LYS B 1 303 ? -22.228 80.239 18.338 1.00 81.98 301 LYS B N 1
ATOM 6252 C CA . LYS B 1 303 ? -21.725 79.324 19.370 1.00 84.24 301 LYS B CA 1
ATOM 6253 C C . LYS B 1 303 ? -22.766 78.971 20.457 1.00 82.00 301 LYS B C 1
ATOM 6254 O O . LYS B 1 303 ? -22.761 77.837 20.944 1.00 81.67 301 LYS B O 1
ATOM 6260 N N . PRO B 1 304 ? -23.650 79.928 20.847 1.00 82.04 302 PRO B N 1
ATOM 6261 C CA . PRO B 1 304 ? -24.785 79.535 21.697 1.00 79.65 302 PRO B CA 1
ATOM 6262 C C . PRO B 1 304 ? -25.750 78.526 21.073 1.00 78.38 302 PRO B C 1
ATOM 6263 O O . PRO B 1 304 ? -26.279 77.677 21.793 1.00 81.58 302 PRO B O 1
ATOM 6267 N N . LEU B 1 305 ? -25.980 78.616 19.763 1.00 78.91 303 LEU B N 1
ATOM 6268 C CA . LEU B 1 305 ? -26.849 77.655 19.068 1.00 78.60 303 LEU B CA 1
ATOM 6269 C C . LEU B 1 305 ? -26.197 76.272 18.933 1.00 81.00 303 LEU B C 1
ATOM 6270 O O . LEU B 1 305 ? -26.881 75.248 19.033 1.00 84.30 303 LEU B O 1
ATOM 6275 N N . LYS B 1 306 ? -24.882 76.251 18.713 1.00 79.88 304 LYS B N 1
ATOM 6276 C CA . LYS B 1 306 ? -24.113 75.005 18.702 1.00 85.52 304 LYS B CA 1
ATOM 6277 C C . LYS B 1 306 ? -24.225 74.283 20.042 1.00 85.29 304 LYS B C 1
ATOM 6278 O O . LYS B 1 306 ? -24.522 73.086 20.085 1.00 85.82 304 LYS B O 1
ATOM 6284 N N . ASN B 1 307 ? -24.017 75.031 21.126 1.00 84.24 305 ASN B N 1
ATOM 6285 C CA . ASN B 1 307 ? -24.121 74.500 22.484 1.00 84.30 305 ASN B CA 1
ATOM 6286 C C . ASN B 1 307 ? -25.525 74.032 22.856 1.00 82.88 305 ASN B C 1
ATOM 6287 O O . ASN B 1 307 ? -25.675 73.031 23.556 1.00 84.89 305 ASN B O 1
ATOM 6292 N N . TRP B 1 308 ? -26.541 74.749 22.380 1.00 77.55 306 TRP B N 1
ATOM 6293 C CA . TRP B 1 308 ? -27.931 74.384 22.639 1.00 75.14 306 TRP B CA 1
ATOM 6294 C C . TRP B 1 308 ? -28.300 73.080 21.938 1.00 75.91 306 TRP B C 1
ATOM 6295 O O . TRP B 1 308 ? -28.871 72.184 22.558 1.00 72.48 306 TRP B O 1
ATOM 6306 N N . LEU B 1 309 ? -27.943 72.980 20.657 1.00 79.04 307 LEU B N 1
ATOM 6307 C CA . LEU B 1 309 ? -28.234 71.796 19.844 1.00 78.65 307 LEU B CA 1
ATOM 6308 C C . LEU B 1 309 ? -27.466 70.550 20.299 1.00 79.49 307 LEU B C 1
ATOM 6309 O O . LEU B 1 309 ? -27.977 69.433 20.191 1.00 80.85 307 LEU B O 1
ATOM 6314 N N . GLU B 1 310 ? -26.253 70.749 20.811 1.00 81.53 308 GLU B N 1
ATOM 6315 C CA . GLU B 1 310 ? -25.448 69.660 21.376 1.00 82.26 308 GLU B CA 1
ATOM 6316 C C . GLU B 1 310 ? -26.026 69.159 22.705 1.00 83.60 308 GLU B C 1
ATOM 6317 O O . GLU B 1 310 ? -25.969 67.964 23.002 1.00 79.11 308 GLU B O 1
ATOM 6323 N N . GLN B 1 311 ? -26.587 70.086 23.483 1.00 89.66 309 GLN B N 1
ATOM 6324 C CA . GLN B 1 311 ? -27.110 69.809 24.825 1.00 94.17 309 GLN B CA 1
ATOM 6325 C C . GLN B 1 311 ? -28.377 68.955 24.800 1.00 94.76 309 GLN B C 1
ATOM 6326 O O . GLN B 1 311 ? -28.509 68.025 25.600 1.00 98.53 309 GLN B O 1
ATOM 6332 N N . LEU B 1 312 ? -29.293 69.264 23.882 1.00 95.20 310 LEU B N 1
ATOM 6333 C CA . LEU B 1 312 ? -30.579 68.560 23.810 1.00 97.54 310 LEU B CA 1
ATOM 6334 C C . LEU B 1 312 ? -30.436 67.096 23.392 1.00 97.72 310 LEU B C 1
ATOM 6335 O O . LEU B 1 312 ? -29.779 66.779 22.398 1.00 98.02 310 LEU B O 1
ATOM 6340 N N . SER B 1 313 ? -31.046 66.217 24.183 1.00 98.98 311 SER B N 1
ATOM 6341 C CA . SER B 1 313 ? -30.893 64.773 24.023 1.00 102.48 311 SER B CA 1
ATOM 6342 C C . SER B 1 313 ? -32.234 64.042 23.923 1.00 102.33 311 SER B C 1
ATOM 6343 O O . SER B 1 313 ? -33.285 64.603 24.260 1.00 96.14 311 SER B O 1
ATOM 6346 N N . ASP B 1 314 ? -32.166 62.793 23.451 1.00 103.67 312 ASP B N 1
ATOM 6347 C CA . ASP B 1 314 ? -33.323 61.909 23.225 1.00 106.11 312 ASP B CA 1
ATOM 6348 C C . ASP B 1 314 ? -34.328 62.471 22.203 1.00 105.12 312 ASP B C 1
ATOM 6349 O O . ASP B 1 314 ? -35.536 62.236 22.301 1.00 107.92 312 ASP B O 1
ATOM 6354 N N . ILE B 1 315 ? -33.804 63.205 21.223 1.00 101.96 313 ILE B N 1
ATOM 6355 C CA . ILE B 1 315 ? -34.599 63.816 20.152 1.00 97.46 313 ILE B CA 1
ATOM 6356 C C . ILE B 1 315 ? -34.270 63.177 18.804 1.00 94.68 313 ILE B C 1
ATOM 6357 O O . ILE B 1 315 ? -33.300 62.426 18.694 1.00 96.77 313 ILE B O 1
ATOM 6362 N N . ARG B 1 316 ? -35.075 63.472 17.786 1.00 92.98 314 ARG B N 1
ATOM 6363 C CA . ARG B 1 316 ? -34.720 63.128 16.414 1.00 90.55 314 ARG B CA 1
ATOM 6364 C C . ARG B 1 316 ? -33.997 64.310 15.776 1.00 88.37 314 ARG B C 1
ATOM 6365 O O . ARG B 1 316 ? -34.529 65.423 15.724 1.00 85.08 314 ARG B O 1
ATOM 6373 N N . PHE B 1 317 ? -32.777 64.060 15.309 1.00 83.46 315 PHE B N 1
ATOM 6374 C CA . PHE B 1 317 ? -31.940 65.098 14.722 1.00 79.19 315 PHE B CA 1
ATOM 6375 C C . PHE B 1 317 ? -31.617 64.732 13.273 1.00 77.45 315 PHE B C 1
ATOM 6376 O O . PHE B 1 317 ? -30.762 63.883 13.003 1.00 75.96 315 PHE B O 1
ATOM 6384 N N . TYR B 1 318 ? -32.322 65.377 12.351 1.00 75.94 316 TYR B N 1
ATOM 6385 C CA . TYR B 1 318 ? -32.084 65.219 10.923 1.00 76.46 316 TYR B CA 1
ATOM 6386 C C . TYR B 1 318 ? -31.090 66.274 10.462 1.00 74.76 316 TYR B C 1
ATOM 6387 O O . TYR B 1 318 ? -31.200 67.443 10.831 1.00 70.83 316 TYR B O 1
ATOM 6396 N N . VAL B 1 319 ? -30.101 65.853 9.680 1.00 73.19 317 VAL B N 1
ATOM 6397 C CA . VAL B 1 319 ? -29.312 66.800 8.890 1.00 73.54 317 VAL B CA 1
ATOM 6398 C C . VAL B 1 319 ? -29.368 66.424 7.409 1.00 73.14 317 VAL B C 1
ATOM 6399 O O . VAL B 1 319 ? -29.172 65.263 7.036 1.00 72.45 317 VAL B O 1
ATOM 6403 N N . VAL B 1 320 ? -29.703 67.408 6.582 1.00 75.87 318 VAL B N 1
ATOM 6404 C CA . VAL B 1 320 ? -29.829 67.190 5.150 1.00 77.87 318 VAL B CA 1
ATOM 6405 C C . VAL B 1 320 ? -28.497 67.530 4.500 1.00 76.10 318 VAL B C 1
ATOM 6406 O O . VAL B 1 320 ? -28.086 68.689 4.465 1.00 77.40 318 VAL B O 1
ATOM 6410 N N . ASP B 1 321 ? -27.827 66.496 4.005 1.00 79.17 319 ASP B N 1
ATOM 6411 C CA . ASP B 1 321 ? -26.514 66.624 3.392 1.00 83.19 319 ASP B CA 1
ATOM 6412 C C . ASP B 1 321 ? -26.479 65.760 2.132 1.00 82.85 319 ASP B C 1
ATOM 6413 O O . ASP B 1 321 ? -26.197 64.564 2.213 1.00 83.19 319 ASP B O 1
ATOM 6418 N N . PRO B 1 322 ? -26.763 66.368 0.962 1.00 81.75 320 PRO B N 1
ATOM 6419 C CA . PRO B 1 322 ? -26.827 65.666 -0.330 1.00 80.60 320 PRO B CA 1
ATOM 6420 C C . PRO B 1 322 ? -25.506 65.044 -0.785 1.00 82.63 320 PRO B C 1
ATOM 6421 O O . PRO B 1 322 ? -25.513 64.091 -1.566 1.00 83.36 320 PRO B O 1
ATOM 6425 N N . GLY B 1 323 ? -24.389 65.578 -0.297 1.00 82.66 321 GLY B N 1
ATOM 6426 C CA . GLY B 1 323 ? -23.072 65.119 -0.718 1.00 84.48 321 GLY B CA 1
ATOM 6427 C C . GLY B 1 323 ? -22.335 64.169 0.212 1.00 85.78 321 GLY B C 1
ATOM 6428 O O . GLY B 1 323 ? -21.250 63.692 -0.132 1.00 87.74 321 GLY B O 1
ATOM 6429 N N . ALA B 1 324 ? -22.924 63.890 1.377 1.00 81.23 322 ALA B N 1
ATOM 6430 C CA . ALA B 1 324 ? -22.312 63.052 2.421 1.00 80.64 322 ALA B CA 1
ATOM 6431 C C . ALA B 1 324 ? -20.963 63.575 2.927 1.00 81.29 322 ALA B C 1
ATOM 6432 O O . ALA B 1 324 ? -20.017 62.805 3.132 1.00 78.64 322 ALA B O 1
ATOM 6434 N N . ALA B 1 325 ? -20.893 64.890 3.130 1.00 80.80 323 ALA B N 1
ATOM 6435 C CA . ALA B 1 325 ? -19.705 65.543 3.685 1.00 77.29 323 ALA B CA 1
ATOM 6436 C C . ALA B 1 325 ? -19.609 65.356 5.203 1.00 74.96 323 ALA B C 1
ATOM 6437 O O . ALA B 1 325 ? -18.533 65.529 5.785 1.00 76.92 323 ALA B O 1
ATOM 6439 N N . TRP B 1 326 ? -20.739 64.997 5.817 1.00 69.74 324 TRP B N 1
ATOM 6440 C CA . TRP B 1 326 ? -20.862 64.735 7.257 1.00 71.83 324 TRP B CA 1
ATOM 6441 C C . TRP B 1 326 ? -20.408 65.898 8.133 1.00 73.41 324 TRP B C 1
ATOM 6442 O O . TRP B 1 326 ? -19.633 65.726 9.077 1.00 75.24 324 TRP B O 1
ATOM 6453 N N . LYS B 1 327 ? -20.897 67.088 7.802 1.00 71.84 325 LYS B N 1
ATOM 6454 C CA . LYS B 1 327 ? -20.572 68.280 8.564 1.00 69.31 325 LYS B CA 1
ATOM 6455 C C . LYS B 1 327 ? -21.468 68.354 9.793 1.00 70.74 325 LYS B C 1
ATOM 6456 O O . LYS B 1 327 ? -22.538 68.954 9.756 1.00 72.85 325 LYS B O 1
ATOM 6462 N N . ASP B 1 328 ? -21.025 67.707 10.869 1.00 73.09 326 ASP B N 1
ATOM 6463 C CA . ASP B 1 328 ? -21.735 67.702 12.149 1.00 70.15 326 ASP B CA 1
ATOM 6464 C C . ASP B 1 328 ? -20.734 67.707 13.316 1.00 68.29 326 ASP B C 1
ATOM 6465 O O . ASP B 1 328 ? -20.433 66.656 13.888 1.00 69.75 326 ASP B O 1
ATOM 6470 N N . PRO B 1 329 ? -20.220 68.899 13.680 1.00 65.49 327 PRO B N 1
ATOM 6471 C CA . PRO B 1 329 ? -19.190 69.027 14.714 1.00 67.95 327 PRO B CA 1
ATOM 6472 C C . PRO B 1 329 ? -19.649 68.790 16.155 1.00 67.94 327 PRO B C 1
ATOM 6473 O O . PRO B 1 329 ? -18.814 68.784 17.059 1.00 73.50 327 PRO B O 1
ATOM 6477 N N . ILE B 1 330 ? -20.949 68.596 16.363 1.00 67.02 328 ILE B N 1
ATOM 6478 C CA . ILE B 1 330 ? -21.480 68.331 17.699 1.00 71.19 328 ILE B CA 1
ATOM 6479 C C . ILE B 1 330 ? -21.989 66.894 17.860 1.00 73.55 328 ILE B C 1
ATOM 6480 O O . ILE B 1 330 ? -22.543 66.542 18.907 1.00 76.59 328 ILE B O 1
ATOM 6485 N N . LYS B 1 331 ? -21.766 66.077 16.822 1.00 71.75 329 LYS B N 1
ATOM 6486 C CA . LYS B 1 331 ? -22.162 64.648 16.744 1.00 72.06 329 LYS B CA 1
ATOM 6487 C C . LYS B 1 331 ? -23.625 64.380 17.101 1.00 71.87 329 LYS B C 1
ATOM 6488 O O . LYS B 1 331 ? -23.949 63.344 17.681 1.00 76.85 329 LYS B O 1
ATOM 6494 N N . ALA B 1 332 ? -24.503 65.306 16.738 1.00 71.76 330 ALA B N 1
ATOM 6495 C CA . ALA B 1 332 ? -25.887 65.262 17.185 1.00 73.82 330 ALA B CA 1
ATOM 6496 C C . ALA B 1 332 ? -26.793 64.390 16.322 1.00 75.83 330 ALA B C 1
ATOM 6497 O O . ALA B 1 332 ? -27.862 63.981 16.780 1.00 78.03 330 ALA B O 1
ATOM 6499 N N . VAL B 1 333 ? -26.355 64.105 15.093 1.00 77.05 331 VAL B N 1
ATOM 6500 C CA . VAL B 1 333 ? -27.161 63.398 14.082 1.00 78.16 331 VAL B CA 1
ATOM 6501 C C . VAL B 1 333 ? -27.736 62.052 14.556 1.00 79.71 331 VAL B C 1
ATOM 6502 O O . VAL B 1 333 ? -27.029 61.232 15.146 1.00 77.54 331 VAL B O 1
ATOM 6506 N N . THR B 1 334 ? -29.037 61.869 14.330 1.00 81.49 332 THR B N 1
ATOM 6507 C CA . THR B 1 334 ? -29.705 60.593 14.562 1.00 84.69 332 THR B CA 1
ATOM 6508 C C . THR B 1 334 ? -30.036 59.964 13.213 1.00 85.39 332 THR B C 1
ATOM 6509 O O . THR B 1 334 ? -29.878 58.754 13.020 1.00 82.57 332 THR B O 1
ATOM 6513 N N . ASP B 1 335 ? -30.502 60.805 12.289 1.00 86.12 333 ASP B N 1
ATOM 6514 C CA . ASP B 1 335 ? -30.883 60.381 10.947 1.00 85.49 333 ASP B CA 1
ATOM 6515 C C . ASP B 1 335 ? -30.216 61.264 9.897 1.00 82.71 333 ASP B C 1
ATOM 6516 O O . ASP B 1 335 ? -30.534 62.446 9.772 1.00 80.69 333 ASP B O 1
ATOM 6521 N N . MET B 1 336 ? -29.291 60.678 9.143 1.00 84.07 334 MET B N 1
ATOM 6522 C CA . MET B 1 336 ? -28.534 61.408 8.130 1.00 84.38 334 MET B CA 1
ATOM 6523 C C . MET B 1 336 ? -29.175 61.233 6.752 1.00 85.16 334 MET B C 1
ATOM 6524 O O . MET B 1 336 ? -29.283 60.113 6.248 1.00 86.85 334 MET B O 1
ATOM 6529 N N . ILE B 1 337 ? -29.590 62.349 6.153 1.00 84.41 335 ILE B N 1
ATOM 6530 C CA . ILE B 1 337 ? -30.397 62.338 4.929 1.00 84.54 335 ILE B CA 1
ATOM 6531 C C . ILE B 1 337 ? -29.615 62.848 3.719 1.00 84.68 335 ILE B C 1
ATOM 6532 O O . ILE B 1 337 ? -29.202 64.010 3.684 1.00 88.26 335 ILE B O 1
ATOM 6537 N N . HIS B 1 338 ? -29.434 61.981 2.723 1.00 84.67 336 HIS B N 1
ATOM 6538 C CA . HIS B 1 338 ? -28.616 62.308 1.552 1.00 85.60 336 HIS B CA 1
ATOM 6539 C C . HIS B 1 338 ? -29.407 62.619 0.284 1.00 85.69 336 HIS B C 1
ATOM 6540 O O . HIS B 1 338 ? -29.150 62.045 -0.775 1.00 88.56 336 HIS B O 1
ATOM 6547 N N . CYS B 1 339 ? -30.361 63.534 0.384 1.00 87.16 337 CYS B N 1
ATOM 6548 C CA . CYS B 1 339 ? -31.104 63.961 -0.795 1.00 91.44 337 CYS B CA 1
ATOM 6549 C C . CYS B 1 339 ? -30.988 65.466 -1.019 1.00 90.93 337 CYS B C 1
ATOM 6550 O O . CYS B 1 339 ? -30.522 66.202 -0.142 1.00 90.53 337 CYS B O 1
ATOM 6553 N N . ASP B 1 340 ? -31.405 65.900 -2.208 1.00 90.72 338 ASP B N 1
ATOM 6554 C CA . ASP B 1 340 ? -31.445 67.306 -2.586 1.00 87.88 338 ASP B CA 1
ATOM 6555 C C . ASP B 1 340 ? -32.412 68.059 -1.679 1.00 87.35 338 ASP B C 1
ATOM 6556 O O . ASP B 1 340 ? -33.466 67.529 -1.313 1.00 84.47 338 ASP B O 1
ATOM 6561 N N . GLU B 1 341 ? -32.040 69.284 -1.311 1.00 88.97 339 GLU B N 1
ATOM 6562 C CA . GLU B 1 341 ? -32.826 70.092 -0.379 1.00 90.74 339 GLU B CA 1
ATOM 6563 C C . GLU B 1 341 ? -34.160 70.525 -0.975 1.00 93.37 339 GLU B C 1
ATOM 6564 O O . GLU B 1 341 ? -35.182 70.463 -0.291 1.00 95.30 339 GLU B O 1
ATOM 6570 N N . ARG B 1 342 ? -34.141 70.947 -2.243 1.00 95.00 340 ARG B N 1
ATOM 6571 C CA . ARG B 1 342 ? -35.359 71.315 -2.974 1.00 96.56 340 ARG B CA 1
ATOM 6572 C C . ARG B 1 342 ? -36.367 70.178 -3.013 1.00 94.16 340 ARG B C 1
ATOM 6573 O O . ARG B 1 342 ? -37.536 70.381 -2.694 1.00 95.45 340 ARG B O 1
ATOM 6581 N N . PHE B 1 343 ? -35.894 68.989 -3.387 1.00 92.62 341 PHE B N 1
ATOM 6582 C CA . PHE B 1 343 ? -36.710 67.776 -3.407 1.00 94.38 341 PHE B CA 1
ATOM 6583 C C . PHE B 1 343 ? -37.296 67.467 -2.030 1.00 94.12 341 PHE B C 1
ATOM 6584 O O . PHE B 1 343 ? -38.469 67.114 -1.920 1.00 94.09 341 PHE B O 1
ATOM 6592 N N . LEU B 1 344 ? -36.467 67.618 -0.997 1.00 94.92 342 LEU B N 1
ATOM 6593 C CA . LEU B 1 344 ? -36.854 67.366 0.389 1.00 92.74 342 LEU B CA 1
ATOM 6594 C C . LEU B 1 344 ? -37.947 68.321 0.868 1.00 93.52 342 LEU B C 1
ATOM 6595 O O . LEU B 1 344 ? -38.888 67.901 1.547 1.00 93.50 342 LEU B O 1
ATOM 6600 N N . LEU B 1 345 ? -37.817 69.597 0.508 1.00 93.07 343 LEU B N 1
ATOM 6601 C CA . LEU B 1 345 ? -38.821 70.605 0.846 1.00 94.09 343 LEU B CA 1
ATOM 6602 C C . LEU B 1 345 ? -40.124 70.381 0.077 1.00 95.78 343 LEU B C 1
ATOM 6603 O O . LEU B 1 345 ? -41.207 70.520 0.646 1.00 98.82 343 LEU B O 1
ATOM 6608 N N . ASP B 1 346 ? -40.008 70.018 -1.201 1.00 95.83 344 ASP B N 1
ATOM 6609 C CA . ASP B 1 346 ? -41.172 69.797 -2.066 1.00 97.49 344 ASP B CA 1
ATOM 6610 C C . ASP B 1 346 ? -41.967 68.548 -1.694 1.00 99.09 344 ASP B C 1
ATOM 6611 O O . ASP B 1 346 ? -43.195 68.542 -1.789 1.00 102.81 344 ASP B O 1
ATOM 6616 N N . ILE B 1 347 ? -41.265 67.499 -1.267 1.00 99.71 345 ILE B N 1
ATOM 6617 C CA . ILE B 1 347 ? -41.915 66.242 -0.890 1.00 100.03 345 ILE B CA 1
ATOM 6618 C C . ILE B 1 347 ? -42.545 66.317 0.512 1.00 102.48 345 ILE B C 1
ATOM 6619 O O . ILE B 1 347 ? -43.453 65.544 0.835 1.00 101.52 345 ILE B O 1
ATOM 6624 N N . MET B 1 348 ? -42.069 67.260 1.327 1.00 105.01 346 MET B N 1
ATOM 6625 C CA . MET B 1 348 ? -42.648 67.522 2.644 1.00 105.00 346 MET B CA 1
ATOM 6626 C C . MET B 1 348 ? -43.799 68.518 2.552 1.00 107.39 346 MET B C 1
ATOM 6627 O O . MET B 1 348 ? -44.711 68.500 3.377 1.00 108.42 346 MET B O 1
ATOM 6632 N N . GLN B 1 349 ? -43.759 69.373 1.532 1.00 111.17 347 GLN B N 1
ATOM 6633 C CA . GLN B 1 349 ? -44.885 70.249 1.194 1.00 115.78 347 GLN B CA 1
ATOM 6634 C C . GLN B 1 349 ? -46.048 69.456 0.593 1.00 116.76 347 GLN B C 1
ATOM 6635 O O . GLN B 1 349 ? -47.139 69.994 0.392 1.00 118.79 347 GLN B O 1
ATOM 6641 N N . GLN B 1 350 ? -45.799 68.177 0.318 1.00 116.88 348 GLN B N 1
ATOM 6642 C CA . GLN B 1 350 ? -46.779 67.286 -0.280 1.00 116.74 348 GLN B CA 1
ATOM 6643 C C . GLN B 1 350 ? -47.425 66.347 0.744 1.00 115.34 348 GLN B C 1
ATOM 6644 O O . GLN B 1 350 ? -48.646 66.285 0.840 1.00 117.35 348 GLN B O 1
ATOM 6650 N N . ASN B 1 351 ? -46.609 65.635 1.519 1.00 113.36 349 ASN B N 1
ATOM 6651 C CA . ASN B 1 351 ? -47.111 64.526 2.342 1.00 111.73 349 ASN B CA 1
ATOM 6652 C C . ASN B 1 351 ? -47.450 64.826 3.811 1.00 111.04 349 ASN B C 1
ATOM 6653 O O . ASN B 1 351 ? -48.220 64.087 4.432 1.00 111.45 349 ASN B O 1
ATOM 6658 N N . MET B 1 352 ? -46.882 65.900 4.357 1.00 110.07 350 MET B N 1
ATOM 6659 C CA . MET B 1 352 ? -47.157 66.316 5.739 1.00 109.46 350 MET B CA 1
ATOM 6660 C C . MET B 1 352 ? -48.551 66.949 5.830 1.00 112.07 350 MET B C 1
ATOM 6661 O O . MET B 1 352 ? -48.975 67.612 4.887 1.00 113.42 350 MET B O 1
ATOM 6666 N N . PRO B 1 353 ? -49.274 66.731 6.951 1.00 113.54 351 PRO B N 1
ATOM 6667 C CA . PRO B 1 353 ? -50.611 67.323 7.127 1.00 114.20 351 PRO B CA 1
ATOM 6668 C C . PRO B 1 353 ? -50.609 68.847 7.294 1.00 116.20 351 PRO B C 1
ATOM 6669 O O . PRO B 1 353 ? -49.797 69.387 8.048 1.00 114.83 351 PRO B O 1
ATOM 6673 N N . ASP B 1 354 ? -51.519 69.518 6.586 1.00 120.73 352 ASP B N 1
ATOM 6674 C CA . ASP B 1 354 ? -51.658 70.979 6.635 1.00 125.40 352 ASP B CA 1
ATOM 6675 C C . ASP B 1 354 ? -52.328 71.466 7.918 1.00 128.32 352 ASP B C 1
ATOM 6676 O O . ASP B 1 354 ? -51.989 72.533 8.437 1.00 128.54 352 ASP B O 1
ATOM 6681 N N . ASP B 1 355 ? -53.285 70.680 8.411 1.00 132.39 353 ASP B N 1
ATOM 6682 C CA . ASP B 1 355 ? -54.116 71.061 9.556 1.00 135.95 353 ASP B CA 1
ATOM 6683 C C . ASP B 1 355 ? -53.395 70.927 10.895 1.00 135.92 353 ASP B C 1
ATOM 6684 O O . ASP B 1 355 ? -53.762 71.589 11.869 1.00 135.22 353 ASP B O 1
ATOM 6689 N N . ALA B 1 356 ? -52.378 70.066 10.935 1.00 136.71 354 ALA B N 1
ATOM 6690 C CA . ALA B 1 356 ? -51.617 69.805 12.155 1.00 135.85 354 ALA B CA 1
ATOM 6691 C C . ALA B 1 356 ? -50.698 70.972 12.517 1.00 135.67 354 ALA B C 1
ATOM 6692 O O . ALA B 1 356 ? -49.608 71.118 11.959 1.00 137.21 354 ALA B O 1
ATOM 6694 N N . LYS B 1 357 ? -51.163 71.804 13.447 1.00 134.08 355 LYS B N 1
ATOM 6695 C CA . LYS B 1 357 ? -50.404 72.955 13.933 1.00 132.30 355 LYS B CA 1
ATOM 6696 C C . LYS B 1 357 ? -50.673 73.231 15.408 1.00 132.90 355 LYS B C 1
ATOM 6697 O O . LYS B 1 357 ? -51.809 73.119 15.876 1.00 133.31 355 LYS B O 1
ATOM 6703 N N . ASP B 1 358 ? -49.613 73.584 16.130 1.00 132.08 356 ASP B N 1
ATOM 6704 C CA . ASP B 1 358 ? -49.723 74.054 17.508 1.00 130.88 356 ASP B CA 1
ATOM 6705 C C . ASP B 1 358 ? -49.311 75.522 17.567 1.00 128.95 356 ASP B C 1
ATOM 6706 O O . ASP B 1 358 ? -48.216 75.887 17.125 1.00 129.63 356 ASP B O 1
ATOM 6711 N N . ALA B 1 359 ? -50.200 76.355 18.103 1.00 125.75 357 ALA B N 1
ATOM 6712 C CA . ALA B 1 359 ? -49.971 77.795 18.184 1.00 122.20 357 ALA B CA 1
ATOM 6713 C C . ALA B 1 359 ? -48.861 78.137 19.172 1.00 119.46 357 ALA B C 1
ATOM 6714 O O . ALA B 1 359 ? -47.958 78.901 18.838 1.00 118.56 357 ALA B O 1
ATOM 6716 N N . ALA B 1 360 ? -48.915 77.527 20.359 1.00 116.00 358 ALA B N 1
ATOM 6717 C CA . ALA B 1 360 ? -47.990 77.808 21.470 1.00 113.34 358 ALA B CA 1
ATOM 6718 C C . ALA B 1 360 ? -46.516 77.512 21.169 1.00 111.98 358 ALA B C 1
ATOM 6719 O O . ALA B 1 360 ? -45.622 78.058 21.823 1.00 111.40 358 ALA B O 1
ATOM 6721 N N . TRP B 1 361 ? -46.274 76.654 20.180 1.00 110.75 359 TRP B N 1
ATOM 6722 C CA . TRP B 1 361 ? -44.921 76.343 19.736 1.00 107.43 359 TRP B CA 1
ATOM 6723 C C . TRP B 1 361 ? -44.311 77.485 18.921 1.00 105.68 359 TRP B C 1
ATOM 6724 O O . TRP B 1 361 ? -43.254 77.995 19.286 1.00 106.88 359 TRP B O 1
ATOM 6735 N N . LEU B 1 362 ? -44.977 77.891 17.838 1.00 103.03 360 LEU B N 1
ATOM 6736 C CA . LEU B 1 362 ? -44.488 78.992 17.001 1.00 100.96 360 LEU B CA 1
ATOM 6737 C C . LEU B 1 362 ? -44.557 80.328 17.735 1.00 102.43 360 LEU B C 1
ATOM 6738 O O . LEU B 1 362 ? -43.622 81.129 17.652 1.00 101.88 360 LEU B O 1
ATOM 6743 N N . ASN B 1 363 ? -45.667 80.559 18.439 1.00 104.69 361 ASN B N 1
ATOM 6744 C CA . ASN B 1 363 ? -45.862 81.775 19.232 1.00 106.61 361 ASN B CA 1
ATOM 6745 C C . ASN B 1 363 ? -44.814 81.901 20.333 1.00 103.61 361 ASN B C 1
ATOM 6746 O O . ASN B 1 363 ? -44.309 82.996 20.583 1.00 102.30 361 ASN B O 1
ATOM 6751 N N . GLY B 1 364 ? -44.483 80.772 20.962 1.00 100.51 362 GLY B N 1
ATOM 6752 C CA . GLY B 1 364 ? -43.430 80.705 21.978 1.00 102.19 362 GLY B CA 1
ATOM 6753 C C . GLY B 1 364 ? -42.065 81.163 21.487 1.00 104.02 362 GLY B C 1
ATOM 6754 O O . GLY B 1 364 ? -41.366 81.901 22.188 1.00 101.73 362 GLY B O 1
ATOM 6755 N N . TRP B 1 365 ? -41.700 80.737 20.277 1.00 103.41 363 TRP B N 1
ATOM 6756 C CA . TRP B 1 365 ? -40.428 81.119 19.655 1.00 100.27 363 TRP B CA 1
ATOM 6757 C C . TRP B 1 365 ? -40.396 82.583 19.209 1.00 101.70 363 TRP B C 1
ATOM 6758 O O . TRP B 1 365 ? -39.380 83.260 19.379 1.00 102.94 363 TRP B O 1
ATOM 6769 N N . THR B 1 366 ? -41.504 83.068 18.647 1.00 101.56 364 THR B N 1
ATOM 6770 C CA . THR B 1 366 ? -41.602 84.472 18.223 1.00 102.00 364 THR B CA 1
ATOM 6771 C C . THR B 1 366 ? -41.747 85.453 19.391 1.00 102.21 364 THR B C 1
ATOM 6772 O O . THR B 1 366 ? -41.465 86.646 19.233 1.00 103.21 364 THR B O 1
ATOM 6776 N N . SER B 1 367 ? -42.186 84.947 20.547 1.00 101.85 365 SER B N 1
ATOM 6777 C CA . SER B 1 367 ? -42.259 85.734 21.781 1.00 103.20 365 SER B CA 1
ATOM 6778 C C . SER B 1 367 ? -40.876 86.214 22.202 1.00 104.25 365 SER B C 1
ATOM 6779 O O . SER B 1 367 ? -40.674 87.405 22.433 1.00 104.70 365 SER B O 1
ATOM 6782 N N . TYR B 1 368 ? -39.929 85.280 22.277 1.00 103.21 366 TYR B N 1
ATOM 6783 C CA . TYR B 1 368 ? -38.548 85.600 22.630 1.00 100.92 366 TYR B CA 1
ATOM 6784 C C . TYR B 1 368 ? -37.810 86.314 21.499 1.00 99.92 366 TYR B C 1
ATOM 6785 O O . TYR B 1 368 ? -36.872 87.070 21.753 1.00 101.75 366 TYR B O 1
ATOM 6794 N N . ASN B 1 369 ? -38.240 86.074 20.261 1.00 99.79 367 ASN B N 1
ATOM 6795 C CA . ASN B 1 369 ? -37.649 86.722 19.092 1.00 102.53 367 ASN B CA 1
ATOM 6796 C C . ASN B 1 369 ? -37.915 88.225 19.063 1.00 104.03 367 ASN B C 1
ATOM 6797 O O . ASN B 1 369 ? -37.005 89.018 18.813 1.00 104.61 367 ASN B O 1
ATOM 6802 N N . LYS B 1 370 ? -39.161 88.606 19.328 1.00 106.03 368 LYS B N 1
ATOM 6803 C CA . LYS B 1 370 ? -39.553 90.013 19.328 1.00 105.25 368 LYS B CA 1
ATOM 6804 C C . LYS B 1 370 ? -39.055 90.762 20.564 1.00 102.37 368 LYS B C 1
ATOM 6805 O O . LYS B 1 370 ? -38.666 91.924 20.461 1.00 98.95 368 LYS B O 1
ATOM 6811 N N . VAL B 1 371 ? -39.051 90.084 21.712 1.00 101.61 369 VAL B N 1
ATOM 6812 C CA . VAL B 1 371 ? -38.534 90.641 22.969 1.00 103.97 369 VAL B CA 1
ATOM 6813 C C . VAL B 1 371 ? -37.047 91.011 22.852 1.00 105.46 369 VAL B C 1
ATOM 6814 O O . VAL B 1 371 ? -36.645 92.115 23.242 1.00 105.44 369 VAL B O 1
ATOM 6818 N N . ALA B 1 372 ? -36.255 90.107 22.275 1.00 105.09 370 ALA B N 1
ATOM 6819 C CA . ALA B 1 372 ? -34.827 90.346 22.050 1.00 103.01 370 ALA B CA 1
ATOM 6820 C C . ALA B 1 372 ? -34.564 91.382 20.952 1.00 103.27 370 ALA B C 1
ATOM 6821 O O . ALA B 1 372 ? -33.524 92.044 20.963 1.00 100.49 370 ALA B O 1
ATOM 6823 N N . ARG B 1 373 ? -35.508 91.518 20.017 1.00 105.19 371 ARG B N 1
ATOM 6824 C CA . ARG B 1 373 ? -35.437 92.540 18.968 1.00 110.49 371 ARG B CA 1
ATOM 6825 C C . ARG B 1 373 ? -35.639 93.952 19.508 1.00 112.43 371 ARG B C 1
ATOM 6826 O O . ARG B 1 373 ? -35.046 94.902 18.993 1.00 112.69 371 ARG B O 1
ATOM 6834 N N . GLU B 1 374 ? -36.480 94.080 20.536 1.00 114.15 372 GLU B N 1
ATOM 6835 C CA . GLU B 1 374 ? -36.720 95.362 21.202 1.00 115.83 372 GLU B CA 1
ATOM 6836 C C . GLU B 1 374 ? -35.451 95.881 21.880 1.00 115.21 372 GLU B C 1
ATOM 6837 O O . GLU B 1 374 ? -35.138 97.069 21.779 1.00 115.41 372 GLU B O 1
ATOM 6843 N N . ILE B 1 375 ? -34.733 94.976 22.552 1.00 114.68 373 ILE B N 1
ATOM 6844 C CA . ILE B 1 375 ? -33.481 95.282 23.261 1.00 115.02 373 ILE B CA 1
ATOM 6845 C C . ILE B 1 375 ? -32.405 95.823 22.307 1.00 116.67 373 ILE B C 1
ATOM 6846 O O . ILE B 1 375 ? -31.729 96.811 22.616 1.00 117.30 373 ILE B O 1
ATOM 6851 N N . VAL B 1 376 ? -32.277 95.182 21.145 1.00 117.89 374 VAL B N 1
ATOM 6852 C CA . VAL B 1 376 ? -31.306 95.567 20.114 1.00 116.24 374 VAL B CA 1
ATOM 6853 C C . VAL B 1 376 ? -31.665 96.923 19.477 1.00 117.70 374 VAL B C 1
ATOM 6854 O O . VAL B 1 376 ? -30.788 97.773 19.277 1.00 116.20 374 VAL B O 1
ATOM 6858 N N . LEU B 1 377 ? -32.954 97.126 19.194 1.00 119.40 375 LEU B N 1
ATOM 6859 C CA . LEU B 1 377 ? -33.448 98.397 18.644 1.00 120.63 375 LEU B CA 1
ATOM 6860 C C . LEU B 1 377 ? -33.311 99.563 19.627 1.00 121.24 375 LEU B C 1
ATOM 6861 O O . LEU B 1 377 ? -33.070 100.698 19.214 1.00 120.69 375 LEU B O 1
ATOM 6866 N N . ALA B 1 378 ? -33.461 99.270 20.919 1.00 122.03 376 ALA B N 1
ATOM 6867 C CA . ALA B 1 378 ? -33.225 100.253 21.977 1.00 124.14 376 ALA B CA 1
ATOM 6868 C C . ALA B 1 378 ? -31.735 100.545 22.158 1.00 125.91 376 ALA B C 1
ATOM 6869 O O . ALA B 1 378 ? -31.363 101.664 22.514 1.00 126.28 376 ALA B O 1
ATOM 6871 N N . GLU B 1 379 ? -30.893 99.537 21.917 1.00 128.64 377 GLU B N 1
ATOM 6872 C CA . GLU B 1 379 ? -29.434 99.698 21.959 1.00 132.06 377 GLU B CA 1
ATOM 6873 C C . GLU B 1 379 ? -28.915 100.571 20.820 1.00 131.87 377 GLU B C 1
ATOM 6874 O O . GLU B 1 379 ? -27.937 101.301 20.989 1.00 131.04 377 GLU B O 1
ATOM 6880 N N . MET B 1 380 ? -29.577 100.489 19.667 1.00 132.44 378 MET B N 1
ATOM 6881 C CA . MET B 1 380 ? -29.247 101.325 18.513 1.00 132.97 378 MET B CA 1
ATOM 6882 C C . MET B 1 380 ? -30.042 102.636 18.485 1.00 136.33 378 MET B C 1
ATOM 6883 O O . MET B 1 380 ? -29.989 103.381 17.504 1.00 138.04 378 MET B O 1
ATOM 6888 N N . ALA B 1 381 ? -30.768 102.912 19.568 1.00 139.70 379 ALA B N 1
ATOM 6889 C CA . ALA B 1 381 ? -31.530 104.153 19.706 1.00 143.07 379 ALA B CA 1
ATOM 6890 C C . ALA B 1 381 ? -30.763 105.220 20.485 1.00 145.16 379 ALA B C 1
ATOM 6891 O O . ALA B 1 381 ? -30.867 106.409 20.175 1.00 144.84 379 ALA B O 1
ATOM 6893 N N . ASN B 1 382 ? -30.001 104.794 21.493 1.00 148.54 380 ASN B N 1
ATOM 6894 C CA . ASN B 1 382 ? -29.245 105.727 22.338 1.00 152.70 380 ASN B CA 1
ATOM 6895 C C . ASN B 1 382 ? -27.718 105.561 22.301 1.00 154.00 380 ASN B C 1
ATOM 6896 O O . ASN B 1 382 ? -27.032 105.782 23.304 1.00 153.93 380 ASN B O 1
ATOM 6901 N N . THR B 1 383 ? -27.199 105.165 21.139 1.00 155.62 381 THR B N 1
ATOM 6902 C CA . THR B 1 383 ? -25.756 105.158 20.886 1.00 156.51 381 THR B CA 1
ATOM 6903 C C . THR B 1 383 ? -25.456 105.881 19.575 1.00 155.84 381 THR B C 1
ATOM 6904 O O . THR B 1 383 ? -25.665 105.335 18.487 1.00 155.82 381 THR B O 1
ATOM 6908 N N . THR B 1 384 ? -24.980 107.119 19.689 1.00 155.41 382 THR B N 1
ATOM 6909 C CA . THR B 1 384 ? -24.610 107.924 18.522 1.00 154.16 382 THR B CA 1
ATOM 6910 C C . THR B 1 384 ? -23.205 107.581 18.023 1.00 152.01 382 THR B C 1
ATOM 6911 O O . THR B 1 384 ? -22.855 107.882 16.878 1.00 151.44 382 THR B O 1
ATOM 6915 N N . ILE B 1 385 ? -22.411 106.952 18.889 1.00 148.71 383 ILE B N 1
ATOM 6916 C CA . ILE B 1 385 ? -21.058 106.512 18.547 1.00 145.90 383 ILE B CA 1
ATOM 6917 C C . ILE B 1 385 ? -21.133 105.257 17.682 1.00 142.80 383 ILE B C 1
ATOM 6918 O O . ILE B 1 385 ? -21.960 104.375 17.930 1.00 142.69 383 ILE B O 1
ATOM 6923 N N . LEU B 1 386 ? -20.275 105.191 16.665 1.00 139.43 384 LEU B N 1
ATOM 6924 C CA . LEU B 1 386 ? -20.203 104.029 15.788 1.00 135.86 384 LEU B CA 1
ATOM 6925 C C . LEU B 1 386 ? -19.566 102.831 16.487 1.00 136.14 384 LEU B C 1
ATOM 6926 O O . LEU B 1 386 ? -18.346 102.649 16.458 1.00 135.03 384 LEU B O 1
ATOM 6931 N N . GLU B 1 387 ? -20.415 102.031 17.129 1.00 136.86 385 GLU B N 1
ATOM 6932 C CA . GLU B 1 387 ? -20.016 100.754 17.709 1.00 135.72 385 GLU B CA 1
ATOM 6933 C C . GLU B 1 387 ? -19.956 99.725 16.583 1.00 132.65 385 GLU B C 1
ATOM 6934 O O . GLU B 1 387 ? -20.533 99.945 15.513 1.00 130.74 385 GLU B O 1
ATOM 6940 N N . GLU B 1 388 ? -19.261 98.613 16.824 1.00 129.92 386 GLU B N 1
ATOM 6941 C CA . GLU B 1 388 ? -19.133 97.525 15.848 1.00 127.91 386 GLU B CA 1
ATOM 6942 C C . GLU B 1 388 ? -20.490 96.989 15.374 1.00 124.05 386 GLU B C 1
ATOM 6943 O O . GLU B 1 388 ? -20.674 96.713 14.187 1.00 122.46 386 GLU B O 1
ATOM 6949 N N . GLY B 1 389 ? -21.436 96.873 16.305 1.00 119.29 387 GLY B N 1
ATOM 6950 C CA . GLY B 1 389 ? -22.789 96.426 15.993 1.00 112.93 387 GLY B CA 1
ATOM 6951 C C . GLY B 1 389 ? -23.693 97.492 15.401 1.00 109.49 387 GLY B C 1
ATOM 6952 O O . GLY B 1 389 ? -24.738 97.180 14.824 1.00 106.51 387 GLY B O 1
ATOM 6953 N N . LYS B 1 390 ? -23.296 98.753 15.551 1.00 107.94 388 LYS B N 1
ATOM 6954 C CA . LYS B 1 390 ? -24.057 99.870 15.002 1.00 105.36 388 LYS B CA 1
ATOM 6955 C C . LYS B 1 390 ? -23.788 100.010 13.503 1.00 101.46 388 LYS B C 1
ATOM 6956 O O . LYS B 1 390 ? -24.656 100.466 12.758 1.00 102.05 388 LYS B O 1
ATOM 6962 N N . ILE B 1 391 ? -22.587 99.614 13.077 1.00 94.68 389 ILE B N 1
ATOM 6963 C CA . ILE B 1 391 ? -22.205 99.590 11.660 1.00 89.67 389 ILE B CA 1
ATOM 6964 C C . 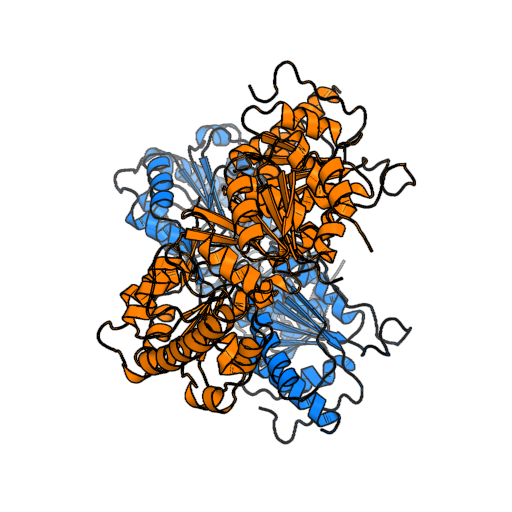ILE B 1 391 ? -23.102 98.625 10.881 1.00 88.26 389 ILE B C 1
ATOM 6965 O O . ILE B 1 391 ? -23.612 98.975 9.818 1.00 86.61 389 ILE B O 1
ATOM 6970 N N . VAL B 1 392 ? -23.297 97.429 11.440 1.00 88.87 390 VAL B N 1
ATOM 6971 C CA . VAL B 1 392 ? -24.150 96.382 10.862 1.00 87.86 390 VAL B CA 1
ATOM 6972 C C . VAL B 1 392 ? -25.601 96.856 10.689 1.00 92.44 390 VAL B C 1
ATOM 6973 O O . VAL B 1 392 ? -26.186 96.702 9.609 1.00 94.04 390 VAL B O 1
ATOM 6977 N N . ALA B 1 393 ? -26.154 97.453 11.747 1.00 94.39 391 ALA B N 1
ATOM 6978 C CA . ALA B 1 393 ? -27.527 97.963 11.748 1.00 93.71 391 ALA B CA 1
ATOM 6979 C C . ALA B 1 393 ? -27.714 99.115 10.761 1.00 92.68 391 ALA B C 1
ATOM 6980 O O . ALA B 1 393 ? -28.751 99.212 10.099 1.00 92.51 391 ALA B O 1
ATOM 6982 N N . GLU B 1 394 ? -26.701 99.974 10.665 1.00 91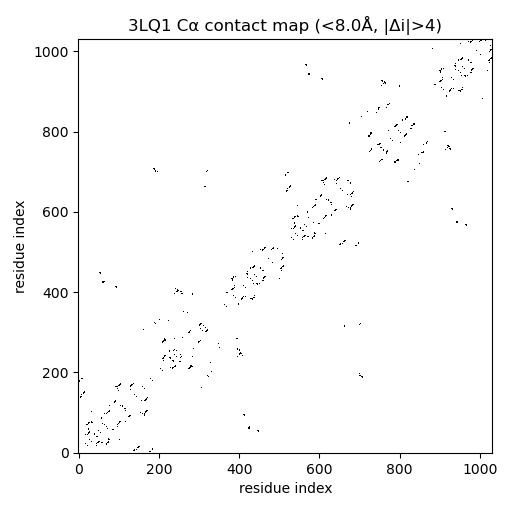.18 392 GLU B N 1
ATOM 6983 C CA . GLU B 1 394 ? -26.683 101.051 9.677 1.00 95.18 392 GLU B CA 1
ATOM 6984 C C . GLU B 1 394 ? -26.522 100.522 8.256 1.00 95.26 392 GLU B C 1
ATOM 6985 O O . GLU B 1 394 ? -27.076 101.087 7.312 1.00 94.16 392 GLU B O 1
ATOM 6991 N N . LEU B 1 395 ? -25.764 99.435 8.118 1.00 96.39 393 LEU B N 1
ATOM 6992 C CA . LEU B 1 395 ? -25.547 98.794 6.828 1.00 95.93 393 LEU B CA 1
ATOM 6993 C C . LEU B 1 395 ? -26.820 98.101 6.357 1.00 95.16 393 LEU B C 1
ATOM 6994 O O . LEU B 1 395 ? -27.127 98.119 5.170 1.00 93.76 393 LEU B O 1
ATOM 6999 N N . ARG B 1 396 ? -27.563 97.520 7.300 1.00 96.19 394 ARG B N 1
ATOM 7000 C CA . ARG B 1 396 ? -28.859 96.895 7.021 1.00 98.44 394 ARG B CA 1
ATOM 7001 C C . ARG B 1 396 ? -29.855 97.891 6.426 1.00 102.43 394 ARG B C 1
ATOM 7002 O O . ARG B 1 396 ? -30.592 97.559 5.499 1.00 105.83 394 ARG B O 1
ATOM 7010 N N . ARG B 1 397 ? -29.852 99.112 6.958 1.00 103.80 395 ARG B N 1
ATOM 7011 C CA . ARG B 1 397 ? -30.756 100.170 6.516 1.00 102.98 395 ARG B CA 1
ATOM 7012 C C . ARG B 1 397 ? -30.329 100.775 5.176 1.00 101.26 395 ARG B C 1
ATOM 7013 O O . ARG B 1 397 ? -31.148 100.932 4.268 1.00 99.86 395 ARG B O 1
ATOM 7021 N N . LEU B 1 398 ? -29.043 101.090 5.060 1.00 101.04 396 LEU B N 1
ATOM 7022 C CA . LEU B 1 398 ? -28.513 101.851 3.927 1.00 101.71 396 LEU B CA 1
ATOM 7023 C C . LEU B 1 398 ? -28.393 101.083 2.609 1.00 102.58 396 LEU B C 1
ATOM 7024 O O . LEU B 1 398 ? -28.316 101.697 1.542 1.00 102.61 396 LEU B O 1
ATOM 7029 N N . LEU B 1 399 ? -28.376 99.754 2.687 1.00 104.84 397 LEU B N 1
ATOM 7030 C CA . LEU B 1 399 ? -28.192 98.902 1.508 1.00 107.52 397 LEU B CA 1
ATOM 7031 C C . LEU B 1 399 ? -29.372 98.967 0.532 1.00 109.78 397 LEU B C 1
ATOM 7032 O O . LEU B 1 399 ? -30.523 99.045 0.964 1.00 111.14 397 LEU B O 1
ATOM 7037 N N . PRO B 1 400 ? -29.083 98.953 -0.789 1.00 111.25 398 PRO B N 1
ATOM 7038 C CA . PRO B 1 400 ? -30.118 98.910 -1.829 1.00 113.81 398 PRO B CA 1
ATOM 7039 C C . PRO B 1 400 ? -30.948 97.625 -1.815 1.00 117.78 398 PRO B C 1
ATOM 7040 O O . PRO B 1 400 ? -30.552 96.635 -1.194 1.00 118.64 398 PRO B O 1
ATOM 7044 N N . ASP B 1 401 ? -32.082 97.653 -2.516 1.00 122.16 399 ASP B N 1
ATOM 7045 C CA . ASP B 1 401 ? -33.050 96.547 -2.537 1.00 125.21 399 ASP B CA 1
ATOM 7046 C C . ASP B 1 401 ? -32.536 95.266 -3.207 1.00 123.98 399 ASP B C 1
ATOM 7047 O O . ASP B 1 401 ? -33.093 94.187 -2.989 1.00 125.77 399 ASP B O 1
ATOM 7052 N N . LYS B 1 402 ? -31.494 95.398 -4.028 1.00 120.41 400 LYS B N 1
ATOM 7053 C CA . LYS B 1 402 ? -30.748 94.252 -4.553 1.00 119.09 400 LYS B CA 1
ATOM 7054 C C . LYS B 1 402 ? -29.247 94.533 -4.558 1.00 116.77 400 LYS B C 1
ATOM 7055 O O . LYS B 1 402 ? -28.738 95.240 -5.433 1.00 121.78 400 LYS B O 1
ATOM 7061 N N . ALA B 1 403 ? -28.551 93.980 -3.564 1.00 107.41 401 ALA B N 1
ATOM 7062 C CA . ALA B 1 403 ? -27.114 94.197 -3.390 1.00 98.96 401 ALA B CA 1
ATOM 7063 C C . ALA B 1 403 ? -26.428 92.975 -2.786 1.00 94.70 401 ALA B C 1
ATOM 7064 O O . ALA B 1 403 ? -27.091 92.062 -2.292 1.00 94.11 401 ALA B O 1
ATOM 7066 N N . GLY B 1 404 ? -25.098 92.966 -2.832 1.00 90.27 402 GLY B N 1
ATOM 7067 C CA . GLY B 1 404 ? -24.302 91.894 -2.234 1.00 84.79 402 GLY B CA 1
ATOM 7068 C C . GLY B 1 404 ? -23.439 92.372 -1.078 1.00 81.76 402 GLY B C 1
ATOM 7069 O O . GLY B 1 404 ? -22.924 93.492 -1.098 1.00 81.41 402 GLY B O 1
ATOM 7070 N N . LEU B 1 405 ? -23.281 91.519 -0.070 1.00 78.29 403 LEU B N 1
ATOM 7071 C CA . LEU B 1 405 ? -22.444 91.834 1.087 1.00 75.22 403 LEU B CA 1
ATOM 7072 C C . LEU B 1 405 ? -21.547 90.662 1.477 1.00 74.52 403 LEU B C 1
ATOM 7073 O O . LEU B 1 405 ? -22.030 89.613 1.903 1.00 72.44 403 LEU B O 1
ATOM 7078 N N . PHE B 1 406 ? -20.239 90.847 1.323 1.00 75.62 404 PHE B N 1
ATOM 7079 C CA . PHE B 1 406 ? -19.274 89.863 1.793 1.00 75.74 404 PHE B CA 1
ATOM 7080 C C . PHE B 1 406 ? -18.874 90.185 3.229 1.00 79.19 404 PHE B C 1
ATOM 7081 O O . PHE B 1 406 ? -18.570 91.333 3.559 1.00 82.71 404 PHE B O 1
ATOM 7089 N N . ILE B 1 407 ? -18.884 89.162 4.078 1.00 75.82 405 ILE B N 1
ATOM 7090 C CA . ILE B 1 407 ? -18.601 89.332 5.498 1.00 76.54 405 ILE B CA 1
ATOM 7091 C C . ILE B 1 407 ? -17.296 88.627 5.871 1.00 78.61 405 ILE B C 1
ATOM 7092 O O . ILE B 1 407 ? -17.072 87.480 5.486 1.00 79.50 405 ILE B O 1
ATOM 7097 N N . GLY B 1 408 ? -16.439 89.335 6.607 1.00 81.93 406 GLY B N 1
ATOM 7098 C CA . GLY B 1 408 ? -15.167 88.793 7.088 1.00 81.57 406 GLY B CA 1
ATOM 7099 C C . GLY B 1 408 ? -15.345 87.788 8.211 1.00 81.92 406 GLY B C 1
ATOM 7100 O O . GLY B 1 408 ? -16.391 87.753 8.862 1.00 82.06 406 GLY B O 1
ATOM 7101 N N . ASN B 1 409 ? -14.311 86.984 8.448 1.00 83.14 407 ASN B N 1
ATOM 7102 C CA . ASN B 1 409 ? -14.403 85.844 9.365 1.00 85.87 407 ASN B CA 1
ATOM 7103 C C . ASN B 1 409 ? -14.061 86.100 10.833 1.00 90.67 407 ASN B C 1
ATOM 7104 O O . ASN B 1 409 ? -14.184 85.197 11.666 1.00 92.55 407 ASN B O 1
ATOM 7109 N N . SER B 1 410 ? -13.642 87.322 11.148 1.00 94.84 408 SER B N 1
ATOM 7110 C CA . SER B 1 410 ? -13.297 87.688 12.519 1.00 100.60 408 SER B CA 1
ATOM 7111 C C . SER B 1 410 ? -14.556 88.020 13.333 1.00 104.35 408 SER B C 1
ATOM 7112 O O . SER B 1 410 ? -15.394 87.150 13.584 1.00 104.46 408 SER B O 1
ATOM 7115 N N . MET B 1 411 ? -14.674 89.279 13.745 1.00 108.08 409 MET B N 1
ATOM 7116 C CA . MET B 1 411 ? -15.857 89.777 14.453 1.00 109.06 409 MET B CA 1
ATOM 7117 C C . MET B 1 411 ? -17.072 90.162 13.577 1.00 106.18 409 MET B C 1
ATOM 7118 O O . MET B 1 411 ? -18.201 90.082 14.071 1.00 104.80 409 MET B O 1
ATOM 7123 N N . PRO B 1 412 ? -16.858 90.594 12.301 1.00 103.81 410 PRO B N 1
ATOM 7124 C CA . PRO B 1 412 ? -18.009 90.936 11.446 1.00 103.29 410 PRO B CA 1
ATOM 7125 C C . PRO B 1 412 ? -19.122 89.884 11.291 1.00 103.87 410 PRO B C 1
ATOM 7126 O O . PRO B 1 412 ? -20.287 90.261 11.191 1.00 103.43 410 PRO B O 1
ATOM 7130 N N . ILE B 1 413 ? -18.774 88.597 11.263 1.00 103.80 411 ILE B N 1
ATOM 7131 C CA . ILE B 1 413 ? -19.782 87.523 11.211 1.00 102.46 411 ILE B CA 1
ATOM 7132 C C . ILE B 1 413 ? -20.562 87.379 12.518 1.00 102.07 411 ILE B C 1
ATOM 7133 O O . ILE B 1 413 ? -21.741 87.018 12.505 1.00 99.90 411 ILE B O 1
ATOM 7138 N N . ARG B 1 414 ? -19.892 87.645 13.638 1.00 103.80 412 ARG B N 1
ATOM 7139 C CA . ARG B 1 414 ? -20.510 87.578 14.961 1.00 105.02 412 ARG B CA 1
ATOM 7140 C C . ARG B 1 414 ? -21.474 88.744 15.179 1.00 105.20 412 ARG B C 1
ATOM 7141 O O . ARG B 1 414 ? -22.562 88.566 15.733 1.00 103.15 412 ARG B O 1
ATOM 7149 N N . ASP B 1 415 ? -21.067 89.931 14.731 1.00 106.13 413 ASP B N 1
ATOM 7150 C CA . ASP B 1 415 ? -21.877 91.140 14.867 1.00 106.67 413 ASP B CA 1
ATOM 7151 C C . ASP B 1 415 ? -23.046 91.181 13.882 1.00 106.52 413 ASP B C 1
ATOM 7152 O O . ASP B 1 415 ? -24.067 91.816 14.153 1.00 109.67 413 ASP B O 1
ATOM 7157 N N . VAL B 1 416 ? -22.899 90.499 12.747 1.00 103.54 414 VAL B N 1
ATOM 7158 C CA . VAL B 1 416 ? -23.984 90.386 11.773 1.00 99.70 414 VAL B CA 1
ATOM 7159 C C . VAL B 1 416 ? -25.026 89.354 12.233 1.00 96.35 414 VAL B C 1
ATOM 7160 O O . VAL B 1 416 ? -26.171 89.380 11.801 1.00 95.46 414 VAL B O 1
ATOM 7164 N N . ASP B 1 417 ? -24.622 88.461 13.131 1.00 95.21 415 ASP B N 1
ATOM 7165 C CA . ASP B 1 417 ? -25.517 87.447 13.671 1.00 93.45 415 ASP B CA 1
ATOM 7166 C C . ASP B 1 417 ? -26.402 88.037 14.769 1.00 94.02 415 ASP B C 1
ATOM 7167 O O . ASP B 1 417 ? -27.511 87.557 15.009 1.00 95.55 415 ASP B O 1
ATOM 7172 N N . THR B 1 418 ? -25.907 89.081 15.427 1.00 93.85 416 THR B N 1
ATOM 7173 C CA . THR B 1 418 ? -26.630 89.711 16.528 1.00 93.74 416 THR B CA 1
ATOM 7174 C C . THR B 1 418 ? -27.444 90.915 16.048 1.00 92.67 416 THR B C 1
ATOM 7175 O O . THR B 1 418 ? -28.608 91.075 16.428 1.00 92.16 416 THR B O 1
ATOM 7179 N N . TYR B 1 419 ? -26.838 91.741 15.197 1.00 90.48 417 TYR B N 1
ATOM 7180 C CA . TYR B 1 419 ? -27.392 93.055 14.869 1.00 92.15 417 TYR B CA 1
ATOM 7181 C C . TYR B 1 419 ? -28.001 93.175 13.464 1.00 91.45 417 TYR B C 1
ATOM 7182 O O . TYR B 1 419 ? -28.355 94.274 13.032 1.00 93.28 417 TYR B O 1
ATOM 7191 N N . PHE B 1 420 ? -28.123 92.051 12.761 1.00 89.47 418 PHE B N 1
ATOM 7192 C CA . PHE B 1 420 ? -28.795 92.019 11.462 1.00 87.50 418 PHE B CA 1
ATOM 7193 C C . PHE B 1 420 ? -30.003 91.100 11.577 1.00 87.47 418 PHE B C 1
ATOM 7194 O O . PHE B 1 420 ? -29.893 89.886 11.402 1.00 87.93 418 PHE B O 1
ATOM 7202 N N . SER B 1 421 ? -31.153 91.690 11.890 1.00 91.74 419 SER B N 1
ATOM 7203 C CA . SER B 1 421 ? -32.427 90.977 11.855 1.00 92.26 419 SER B CA 1
ATOM 7204 C C . SER B 1 421 ? -32.955 90.959 10.419 1.00 91.15 419 SER B C 1
ATOM 7205 O O . SER B 1 421 ? -32.335 91.534 9.518 1.00 89.30 419 SER B O 1
ATOM 7208 N N . GLN B 1 422 ? -34.093 90.300 10.211 1.00 90.67 420 GLN B N 1
ATOM 7209 C CA . GLN B 1 422 ? -34.669 90.140 8.876 1.00 89.99 420 GLN B CA 1
ATOM 7210 C C . GLN B 1 422 ? -35.170 91.449 8.261 1.00 92.02 420 GLN B C 1
ATOM 7211 O O . GLN B 1 422 ? -35.880 92.224 8.906 1.00 94.58 420 GLN B O 1
ATOM 7217 N N . ILE B 1 423 ? -34.776 91.685 7.014 1.00 93.59 421 ILE B N 1
ATOM 7218 C CA . ILE B 1 423 ? -35.217 92.847 6.253 1.00 96.31 421 ILE B CA 1
ATOM 7219 C C . ILE B 1 423 ? -36.018 92.363 5.032 1.00 97.58 421 ILE B C 1
ATOM 7220 O O . ILE B 1 423 ? -35.914 91.197 4.638 1.00 95.47 421 ILE B O 1
ATOM 7225 N N . ASP B 1 424 ? -36.830 93.247 4.452 1.00 102.06 422 ASP B N 1
ATOM 7226 C CA . ASP B 1 424 ? -37.621 92.916 3.263 1.00 104.92 422 ASP B CA 1
ATOM 7227 C C . ASP B 1 424 ? -36.910 93.283 1.954 1.00 104.85 422 ASP B C 1
ATOM 7228 O O . ASP B 1 424 ? -37.555 93.576 0.943 1.00 108.03 422 ASP B O 1
ATOM 7233 N N . LYS B 1 425 ? -35.579 93.253 1.984 1.00 102.21 423 LYS B N 1
ATOM 7234 C CA . LYS B 1 425 ? -34.754 93.529 0.812 1.00 100.44 423 LYS B CA 1
ATOM 7235 C C . LYS B 1 425 ? -33.988 92.274 0.413 1.00 99.08 423 LYS B C 1
ATOM 7236 O O . LYS B 1 425 ? -33.661 91.454 1.267 1.00 100.62 423 LYS B O 1
ATOM 7242 N N . LYS B 1 426 ? -33.712 92.124 -0.882 1.00 97.01 424 LYS B N 1
ATOM 7243 C CA . LYS B 1 426 ? -32.927 90.991 -1.379 1.00 94.73 424 LYS B CA 1
ATOM 7244 C C . LYS B 1 426 ? -31.433 91.289 -1.264 1.00 92.38 424 LYS B C 1
ATOM 7245 O O . LYS B 1 426 ? -30.873 92.018 -2.084 1.00 94.06 424 LYS B O 1
ATOM 7251 N N . ILE B 1 427 ? -30.790 90.739 -0.237 1.00 89.30 425 ILE B N 1
ATOM 7252 C CA . ILE B 1 427 ? -29.347 90.916 -0.054 1.00 85.22 425 ILE B CA 1
ATOM 7253 C C . ILE B 1 427 ? -28.631 89.566 -0.015 1.00 83.26 425 ILE B C 1
ATOM 7254 O O . ILE B 1 427 ? -28.875 88.748 0.875 1.00 83.56 425 ILE B O 1
ATOM 7259 N N . LYS B 1 428 ? -27.766 89.336 -1.001 1.00 78.67 426 LYS B N 1
ATOM 7260 C CA . LYS B 1 428 ? -26.911 88.156 -1.008 1.00 78.97 426 LYS B CA 1
ATOM 7261 C C . LYS B 1 428 ? -25.765 88.328 -0.024 1.00 79.45 426 LYS B C 1
ATOM 7262 O O . LYS B 1 428 ? -24.955 89.249 -0.152 1.00 80.63 426 LYS B O 1
ATOM 7268 N N . MET B 1 429 ? -25.709 87.442 0.964 1.00 76.18 427 MET B N 1
ATOM 7269 C CA . MET B 1 429 ? -24.635 87.472 1.942 1.00 73.92 427 MET B CA 1
ATOM 7270 C C . MET B 1 429 ? -23.686 86.292 1.768 1.00 75.57 427 MET B C 1
ATOM 7271 O O . MET B 1 429 ? -24.115 85.142 1.639 1.00 74.38 427 MET B O 1
ATOM 7276 N N . LEU B 1 430 ? -22.391 86.606 1.732 1.00 77.73 428 LEU B N 1
ATOM 7277 C CA . LEU B 1 430 ? -21.345 85.635 1.422 1.00 74.61 428 LEU B CA 1
ATOM 7278 C C . LEU B 1 430 ? -20.180 85.720 2.402 1.00 74.07 428 LEU B C 1
ATOM 7279 O O . LEU B 1 430 ? -19.843 86.800 2.885 1.00 75.85 428 LEU B O 1
ATOM 7284 N N . ALA B 1 431 ? -19.579 84.565 2.687 1.00 72.33 429 ALA B N 1
ATOM 7285 C CA . ALA B 1 431 ? -18.401 84.452 3.548 1.00 67.81 429 ALA B CA 1
ATOM 7286 C C . ALA B 1 431 ? -17.709 83.113 3.311 1.00 68.71 429 ALA B C 1
ATOM 7287 O O . ALA B 1 431 ? -18.362 82.117 2.997 1.00 68.02 429 ALA B O 1
ATOM 7289 N N . ASN B 1 432 ? -16.388 83.093 3.461 1.00 66.31 430 ASN B N 1
ATOM 7290 C CA . ASN B 1 432 ? -15.641 81.842 3.446 1.00 72.26 430 ASN B CA 1
ATOM 7291 C C . ASN B 1 432 ? -15.811 81.128 4.788 1.00 75.40 430 ASN B C 1
ATOM 7292 O O . ASN B 1 432 ? -15.146 81.468 5.763 1.00 77.11 430 ASN B O 1
ATOM 7297 N N . ARG B 1 433 ? -16.716 80.152 4.832 1.00 77.35 431 ARG B N 1
ATOM 7298 C CA . ARG B 1 433 ? -17.094 79.499 6.092 1.00 80.49 431 ARG B CA 1
ATOM 7299 C C . ARG B 1 433 ? -16.757 78.010 6.174 1.00 81.35 431 ARG B C 1
ATOM 7300 O O . ARG B 1 433 ? -17.184 77.324 7.107 1.00 81.45 431 ARG B O 1
ATOM 7308 N N . GLY B 1 434 ? -15.992 77.516 5.204 1.00 83.16 432 GLY B N 1
ATOM 7309 C CA . GLY B 1 434 ? -15.543 76.126 5.207 1.00 84.73 432 GLY B CA 1
ATOM 7310 C C . GLY B 1 434 ? -14.423 75.920 6.206 1.00 86.38 432 GLY B C 1
ATOM 7311 O O . GLY B 1 434 ? -14.635 75.369 7.287 1.00 90.21 432 GLY B O 1
ATOM 7312 N N . ALA B 1 435 ? -13.229 76.373 5.839 1.00 88.34 433 ALA B N 1
ATOM 7313 C CA . ALA B 1 435 ? -12.073 76.342 6.728 1.00 92.15 433 ALA B CA 1
ATOM 7314 C C . ALA B 1 435 ? -11.876 77.704 7.383 1.00 96.67 433 ALA B C 1
ATOM 7315 O O . ALA B 1 435 ? -10.889 77.917 8.097 1.00 101.55 433 ALA B O 1
ATOM 7317 N N . ASN B 1 436 ? -12.829 78.605 7.134 1.00 97.52 434 ASN B N 1
ATOM 7318 C CA . ASN B 1 436 ? -12.777 80.010 7.558 1.00 97.22 434 ASN B CA 1
ATOM 7319 C C . ASN B 1 436 ? -11.473 80.721 7.172 1.00 95.48 434 ASN B C 1
ATOM 7320 O O . ASN B 1 436 ? -11.118 80.776 5.989 1.00 94.71 434 ASN B O 1
ATOM 7325 N N . GLY B 1 437 ? -10.765 81.246 8.168 1.00 89.28 435 GLY B N 1
ATOM 7326 C CA . GLY B 1 437 ? -9.494 81.915 7.934 1.00 84.35 435 GLY B CA 1
ATOM 7327 C C . GLY B 1 437 ? -9.668 83.390 7.643 1.00 80.18 435 GLY B C 1
ATOM 7328 O O . GLY B 1 437 ? -10.710 83.826 7.149 1.00 70.91 435 GLY B O 1
ATOM 7329 N N . ILE B 1 438 ? -8.627 84.155 7.945 1.00 81.14 436 ILE B N 1
ATOM 7330 C CA . ILE B 1 438 ? -8.650 85.607 7.790 1.00 80.22 436 ILE B CA 1
ATOM 7331 C C . ILE B 1 438 ? -8.022 86.045 6.459 1.00 80.74 436 ILE B C 1
ATOM 7332 O O . ILE B 1 438 ? -7.860 87.242 6.202 1.00 81.53 436 ILE B O 1
ATOM 7337 N N . ASP B 1 439 ? -7.690 85.065 5.618 1.00 75.77 437 ASP B N 1
ATOM 7338 C CA . ASP B 1 439 ? -6.973 85.304 4.364 1.00 75.40 437 ASP B CA 1
ATOM 7339 C C . ASP B 1 439 ? -7.865 85.292 3.117 1.00 72.66 437 ASP B C 1
ATOM 7340 O O . ASP B 1 439 ? -8.872 84.582 3.064 1.00 70.19 437 ASP B O 1
ATOM 7345 N N . GLY B 1 440 ? -7.482 86.099 2.128 1.00 72.55 438 GLY B N 1
ATOM 7346 C CA . GLY B 1 440 ? -8.115 86.114 0.806 1.00 70.90 438 GLY B CA 1
ATOM 7347 C C . GLY B 1 440 ? -9.545 86.619 0.672 1.00 71.07 438 GLY B C 1
ATOM 7348 O O . GLY B 1 440 ? -10.188 86.407 -0.354 1.00 73.35 438 GLY B O 1
ATOM 7349 N N . VAL B 1 441 ? -10.036 87.299 1.701 1.00 71.48 439 VAL B N 1
ATOM 7350 C CA . VAL B 1 441 ? -11.421 87.770 1.756 1.00 71.47 439 VAL B CA 1
ATOM 7351 C C . VAL B 1 441 ? -11.677 88.969 0.813 1.00 69.02 439 VAL B C 1
ATOM 7352 O O . VAL B 1 441 ? -12.777 89.109 0.265 1.00 62.48 439 VAL B O 1
ATOM 7356 N N . VAL B 1 442 ? -10.653 89.797 0.600 1.00 63.95 440 VAL B N 1
ATOM 7357 C CA . VAL B 1 442 ? -10.742 90.927 -0.339 1.00 68.20 440 VAL B CA 1
ATOM 7358 C C . VAL B 1 442 ? -10.932 90.449 -1.787 1.00 68.28 440 VAL B C 1
ATOM 7359 O O . VAL B 1 442 ? -11.886 90.859 -2.455 1.00 70.52 440 VAL B O 1
ATOM 7363 N N . SER B 1 443 ? -10.045 89.566 -2.247 1.00 64.69 441 SER B N 1
ATOM 7364 C CA . SER B 1 443 ? -10.136 88.962 -3.585 1.00 68.58 441 SER B CA 1
ATOM 7365 C C . SER B 1 443 ? -11.426 88.169 -3.804 1.00 68.86 441 SER B C 1
ATOM 7366 O O . SER B 1 443 ? -11.965 88.158 -4.911 1.00 73.80 441 SER B O 1
ATOM 7369 N N . SER B 1 444 ? -11.909 87.516 -2.746 1.00 66.09 442 SER B N 1
ATOM 7370 C CA . SER B 1 444 ? -13.168 86.771 -2.777 1.00 69.31 442 SER B CA 1
ATOM 7371 C C . SER B 1 444 ? -14.377 87.684 -2.960 1.00 68.60 442 SER B C 1
ATOM 7372 O O . SER B 1 444 ? -15.352 87.308 -3.613 1.00 66.81 442 SER B O 1
ATOM 7375 N N . ALA B 1 445 ? -14.301 88.880 -2.380 1.00 71.79 443 ALA B N 1
ATOM 7376 C CA . ALA B 1 445 ? -15.328 89.899 -2.557 1.00 69.22 443 ALA B CA 1
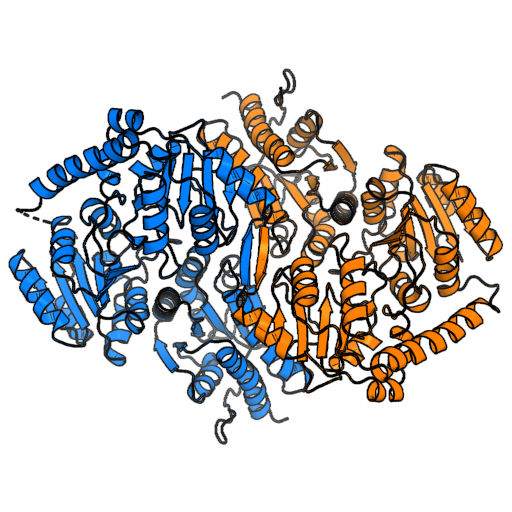ATOM 7377 C C . ALA B 1 445 ? -15.304 90.440 -3.984 1.00 63.48 443 ALA B C 1
ATOM 7378 O O . ALA B 1 445 ? -16.356 90.607 -4.595 1.00 64.97 443 ALA B O 1
ATOM 7380 N N . LEU B 1 446 ? -14.103 90.688 -4.509 1.00 61.44 444 LEU B N 1
ATOM 7381 C CA . LEU B 1 446 ? -13.923 91.143 -5.892 1.00 66.92 444 LEU B CA 1
ATOM 7382 C C . LEU B 1 446 ? -14.412 90.129 -6.923 1.00 71.09 444 LEU B C 1
ATOM 7383 O O . LEU B 1 446 ? -14.972 90.510 -7.952 1.00 75.36 444 LEU B O 1
ATOM 7388 N N . GLY B 1 447 ? -14.184 88.846 -6.645 1.00 71.27 445 GLY B N 1
ATOM 7389 C CA . GLY B 1 447 ? -14.646 87.762 -7.509 1.00 69.36 445 GLY B CA 1
ATOM 7390 C C . GLY B 1 447 ? -16.157 87.697 -7.540 1.00 70.32 445 GLY B C 1
ATOM 7391 O O . GLY B 1 447 ? -16.760 87.530 -8.598 1.00 74.37 445 GLY B O 1
ATOM 7392 N N . ALA B 1 448 ? -16.766 87.864 -6.370 1.00 71.70 446 ALA B N 1
ATOM 7393 C CA . ALA B 1 448 ? -18.217 87.872 -6.230 1.00 70.68 446 ALA B CA 1
ATOM 7394 C C . ALA B 1 448 ? -18.853 89.153 -6.784 1.00 72.94 446 ALA B C 1
ATOM 7395 O O . ALA B 1 448 ? -20.049 89.176 -7.084 1.00 73.75 446 ALA B O 1
ATOM 7397 N N . SER B 1 449 ? -18.044 90.204 -6.931 1.00 77.35 447 SER B N 1
ATOM 7398 C CA . SER B 1 449 ? -18.508 91.495 -7.453 1.00 79.18 447 SER B CA 1
ATOM 7399 C C . SER B 1 449 ? -18.781 91.477 -8.961 1.00 79.30 447 SER B C 1
ATOM 7400 O O . SER B 1 449 ? -19.405 92.397 -9.495 1.00 82.85 447 SER B O 1
ATOM 7403 N N . VAL B 1 450 ? -18.307 90.430 -9.633 1.00 75.56 448 VAL B N 1
ATOM 7404 C CA . VAL B 1 450 ? -18.603 90.191 -11.043 1.00 77.41 448 VAL B CA 1
ATOM 7405 C C . VAL B 1 450 ? -20.073 89.779 -11.199 1.00 80.63 448 VAL B C 1
ATOM 7406 O O . VAL B 1 450 ? -20.726 90.121 -12.189 1.00 86.06 448 VAL B O 1
ATOM 7410 N N . VAL B 1 451 ? -20.593 89.082 -10.192 1.00 79.03 449 VAL B N 1
ATOM 7411 C CA . VAL B 1 451 ? -21.951 88.550 -10.231 1.00 76.32 449 VAL B CA 1
ATOM 7412 C C . VAL B 1 451 ? -22.981 89.512 -9.632 1.00 79.63 449 VAL B C 1
ATOM 7413 O O . VAL B 1 451 ? -23.924 89.908 -10.315 1.00 85.72 449 VAL B O 1
ATOM 7417 N N . PHE B 1 452 ? -22.803 89.885 -8.366 1.00 79.61 450 PHE B N 1
ATOM 7418 C CA . PHE B 1 452 ? -23.776 90.739 -7.680 1.00 80.60 450 PHE B CA 1
ATOM 7419 C C . PHE B 1 452 ? -23.307 92.186 -7.582 1.00 82.37 450 PHE B C 1
ATOM 7420 O O . PHE B 1 452 ? -22.157 92.446 -7.240 1.00 80.86 450 PHE B O 1
ATOM 7428 N N . GLN B 1 453 ? -24.199 93.120 -7.913 1.00 86.28 451 GLN B N 1
ATOM 7429 C CA . GLN B 1 453 ? -23.904 94.558 -7.847 1.00 86.76 451 GLN B CA 1
ATOM 7430 C C . GLN B 1 453 ? -25.083 95.356 -7.271 1.00 89.72 451 GLN B C 1
ATOM 7431 O O . GLN B 1 453 ? -26.231 95.104 -7.639 1.00 95.28 451 GLN B O 1
ATOM 7437 N N . PRO B 1 454 ? -24.809 96.314 -6.359 1.00 89.04 452 PRO B N 1
ATOM 7438 C CA . PRO B 1 454 ? -23.499 96.690 -5.813 1.00 88.31 452 PRO B CA 1
ATOM 7439 C C . PRO B 1 454 ? -22.975 95.713 -4.759 1.00 86.33 452 PRO B C 1
ATOM 7440 O O . PRO B 1 454 ? -23.749 95.196 -3.951 1.00 83.97 452 PRO B O 1
ATOM 7444 N N . MET B 1 455 ? -21.671 95.449 -4.797 1.00 84.56 453 MET B N 1
ATOM 7445 C CA . MET B 1 455 ? -21.043 94.564 -3.822 1.00 84.09 453 MET B CA 1
ATOM 7446 C C . MET B 1 455 ? -20.366 95.321 -2.696 1.00 82.27 453 MET B C 1
ATOM 7447 O O . MET B 1 455 ? -19.603 96.262 -2.924 1.00 82.95 453 MET B O 1
ATOM 7452 N N . PHE B 1 456 ? -20.666 94.890 -1.478 1.00 80.83 454 PHE B N 1
ATOM 7453 C CA . PHE B 1 456 ? -20.144 95.505 -0.273 1.00 81.45 454 PHE B CA 1
ATOM 7454 C C . PHE B 1 456 ? -19.276 94.491 0.466 1.00 79.24 454 PHE B C 1
ATOM 7455 O O . PHE B 1 456 ? -19.489 93.285 0.356 1.00 77.54 454 PHE B O 1
ATOM 7463 N N . LEU B 1 457 ? -18.283 94.984 1.197 1.00 78.18 455 LEU B N 1
ATOM 7464 C CA . LEU B 1 457 ? -17.435 94.122 2.009 1.00 75.65 455 LEU B CA 1
ATOM 7465 C C . LEU B 1 457 ? -17.280 94.675 3.417 1.00 75.32 455 LEU B C 1
ATOM 7466 O O . LEU B 1 457 ? -16.669 95.727 3.617 1.00 75.55 455 LEU B O 1
ATOM 7471 N N . LEU B 1 458 ? -17.851 93.965 4.385 1.00 76.98 456 LEU B N 1
ATOM 7472 C CA . LEU B 1 458 ? -17.622 94.268 5.789 1.00 78.87 456 LEU B CA 1
ATOM 7473 C C . LEU B 1 458 ? -16.420 93.461 6.257 1.00 80.76 456 LEU B C 1
ATOM 7474 O O . LEU B 1 458 ? -16.451 92.229 6.275 1.00 83.38 456 LEU B O 1
ATOM 7479 N N . ILE B 1 459 ? -15.360 94.168 6.631 1.00 81.88 457 ILE B N 1
ATOM 7480 C CA . ILE B 1 459 ? -14.078 93.536 6.907 1.00 79.11 457 ILE B CA 1
ATOM 7481 C C . ILE B 1 459 ? -13.412 94.096 8.171 1.00 80.32 457 ILE B C 1
ATOM 7482 O O . ILE B 1 459 ? -13.621 95.256 8.534 1.00 81.91 457 ILE B O 1
ATOM 7487 N N . GLY B 1 460 ? -12.648 93.249 8.857 1.00 82.67 458 GLY B N 1
ATOM 7488 C CA . GLY B 1 460 ? -11.786 93.685 9.950 1.00 78.26 458 GLY B CA 1
ATOM 7489 C C . GLY B 1 460 ? -10.477 94.211 9.391 1.00 80.23 458 GLY B C 1
ATOM 7490 O O . GLY B 1 460 ? -10.138 93.950 8.233 1.00 83.23 458 GLY B O 1
ATOM 7491 N N . ASP B 1 461 ? -9.741 94.949 10.217 1.00 81.62 459 ASP B N 1
ATOM 7492 C CA . ASP B 1 461 ? -8.488 95.583 9.796 1.00 83.32 459 ASP B CA 1
ATOM 7493 C C . ASP B 1 461 ? -7.362 94.595 9.467 1.00 81.79 459 ASP B C 1
ATOM 7494 O O . ASP B 1 461 ? -6.571 94.848 8.554 1.00 78.39 459 ASP B O 1
ATOM 7499 N N . LEU B 1 462 ? -7.304 93.482 10.203 1.00 82.79 460 LEU B N 1
ATOM 7500 C CA . LEU B 1 462 ? -6.288 92.440 9.992 1.00 83.45 460 LEU B CA 1
ATOM 7501 C C . LEU B 1 462 ? -6.456 91.706 8.662 1.00 80.81 460 LEU B C 1
ATOM 7502 O O . LEU B 1 462 ? -5.475 91.466 7.955 1.00 79.64 460 LEU B O 1
ATOM 7507 N N . SER B 1 463 ? -7.703 91.365 8.335 1.00 77.19 461 SER B N 1
ATOM 7508 C CA . SER B 1 463 ? -8.047 90.696 7.080 1.00 73.65 461 SER B CA 1
ATOM 7509 C C . SER B 1 463 ? -7.803 91.581 5.859 1.00 74.15 461 SER B C 1
ATOM 7510 O O . SER B 1 463 ? -7.427 91.080 4.795 1.00 76.63 461 SER B O 1
ATOM 7513 N N . PHE B 1 464 ? -8.021 92.888 6.021 1.00 72.33 462 PHE B N 1
ATOM 7514 C CA . PHE B 1 464 ? -7.815 93.859 4.945 1.00 72.37 462 PHE B CA 1
ATOM 7515 C C . PHE B 1 464 ? -6.346 93.961 4.549 1.00 74.28 462 PHE B C 1
ATOM 7516 O O . PHE B 1 464 ? -6.020 94.026 3.357 1.00 73.52 462 PHE B O 1
ATOM 7524 N N . TYR B 1 465 ? -5.473 93.981 5.554 1.00 73.93 463 TYR B N 1
ATOM 7525 C CA . TYR B 1 465 ? -4.032 94.002 5.336 1.00 74.98 463 TYR B CA 1
ATOM 7526 C C . TYR B 1 465 ? -3.558 92.712 4.660 1.00 75.10 463 TYR B C 1
ATOM 7527 O O . TYR B 1 465 ? -2.710 92.753 3.768 1.00 77.62 463 TYR B O 1
ATOM 7536 N N . HIS B 1 466 ? -4.122 91.586 5.100 1.00 79.04 464 HIS B N 1
ATOM 7537 C CA . HIS B 1 466 ? -3.747 90.244 4.643 1.00 80.21 464 HIS B CA 1
ATOM 7538 C C . HIS B 1 466 ? -3.862 90.103 3.126 1.00 80.95 464 HIS B C 1
ATOM 7539 O O . HIS B 1 466 ? -2.938 89.616 2.467 1.00 80.74 464 HIS B O 1
ATOM 7546 N N . ASP B 1 467 ? -4.991 90.557 2.585 1.00 78.70 465 ASP B N 1
ATOM 7547 C CA . ASP B 1 467 ? -5.269 90.475 1.156 1.00 77.90 465 ASP B CA 1
ATOM 7548 C C . ASP B 1 467 ? -5.302 91.871 0.516 1.00 77.49 465 ASP B C 1
ATOM 7549 O O . ASP B 1 467 ? -6.192 92.193 -0.277 1.00 74.96 465 ASP B O 1
ATOM 7554 N N . MET B 1 468 ? -4.319 92.697 0.868 1.00 79.20 466 MET B N 1
ATOM 7555 C CA . MET B 1 468 ? -4.222 94.056 0.340 1.00 80.52 466 MET B CA 1
ATOM 7556 C C . MET B 1 468 ? -3.925 94.058 -1.159 1.00 79.81 466 MET B C 1
ATOM 7557 O O . MET B 1 468 ? -4.488 94.866 -1.899 1.00 77.81 466 MET B O 1
ATOM 7562 N N . ASN B 1 469 ? -3.064 93.137 -1.600 1.00 81.93 467 ASN B N 1
ATOM 7563 C CA . ASN B 1 469 ? -2.719 93.001 -3.026 1.00 84.74 467 ASN B CA 1
ATOM 7564 C C . ASN B 1 469 ? -3.885 92.704 -3.978 1.00 82.05 467 ASN B C 1
ATOM 7565 O O . ASN B 1 469 ? -3.805 93.009 -5.167 1.00 81.78 467 ASN B O 1
ATOM 7570 N N . GLY B 1 470 ? -4.967 92.132 -3.445 1.00 79.35 468 GLY B N 1
ATOM 7571 C CA . GLY B 1 470 ? -6.164 91.813 -4.228 1.00 73.39 468 GLY B CA 1
ATOM 7572 C C . GLY B 1 470 ? -6.946 93.017 -4.734 1.00 75.50 468 GLY B C 1
ATOM 7573 O O . GLY B 1 470 ? -7.882 92.871 -5.523 1.00 77.89 468 GLY B O 1
ATOM 7574 N N . LEU B 1 471 ? -6.553 94.206 -4.282 1.00 74.40 469 LEU B N 1
ATOM 7575 C CA . LEU B 1 471 ? -7.182 95.459 -4.683 1.00 70.13 469 LEU B CA 1
ATOM 7576 C C . LEU B 1 471 ? -6.711 95.940 -6.051 1.00 72.42 469 LEU B C 1
ATOM 7577 O O . LEU B 1 471 ? -7.358 96.794 -6.660 1.00 75.11 469 LEU B O 1
ATOM 7582 N N . LEU B 1 472 ? -5.589 95.392 -6.525 1.00 73.98 470 LEU B N 1
ATOM 7583 C CA . LEU B 1 472 ? -5.067 95.678 -7.864 1.00 76.41 470 LEU B CA 1
ATOM 7584 C C . LEU B 1 472 ? -6.068 95.278 -8.948 1.00 80.94 470 LEU B C 1
ATOM 7585 O O . LEU B 1 472 ? -6.173 95.946 -9.981 1.00 86.88 470 LEU B O 1
ATOM 7590 N N . MET B 1 473 ? -6.809 94.201 -8.687 1.00 80.15 471 MET B N 1
ATOM 7591 C CA . MET B 1 473 ? -7.840 93.692 -9.593 1.00 80.17 471 MET B CA 1
ATOM 7592 C C . MET B 1 473 ? -8.969 94.690 -9.819 1.00 82.34 471 MET B C 1
ATOM 7593 O O . MET B 1 473 ? -9.505 94.790 -10.926 1.00 86.16 471 MET B O 1
ATOM 7598 N N . ALA B 1 474 ? -9.315 95.427 -8.767 1.00 83.77 472 ALA B N 1
ATOM 7599 C CA . ALA B 1 474 ? -10.314 96.485 -8.851 1.00 87.76 472 ALA B CA 1
ATOM 7600 C C . ALA B 1 474 ? -9.808 97.682 -9.653 1.00 89.38 472 ALA B C 1
ATOM 7601 O O . ALA B 1 474 ? -10.598 98.388 -10.278 1.00 92.60 472 ALA B O 1
ATOM 7603 N N . LYS B 1 475 ? -8.494 97.904 -9.635 1.00 91.03 473 LYS B N 1
ATOM 7604 C CA . LYS B 1 475 ? -7.897 99.028 -10.351 1.00 95.86 473 LYS B CA 1
ATOM 7605 C C . LYS B 1 475 ? -7.848 98.801 -11.862 1.00 96.34 473 LYS B C 1
ATOM 7606 O O . LYS B 1 475 ? -8.242 99.681 -12.629 1.00 100.29 473 LYS B O 1
ATOM 7612 N N . LYS B 1 476 ? -7.374 97.630 -12.286 1.00 95.75 474 LYS B N 1
ATOM 7613 C CA . LYS B 1 476 ? -7.247 97.337 -13.718 1.00 94.20 474 LYS B CA 1
ATOM 7614 C C . LYS B 1 476 ? -8.571 96.989 -14.401 1.00 91.51 474 LYS B C 1
ATOM 7615 O O . LYS B 1 476 ? -8.802 97.394 -15.541 1.00 94.21 474 LYS B O 1
ATOM 7621 N N . TYR B 1 477 ? -9.435 96.250 -13.707 1.00 86.65 475 TYR B N 1
ATOM 7622 C CA . TYR B 1 477 ? -10.720 95.841 -14.281 1.00 83.93 475 TYR B CA 1
ATOM 7623 C C . TYR B 1 477 ? -11.883 96.762 -13.910 1.00 85.74 475 TYR B C 1
ATOM 7624 O O . TYR B 1 477 ? -13.038 96.456 -14.218 1.00 87.11 475 TYR B O 1
ATOM 7633 N N . LYS B 1 478 ? -11.552 97.893 -13.279 1.00 86.09 476 LYS B N 1
ATOM 7634 C CA . LYS B 1 478 ? -12.512 98.932 -12.877 1.00 88.48 476 LYS B CA 1
ATOM 7635 C C . LYS B 1 478 ? -13.748 98.357 -12.186 1.00 90.25 476 LYS B C 1
ATOM 7636 O O . LYS B 1 478 ? -14.887 98.591 -12.601 1.00 93.04 476 LYS B O 1
ATOM 7642 N N . MET B 1 479 ? -13.494 97.585 -11.134 1.00 87.73 477 MET B N 1
ATOM 7643 C CA . MET B 1 479 ? -14.535 96.851 -10.428 1.00 85.70 477 MET B CA 1
ATOM 7644 C C . MET B 1 479 ? -15.197 97.728 -9.381 1.00 85.33 477 MET B C 1
ATOM 7645 O O . MET B 1 479 ? -14.610 98.708 -8.920 1.00 87.12 477 MET B O 1
ATOM 7650 N N . ASN B 1 480 ? -16.421 97.375 -9.008 1.00 84.22 478 ASN B N 1
ATOM 7651 C CA . ASN B 1 480 ? -17.158 98.152 -8.027 1.00 87.49 478 ASN B CA 1
ATOM 7652 C C . ASN B 1 480 ? -17.295 97.418 -6.696 1.00 88.07 478 ASN B C 1
ATOM 7653 O O . ASN B 1 480 ? -18.093 96.485 -6.562 1.00 90.44 478 ASN B O 1
ATOM 7658 N N . LEU B 1 481 ? -16.493 97.843 -5.723 1.00 87.60 479 LEU B N 1
ATOM 7659 C CA . LEU B 1 481 ? -16.527 97.289 -4.374 1.00 86.64 479 LEU B CA 1
ATOM 7660 C C . LEU B 1 481 ? -16.505 98.429 -3.357 1.00 84.35 479 LEU B C 1
ATOM 7661 O O . LEU B 1 481 ? -15.618 99.288 -3.384 1.00 84.84 479 LEU B O 1
ATOM 7666 N N . THR B 1 482 ? -17.489 98.430 -2.466 1.00 80.49 480 THR B N 1
ATOM 7667 C CA . THR B 1 482 ? -17.496 99.353 -1.344 1.00 79.59 480 THR B CA 1
ATOM 7668 C C . THR B 1 482 ? -17.056 98.601 -0.089 1.00 80.08 480 THR B C 1
ATOM 7669 O O . THR B 1 482 ? -17.770 97.732 0.411 1.00 81.17 480 THR B O 1
ATOM 7673 N N . ILE B 1 483 ? -15.868 98.941 0.403 1.00 77.70 481 ILE B N 1
ATOM 7674 C CA . ILE B 1 483 ? -15.266 98.274 1.553 1.00 74.37 481 ILE B CA 1
ATOM 7675 C C . ILE B 1 483 ? -15.488 99.088 2.829 1.00 77.61 481 ILE B C 1
ATOM 7676 O O . ILE B 1 483 ? -15.150 100.270 2.885 1.00 79.70 481 ILE B O 1
ATOM 7681 N N . VAL B 1 484 ? -16.067 98.444 3.839 1.00 76.07 482 VAL B N 1
ATOM 7682 C CA . VAL B 1 484 ? -16.233 99.040 5.160 1.00 77.30 482 VAL B CA 1
ATOM 7683 C C . VAL B 1 484 ? -15.283 98.338 6.132 1.00 82.04 482 VAL B C 1
ATOM 7684 O O . VAL B 1 484 ? -15.527 97.203 6.551 1.00 83.92 482 VAL B O 1
ATOM 7688 N N . ILE B 1 485 ? -14.191 99.019 6.470 1.00 85.08 483 ILE B N 1
ATOM 7689 C CA . ILE B 1 485 ? -13.189 98.482 7.387 1.00 85.26 483 ILE B CA 1
ATOM 7690 C C . ILE B 1 485 ? -13.500 98.875 8.825 1.00 89.22 483 ILE B C 1
ATOM 7691 O O . ILE B 1 485 ? -13.466 100.056 9.175 1.00 90.61 483 ILE B O 1
ATOM 7696 N N . VAL B 1 486 ? -13.797 97.875 9.648 1.00 93.45 484 VAL B N 1
ATOM 7697 C CA . VAL B 1 486 ? -13.944 98.078 11.083 1.00 97.21 484 VAL B CA 1
ATOM 7698 C C . VAL B 1 486 ? -12.557 98.039 11.712 1.00 101.85 484 VAL B C 1
ATOM 7699 O O . VAL B 1 486 ? -11.950 96.973 11.835 1.00 102.04 484 VAL B O 1
ATOM 7703 N N . ASN B 1 487 ? -12.057 99.213 12.088 1.00 110.56 485 ASN B N 1
ATOM 7704 C CA . ASN B 1 487 ? -10.751 99.327 12.728 1.00 117.62 485 ASN B CA 1
ATOM 7705 C C . ASN B 1 487 ? -10.880 99.548 14.235 1.00 122.70 485 ASN B C 1
ATOM 7706 O O . ASN B 1 487 ? -11.427 100.559 14.686 1.00 122.18 485 ASN B O 1
ATOM 7711 N N . ASN B 1 488 ? -10.387 98.577 14.999 1.00 129.25 486 ASN B N 1
ATOM 7712 C CA . ASN B 1 488 ? -10.292 98.686 16.457 1.00 135.12 486 ASN B CA 1
ATOM 7713 C C . ASN B 1 488 ? -8.834 98.693 16.931 1.00 138.14 486 ASN B C 1
ATOM 7714 O O . ASN B 1 488 ? -8.522 99.270 17.979 1.00 139.59 486 ASN B O 1
ATOM 7719 N N . ASP B 1 489 ? -7.968 98.053 16.138 1.00 139.26 487 ASP B N 1
ATOM 7720 C CA . ASP B 1 489 ? -6.502 98.051 16.302 1.00 139.19 487 ASP B CA 1
ATOM 7721 C C . ASP B 1 489 ? -6.009 97.651 17.696 1.00 139.89 487 ASP B C 1
ATOM 7722 O O . ASP B 1 489 ? -4.882 97.181 17.859 1.00 139.66 487 ASP B O 1
ATOM 7727 N N . GLU B 1 515 ? -1.293 100.583 13.805 1.00 111.88 513 GLU B N 1
ATOM 7728 C CA . GLU B 1 515 ? -0.379 101.695 13.543 1.00 114.70 513 GLU B CA 1
ATOM 7729 C C . GLU B 1 515 ? -0.475 102.211 12.102 1.00 114.12 513 GLU B C 1
ATOM 7730 O O . GLU B 1 515 ? 0.118 103.241 11.767 1.00 116.26 513 GLU B O 1
ATOM 7736 N N . LEU B 1 516 ? -1.223 101.496 11.261 1.00 110.14 514 LEU B N 1
ATOM 7737 C CA . LEU B 1 516 ? -1.308 101.794 9.828 1.00 104.59 514 LEU B CA 1
ATOM 7738 C C . LEU B 1 516 ? -2.317 102.887 9.489 1.00 104.79 514 LEU B C 1
ATOM 7739 O O . LEU B 1 516 ? -3.345 103.028 10.154 1.00 105.44 514 LEU B O 1
ATOM 7744 N N . ASP B 1 517 ? -2.012 103.651 8.443 1.00 104.58 515 ASP B N 1
ATOM 7745 C CA . ASP B 1 517 ? -2.943 104.635 7.905 1.00 105.55 515 ASP B CA 1
ATOM 7746 C C . ASP B 1 517 ? -3.395 104.209 6.508 1.00 105.00 515 ASP B C 1
ATOM 7747 O O . ASP B 1 517 ? -2.628 104.290 5.544 1.00 104.94 515 ASP B O 1
ATOM 7752 N N . PHE B 1 518 ? -4.649 103.772 6.406 1.00 102.63 516 PHE B N 1
ATOM 7753 C CA . PHE B 1 518 ? -5.178 103.175 5.172 1.00 100.60 516 PHE B CA 1
ATOM 7754 C C . PHE B 1 518 ? -5.535 104.169 4.054 1.00 98.22 516 PHE B C 1
ATOM 7755 O O . PHE B 1 518 ? -6.009 103.761 2.991 1.00 97.04 516 PHE B O 1
ATOM 7763 N N . ARG B 1 519 ? -5.305 105.459 4.295 1.00 98.52 517 ARG B N 1
ATOM 7764 C CA . ARG B 1 519 ? -5.473 106.495 3.276 1.00 97.19 517 ARG B CA 1
ATOM 7765 C C . ARG B 1 519 ? -4.433 106.330 2.165 1.00 96.20 517 ARG B C 1
ATOM 7766 O O . ARG B 1 519 ? -4.742 106.512 0.983 1.00 95.45 517 ARG B O 1
ATOM 7774 N N . PHE B 1 520 ? -3.209 105.974 2.558 1.00 95.56 518 PHE B N 1
ATOM 7775 C CA . PHE B 1 520 ? -2.116 105.740 1.613 1.00 95.16 518 PHE B CA 1
ATOM 7776 C C . PHE B 1 520 ? -2.339 104.467 0.806 1.00 95.62 518 PHE B C 1
ATOM 7777 O O . PHE B 1 520 ? -1.939 104.387 -0.358 1.00 99.02 518 PHE B O 1
ATOM 7785 N N . ALA B 1 521 ? -2.972 103.480 1.436 1.00 95.30 519 ALA B N 1
ATOM 7786 C CA . ALA B 1 521 ? -3.365 102.245 0.765 1.00 92.29 519 ALA B CA 1
ATOM 7787 C C . ALA B 1 521 ? -4.428 102.516 -0.299 1.00 89.46 519 ALA B C 1
ATOM 7788 O O . ALA B 1 521 ? -4.359 101.971 -1.403 1.00 92.24 519 ALA B O 1
ATOM 7790 N N . ALA B 1 522 ? -5.394 103.371 0.040 1.00 84.13 520 ALA B N 1
ATOM 7791 C CA . ALA B 1 522 ? -6.463 103.764 -0.880 1.00 83.88 520 ALA B CA 1
ATOM 7792 C C . ALA B 1 522 ? -5.929 104.573 -2.060 1.00 84.80 520 ALA B C 1
ATOM 7793 O O . ALA B 1 522 ? -6.402 104.421 -3.189 1.00 85.34 520 ALA B O 1
ATOM 7795 N N . ALA B 1 523 ? -4.932 105.414 -1.787 1.00 83.87 521 ALA B N 1
ATOM 7796 C CA . ALA B 1 523 ? -4.272 106.218 -2.813 1.00 84.20 521 ALA B CA 1
ATOM 7797 C C . ALA B 1 523 ? -3.466 105.352 -3.776 1.00 84.21 521 ALA B C 1
ATOM 7798 O O . ALA B 1 523 ? -3.353 105.669 -4.963 1.00 85.85 521 ALA B O 1
ATOM 7800 N N . PHE B 1 524 ? -2.921 104.257 -3.249 1.00 85.14 522 PHE B N 1
ATOM 7801 C CA . PHE B 1 524 ? -2.101 103.320 -4.014 1.00 83.96 522 PHE B CA 1
ATOM 7802 C C . PHE B 1 524 ? -2.904 102.561 -5.072 1.00 82.13 522 PHE B C 1
ATOM 7803 O O . PHE B 1 524 ? -2.399 102.291 -6.161 1.00 82.37 522 PHE B O 1
ATOM 7811 N N . TYR B 1 525 ? -4.153 102.235 -4.750 1.00 84.02 523 TYR B N 1
ATOM 7812 C CA . TYR B 1 525 ? -5.008 101.475 -5.658 1.00 86.80 523 TYR B CA 1
ATOM 7813 C C . TYR B 1 525 ? -6.108 102.320 -6.318 1.00 89.50 523 TYR B C 1
ATOM 7814 O O . TYR B 1 525 ? -7.120 101.772 -6.768 1.00 92.69 523 TYR B O 1
ATOM 7823 N N . ASP B 1 526 ? -5.892 103.639 -6.385 1.00 90.98 524 ASP B N 1
ATOM 7824 C CA . ASP B 1 526 ? -6.845 104.612 -6.965 1.00 91.50 524 ASP B CA 1
ATOM 7825 C C . ASP B 1 526 ? -8.271 104.504 -6.418 1.00 86.16 524 ASP B C 1
ATOM 7826 O O . ASP B 1 526 ? -9.243 104.473 -7.175 1.00 84.31 524 ASP B O 1
ATOM 7831 N N . ALA B 1 527 ? -8.377 104.443 -5.095 1.00 85.83 525 ALA B N 1
ATOM 7832 C CA . ALA B 1 527 ? -9.662 104.316 -4.421 1.00 87.12 525 ALA B CA 1
ATOM 7833 C C . ALA B 1 527 ? -10.079 105.623 -3.760 1.00 87.16 525 ALA B C 1
ATOM 7834 O O . ALA B 1 527 ? -9.238 106.460 -3.425 1.00 87.34 525 ALA B O 1
ATOM 7836 N N . ASP B 1 528 ? -11.385 105.788 -3.579 1.00 87.64 526 ASP B N 1
ATOM 7837 C CA . ASP B 1 528 ? -11.921 106.915 -2.834 1.00 92.76 526 ASP B CA 1
ATOM 7838 C C . ASP B 1 528 ? -11.898 106.573 -1.352 1.00 94.50 526 ASP B C 1
ATOM 7839 O O . ASP B 1 528 ? -12.563 105.629 -0.917 1.00 97.34 526 ASP B O 1
ATOM 7844 N N . TYR B 1 529 ? -11.117 107.331 -0.585 1.00 95.93 527 TYR B N 1
ATOM 7845 C CA . TYR B 1 529 ? -11.027 107.134 0.858 1.00 96.19 527 TYR B CA 1
ATOM 7846 C C . TYR B 1 529 ? -12.062 107.972 1.603 1.00 96.49 527 TYR B C 1
ATOM 7847 O O . TYR B 1 529 ? -12.218 109.167 1.341 1.00 97.98 527 TYR B O 1
ATOM 7856 N N . HIS B 1 530 ? -12.765 107.327 2.529 1.00 96.72 528 HIS B N 1
ATOM 7857 C CA . HIS B 1 530 ? -13.699 107.997 3.426 1.00 97.95 528 HIS B CA 1
ATOM 7858 C C . HIS B 1 530 ? -13.389 107.573 4.855 1.00 99.86 528 HIS B C 1
ATOM 7859 O O . HIS B 1 530 ? -13.133 106.396 5.117 1.00 100.27 528 HIS B O 1
ATOM 7866 N N . GLU B 1 531 ? -13.408 108.529 5.777 1.00 101.50 529 GLU B N 1
ATOM 7867 C CA . GLU B 1 531 ? -13.264 108.211 7.192 1.00 101.90 529 GLU B CA 1
ATOM 7868 C C . GLU B 1 531 ? -14.541 108.573 7.935 1.00 102.51 529 GLU B C 1
ATOM 7869 O O . GLU B 1 531 ? -14.969 109.729 7.927 1.00 104.35 529 GLU B O 1
ATOM 7875 N N . ALA B 1 532 ? -15.145 107.574 8.568 1.00 102.94 530 ALA B N 1
ATOM 7876 C CA . ALA B 1 532 ? -16.378 107.771 9.315 1.00 103.20 530 ALA B CA 1
ATOM 7877 C C . ALA B 1 532 ? -16.126 107.728 10.819 1.00 104.37 530 ALA B C 1
ATOM 7878 O O . ALA B 1 532 ? -15.531 106.779 11.337 1.00 102.45 530 ALA B O 1
ATOM 7880 N N . LYS B 1 533 ? -16.573 108.776 11.504 1.00 107.54 531 LYS B N 1
ATOM 7881 C CA . LYS B 1 533 ? -16.464 108.874 12.958 1.00 108.90 531 LYS B CA 1
ATOM 7882 C C . LYS B 1 533 ? -17.847 108.947 13.600 1.00 106.40 531 LYS B C 1
ATOM 7883 O O . LYS B 1 533 ? -17.984 108.794 14.815 1.00 107.34 531 LYS B O 1
ATOM 7889 N N . SER B 1 534 ? -18.864 109.178 12.772 1.00 103.72 532 SER B N 1
ATOM 7890 C CA . SER B 1 534 ? -20.246 109.273 13.235 1.00 103.64 532 SER B CA 1
ATOM 7891 C C . SER B 1 534 ? -21.213 108.594 12.264 1.00 103.60 532 SER B C 1
ATOM 7892 O O . SER B 1 534 ? -20.842 108.261 11.136 1.00 104.70 532 SER B O 1
ATOM 7895 N N . VAL B 1 535 ? -22.450 108.407 12.723 1.00 102.37 533 VAL B N 1
ATOM 7896 C CA . VAL B 1 535 ? -23.542 107.815 11.940 1.00 102.32 533 VAL B CA 1
ATOM 7897 C C . VAL B 1 535 ? -23.807 108.588 10.638 1.00 105.44 533 VAL B C 1
ATOM 7898 O O . VAL B 1 535 ? -23.976 107.984 9.573 1.00 104.01 533 VAL B O 1
ATOM 7902 N N . ASP B 1 536 ? -23.819 109.918 10.741 1.00 108.83 534 ASP B N 1
ATOM 7903 C CA . ASP B 1 536 ? -24.063 110.810 9.603 1.00 107.32 534 ASP B CA 1
ATOM 7904 C C . ASP B 1 536 ? -22.956 110.755 8.555 1.00 106.20 534 ASP B C 1
ATOM 7905 O O . ASP B 1 536 ? -23.234 110.814 7.355 1.00 105.25 534 ASP B O 1
ATOM 7910 N N . GLU B 1 537 ? -21.710 110.636 9.016 1.00 104.30 535 GLU B N 1
ATOM 7911 C CA . GLU B 1 537 ? -20.548 110.541 8.129 1.00 103.34 535 GLU B CA 1
ATOM 7912 C C . GLU B 1 537 ? -20.512 109.219 7.364 1.00 104.50 535 GLU B C 1
ATOM 7913 O O . GLU B 1 537 ? -19.995 109.158 6.244 1.00 104.66 535 GLU B O 1
ATOM 7919 N N . LEU B 1 538 ? -21.061 108.171 7.980 1.00 103.08 536 LEU B N 1
ATOM 7920 C CA . LEU B 1 538 ? -21.198 106.862 7.347 1.00 99.55 536 LEU B CA 1
ATOM 7921 C C . LEU B 1 538 ? -22.240 106.898 6.232 1.00 99.01 536 LEU B C 1
ATOM 7922 O O . LEU B 1 538 ? -22.022 106.314 5.170 1.00 100.11 536 LEU B O 1
ATOM 7927 N N . GLU B 1 539 ? -23.358 107.584 6.484 1.00 97.83 537 GLU B N 1
ATOM 7928 C CA . GLU B 1 539 ? -24.426 107.773 5.493 1.00 96.45 537 GLU B CA 1
ATOM 7929 C C . GLU B 1 539 ? -23.936 108.475 4.232 1.00 97.78 537 GLU B C 1
ATOM 7930 O O . GLU B 1 539 ? -24.273 108.061 3.122 1.00 96.83 537 GLU B O 1
ATOM 7936 N N . GLU B 1 540 ? -23.147 109.534 4.425 1.00 99.02 538 GLU B N 1
ATOM 7937 C CA . GLU B 1 540 ? -22.548 110.300 3.334 1.00 100.02 538 GLU B CA 1
ATOM 7938 C C . GLU B 1 540 ? -21.624 109.421 2.507 1.00 97.29 538 GLU B C 1
ATOM 7939 O O . GLU B 1 540 ? -21.698 109.419 1.278 1.00 94.18 538 GLU B O 1
ATOM 7945 N N . ALA B 1 541 ? -20.771 108.670 3.204 1.00 95.90 539 ALA B N 1
ATOM 7946 C CA . ALA B 1 541 ? -19.807 107.763 2.586 1.00 93.22 539 ALA B CA 1
ATOM 7947 C C . ALA B 1 541 ? -20.478 106.653 1.775 1.00 92.73 539 ALA B C 1
ATOM 7948 O O . ALA B 1 541 ? -20.021 106.327 0.679 1.00 92.67 539 ALA B O 1
ATOM 7950 N N . ILE B 1 542 ? -21.563 106.095 2.316 1.00 92.29 540 ILE B N 1
ATOM 7951 C CA . ILE B 1 542 ? -22.347 105.058 1.637 1.00 95.29 540 ILE B CA 1
ATOM 7952 C C . ILE B 1 542 ? -23.027 105.606 0.378 1.00 100.44 540 ILE B C 1
ATOM 7953 O O . ILE B 1 542 ? -22.979 104.974 -0.683 1.00 102.49 540 ILE B O 1
ATOM 7958 N N . ASP B 1 543 ? -23.632 106.787 0.506 1.00 104.87 541 ASP B N 1
ATOM 7959 C CA . ASP B 1 543 ? -24.330 107.445 -0.601 1.00 107.87 541 ASP B CA 1
ATOM 7960 C C . ASP B 1 543 ? -23.391 107.847 -1.736 1.00 106.39 541 ASP B C 1
ATOM 7961 O O . ASP B 1 543 ? -23.742 107.703 -2.909 1.00 106.25 541 ASP B O 1
ATOM 7966 N N . LYS B 1 544 ? -22.204 108.336 -1.377 1.00 106.51 542 LYS B N 1
ATOM 7967 C CA . LYS B 1 544 ? -21.151 108.662 -2.344 1.00 108.18 542 LYS B CA 1
ATOM 7968 C C . LYS B 1 544 ? -20.671 107.420 -3.093 1.00 109.42 542 LYS B C 1
ATOM 7969 O O . LYS B 1 544 ? -20.391 107.481 -4.294 1.00 108.34 542 LYS B O 1
ATOM 7975 N N . ALA B 1 545 ? -20.584 106.305 -2.366 1.00 111.83 543 ALA B N 1
ATOM 7976 C CA . ALA B 1 545 ? -20.074 105.039 -2.890 1.00 112.57 543 ALA B CA 1
ATOM 7977 C C . ALA B 1 545 ? -20.955 104.458 -3.986 1.00 112.26 543 ALA B C 1
ATOM 7978 O O . ALA B 1 545 ? -20.459 104.094 -5.050 1.00 110.40 543 ALA B O 1
ATOM 7980 N N . SER B 1 546 ? -22.259 104.396 -3.721 1.00 113.31 544 SER B N 1
ATOM 7981 C CA . SER B 1 546 ? -23.239 103.880 -4.679 1.00 114.83 544 SER B CA 1
ATOM 7982 C C . SER B 1 546 ? -23.444 104.824 -5.866 1.00 115.35 544 SER B C 1
ATOM 7983 O O . SER B 1 546 ? -24.024 104.439 -6.883 1.00 115.06 544 SER B O 1
ATOM 7986 N N . TYR B 1 547 ? -22.956 106.054 -5.728 1.00 117.12 545 TYR B N 1
ATOM 7987 C CA . TYR B 1 547 ? -23.075 107.065 -6.769 1.00 120.78 545 TYR B CA 1
ATOM 7988 C C . TYR B 1 547 ? -21.966 106.967 -7.823 1.00 117.63 545 TYR B C 1
ATOM 7989 O O . TYR B 1 547 ? -22.035 107.635 -8.858 1.00 120.88 545 TYR B O 1
ATOM 7998 N N . HIS B 1 548 ? -20.951 106.142 -7.568 1.00 113.05 546 HIS B N 1
ATOM 7999 C CA . HIS B 1 548 ? -19.882 105.943 -8.552 1.00 110.54 546 HIS B CA 1
ATOM 8000 C C . HIS B 1 548 ? -19.411 104.490 -8.678 1.00 108.75 546 HIS B C 1
ATOM 8001 O O . HIS B 1 548 ? -19.363 103.745 -7.695 1.00 107.68 546 HIS B O 1
ATOM 8008 N N . LYS B 1 549 ? -19.081 104.103 -9.907 1.00 105.59 547 LYS B N 1
ATOM 8009 C CA . LYS B 1 549 ? -18.578 102.767 -10.202 1.00 101.26 547 LYS B CA 1
ATOM 8010 C C . LYS B 1 549 ? -17.064 102.729 -10.029 1.00 95.95 547 LYS B C 1
ATOM 8011 O O . LYS B 1 549 ? -16.314 103.229 -10.872 1.00 92.23 547 LYS B O 1
ATOM 8017 N N . GLY B 1 550 ? -16.627 102.144 -8.917 1.00 91.15 548 GLY B N 1
ATOM 8018 C CA . GLY B 1 550 ? -15.208 102.052 -8.589 1.00 86.44 548 GLY B CA 1
ATOM 8019 C C . GLY B 1 550 ? -14.957 101.601 -7.162 1.00 85.40 548 GLY B C 1
ATOM 8020 O O . GLY B 1 550 ? -15.860 101.097 -6.484 1.00 82.56 548 GLY B O 1
ATOM 8021 N N . LEU B 1 551 ? -13.725 101.798 -6.703 1.00 83.39 549 LEU B N 1
ATOM 8022 C CA . LEU B 1 551 ? -13.308 101.316 -5.391 1.00 85.03 549 LEU B CA 1
ATOM 8023 C C . LEU B 1 551 ? -13.528 102.350 -4.290 1.00 85.15 549 LEU B C 1
ATOM 8024 O O . LEU B 1 551 ? -12.975 103.451 -4.337 1.00 86.16 549 LEU B O 1
ATOM 8029 N N . ASP B 1 552 ? -14.347 101.983 -3.307 1.00 86.20 550 ASP B N 1
ATOM 8030 C CA . ASP B 1 552 ? -14.612 102.826 -2.143 1.00 85.73 550 ASP B CA 1
ATOM 8031 C C . ASP B 1 552 ? -14.161 102.135 -0.866 1.00 84.11 550 ASP B C 1
ATOM 8032 O O . ASP B 1 552 ? -14.533 100.993 -0.605 1.00 87.16 550 ASP B O 1
ATOM 8037 N N . ILE B 1 553 ? -13.354 102.839 -0.079 1.00 82.62 551 ILE B N 1
ATOM 8038 C CA . ILE B 1 553 ? -12.865 102.334 1.200 1.00 77.14 551 ILE B CA 1
ATOM 8039 C C . ILE B 1 553 ? -13.336 103.257 2.333 1.00 79.77 551 ILE B C 1
ATOM 8040 O O . ILE B 1 553 ? -12.987 104.441 2.371 1.00 81.15 551 ILE B O 1
ATOM 8045 N N . ILE B 1 554 ? -14.143 102.706 3.238 1.00 79.31 552 ILE B N 1
ATOM 8046 C CA . ILE B 1 554 ? -14.691 103.450 4.377 1.00 78.77 552 ILE B CA 1
ATOM 8047 C C . ILE B 1 554 ? -14.119 102.926 5.698 1.00 81.28 552 ILE B C 1
ATOM 8048 O O . ILE B 1 554 ? -14.486 101.842 6.158 1.00 85.22 552 ILE B O 1
ATOM 8053 N N . GLU B 1 555 ? -13.217 103.701 6.298 1.00 81.86 553 GLU B N 1
ATOM 8054 C CA . GLU B 1 555 ? -12.565 103.311 7.548 1.00 81.24 553 GLU B CA 1
ATOM 8055 C C . GLU B 1 555 ? -13.237 103.943 8.765 1.00 85.45 553 GLU B C 1
ATOM 8056 O O . GLU B 1 555 ? -13.278 105.169 8.896 1.00 93.24 553 GLU B O 1
ATOM 8062 N N . VAL B 1 556 ? -13.760 103.101 9.651 1.00 86.95 554 VAL B N 1
ATOM 8063 C CA . VAL B 1 556 ? -14.326 103.570 10.917 1.00 92.46 554 VAL B CA 1
ATOM 8064 C C . VAL B 1 556 ? -13.412 103.217 12.096 1.00 94.99 554 VAL B C 1
ATOM 8065 O O . VAL B 1 556 ? -13.117 102.044 12.341 1.00 94.03 554 VAL B O 1
ATOM 8069 N N . LYS B 1 557 ? -12.948 104.251 12.797 1.00 100.26 555 LYS B N 1
ATOM 8070 C CA . LYS B 1 557 ? -12.137 104.084 14.001 1.00 104.21 555 LYS B CA 1
ATOM 8071 C C . LYS B 1 557 ? -12.861 104.677 15.207 1.00 105.61 555 LYS B C 1
ATOM 8072 O O . LYS B 1 557 ? -13.644 103.994 15.870 1.00 106.38 555 LYS B O 1
#

Organism: Listeria monocytogenes serotype 4b (strain F2365) (NCBI:txid265669)

Nearest PDB structures (foldseek):
  3lq1-assembly1_A  TM=1.002E+00  e=4.414E-85  Listeria monocytogenes serotype 4b str. F2365
  3lq1-assembly2_B  TM=9.993E-01  e=9.986E-81  Listeria monocytogenes serotype 4b str. F2365
  7tin-assembly1_A  TM=9.115E-01  e=2.740E-40  Staphylococcus aureus
  2jlc-assembly1_A  TM=8.735E-01  e=1.091E-30  Escherichia coli K-12
  3hww-assembly1_A  TM=8.685E-01  e=4.689E-30  Escherichia coli K-12

B-factor: mean 86.21, std 20.64, range [39.12, 160.47]

Solvent-accessible surface area: 40644 Å² total; per-residue (Å²): 159,110,74,49,67,24,3,5,44,0,0,10,14,0,0,51,27,2,8,128,44,23,0,89,16,0,0,9,0,68,27,74,4,0,54,0,0,18,73,0,0,68,72,6,109,111,14,128,38,10,47,4,80,34,25,72,0,0,0,6,0,0,0,0,0,1,30,4,23,35,71,4,0,1,0,0,0,8,1,6,106,11,0,45,54,0,81,49,0,0,18,4,0,46,78,26,56,3,4,0,0,0,0,0,0,2,25,1,99,90,62,42,116,96,81,16,104,90,35,56,75,2,82,108,44,2,41,87,62,17,76,25,38,16,49,2,30,37,24,84,42,55,151,76,45,47,59,34,0,85,30,20,0,29,38,2,3,37,18,0,44,30,59,48,53,0,0,1,0,2,0,0,0,0,105,109,70,25,86,5,56,56,153,104,63,46,69,98,158,29,50,13,17,4,48,116,95,12,16,97,106,2,13,85,54,1,54,61,93,99,0,0,0,0,3,0,17,36,74,74,126,131,9,43,87,15,2,3,46,0,0,90,40,7,5,8,0,0,0,0,0,1,11,7,12,4,0,3,25,24,37,119,28,104,0,9,0,4,4,0,24,33,17,2,154,114,79,122,32,40,99,142,5,66,5,74,2,0,1,2,0,20,25,29,12,18,4,109,24,0,70,72,1,0,40,100,13,91,156,25,77,0,1,3,4,15,30,4,19,44,14,59,5,84,3,35,15,30,71,4,21,0,12,0,21,12,91,43,1,0,63,29,1,57,150,63,4,56,86,145,34,121,66,86,74,24,35,90,22,0,27,45,61,16,139,88,7,89,122,110,22,103,76,92,31,88,149,116,60,8,25,5,2,23,8,3,35,126,36,7,44,105,147,8,0,1,0,0,0,12,39,111,8,0,112,23,0,2,26,58,1,8,16,28,84,20,108,4,56,10,13,6,2,49,21,56,52,31,65,33,0,0,0,0,0,0,0,0,0,6,57,52,50,86,33,0,1,0,1,0,7,16,115,1,0,140,57,2,37,70,0,4,53,1,3,91,89,78,183,18,23,0,3,0,2,0,13,18,93,124,197,105,60,7,111,142,15,2,74,143,18,114,13,57,48,33,51,4,155,46,43,99,62,6,64,121,4,5,90,133,0,64,197,66,200,11,11,0,3,0,0,9,135,165,87,80,66,65,26,8,5,42,2,0,12,12,2,0,57,32,2,8,134,44,22,1,92,12,0,0,9,0,68,29,78,4,0,55,0,0,19,72,0,0,64,76,6,100,107,14,106,31,14,52,4,78,40,27,67,0,0,0,4,0,0,0,0,0,1,15,3,22,42,77,5,0,0,0,0,0,8,2,5,103,11,0,44,58,0,83,50,0,0,20,4,0,45,70,26,47,1,4,0,0,0,0,0,0,3,26,1,103,91,68,43,112,94,82,17,105,98,34,53,75,2,79,107,42,2,42,90,61,16,75,27,40,16,44,4,32,39,22,83,60,54,154,76,41,49,48,35,2,83,28,20,0,28,38,3,3,37,18,0,53,32,60,47,61,0,0,0,0,3,0,2,1,0,93,107,74,20,95,6,60,42,143,114,40,41,19,159,89,176,42,48,10,20,4,53,117,94,14,14,101,112,2,12,90,45,6,58,66,88,94,0,0,0,0,0,0,18,30,55,60,118,126,6,39,87,22,2,3,48,0,0,104,20,12,3,13,2,0,0,0,0,1,13,8,17,2,0,4,26,23,38,113,35,88,2,7,1,4,5,0,21,38,17,3,148,110,70,137,26,36,113,152,8,68,5,77,1,0,5,1,0,22,37,18,0,15,2,121,29,0,55,92,2,1,48,102,11,90,158,28,64,0,4,4,5,16,25,7,13,40,12,54,3,74,10,35,15,27,78,8,18,0,10,0,28,10,91,37,0,0,64,41,7,66,137,66,6,57,90,143,44,126,70,82,73,14,35,92,19,0,14,50,62,9,107,96,12,73,115,101,25,96,51,84,28,82,121,46,114,136,16,92,55,2,17,1,2,24,12,3,37,126,32,6,47,100,149,6,0,1,0,0,1,20,49,82,7,10,118,17,2,2,36,48,1,12,15,25,84,23,105,4,54,11,12,8,2,45,27,56,50,32,74,30,1,3,0,0,0,0,0,0,0,7,55,51,48,83,29,0,1,0,2,0,11,16,121,2,0,142,56,0,41,62,0,0,57,1,5,99,90,68,171,17,21,0,2,0,0,0,14,15,89,114,197,113,63,8,115,144,14,0,71,142,18,112,16,66,50,23,74,0,143,38,33,100,69,0,55,93,3,4,83,116,0,68,201,65,190,11,8,0,0,0,13,5,146

InterPro domains:
  IPR004433 2-succinyl-5-enolpyruvyl-6-hydroxy-3-cyclohexene-1-carboxylic-acid synthase [MF_01659] (5-572)
  IPR004433 2-succinyl-5-enolpyruvyl-6-hydroxy-3-cyclohexene-1-carboxylic-acid synthase [PIRSF004983] (3-575)
  IPR004433 2-succinyl-5-enolpyruvyl-6-hydroxy-3-cyclohexene-1-carboxylic-acid synthase [TIGR00173] (11-447)
  IPR011766 Thiamine pyrophosphate enzyme, TPP-binding [PF02775] (439-554)
  IPR012001 Thiamine pyrophosphate enzyme, N-terminal TPP-binding domain [PF02776] (13-125)
  IPR029035 DHS-like NAD/FAD-binding domain superfamily [SSF52467] (168-368)
  IPR029061 Thiamin diphosphate-binding fold [SSF52518] (13-189)
  IPR029061 Thiamin diphosphate-binding fold [SSF52518] (385-571)
  IPR032264 Menaquinone biosynthesis protein MenD, middle domain [PF16582] (206-405)

Radius of gyration: 31.81 Å; Cα contacts (8 Å, |Δi|>4): 2211; chains: 2; bounding box: 72×99×78 Å

Foldseek 3Di:
DDDQALLQLLLLLQLVLLVVLFEQEEEEADDQQQVLNVVLLVLDPRHDYHYDNQLLLSLLLQQLLQLQPVTEYEYEYEAACSLVSNQVSLLLQQQQQGQYEYEYEAAAPVQAPPPDPSHDDCFCVNPPSFQEEEEQDEGGNDPVSSVVSNVVSNVSRCSQSPPSHHYYYYYHHYDPPSDHDPVVPPDDDDWFDDDPVRLVVVLVVCLQWLEEEEEAQDRDPPLQPLVQVLCVLQVYAYAYAPNRQNLAAQDDHLRYFQACLPPLVDDVLLVVLQTQEYEYHDADHPRPSVLVSLLPDDNHAYEYEDQRPPPRDPSPNHPHYHNTDSVNSSVVSSVPRDRVSDDNVNSVSRVVVRVVLVCVLVVPLPPVLLVVLLLCLVLDDLFFEEEEAQPVRSVSCSNRRGHDNGRYNYDYSDRVHDLENSVSSQQSNQVNGPPTEYEHEPVSCVRSLVSLLSLQVVVAQYAYEYEYPDPDDCVVSCVVSVEDEAEDADSVSVSVQSVVRNVDRGHYYYYYD/DPQQALLQLLLLLQLVLLVVLFEQEEEEADDQQQVLNVVLLVLDPRHDYHYANQLLLSLLLQLLQQLQPVTEYEYEYEAACSLVSNQVSLLLQLQQQGHYEYEYGAAAPVQAPPPDPRHDDCFCVNPPSFPEEEEQDEGGNDPVSSVVSNVVSNVSRCSQSPPSHHYYYYYYHYDPPSDHDPVPHSPCDDDWDDDDPVRLVVVLVQVLQWLEEEEEAADRDPPLQVLVQVLCVQAVYAYAYAPNRQNQAAQDDHLRYFQACLPPLVPVVVLVVLQTQEYEYHDADHPRPSVLVSLLPRDPHAYEYEGQRPPPRDPSPNHPDYHNTDSSNVSVSSVPRHDRPRYDNCSSVVRVVVRVVLVVVLVVVLVPDFWDDLLVVLLLCLVLDDLFFEEEEAQDCRSVSCSNNRGHDSGRYNYDASDRVHDLENSLSSQQSNQVPGPPTEYEHEPVSCVRPLSSLLSCQPVVTQYAYEYEYPDPDDCVVSCVVSVEAEAEDGGSVSVSVQSVVSNVDRGHHYYYYD